Protein 3IJ6 (pdb70)

InterPro domains:
  IPR006680 Amidohydrolase-related [PF04909] (60-297)
  IPR032465 2-amino-3-carboxymuconate-6-semialdehyde decarboxylase [PTHR21240] (1-302)
  IPR032466 Metal-dependent hydrolase [SSF51556] (4-302)

B-factor: mean 44.67, std 17.32, range [8.19, 114.3]

Sequence (1210 aa):
LTKIDAYAHILPAKYYQKMLSVEPNIPNMFPFIKIKTLMDLDERLTKWPDQNTKQVISLANISPEDFTDSKTSAELCQSSANEEELSNLVDQHPGKFAGAVAILPMNNIESACKVISSIKDDENLVGAQIFTRHLGKSIADKKEFRPVLAQAAKKLHVPLWMHPVFDARKPDNNLVFSWEYELSQAMLQLVQQSDLFQDYPNLKILVHHAGAMVPFFSGRIDHILDEKHAQDFKKFYVDTAILGNTPALQLAIDYYGIDHVLFGTDAPFAVMPSGADQIITQAINDLTISDKDKQKIFHDNYYSLIKELTKIDAYAHILPAKYYQKMLSVEPNIPNMFPFIKIKTLMDLDERLTKWPDQQNNTKQVISLANISPEDFTDSSKTSAELCQSANEELSNLVDQHPGKFAGAVAILPMNNIESACKVISSIKDDENLVGAQIFTRHLGKSIADKEFRPVLAQAAKLHVPLWMHPVFDARKPDNNLVFSWEEYELSQAMLQLVQSDLFQDYPNLKILVHHAGAMVPFFSGRIDHILDEKHAQDFKKFYVDTAILGNTPALQLAIDYYGIDHVLFGTDAPFAVMPSGADQIITQAINDLTISDKDKQKIFHDNYYSLIKELTKIDAYAHILPAKKYYQKMLSVEPNIPNMFPFIKIKTTLMDLDDERLTKWPDQNTKQVISLANNISPEDFTDSKTSAELCQSANEELSNLVDQHPGKFAGAVAILPMNNIESACKVISSIIKKDDENLVGAQIFTRHLGKSIADKEFRPVLAQAAKLHVPLWMHPVFDARKPDNNLVFSWEYELSQAMLQLVQSDLFQDYPNLKKILVHHAGAMVPFFSGRIDHILDEKHAQDFKKFYVDTAILGNTPALQLAIDYYGIDHVLFGTDAPFAVMPSGADQIITQAINDLTISDKDKQKIFHDNYYSLIKLTKIDAYAHILPAKYYQKMLSVEPNIPNMFPFIKIKTLMDLDERLTKWPDQQNTKQVISLANISPEDFTDSKTSAELCQSANEELSNLVDQHPGKFAGAVAILPMNNIESACKVISSIKDDENLVGAQIFTRHLGKSIADKEFRPVLAQAAKLHVPLWMHPVFDARKPDNNLVFSWEYELSQAMLQLVQQSDLFQDYPNLKILVHHAGAMVPFFSGRIDHILDEKHAQDFKKKFYVDTAILGNTPALQLAIDYYGIDHVLFGTDAPFAVMPSGADQIITQAINDLTISDDKDKQKIFHDNYYSLIK

CATH classification: 3.20.20.140

Organism: Lactobacillus acidophilus (strain ATCC 700396 / NCK56 / N2 / NCFM) (NCBI:txid272621)

Solvent-accessible surface area: 44492 Å² total; per-residue (Å²): 195,55,18,2,0,1,0,0,1,6,1,5,60,132,2,19,102,85,0,46,102,52,49,97,78,0,56,121,97,42,98,45,28,168,17,108,2,1,35,60,52,95,34,7,45,114,79,30,45,40,158,52,2,51,2,1,0,0,3,3,29,0,4,0,15,81,66,25,88,51,140,45,0,16,96,15,0,130,25,0,9,122,15,0,12,57,16,9,85,107,54,89,55,62,2,22,0,0,1,0,8,4,0,0,37,31,42,137,22,0,28,147,14,0,40,40,5,108,125,38,170,33,8,10,0,0,6,0,11,2,29,6,69,58,87,19,0,10,45,136,78,0,23,68,0,0,18,29,0,1,86,26,57,3,3,0,1,0,20,2,34,71,4,100,104,5,45,62,52,31,96,5,0,1,57,0,2,5,0,0,4,1,0,7,26,0,0,112,26,55,0,2,51,42,30,34,49,4,27,0,0,0,0,4,0,0,0,2,0,1,2,1,13,7,19,0,66,78,69,34,82,136,82,32,3,68,5,0,68,68,0,41,0,0,0,4,2,18,6,30,31,43,0,1,48,2,0,16,78,24,13,32,30,74,36,1,1,0,0,3,24,2,2,39,56,41,108,60,8,11,2,4,150,64,0,22,100,6,0,70,75,8,134,35,62,118,141,33,37,101,44,3,23,47,49,6,4,82,54,1,25,138,124,193,52,23,2,1,0,0,0,1,6,2,5,64,138,4,24,103,97,1,38,97,51,55,102,85,0,56,133,94,39,111,43,34,164,21,116,2,1,36,58,49,99,39,6,45,113,92,29,46,34,161,93,1,52,2,0,0,0,3,4,30,1,4,0,13,85,51,35,89,54,134,42,0,17,93,15,0,116,39,0,11,117,27,0,12,66,18,10,86,105,49,86,56,60,2,25,0,0,0,0,5,3,0,1,37,29,50,134,24,0,32,143,14,0,45,45,5,99,125,39,171,32,13,14,0,0,4,0,10,2,30,5,75,54,87,17,0,14,40,182,66,0,41,65,0,0,22,35,0,5,141,32,73,0,3,0,0,0,20,2,39,69,5,102,104,6,39,64,50,33,89,4,0,2,55,0,1,5,0,0,4,1,0,7,28,0,0,107,44,55,0,3,68,93,67,76,83,5,26,0,0,0,0,3,0,0,0,3,0,0,2,1,14,6,20,0,69,74,69,27,89,130,136,36,3,71,3,0,71,68,0,40,0,0,0,4,0,16,6,30,30,42,0,1,46,3,0,16,79,23,13,32,29,73,38,1,1,0,0,1,19,2,2,40,52,42,110,64,7,7,1,4,150,60,0,20,102,6,0,68,84,7,143,35,60,114,137,33,36,72,40,4,22,35,49,5,4,72,63,1,36,135,115,142,44,21,1,1,0,0,0,2,3,1,5,50,82,4,17,106,86,0,42,102,52,53,95,79,0,52,119,97,39,105,43,36,158,16,113,2,1,35,73,46,68,38,6,48,106,75,20,50,52,140,76,1,49,4,0,0,0,3,5,31,2,3,0,11,80,41,40,94,47,148,51,0,16,92,22,1,120,28,0,9,94,15,0,8,22,14,9,31,14,30,85,51,45,2,28,1,0,1,0,6,2,0,1,41,32,46,127,23,0,24,131,14,0,46,48,10,99,132,39,168,37,12,19,0,0,5,0,7,1,30,8,84,56,95,17,0,12,38,179,71,0,34,59,0,0,22,34,1,5,130,54,97,2,5,0,0,0,21,2,30,75,6,103,110,4,40,65,52,30,92,5,0,1,48,0,2,6,0,0,3,1,0,3,29,0,0,103,43,54,0,2,72,93,63,74,81,4,25,0,0,0,0,2,0,0,0,3,0,0,2,1,18,7,18,0,67,73,66,29,80,134,131,32,2,74,4,0,70,71,0,44,0,0,0,3,1,12,4,29,31,48,0,1,50,2,0,16,77,22,11,32,32,80,36,0,1,0,0,2,18,3,2,38,50,29,117,68,7,10,1,5,147,60,0,20,98,5,0,68,77,8,143,38,60,118,140,29,33,73,42,2,22,35,51,5,4,66,81,2,48,183,150,48,20,2,0,0,0,0,2,4,1,5,63,131,9,12,116,130,1,45,100,53,48,108,67,0,64,122,80,43,118,48,29,174,15,125,1,1,63,63,43,96,32,7,45,115,91,32,47,31,157,75,2,54,3,1,0,1,2,5,33,1,3,0,10,81,57,31,91,46,142,57,0,15,100,23,0,124,55,0,11,123,19,0,15,51,15,10,89,109,53,91,50,68,2,25,0,0,1,0,7,3,0,1,37,28,44,129,9,0,32,124,11,0,42,44,14,141,129,39,166,32,11,18,0,0,6,0,10,2,27,8,70,55,93,20,0,13,48,180,82,0,36,63,0,0,21,32,0,5,132,29,100,6,5,0,1,0,16,1,32,69,3,102,113,7,34,65,53,33,95,4,0,2,51,0,2,6,0,0,3,1,0,14,40,0,0,94,49,54,0,2,71,90,68,77,85,3,22,0,0,0,0,1,0,0,0,4,0,1,3,2,13,7,17,0,66,65,66,17,88,135,142,30,3,69,3,0,66,66,0,46,0,0,0,3,0,14,2,30,35,42,0,1,48,3,0,16,73,26,12,31,32,81,33,0,0,1,0,1,16,2,2,40,55,34,112,62,6,10,2,2,154,70,0,20,101,8,0,72,80,6,138,39,54,120,139,31,43,64,44,2,22,22,48,7,4,76,68,2,50,175

Structure (mmCIF, N/CA/C/O backbone):
data_3IJ6
#
_entry.id   3IJ6
#
_cell.length_a   170.717
_cell.length_b   96.433
_cell.length_c   96.033
_cell.angle_alpha   90.00
_cell.angle_beta   90.40
_cell.angle_gamma   90.00
#
_symmetry.space_group_name_H-M   'C 1 2 1'
#
loop_
_entity.id
_entity.type
_entity.pdbx_description
1 polymer 'UNCHARACTERIZED METAL-DEPENDENT HYDROLASE'
2 non-polymer 'ZINC ION'
3 non-polymer 'SODIUM ION'
4 water water
#
loop_
_atom_site.group_PDB
_atom_site.id
_atom_site.type_symbol
_atom_site.label_atom_id
_atom_site.label_alt_id
_atom_site.label_comp_id
_atom_site.label_asym_id
_atom_site.label_entity_id
_atom_site.label_seq_id
_atom_site.pdbx_PDB_ins_code
_atom_site.Cartn_x
_atom_site.Cartn_y
_atom_site.Cartn_z
_atom_site.occupancy
_atom_site.B_iso_or_equiv
_atom_site.auth_seq_id
_atom_site.auth_comp_id
_atom_site.auth_asym_id
_atom_site.auth_atom_id
_atom_site.pdbx_PDB_model_num
ATOM 1 N N . LEU A 1 3 ? 42.922 39.146 14.192 1.00 68.54 2 LEU A N 1
ATOM 2 C CA . LEU A 1 3 ? 42.277 38.195 15.141 1.00 69.53 2 LEU A CA 1
ATOM 3 C C . LEU A 1 3 ? 40.799 37.910 14.845 1.00 67.36 2 LEU A C 1
ATOM 4 O O . LEU A 1 3 ? 40.312 36.809 15.122 1.00 60.26 2 LEU A O 1
ATOM 9 N N . THR A 1 4 ? 40.097 38.893 14.283 1.00 57.68 3 THR A N 1
ATOM 10 C CA . THR A 1 4 ? 38.635 38.860 14.270 1.00 58.24 3 THR A CA 1
ATOM 11 C C . THR A 1 4 ? 38.002 37.986 13.171 1.00 51.64 3 THR A C 1
ATOM 12 O O . THR A 1 4 ? 38.349 38.070 11.987 1.00 47.91 3 THR A O 1
ATOM 16 N N . LYS A 1 5 ? 37.093 37.121 13.605 1.00 43.38 4 LYS A N 1
ATOM 17 C CA . LYS A 1 5 ? 36.296 36.291 12.708 1.00 42.34 4 LYS A CA 1
ATOM 18 C C . LYS A 1 5 ? 34.955 36.962 12.534 1.00 38.00 4 LYS A C 1
ATOM 19 O O . LYS A 1 5 ? 34.412 37.534 13.482 1.00 40.09 4 LYS A O 1
ATOM 25 N N . ILE A 1 6 ? 34.422 36.915 11.320 1.00 34.89 5 ILE A N 1
ATOM 26 C CA . ILE A 1 6 ? 33.084 37.434 11.089 1.00 33.55 5 ILE A CA 1
ATOM 27 C C . ILE A 1 6 ? 32.181 36.259 10.760 1.00 36.55 5 ILE A C 1
ATOM 28 O O . ILE A 1 6 ? 32.342 35.618 9.714 1.00 25.60 5 ILE A O 1
ATOM 33 N N . ASP A 1 7 ? 31.273 35.974 11.695 1.00 25.45 6 ASP A N 1
ATOM 34 C CA . ASP A 1 7 ? 30.222 34.974 11.537 1.00 26.81 6 ASP A CA 1
ATOM 35 C C . ASP A 1 7 ? 29.091 35.621 10.767 1.00 25.10 6 ASP A C 1
ATOM 36 O O . ASP A 1 7 ? 28.288 36.343 11.334 1.00 32.75 6 ASP A O 1
ATOM 41 N N . ALA A 1 8 ? 29.045 35.343 9.466 1.00 32.36 7 ALA A N 1
ATOM 42 C CA . ALA A 1 8 ? 28.151 36.034 8.547 1.00 30.22 7 ALA A CA 1
ATOM 43 C C . ALA A 1 8 ? 26.702 35.543 8.555 1.00 24.38 7 ALA A C 1
ATOM 44 O O . ALA A 1 8 ? 25.853 36.160 7.914 1.00 36.49 7 ALA A O 1
ATOM 46 N N . TYR A 1 9 ? 26.416 34.439 9.249 1.00 25.34 8 TYR A N 1
ATOM 47 C CA . TYR A 1 9 ? 25.037 33.925 9.306 1.00 30.05 8 TYR A CA 1
ATOM 48 C C . TYR A 1 9 ? 24.676 33.387 10.689 1.00 23.53 8 TYR A C 1
ATOM 49 O O . TYR A 1 9 ? 24.761 32.185 10.951 1.00 34.53 8 TYR A O 1
ATOM 58 N N . ALA A 1 10 ? 24.294 34.304 11.567 1.00 24.93 9 ALA A N 1
ATOM 59 C CA . ALA A 1 10 ? 23.809 33.987 12.902 1.00 28.27 9 ALA A CA 1
ATOM 60 C C . ALA A 1 10 ? 22.419 34.605 13.022 1.00 28.08 9 ALA A C 1
ATOM 61 O O . ALA A 1 10 ? 22.104 35.553 12.311 1.00 30.44 9 ALA A O 1
ATOM 63 N N . HIS A 1 11 ? 21.591 34.069 13.908 1.00 28.78 10 HIS A N 1
ATOM 64 C CA . HIS A 1 11 ? 20.182 34.455 13.949 1.00 36.16 10 HIS A CA 1
ATOM 65 C C . HIS A 1 11 ? 19.821 35.132 15.265 1.00 37.70 10 HIS A C 1
ATOM 66 O O . HIS A 1 11 ? 20.507 34.952 16.264 1.00 29.40 10 HIS A O 1
ATOM 73 N N . ILE A 1 12 ? 18.760 35.929 15.254 1.00 33.82 11 ILE A N 1
ATOM 74 C CA . ILE A 1 12 ? 18.368 36.658 16.453 1.00 38.04 11 ILE A CA 1
ATOM 75 C C . ILE A 1 12 ? 16.873 36.929 16.425 1.00 37.10 11 ILE A C 1
ATOM 76 O O . ILE A 1 12 ? 16.278 37.064 15.353 1.00 32.56 11 ILE A O 1
ATOM 81 N N . LEU A 1 13 ? 16.273 36.954 17.611 1.00 35.01 12 LEU A N 1
ATOM 82 C CA . LEU A 1 13 ? 14.913 37.412 17.787 1.00 38.50 12 LEU A CA 1
ATOM 83 C C . LEU A 1 13 ? 14.925 38.584 18.767 1.00 39.56 12 LEU A C 1
ATOM 84 O O . LEU A 1 13 ? 14.886 38.374 19.981 1.00 37.58 12 LEU A O 1
ATOM 89 N N . PRO A 1 14 ? 15.008 39.822 18.236 1.00 44.35 13 PRO A N 1
ATOM 90 C CA . PRO A 1 14 ? 15.054 41.052 19.039 1.00 43.89 13 PRO A CA 1
ATOM 91 C C . PRO A 1 14 ? 13.827 41.157 19.934 1.00 44.74 13 PRO A C 1
ATOM 92 O O . PRO A 1 14 ? 12.705 40.995 19.443 1.00 44.77 13 PRO A O 1
ATOM 96 N N . ALA A 1 15 ? 14.060 41.411 21.225 1.00 43.34 14 ALA A N 1
ATOM 97 C CA . ALA A 1 15 ? 13.021 41.392 22.272 1.00 42.29 14 ALA A CA 1
ATOM 98 C C . ALA A 1 15 ? 11.717 42.130 21.938 1.00 43.10 14 ALA A C 1
ATOM 99 O O . ALA A 1 15 ? 10.644 41.538 22.025 1.00 46.87 14 ALA A O 1
ATOM 101 N N . LYS A 1 16 ? 11.820 43.397 21.527 1.00 49.72 15 LYS A N 1
ATOM 102 C CA . LYS A 1 16 ? 10.648 44.227 21.196 1.00 54.63 15 LYS A CA 1
ATOM 103 C C . LYS A 1 16 ? 9.880 43.728 19.975 1.00 55.79 15 LYS A C 1
ATOM 104 O O . LYS A 1 16 ? 8.648 43.827 19.925 1.00 55.47 15 LYS A O 1
ATOM 110 N N . TYR A 1 17 ? 10.616 43.208 18.992 1.00 56.34 16 TYR A N 1
ATOM 111 C CA . TYR A 1 17 ? 10.026 42.640 17.782 1.00 51.72 16 TYR A CA 1
ATOM 112 C C . TYR A 1 17 ? 9.242 41.372 18.095 1.00 52.23 16 TYR A C 1
ATOM 113 O O . TYR A 1 17 ? 8.139 41.178 17.578 1.00 38.93 16 TYR A O 1
ATOM 122 N N . TYR A 1 18 ? 9.833 40.517 18.928 1.00 50.40 17 TYR A N 1
ATOM 123 C CA . TYR A 1 18 ? 9.222 39.254 19.316 1.00 57.54 17 TYR A CA 1
ATOM 124 C C . TYR A 1 18 ? 7.922 39.466 20.102 1.00 55.65 17 TYR A C 1
ATOM 125 O O . TYR A 1 18 ? 6.937 38.766 19.866 1.00 55.35 17 TYR A O 1
ATOM 134 N N . GLN A 1 19 ? 7.921 40.455 20.997 1.00 55.50 18 GLN A N 1
ATOM 135 C CA . GLN A 1 19 ? 6.727 40.814 21.771 1.00 53.01 18 GLN A CA 1
ATOM 136 C C . GLN A 1 19 ? 5.616 41.396 20.902 1.00 52.17 18 GLN A C 1
ATOM 137 O O . GLN A 1 19 ? 4.438 41.141 21.151 1.00 55.97 18 GLN A O 1
ATOM 143 N N . LYS A 1 20 ? 5.999 42.159 19.879 1.00 54.67 19 LYS A N 1
ATOM 144 C CA . LYS A 1 20 ? 5.057 42.647 18.870 1.00 57.45 19 LYS A CA 1
ATOM 145 C C . LYS A 1 20 ? 4.430 41.490 18.094 1.00 56.46 19 LYS A C 1
ATOM 146 O O . LYS A 1 20 ? 3.250 41.544 17.740 1.00 58.93 19 LYS A O 1
ATOM 152 N N . MET A 1 21 ? 5.223 40.453 17.832 1.00 51.33 20 MET A N 1
ATOM 153 C CA . MET A 1 21 ? 4.748 39.300 17.073 1.00 54.09 20 MET A CA 1
ATOM 154 C C . MET A 1 21 ? 3.849 38.387 17.903 1.00 56.84 20 MET A C 1
ATOM 155 O O . MET A 1 21 ? 2.963 37.733 17.349 1.00 48.77 20 MET A O 1
ATOM 160 N N . LEU A 1 22 ? 4.074 38.360 19.219 1.00 62.46 21 LEU A N 1
ATOM 161 C CA . LEU A 1 22 ? 3.241 37.593 20.156 1.00 64.70 21 LEU A CA 1
ATOM 162 C C . LEU A 1 22 ? 1.808 38.126 20.245 1.00 68.35 21 LEU A C 1
ATOM 163 O O . LEU A 1 22 ? 0.861 37.349 20.385 1.00 68.14 21 LEU A O 1
ATOM 168 N N . SER A 1 23 ? 1.667 39.448 20.153 1.00 71.01 22 SER A N 1
ATOM 169 C CA . SER A 1 23 ? 0.361 40.112 20.105 1.00 74.37 22 SER A CA 1
ATOM 170 C C . SER A 1 23 ? -0.396 39.811 18.808 1.00 76.09 22 SER A C 1
ATOM 171 O O . SER A 1 23 ? -1.625 39.879 18.775 1.00 79.33 22 SER A O 1
ATOM 174 N N . VAL A 1 24 ? 0.347 39.493 17.748 1.00 75.71 23 VAL A N 1
ATOM 175 C CA . VAL A 1 24 ? -0.231 39.097 16.464 1.00 75.69 23 VAL A CA 1
ATOM 176 C C . VAL A 1 24 ? -0.645 37.623 16.502 1.00 78.52 23 VAL A C 1
ATOM 177 O O . VAL A 1 24 ? -1.776 37.280 16.146 1.00 77.03 23 VAL A O 1
ATOM 181 N N . GLU A 1 25 ? 0.268 36.759 16.939 1.00 79.91 24 GLU A N 1
ATOM 182 C CA . GLU A 1 25 ? -0.032 35.337 17.073 1.00 83.82 24 GLU A CA 1
ATOM 183 C C . GLU A 1 25 ? 0.518 34.751 18.374 1.00 86.05 24 GLU A C 1
ATOM 184 O O . GLU A 1 25 ? 1.731 34.607 18.527 1.00 85.95 24 GLU A O 1
ATOM 190 N N . PRO A 1 26 ? -0.384 34.409 19.317 1.00 89.49 25 PRO A N 1
ATOM 191 C CA . PRO A 1 26 ? -0.016 33.781 20.590 1.00 88.81 25 PRO A CA 1
ATOM 192 C C . PRO A 1 26 ? 0.461 32.337 20.430 1.00 88.18 25 PRO A C 1
ATOM 193 O O . PRO A 1 26 ? 1.111 31.804 21.330 1.00 88.86 25 PRO A O 1
ATOM 197 N N . ASN A 1 27 ? 0.144 31.723 19.289 1.00 89.39 26 ASN A N 1
ATOM 198 C CA . ASN A 1 27 ? 0.571 30.357 18.964 1.00 88.94 26 ASN A CA 1
ATOM 199 C C . ASN A 1 27 ? 2.028 30.233 18.505 1.00 87.10 26 ASN A C 1
ATOM 200 O O . ASN A 1 27 ? 2.458 29.151 18.096 1.00 89.25 26 ASN A O 1
ATOM 205 N N . ILE A 1 28 ? 2.771 31.337 18.575 1.00 81.25 27 ILE A N 1
ATOM 206 C CA . ILE A 1 28 ? 4.181 31.389 18.157 1.00 74.13 27 ILE A CA 1
ATOM 207 C C . ILE A 1 28 ? 5.158 30.435 18.905 1.00 75.20 27 ILE A C 1
ATOM 208 O O . ILE A 1 28 ? 5.905 29.708 18.234 1.00 74.47 27 ILE A O 1
ATOM 213 N N . PRO A 1 29 ? 5.147 30.408 20.268 1.00 74.56 28 PRO A N 1
ATOM 214 C CA . PRO A 1 29 ? 6.025 29.429 20.930 1.00 76.41 28 PRO A CA 1
ATOM 215 C C . PRO A 1 29 ? 5.597 27.977 20.696 1.00 82.07 28 PRO A C 1
ATOM 216 O O . PRO A 1 29 ? 6.431 27.072 20.755 1.00 82.51 28 PRO A O 1
ATOM 220 N N . ASN A 1 30 ? 4.309 27.776 20.420 1.00 85.17 29 ASN A N 1
ATOM 221 C CA . ASN A 1 30 ? 3.759 26.462 20.107 1.00 87.23 29 ASN A CA 1
ATOM 222 C C . ASN A 1 30 ? 4.187 25.952 18.727 1.00 86.50 29 ASN A C 1
ATOM 223 O O . ASN A 1 30 ? 4.638 24.813 18.598 1.00 86.86 29 ASN A O 1
ATOM 228 N N . MET A 1 31 ? 4.048 26.800 17.707 1.00 86.84 30 MET A N 1
ATOM 229 C CA . MET A 1 31 ? 4.394 26.442 16.326 1.00 87.08 30 MET A CA 1
ATOM 230 C C . MET A 1 31 ? 5.899 26.409 16.086 1.00 85.98 30 MET A C 1
ATOM 231 O O . MET A 1 31 ? 6.385 25.613 15.282 1.00 87.13 30 MET A O 1
ATOM 236 N N . PHE A 1 32 ? 6.625 27.291 16.768 1.00 85.58 31 PHE A N 1
ATOM 237 C CA . PHE A 1 32 ? 8.074 27.380 16.614 1.00 82.79 31 PHE A CA 1
ATOM 238 C C . PHE A 1 32 ? 8.797 26.891 17.869 1.00 82.92 31 PHE A C 1
ATOM 239 O O . PHE A 1 32 ? 8.840 27.600 18.878 1.00 79.23 31 PHE A O 1
ATOM 247 N N . PRO A 1 33 ? 9.371 25.672 17.799 1.00 83.71 32 PRO A N 1
ATOM 248 C CA . PRO A 1 33 ? 9.989 25.002 18.945 1.00 82.99 32 PRO A CA 1
ATOM 249 C C . PRO A 1 33 ? 11.314 25.625 19.386 1.00 81.47 32 PRO A C 1
ATOM 250 O O . PRO A 1 33 ? 11.697 25.493 20.552 1.00 80.37 32 PRO A O 1
ATOM 254 N N . PHE A 1 34 ? 11.987 26.317 18.467 1.00 79.23 33 PHE A N 1
ATOM 255 C CA . PHE A 1 34 ? 13.314 26.884 18.720 1.00 78.74 33 PHE A CA 1
ATOM 256 C C . PHE A 1 34 ? 13.324 28.127 19.619 1.00 78.60 33 PHE A C 1
ATOM 257 O O . PHE A 1 34 ? 14.382 28.694 19.895 1.00 82.04 33 PHE A O 1
ATOM 265 N N . ILE A 1 35 ? 12.141 28.526 20.080 1.00 80.05 34 ILE A N 1
ATOM 266 C CA . ILE A 1 35 ? 11.972 29.614 21.047 1.00 79.27 34 ILE A CA 1
ATOM 267 C C . ILE A 1 35 ? 12.630 29.320 22.409 1.00 76.44 34 ILE A C 1
ATOM 268 O O . ILE A 1 35 ? 13.092 30.234 23.091 1.00 80.11 34 ILE A O 1
ATOM 273 N N . LYS A 1 36 ? 12.721 28.041 22.771 1.00 73.12 35 LYS A N 1
ATOM 274 C CA . LYS A 1 36 ? 13.346 27.629 24.035 1.00 70.82 35 LYS A CA 1
ATOM 275 C C . LYS A 1 36 ? 14.843 27.974 24.145 1.00 66.70 35 LYS A C 1
ATOM 276 O O . LYS A 1 36 ? 15.382 28.052 25.255 1.00 65.28 35 LYS A O 1
ATOM 282 N N . ILE A 1 37 ? 15.496 28.185 22.998 1.00 62.66 36 ILE A N 1
ATOM 283 C CA . ILE A 1 37 ? 16.894 28.636 22.943 1.00 55.38 36 ILE A CA 1
ATOM 284 C C . ILE A 1 37 ? 16.989 30.086 23.430 1.00 52.11 36 ILE A C 1
ATOM 285 O O . ILE A 1 37 ? 16.603 31.025 22.719 1.00 37.26 36 ILE A O 1
ATOM 290 N N . LYS A 1 38 ? 17.493 30.256 24.650 1.00 48.63 37 LYS A N 1
ATOM 291 C CA . LYS A 1 38 ? 17.462 31.567 25.309 1.00 53.57 37 LYS A CA 1
ATOM 292 C C . LYS A 1 38 ? 18.451 32.600 24.746 1.00 45.35 37 LYS A C 1
ATOM 293 O O . LYS A 1 38 ? 18.205 33.803 24.832 1.00 48.19 37 LYS A O 1
ATOM 299 N N . THR A 1 39 ? 19.538 32.136 24.135 1.00 44.85 38 THR A N 1
ATOM 300 C CA . THR A 1 39 ? 20.485 33.040 23.475 1.00 42.13 38 THR A CA 1
ATOM 301 C C . THR A 1 39 ? 19.929 33.684 22.189 1.00 45.60 38 THR A C 1
ATOM 302 O O . THR A 1 39 ? 20.487 34.667 21.694 1.00 43.61 38 THR A O 1
ATOM 306 N N . LEU A 1 40 ? 18.840 33.125 21.657 1.00 43.12 39 LEU A N 1
ATOM 307 C CA . LEU A 1 40 ? 18.187 33.648 20.455 1.00 42.73 39 LEU A CA 1
ATOM 308 C C . LEU A 1 40 ? 17.358 34.917 20.721 1.00 48.18 39 LEU A C 1
ATOM 309 O O . LEU A 1 40 ? 17.328 35.834 19.894 1.00 43.88 39 LEU A O 1
ATOM 314 N N . MET A 1 41 ? 16.693 34.973 21.872 1.00 48.29 40 MET A N 1
ATOM 315 C CA . MET A 1 41 ? 15.747 36.063 22.140 1.00 54.97 40 MET A CA 1
ATOM 316 C C . MET A 1 41 ? 16.107 36.998 23.283 1.00 50.28 40 MET A C 1
ATOM 317 O O . MET A 1 41 ? 15.553 38.093 23.380 1.00 51.34 40 MET A O 1
ATOM 322 N N . ASP A 1 42 ? 17.018 36.555 24.141 1.00 52.17 41 ASP A N 1
ATOM 323 C CA . ASP A 1 42 ? 17.420 37.313 25.317 1.00 50.42 41 ASP A CA 1
ATOM 324 C C . ASP A 1 42 ? 18.851 37.806 25.114 1.00 46.23 41 ASP A C 1
ATOM 325 O O . ASP A 1 42 ? 19.796 37.018 25.129 1.00 39.26 41 ASP A O 1
ATOM 330 N N . LEU A 1 43 ? 18.996 39.115 24.919 1.00 48.48 42 LEU A N 1
ATOM 331 C CA . LEU A 1 43 ? 20.266 39.711 24.494 1.00 45.40 42 LEU A CA 1
ATOM 332 C C . LEU A 1 43 ? 21.401 39.555 25.502 1.00 46.92 42 LEU A C 1
ATOM 333 O O . LEU A 1 43 ? 22.523 39.222 25.118 1.00 40.03 42 LEU A O 1
ATOM 338 N N . ASP A 1 44 ? 21.108 39.780 26.782 1.00 46.54 43 ASP A N 1
ATOM 339 C CA . ASP A 1 44 ? 22.124 39.631 27.824 1.00 48.69 43 ASP A CA 1
ATOM 340 C C . ASP A 1 44 ? 22.594 38.185 27.960 1.00 41.96 43 ASP A C 1
ATOM 341 O O . ASP A 1 44 ? 23.761 37.949 28.244 1.00 41.98 43 ASP A O 1
ATOM 346 N N . GLU A 1 45 ? 21.694 37.225 27.734 1.00 43.62 44 GLU A N 1
ATOM 347 C CA . GLU A 1 45 ? 22.065 35.807 27.705 1.00 43.95 44 GLU A CA 1
ATOM 348 C C . GLU A 1 45 ? 23.050 35.522 26.572 1.00 41.67 44 GLU A C 1
ATOM 349 O O . GLU A 1 45 ? 24.059 34.851 26.781 1.00 43.72 44 GLU A O 1
ATOM 355 N N . ARG A 1 46 ? 22.751 36.054 25.386 1.00 37.25 45 ARG A N 1
ATOM 356 C CA . ARG A 1 46 ? 23.610 35.909 24.211 1.00 32.13 45 ARG A CA 1
ATOM 357 C C . ARG A 1 46 ? 25.011 36.462 24.471 1.00 40.60 45 ARG A C 1
ATOM 358 O O . ARG A 1 46 ? 26.005 35.809 24.151 1.00 36.61 45 ARG A O 1
ATOM 366 N N . LEU A 1 47 ? 25.081 37.648 25.075 1.00 48.36 46 LEU A N 1
ATOM 367 C CA . LEU A 1 47 ? 26.362 38.321 25.314 1.00 46.98 46 LEU A CA 1
ATOM 368 C C . LEU A 1 47 ? 27.164 37.689 26.450 1.00 48.18 46 LEU A C 1
ATOM 369 O O . LEU A 1 47 ? 28.391 37.605 26.368 1.00 49.18 46 LEU A O 1
ATOM 374 N N . THR A 1 48 ? 26.468 37.238 27.495 1.00 54.28 47 THR A N 1
ATOM 375 C CA . THR A 1 48 ? 27.091 36.539 28.627 1.00 54.91 47 THR A CA 1
ATOM 376 C C . THR A 1 48 ? 27.708 35.234 28.152 1.00 56.46 47 THR A C 1
ATOM 377 O O . THR A 1 48 ? 28.861 34.930 28.466 1.00 52.60 47 THR A O 1
ATOM 381 N N . LYS A 1 49 ? 26.939 34.488 27.359 1.00 57.78 48 LYS A N 1
ATOM 382 C CA . LYS A 1 49 ? 27.358 33.171 26.883 1.00 56.91 48 LYS A CA 1
ATOM 383 C C . LYS A 1 49 ? 28.007 33.203 25.496 1.00 53.48 48 LYS A C 1
ATOM 384 O O . LYS A 1 49 ? 28.093 32.173 24.825 1.00 57.93 48 LYS A O 1
ATOM 390 N N . TRP A 1 50 ? 28.473 34.381 25.088 1.00 48.45 49 TRP A N 1
ATOM 391 C CA . TRP A 1 50 ? 29.107 34.591 23.784 1.00 47.47 49 TRP A CA 1
ATOM 392 C C . TRP A 1 50 ? 30.162 33.512 23.471 1.00 45.10 49 TRP A C 1
ATOM 393 O O . TRP A 1 50 ? 31.016 33.234 24.311 1.00 42.88 49 TRP A O 1
ATOM 404 N N . PRO A 1 51 ? 30.063 32.869 22.280 1.00 46.50 50 PRO A N 1
ATOM 405 C CA . PRO A 1 51 ? 30.868 31.686 21.917 1.00 47.47 50 PRO A CA 1
ATOM 406 C C . PRO A 1 51 ? 32.379 31.899 21.810 1.00 44.40 50 PRO A C 1
ATOM 407 O O . PRO A 1 51 ? 33.147 31.028 22.217 1.00 53.46 50 PRO A O 1
ATOM 411 N N . ASP A 1 52 ? 32.795 33.036 21.264 1.00 51.09 51 ASP A N 1
ATOM 412 C CA . ASP A 1 52 ? 34.207 33.312 21.023 1.00 50.89 51 ASP A CA 1
ATOM 413 C C . ASP A 1 52 ? 34.434 34.820 21.056 1.00 55.49 51 ASP A C 1
ATOM 414 O O . ASP A 1 52 ? 33.746 35.579 20.363 1.00 50.10 51 ASP A O 1
ATOM 419 N N . GLN A 1 53 ? 35.417 35.237 21.855 1.00 54.35 52 GLN A N 1
ATOM 420 C CA . GLN A 1 53 ? 35.758 36.651 22.033 1.00 53.89 52 GLN A CA 1
ATOM 421 C C . GLN A 1 53 ? 36.267 37.321 20.748 1.00 46.93 52 GLN A C 1
ATOM 422 O O . GLN A 1 53 ? 36.129 38.531 20.579 1.00 43.74 52 GLN A O 1
ATOM 428 N N . ASN A 1 54 ? 36.831 36.522 19.847 1.00 45.62 53 ASN A N 1
ATOM 429 C CA . ASN A 1 54 ? 37.339 37.012 18.570 1.00 42.62 53 ASN A CA 1
ATOM 430 C C . ASN A 1 54 ? 36.344 36.843 17.430 1.00 42.35 53 ASN A C 1
ATOM 431 O O . ASN A 1 54 ? 36.716 36.885 16.261 1.00 41.66 53 ASN A O 1
ATOM 436 N N . THR A 1 55 ? 35.078 36.644 17.777 1.00 39.29 54 THR A N 1
ATOM 437 C CA . THR A 1 55 ? 34.015 36.524 16.783 1.00 37.54 54 THR A CA 1
ATOM 438 C C . THR A 1 55 ? 33.080 37.711 16.873 1.00 25.99 54 THR A C 1
ATOM 439 O O . THR A 1 55 ? 32.646 38.082 17.961 1.00 31.30 54 THR A O 1
ATOM 443 N N . LYS A 1 56 ? 32.787 38.312 15.723 1.00 22.80 55 LYS A N 1
ATOM 444 C CA . LYS A 1 56 ? 31.650 39.213 15.612 1.00 32.85 55 LYS A CA 1
ATOM 445 C C . LYS A 1 56 ? 30.579 38.532 14.766 1.00 35.68 55 LYS A C 1
ATOM 446 O O . LYS A 1 56 ? 30.904 37.767 13.865 1.00 29.21 55 LYS A O 1
ATOM 452 N N . GLN A 1 57 ? 29.311 38.814 15.051 1.00 34.27 56 GLN A N 1
ATOM 453 C CA . GLN A 1 57 ? 28.207 38.181 14.332 1.00 30.05 56 GLN A CA 1
ATOM 454 C C . GLN A 1 57 ? 27.462 39.156 13.419 1.00 33.10 56 GLN A C 1
ATOM 455 O O . GLN A 1 57 ? 27.249 40.322 13.769 1.00 27.91 56 GLN A O 1
ATOM 461 N N . VAL A 1 58 ? 27.085 38.676 12.235 1.00 24.64 57 VAL A N 1
ATOM 462 C CA . VAL A 1 58 ? 26.138 39.387 11.393 1.00 23.48 57 VAL A CA 1
ATOM 463 C C . VAL A 1 58 ? 24.784 38.784 11.692 1.00 24.52 57 VAL A C 1
ATOM 464 O O . VAL A 1 58 ? 24.591 37.572 11.548 1.00 26.16 57 VAL A O 1
ATOM 468 N N . ILE A 1 59 ? 23.840 39.618 12.103 1.00 30.50 58 ILE A N 1
ATOM 469 C CA . ILE A 1 59 ? 22.600 39.083 12.638 1.00 26.48 58 ILE A CA 1
ATOM 470 C C . ILE A 1 59 ? 21.419 39.284 11.717 1.00 25.84 58 ILE A C 1
ATOM 471 O O . ILE A 1 59 ? 21.189 40.377 11.202 1.00 30.36 58 ILE A O 1
ATOM 476 N N . SER A 1 60 ? 20.671 38.199 11.539 1.00 29.47 59 SER A N 1
ATOM 477 C CA . SER A 1 60 ? 19.446 38.186 10.742 1.00 28.65 59 SER A CA 1
ATOM 478 C C . SER A 1 60 ? 18.323 37.621 11.598 1.00 22.60 59 SER A C 1
ATOM 479 O O . SER A 1 60 ? 18.579 36.939 12.587 1.00 29.06 59 SER A O 1
ATOM 482 N N . LEU A 1 61 ? 17.084 37.909 11.234 1.00 31.58 60 LEU A N 1
ATOM 483 C CA . LEU A 1 61 ? 15.962 37.322 11.965 1.00 37.67 60 LEU A CA 1
ATOM 484 C C . LEU A 1 61 ? 15.824 35.826 11.688 1.00 36.03 60 LEU A C 1
ATOM 485 O O . LEU A 1 61 ? 16.076 35.367 10.565 1.00 40.10 60 LEU A O 1
ATOM 490 N N . ALA A 1 62 ? 15.437 35.073 12.723 1.00 37.30 61 ALA A N 1
ATOM 491 C CA . ALA A 1 62 ? 14.967 33.701 12.559 1.00 34.53 61 ALA A CA 1
ATOM 492 C C . ALA A 1 62 ? 13.621 33.772 11.842 1.00 38.79 61 ALA A C 1
ATOM 493 O O . ALA A 1 62 ? 12.963 34.812 11.887 1.00 44.81 61 ALA A O 1
ATOM 495 N N . ASN A 1 63 ? 13.209 32.693 11.179 1.00 33.43 62 ASN A N 1
ATOM 496 C CA . ASN A 1 63 ? 12.004 32.749 10.334 1.00 42.27 62 ASN A CA 1
ATOM 497 C C . ASN A 1 63 ? 10.649 32.846 11.062 1.00 45.06 62 ASN A C 1
ATOM 498 O O . ASN A 1 63 ? 9.816 31.939 11.014 1.00 51.93 62 ASN A O 1
ATOM 503 N N . ILE A 1 64 ? 10.457 33.957 11.756 1.00 49.33 63 ILE A N 1
ATOM 504 C CA . ILE A 1 64 ? 9.150 34.378 12.215 1.00 50.45 63 ILE A CA 1
ATOM 505 C C . ILE A 1 64 ? 8.979 35.720 11.532 1.00 50.20 63 ILE A C 1
ATOM 506 O O . ILE A 1 64 ? 9.521 36.728 11.977 1.00 56.36 63 ILE A O 1
ATOM 511 N N . SER A 1 65 ? 8.265 35.702 10.411 1.00 46.25 64 SER A N 1
ATOM 512 C CA . SER A 1 65 ? 8.149 36.855 9.531 1.00 42.99 64 SER A CA 1
ATOM 513 C C . SER A 1 65 ? 6.707 37.338 9.423 1.00 44.31 64 SER A C 1
ATOM 514 O O . SER A 1 65 ? 5.794 36.517 9.299 1.00 42.67 64 SER A O 1
ATOM 517 N N . PRO A 1 66 ? 6.502 38.673 9.455 1.00 41.77 65 PRO A N 1
ATOM 518 C CA . PRO A 1 66 ? 5.185 39.309 9.407 1.00 44.92 65 PRO A CA 1
ATOM 519 C C . PRO A 1 66 ? 4.322 38.912 8.210 1.00 41.82 65 PRO A C 1
ATOM 520 O O . PRO A 1 66 ? 3.097 38.877 8.327 1.00 43.46 65 PRO A O 1
ATOM 524 N N . GLU A 1 67 ? 4.960 38.602 7.081 1.00 36.08 66 GLU A N 1
ATOM 525 C CA . GLU A 1 67 ? 4.252 38.263 5.843 1.00 32.44 66 GLU A CA 1
ATOM 526 C C . GLU A 1 67 ? 3.463 36.951 5.906 1.00 34.66 66 GLU A C 1
ATOM 527 O O . GLU A 1 67 ? 2.598 36.707 5.057 1.00 34.31 66 GLU A O 1
ATOM 533 N N . ASP A 1 68 ? 3.767 36.123 6.905 1.00 34.99 67 ASP A N 1
ATOM 534 C CA . ASP A 1 68 ? 3.117 34.825 7.087 1.00 46.52 67 ASP A CA 1
ATOM 535 C C . ASP A 1 68 ? 1.899 34.899 8.016 1.00 51.61 67 ASP A C 1
ATOM 536 O O . ASP A 1 68 ? 1.132 33.933 8.114 1.00 48.28 67 ASP A O 1
ATOM 541 N N . PHE A 1 69 ? 1.733 36.037 8.692 1.00 51.45 68 PHE A N 1
ATOM 542 C CA . PHE A 1 69 ? 0.638 36.229 9.656 1.00 56.71 68 PHE A CA 1
ATOM 543 C C . PHE A 1 69 ? -0.229 37.481 9.422 1.00 57.12 68 PHE A C 1
ATOM 544 O O . PHE A 1 69 ? -1.426 37.460 9.710 1.00 61.90 68 PHE A O 1
ATOM 552 N N . THR A 1 70 ? 0.368 38.559 8.910 1.00 52.83 69 THR A N 1
ATOM 553 C CA . THR A 1 70 ? -0.336 39.842 8.749 1.00 47.01 69 THR A CA 1
ATOM 554 C C . THR A 1 70 ? -0.475 40.294 7.298 1.00 44.24 69 THR A C 1
ATOM 555 O O . THR A 1 70 ? 0.181 39.764 6.400 1.00 35.50 69 THR A O 1
ATOM 559 N N . ASP A 1 71 ? -1.318 41.304 7.088 1.00 42.88 70 ASP A N 1
ATOM 560 C CA . ASP A 1 71 ? -1.547 41.881 5.762 1.00 39.77 70 ASP A CA 1
ATOM 561 C C . ASP A 1 71 ? -0.358 42.733 5.326 1.00 35.75 70 ASP A C 1
ATOM 562 O O . ASP A 1 71 ? 0.511 43.015 6.134 1.00 29.67 70 ASP A O 1
ATOM 567 N N . SER A 1 72 ? -0.357 43.157 4.062 1.00 36.63 71 SER A N 1
ATOM 568 C CA . SER A 1 72 ? 0.751 43.900 3.454 1.00 39.67 71 SER A CA 1
ATOM 569 C C . SER A 1 72 ? 1.121 45.216 4.148 1.00 46.44 71 SER A C 1
ATOM 570 O O . SER A 1 72 ? 2.304 45.567 4.200 1.00 41.49 71 SER A O 1
ATOM 573 N N . LYS A 1 73 ? 0.122 45.930 4.677 1.00 43.76 72 LYS A N 1
ATOM 574 C CA . LYS A 1 73 ? 0.361 47.178 5.418 1.00 41.55 72 LYS A CA 1
ATOM 575 C C . LYS A 1 73 ? 0.999 46.953 6.791 1.00 37.26 72 LYS A C 1
ATOM 576 O O . LYS A 1 73 ? 2.026 47.564 7.103 1.00 42.31 72 LYS A O 1
ATOM 582 N N . THR A 1 74 ? 0.394 46.080 7.601 1.00 34.72 73 THR A N 1
ATOM 583 C CA . THR A 1 74 ? 0.923 45.724 8.928 1.00 36.15 73 THR A CA 1
ATOM 584 C C . THR A 1 74 ? 2.319 45.078 8.843 1.00 40.56 73 THR A C 1
ATOM 585 O O . THR A 1 74 ? 3.177 45.326 9.689 1.00 37.98 73 THR A O 1
ATOM 589 N N . SER A 1 75 ? 2.532 44.267 7.808 1.00 39.20 74 SER A N 1
ATOM 590 C CA . SER A 1 75 ? 3.806 43.583 7.591 1.00 38.52 74 SER A CA 1
ATOM 591 C C . SER A 1 75 ? 4.928 44.581 7.309 1.00 29.32 74 SER A C 1
ATOM 592 O O . SER A 1 75 ? 5.977 44.531 7.950 1.00 35.37 74 SER A O 1
ATOM 595 N N . ALA A 1 76 ? 4.686 45.489 6.363 1.00 34.55 75 ALA A N 1
ATOM 596 C CA . ALA A 1 76 ? 5.637 46.555 6.016 1.00 38.40 75 ALA A CA 1
ATOM 597 C C . ALA A 1 76 ? 6.028 47.386 7.238 1.00 40.22 75 ALA A C 1
ATOM 598 O O . ALA A 1 76 ? 7.210 47.670 7.451 1.00 40.36 75 ALA A O 1
ATOM 600 N N . GLU A 1 77 ? 5.024 47.740 8.044 1.00 43.00 76 GLU A N 1
ATOM 601 C CA . GLU A 1 77 ? 5.218 48.438 9.315 1.00 43.17 76 GLU A CA 1
ATOM 602 C C . GLU A 1 77 ? 6.096 47.659 10.295 1.00 43.30 76 GLU A C 1
ATOM 603 O O . GLU A 1 77 ? 7.004 48.231 10.904 1.00 40.17 76 GLU A O 1
ATOM 609 N N . LEU A 1 78 ? 5.820 46.359 10.435 1.00 44.65 77 LEU A N 1
ATOM 610 C CA . LEU A 1 78 ? 6.534 45.490 11.385 1.00 37.34 77 LEU A CA 1
ATOM 611 C C . LEU A 1 78 ? 7.965 45.182 10.974 1.00 36.18 77 LEU A C 1
ATOM 612 O O . LEU A 1 78 ? 8.851 45.058 11.832 1.00 30.27 77 LEU A O 1
ATOM 617 N N . CYS A 1 79 ? 8.178 45.040 9.667 1.00 32.57 78 CYS A N 1
ATOM 618 C CA . CYS A 1 79 ? 9.521 44.875 9.097 1.00 33.85 78 CYS A CA 1
ATOM 619 C C . CYS A 1 79 ? 10.404 46.113 9.292 1.00 33.06 78 CYS A C 1
ATOM 620 O O . CYS A 1 79 ? 11.575 45.989 9.661 1.00 38.00 78 CYS A O 1
ATOM 623 N N . GLN A 1 80 ? 9.830 47.293 9.052 1.00 33.95 79 GLN A N 1
ATOM 624 C CA . GLN A 1 80 ? 10.499 48.575 9.313 1.00 45.82 79 GLN A CA 1
ATOM 625 C C . GLN A 1 80 ? 10.921 48.713 10.779 1.00 40.39 79 GLN A C 1
ATOM 626 O O . GLN A 1 80 ? 12.039 49.147 11.066 1.00 45.67 79 GLN A O 1
ATOM 632 N N . SER A 1 81 ? 10.028 48.316 11.688 1.00 37.56 80 SER A N 1
ATOM 633 C CA A SER A 1 81 ? 10.303 48.326 13.124 0.50 36.60 80 SER A CA 1
ATOM 634 C CA B SER A 1 81 ? 10.317 48.337 13.119 0.50 36.83 80 SER A CA 1
ATOM 635 C C . SER A 1 81 ? 11.381 47.315 13.506 1.00 39.43 80 SER A C 1
ATOM 636 O O . SER A 1 81 ? 12.172 47.554 14.423 1.00 41.80 80 SER A O 1
ATOM 641 N N . ALA A 1 82 ? 11.407 46.182 12.803 1.00 37.56 81 ALA A N 1
ATOM 642 C CA . ALA A 1 82 ? 12.405 45.148 13.060 1.00 32.95 81 ALA A CA 1
ATOM 643 C C . ALA A 1 82 ? 13.788 45.566 12.578 1.00 25.55 81 ALA A C 1
ATOM 644 O O . ALA A 1 82 ? 14.780 45.413 13.307 1.00 33.65 81 ALA A O 1
ATOM 646 N N . ASN A 1 83 ? 13.850 46.080 11.352 1.00 26.51 82 ASN A N 1
ATOM 647 C CA . ASN A 1 83 ? 15.102 46.571 10.764 1.00 32.62 82 ASN A CA 1
ATOM 648 C C . ASN A 1 83 ? 15.734 47.701 11.559 1.00 35.40 82 ASN A C 1
ATOM 649 O O . ASN A 1 83 ? 16.956 47.739 11.711 1.00 39.69 82 ASN A O 1
ATOM 654 N N . GLU A 1 84 ? 14.891 48.602 12.068 1.00 38.12 83 GLU A N 1
ATOM 655 C CA A GLU A 1 84 ? 15.309 49.690 12.959 0.50 40.98 83 GLU A CA 1
ATOM 656 C CA B GLU A 1 84 ? 15.363 49.675 12.936 0.50 40.57 83 GLU A CA 1
ATOM 657 C C . GLU A 1 84 ? 15.908 49.134 14.256 1.00 37.00 83 GLU A C 1
ATOM 658 O O . GLU A 1 84 ? 16.952 49.589 14.717 1.00 36.81 83 GLU A O 1
ATOM 669 N N . GLU A 1 85 ? 15.245 48.133 14.835 1.00 36.15 84 GLU A N 1
ATOM 670 C CA . GLU A 1 85 ? 15.765 47.489 16.042 1.00 35.78 84 GLU A CA 1
ATOM 671 C C . GLU A 1 85 ? 17.041 46.671 15.772 1.00 33.43 84 GLU A C 1
ATOM 672 O O . GLU A 1 85 ? 17.931 46.596 16.621 1.00 34.68 84 GLU A O 1
ATOM 678 N N . LEU A 1 86 ? 17.114 46.062 14.588 1.00 35.35 85 LEU A N 1
ATOM 679 C CA . LEU A 1 86 ? 18.300 45.339 14.144 1.00 34.27 85 LEU A CA 1
ATOM 680 C C . LEU A 1 86 ? 19.479 46.306 13.977 1.00 23.66 85 LEU A C 1
ATOM 681 O O . LEU A 1 86 ? 20.572 46.061 14.490 1.00 30.50 85 LEU A O 1
ATOM 686 N N . SER A 1 87 ? 19.235 47.398 13.257 1.00 28.44 86 SER A N 1
ATOM 687 C CA . SER A 1 87 ? 20.205 48.484 13.094 1.00 40.26 86 SER A CA 1
ATOM 688 C C . SER A 1 87 ? 20.685 49.001 14.451 1.00 36.40 86 SER A C 1
ATOM 689 O O . SER A 1 87 ? 21.886 49.161 14.667 1.00 38.89 86 SER A O 1
ATOM 692 N N . ASN A 1 88 ? 19.736 49.232 15.358 1.00 44.42 87 ASN A N 1
ATOM 693 C CA . ASN A 1 88 ? 20.043 49.651 16.727 1.00 45.54 87 ASN A CA 1
ATOM 694 C C . ASN A 1 88 ? 20.950 48.692 17.488 1.00 40.85 87 ASN A C 1
ATOM 695 O O . ASN A 1 88 ? 21.892 49.127 18.124 1.00 41.30 87 ASN A O 1
ATOM 700 N N . LEU A 1 89 ? 20.682 47.391 17.391 1.00 39.96 88 LEU A N 1
ATOM 701 C CA . LEU A 1 89 ? 21.498 46.371 18.062 1.00 35.61 88 LEU A CA 1
ATOM 702 C C . LEU A 1 89 ? 22.972 46.384 17.651 1.00 33.31 88 LEU A C 1
ATOM 703 O O . LEU A 1 89 ? 23.848 46.124 18.468 1.00 34.52 88 LEU A O 1
ATOM 708 N N . VAL A 1 90 ? 23.227 46.678 16.379 1.00 35.80 89 VAL A N 1
ATOM 709 C CA . VAL A 1 90 ? 24.580 46.739 15.840 1.00 31.79 89 VAL A CA 1
ATOM 710 C C . VAL A 1 90 ? 25.268 48.032 16.292 1.00 37.07 89 VAL A C 1
ATOM 711 O O . VAL A 1 90 ? 26.410 48.002 16.761 1.00 34.51 89 VAL A O 1
ATOM 715 N N . ASP A 1 91 ? 24.562 49.153 16.134 1.00 35.87 90 ASP A N 1
ATOM 716 C CA . ASP A 1 91 ? 25.026 50.474 16.571 1.00 44.41 90 ASP A CA 1
ATOM 717 C C . ASP A 1 91 ? 25.377 50.471 18.058 1.00 47.14 90 ASP A C 1
ATOM 718 O O . ASP A 1 91 ? 26.453 50.929 18.449 1.00 48.02 90 ASP A O 1
ATOM 723 N N . GLN A 1 92 ? 24.476 49.915 18.867 1.00 40.99 91 GLN A N 1
ATOM 724 C CA . GLN A 1 92 ? 24.634 49.887 20.318 1.00 38.31 91 GLN A CA 1
ATOM 725 C C . GLN A 1 92 ? 25.640 48.862 20.821 1.00 38.02 91 GLN A C 1
ATOM 726 O O . GLN A 1 92 ? 26.184 49.025 21.911 1.00 43.22 91 GLN A O 1
ATOM 732 N N . HIS A 1 93 ? 25.897 47.810 20.042 1.00 38.61 92 HIS A N 1
ATOM 733 C CA . HIS A 1 93 ? 26.890 46.796 20.445 1.00 36.93 92 HIS A CA 1
ATOM 734 C C . HIS A 1 93 ? 27.908 46.476 19.340 1.00 40.54 92 HIS A C 1
ATOM 735 O O . HIS A 1 93 ? 27.934 45.349 18.829 1.00 40.79 92 HIS A O 1
ATOM 742 N N . PRO A 1 94 ? 28.795 47.444 19.012 1.00 44.86 93 PRO A N 1
ATOM 743 C CA . PRO A 1 94 ? 29.634 47.328 17.813 1.00 43.28 93 PRO A CA 1
ATOM 744 C C . PRO A 1 94 ? 30.821 46.365 17.946 1.00 41.45 93 PRO A C 1
ATOM 745 O O . PRO A 1 94 ? 31.464 46.055 16.950 1.00 38.00 93 PRO A O 1
ATOM 749 N N . GLY A 1 95 ? 31.102 45.895 19.159 1.00 36.79 94 GLY A N 1
ATOM 750 C CA . GLY A 1 95 ? 32.181 44.926 19.378 1.00 40.16 94 GLY A CA 1
ATOM 751 C C . GLY A 1 95 ? 31.687 43.487 19.358 1.00 42.13 94 GLY A C 1
ATOM 752 O O . GLY A 1 95 ? 32.468 42.538 19.509 1.00 38.15 94 GLY A O 1
ATOM 753 N N . LYS A 1 96 ? 30.376 43.336 19.189 1.00 40.26 95 LYS A N 1
ATOM 754 C CA . LYS A 1 96 ? 29.734 42.031 19.126 1.00 33.67 95 LYS A CA 1
ATOM 755 C C . LYS A 1 96 ? 29.134 41.829 17.744 1.00 33.21 95 LYS A C 1
ATOM 756 O O . LYS A 1 96 ? 29.322 40.784 17.144 1.00 29.49 95 LYS A O 1
ATOM 762 N N . PHE A 1 97 ? 28.422 42.834 17.241 1.00 38.36 96 PHE A N 1
ATOM 763 C CA . PHE A 1 97 ? 27.748 42.713 15.955 1.00 36.53 96 PHE A CA 1
ATOM 764 C C . PHE A 1 97 ? 28.418 43.479 14.838 1.00 32.87 96 PHE A C 1
ATOM 765 O O . PHE A 1 97 ? 28.492 44.703 14.880 1.00 40.20 96 PHE A O 1
ATOM 773 N N . ALA A 1 98 ? 28.882 42.738 13.832 1.00 35.31 97 ALA A N 1
ATOM 774 C CA . ALA A 1 98 ? 29.510 43.309 12.637 1.00 30.53 97 ALA A CA 1
ATOM 775 C C . ALA A 1 98 ? 28.510 43.999 11.716 1.00 34.13 97 ALA A C 1
ATOM 776 O O . ALA A 1 98 ? 28.870 44.884 10.953 1.00 31.50 97 ALA A O 1
ATOM 778 N N . GLY A 1 99 ? 27.249 43.596 11.786 1.00 28.61 98 GLY A N 1
ATOM 779 C CA . GLY A 1 99 ? 26.222 44.221 10.965 1.00 23.87 98 GLY A CA 1
ATOM 780 C C . GLY A 1 99 ? 24.934 43.437 11.060 1.00 18.02 98 GLY A C 1
ATOM 781 O O . GLY A 1 99 ? 24.894 42.401 11.715 1.00 23.02 98 GLY A O 1
ATOM 782 N N . ALA A 1 100 ? 23.876 43.946 10.440 1.00 26.64 99 ALA A N 1
ATOM 783 C CA . ALA A 1 100 ? 22.595 43.251 10.473 1.00 30.48 99 ALA A CA 1
ATOM 784 C C . ALA A 1 100 ? 22.012 43.051 9.089 1.00 39.17 99 ALA A C 1
ATOM 785 O O . ALA A 1 100 ? 22.249 43.844 8.168 1.00 34.16 99 ALA A O 1
ATOM 787 N N . VAL A 1 101 ? 21.230 41.982 8.963 1.00 32.27 100 VAL A N 1
ATOM 788 C CA . VAL A 1 101 ? 20.566 41.657 7.717 1.00 28.70 100 VAL A CA 1
ATOM 789 C C . VAL A 1 101 ? 19.069 41.936 7.841 1.00 30.17 100 VAL A C 1
ATOM 790 O O . VAL A 1 101 ? 18.389 41.371 8.700 1.00 26.46 100 VAL A O 1
ATOM 794 N N . ALA A 1 102 ? 18.586 42.806 6.962 1.00 23.11 101 ALA A N 1
ATOM 795 C CA . ALA A 1 102 ? 17.226 43.324 7.004 1.00 33.15 101 ALA A CA 1
ATOM 796 C C . ALA A 1 102 ? 16.143 42.336 6.579 1.00 35.66 101 ALA A C 1
ATOM 797 O O . ALA A 1 102 ? 16.364 41.488 5.716 1.00 36.89 101 ALA A O 1
ATOM 799 N N . ILE A 1 103 ? 14.965 42.472 7.184 1.00 35.18 102 ILE A N 1
ATOM 800 C CA . ILE A 1 103 ? 13.792 41.698 6.787 1.00 25.24 102 ILE A CA 1
ATOM 801 C C . ILE A 1 103 ? 13.007 42.419 5.692 1.00 32.76 102 ILE A C 1
ATOM 802 O O . ILE A 1 103 ? 12.864 43.641 5.717 1.00 36.90 102 ILE A O 1
ATOM 807 N N . LEU A 1 104 ? 12.530 41.648 4.718 1.00 28.50 103 LEU A N 1
ATOM 808 C CA . LEU A 1 104 ? 11.758 42.169 3.608 1.00 25.06 103 LEU A CA 1
ATOM 809 C C . LEU A 1 104 ? 10.287 41.762 3.765 1.00 28.86 103 LEU A C 1
ATOM 810 O O . LEU A 1 104 ? 10.002 40.609 4.067 1.00 31.54 103 LEU A O 1
ATOM 815 N N . PRO A 1 105 ? 9.349 42.720 3.606 1.00 35.56 104 PRO A N 1
ATOM 816 C CA . PRO A 1 105 ? 7.960 42.279 3.547 1.00 32.35 104 PRO A CA 1
ATOM 817 C C . PRO A 1 105 ? 7.661 41.851 2.124 1.00 32.92 104 PRO A C 1
ATOM 818 O O . PRO A 1 105 ? 7.403 42.694 1.267 1.00 31.12 104 PRO A O 1
ATOM 822 N N . MET A 1 106 ? 7.718 40.546 1.856 1.00 29.49 105 MET A N 1
ATOM 823 C CA . MET A 1 106 ? 7.586 40.095 0.471 1.00 31.65 105 MET A CA 1
ATOM 824 C C . MET A 1 106 ? 6.121 40.070 0.015 1.00 30.88 105 MET A C 1
ATOM 825 O O . MET A 1 106 ? 5.837 39.936 -1.178 1.00 37.35 105 MET A O 1
ATOM 830 N N . ASN A 1 107 ? 5.202 40.235 0.966 1.00 28.40 106 ASN A N 1
ATOM 831 C CA . ASN A 1 107 ? 3.815 40.615 0.634 1.00 37.03 106 ASN A CA 1
ATOM 832 C C . ASN A 1 107 ? 3.599 42.129 0.348 1.00 36.26 106 ASN A C 1
ATOM 833 O O . ASN A 1 107 ? 2.506 42.543 -0.045 1.00 35.56 106 ASN A O 1
ATOM 838 N N . ASN A 1 108 ? 4.641 42.940 0.524 1.00 35.75 107 ASN A N 1
ATOM 839 C CA . ASN A 1 108 ? 4.617 44.342 0.109 1.00 29.22 107 ASN A CA 1
ATOM 840 C C . ASN A 1 108 ? 5.848 44.706 -0.740 1.00 34.53 107 ASN A C 1
ATOM 841 O O . ASN A 1 108 ? 6.863 45.166 -0.206 1.00 32.67 107 ASN A O 1
ATOM 846 N N . ILE A 1 109 ? 5.740 44.512 -2.055 1.00 39.09 108 ILE A N 1
ATOM 847 C CA . ILE A 1 109 ? 6.882 44.646 -2.969 1.00 43.81 108 ILE A CA 1
ATOM 848 C C . ILE A 1 109 ? 7.427 46.075 -2.979 1.00 44.04 108 ILE A C 1
ATOM 849 O O . ILE A 1 109 ? 8.647 46.282 -2.950 1.00 46.27 108 ILE A O 1
ATOM 854 N N . GLU A 1 110 ? 6.507 47.041 -2.983 1.00 49.84 109 GLU A N 1
ATOM 855 C CA . GLU A 1 110 ? 6.822 48.468 -2.887 1.00 49.40 109 GLU A CA 1
ATOM 856 C C . GLU A 1 110 ? 7.681 48.760 -1.655 1.00 41.89 109 GLU A C 1
ATOM 857 O O . GLU A 1 110 ? 8.740 49.380 -1.763 1.00 46.19 109 GLU A O 1
ATOM 863 N N . SER A 1 111 ? 7.240 48.269 -0.498 1.00 38.91 110 SER A N 1
ATOM 864 C CA . SER A 1 111 ? 7.986 48.406 0.749 1.00 32.13 110 SER A CA 1
ATOM 865 C C . SER A 1 111 ? 9.286 47.604 0.770 1.00 35.46 110 SER A C 1
ATOM 866 O O . SER A 1 111 ? 10.278 48.050 1.346 1.00 35.23 110 SER A O 1
ATOM 869 N N . ALA A 1 112 ? 9.269 46.423 0.151 1.00 36.57 111 ALA A N 1
ATOM 870 C CA . ALA A 1 112 ? 10.464 45.578 0.037 1.00 43.11 111 ALA A CA 1
ATOM 871 C C . ALA A 1 112 ? 11.573 46.303 -0.724 1.00 34.18 111 ALA A C 1
ATOM 872 O O . ALA A 1 112 ? 12.715 46.326 -0.275 1.00 32.13 111 ALA A O 1
ATOM 874 N N . CYS A 1 113 ? 11.209 46.919 -1.851 1.00 36.39 112 CYS A N 1
ATOM 875 C CA . CYS A 1 113 ? 12.127 47.757 -2.623 1.00 40.98 112 CYS A CA 1
ATOM 876 C C . CYS A 1 113 ? 12.677 48.925 -1.810 1.00 36.89 112 CYS A C 1
ATOM 877 O O . CYS A 1 113 ? 13.863 49.233 -1.916 1.00 37.46 112 CYS A O 1
ATOM 880 N N . LYS A 1 114 ? 11.827 49.537 -0.978 1.00 36.62 113 LYS A N 1
ATOM 881 C CA . LYS A 1 114 ? 12.248 50.638 -0.094 1.00 44.59 113 LYS A CA 1
ATOM 882 C C . LYS A 1 114 ? 13.276 50.183 0.932 1.00 39.09 113 LYS A C 1
ATOM 883 O O . LYS A 1 114 ? 14.194 50.935 1.252 1.00 34.87 113 LYS A O 1
ATOM 889 N N . VAL A 1 115 ? 13.117 48.959 1.441 1.00 39.33 114 VAL A N 1
ATOM 890 C CA . VAL A 1 115 ? 14.073 48.387 2.393 1.00 31.46 114 VAL A CA 1
ATOM 891 C C . VAL A 1 115 ? 15.446 48.222 1.731 1.00 36.18 114 VAL A C 1
ATOM 892 O O . VAL A 1 115 ? 16.463 48.591 2.319 1.00 36.16 114 VAL A O 1
ATOM 896 N N . ILE A 1 116 ? 15.462 47.694 0.505 1.00 36.31 115 ILE A N 1
ATOM 897 C CA . ILE A 1 116 ? 16.708 47.528 -0.256 1.00 38.81 115 ILE A CA 1
ATOM 898 C C . ILE A 1 116 ? 17.402 48.884 -0.434 1.00 35.24 115 ILE A C 1
ATOM 899 O O . ILE A 1 116 ? 18.608 48.999 -0.205 1.00 36.80 115 ILE A O 1
ATOM 904 N N . SER A 1 117 ? 16.619 49.899 -0.800 1.00 34.02 116 SER A N 1
ATOM 905 C CA . SER A 1 117 ? 17.080 51.294 -0.872 1.00 42.00 116 SER A CA 1
ATOM 906 C C . SER A 1 117 ? 17.623 51.823 0.459 1.00 45.16 116 SER A C 1
ATOM 907 O O . SER A 1 117 ? 18.664 52.480 0.483 1.00 49.08 116 SER A O 1
ATOM 910 N N . SER A 1 118 ? 16.934 51.505 1.556 1.00 42.39 117 SER A N 1
ATOM 911 C CA . SER A 1 118 ? 17.323 51.959 2.898 1.00 40.87 117 SER A CA 1
ATOM 912 C C . SER A 1 118 ? 18.684 51.432 3.374 1.00 49.36 117 SER A C 1
ATOM 913 O O . SER A 1 118 ? 19.312 52.035 4.243 1.00 49.66 117 SER A O 1
ATOM 916 N N . ILE A 1 119 ? 19.124 50.310 2.802 1.00 49.51 118 ILE A N 1
ATOM 917 C CA . ILE A 1 119 ? 20.382 49.649 3.190 1.00 44.54 118 ILE A CA 1
ATOM 918 C C . ILE A 1 119 ? 21.618 50.501 2.874 1.00 42.12 118 ILE A C 1
ATOM 919 O O . ILE A 1 119 ? 22.594 50.496 3.634 1.00 34.04 118 ILE A O 1
ATOM 924 N N . LYS A 1 120 ? 21.564 51.247 1.773 1.00 50.63 119 LYS A N 1
ATOM 925 C CA . LYS A 1 120 ? 22.598 52.244 1.455 1.00 60.88 119 LYS A CA 1
ATOM 926 C C . LYS A 1 120 ? 22.614 53.408 2.459 1.00 58.95 119 LYS A C 1
ATOM 927 O O . LYS A 1 120 ? 23.676 53.930 2.796 1.00 62.23 119 LYS A O 1
ATOM 933 N N . ASP A 1 121 ? 21.432 53.787 2.943 1.00 58.06 120 ASP A N 1
ATOM 934 C CA . ASP A 1 121 ? 21.273 54.903 3.882 1.00 54.21 120 ASP A CA 1
ATOM 935 C C . ASP A 1 121 ? 21.747 54.589 5.305 1.00 53.38 120 ASP A C 1
ATOM 936 O O . ASP A 1 121 ? 21.961 55.503 6.099 1.00 57.50 120 ASP A O 1
ATOM 941 N N . ASP A 1 122 ? 21.899 53.304 5.625 1.00 46.62 121 ASP A N 1
ATOM 942 C CA . ASP A 1 122 ? 22.169 52.861 6.994 1.00 45.72 121 ASP A CA 1
ATOM 943 C C . ASP A 1 122 ? 23.419 51.994 7.035 1.00 43.92 121 ASP A C 1
ATOM 944 O O . ASP A 1 122 ? 23.464 50.924 6.425 1.00 48.97 121 ASP A O 1
ATOM 949 N N . GLU A 1 123 ? 24.415 52.456 7.785 1.00 43.32 122 GLU A N 1
ATOM 950 C CA . GLU A 1 123 ? 25.695 51.761 7.955 1.00 47.96 122 GLU A CA 1
ATOM 951 C C . GLU A 1 123 ? 25.593 50.407 8.668 1.00 46.33 122 GLU A C 1
ATOM 952 O O . GLU A 1 123 ? 26.413 49.518 8.440 1.00 45.77 122 GLU A O 1
ATOM 958 N N . ASN A 1 124 ? 24.600 50.267 9.540 1.00 44.68 123 ASN A N 1
ATOM 959 C CA . ASN A 1 124 ? 24.449 49.065 10.360 1.00 45.68 123 ASN A CA 1
ATOM 960 C C . ASN A 1 124 ? 23.821 47.886 9.613 1.00 44.52 123 ASN A C 1
ATOM 961 O O . ASN A 1 124 ? 23.986 46.727 10.008 1.00 44.71 123 ASN A O 1
ATOM 966 N N . LEU A 1 125 ? 23.098 48.195 8.542 1.00 42.14 124 LEU A N 1
ATOM 967 C CA . LEU A 1 125 ? 22.486 47.172 7.698 1.00 39.95 124 LEU A CA 1
ATOM 968 C C . LEU A 1 125 ? 23.401 46.860 6.522 1.00 41.00 124 LEU A C 1
ATOM 969 O O . LEU A 1 125 ? 23.809 47.762 5.778 1.00 44.45 124 LEU A O 1
ATOM 974 N N . VAL A 1 126 ? 23.743 45.585 6.371 1.00 32.29 125 VAL A N 1
ATOM 975 C CA . VAL A 1 126 ? 24.727 45.175 5.368 1.00 38.48 125 VAL A CA 1
ATOM 976 C C . VAL A 1 126 ? 24.133 44.346 4.224 1.00 37.79 125 VAL A C 1
ATOM 977 O O . VAL A 1 126 ? 24.826 44.021 3.267 1.00 32.67 125 VAL A O 1
ATOM 981 N N . GLY A 1 127 ? 22.846 44.018 4.335 1.00 34.66 126 GLY A N 1
ATOM 982 C CA . GLY A 1 127 ? 22.133 43.269 3.304 1.00 25.40 126 GLY A CA 1
ATOM 983 C C . GLY A 1 127 ? 20.701 42.983 3.722 1.00 29.01 126 GLY A C 1
ATOM 984 O O . GLY A 1 127 ? 20.259 43.446 4.779 1.00 26.28 126 GLY A O 1
ATOM 985 N N . ALA A 1 128 ? 19.981 42.223 2.892 1.00 30.06 127 ALA A N 1
ATOM 986 C CA . ALA A 1 128 ? 18.596 41.808 3.170 1.00 29.12 127 ALA A CA 1
ATOM 987 C C . ALA A 1 128 ? 18.435 40.276 3.086 1.00 35.36 127 ALA A C 1
ATOM 988 O O . ALA A 1 128 ? 19.181 39.602 2.377 1.00 27.94 127 ALA A O 1
ATOM 990 N N . GLN A 1 129 ? 17.474 39.729 3.824 1.00 29.73 128 GLN A N 1
ATOM 991 C CA . GLN A 1 129 ? 17.255 38.286 3.838 1.00 26.85 128 GLN A CA 1
ATOM 992 C C . GLN A 1 129 ? 16.099 37.887 2.934 1.00 33.14 128 GLN A C 1
ATOM 993 O O . GLN A 1 129 ? 14.984 38.443 2.998 1.00 24.92 128 GLN A O 1
ATOM 999 N N . ILE A 1 130 ? 16.391 36.928 2.069 1.00 30.64 129 ILE A N 1
ATOM 1000 C CA . ILE A 1 130 ? 15.370 36.291 1.249 1.00 27.23 129 ILE A CA 1
ATOM 1001 C C . ILE A 1 130 ? 15.252 34.843 1.712 1.00 25.71 129 ILE A C 1
ATOM 1002 O O . ILE A 1 130 ? 16.187 34.295 2.311 1.00 24.27 129 ILE A O 1
ATOM 1007 N N . PHE A 1 131 ? 14.082 34.258 1.488 1.00 28.22 130 PHE A N 1
ATOM 1008 C CA . PHE A 1 131 ? 13.836 32.853 1.776 1.00 24.42 130 PHE A CA 1
ATOM 1009 C C . PHE A 1 131 ? 13.637 32.085 0.475 1.00 21.00 130 PHE A C 1
ATOM 1010 O O . PHE A 1 131 ? 13.363 32.689 -0.556 1.00 22.24 130 PHE A O 1
ATOM 1018 N N . THR A 1 132 ? 13.788 30.763 0.535 1.00 27.48 131 THR A N 1
ATOM 1019 C CA . THR A 1 132 ? 13.645 29.893 -0.645 1.00 21.01 131 THR A CA 1
ATOM 1020 C C . THR A 1 132 ? 12.225 29.931 -1.228 1.00 26.20 131 THR A C 1
ATOM 1021 O O . THR A 1 132 ? 12.037 29.848 -2.445 1.00 19.98 131 THR A O 1
ATOM 1025 N N . ARG A 1 133 ? 11.240 30.050 -0.343 1.00 23.41 132 ARG A N 1
ATOM 1026 C CA . ARG A 1 133 ? 9.867 30.344 -0.738 1.00 28.91 132 ARG A CA 1
ATOM 1027 C C . ARG A 1 133 ? 9.318 31.516 0.077 1.00 21.52 132 ARG A C 1
ATOM 1028 O O . ARG A 1 133 ? 9.670 31.686 1.256 1.00 20.01 132 ARG A O 1
ATOM 1036 N N . HIS A 1 134 ? 8.503 32.350 -0.563 1.00 25.36 133 HIS A N 1
ATOM 1037 C CA . HIS A 1 134 ? 7.736 33.388 0.137 1.00 22.82 133 HIS A CA 1
ATOM 1038 C C . HIS A 1 134 ? 6.285 33.295 -0.288 1.00 24.31 133 HIS A C 1
ATOM 1039 O O . HIS A 1 134 ? 6.000 33.222 -1.479 1.00 22.92 133 HIS A O 1
ATOM 1046 N N . LEU A 1 135 ? 5.381 33.316 0.692 1.00 30.10 134 LEU A N 1
ATOM 1047 C CA . LEU A 1 135 ? 3.925 33.281 0.474 1.00 37.72 134 LEU A CA 1
ATOM 1048 C C . LEU A 1 135 ? 3.473 32.022 -0.283 1.00 41.01 134 LEU A C 1
ATOM 1049 O O . LEU A 1 135 ? 2.477 32.047 -1.011 1.00 40.08 134 LEU A O 1
ATOM 1054 N N . GLY A 1 136 ? 4.215 30.927 -0.098 1.00 33.64 135 GLY A N 1
ATOM 1055 C CA . GLY A 1 136 ? 3.977 29.686 -0.824 1.00 31.09 135 GLY A CA 1
ATOM 1056 C C . GLY A 1 136 ? 4.350 29.758 -2.289 1.00 31.98 135 GLY A C 1
ATOM 1057 O O . GLY A 1 136 ? 3.840 28.993 -3.098 1.00 41.70 135 GLY A O 1
ATOM 1058 N N . LYS A 1 137 ? 5.235 30.683 -2.640 1.00 27.69 136 LYS A N 1
ATOM 1059 C CA . LYS A 1 137 ? 5.739 30.778 -4.006 1.00 30.03 136 LYS A CA 1
ATOM 1060 C C . LYS A 1 137 ? 7.253 30.687 -3.980 1.00 29.48 136 LYS A C 1
ATOM 1061 O O . LYS A 1 137 ? 7.869 31.040 -2.992 1.00 28.05 136 LYS A O 1
ATOM 1067 N N . SER A 1 138 ? 7.838 30.223 -5.077 1.00 27.22 137 SER A N 1
ATOM 1068 C CA . SER A 1 138 ? 9.283 30.220 -5.249 1.00 31.74 137 SER A CA 1
ATOM 1069 C C . SER A 1 138 ? 9.840 31.640 -5.175 1.00 33.91 137 SER A C 1
ATOM 1070 O O . SER A 1 138 ? 9.209 32.585 -5.646 1.00 27.55 137 SER A O 1
ATOM 1073 N N . ILE A 1 139 ? 11.025 31.778 -4.589 1.00 30.15 138 ILE A N 1
ATOM 1074 C CA . ILE A 1 139 ? 11.791 33.025 -4.653 1.00 24.51 138 ILE A CA 1
ATOM 1075 C C . ILE A 1 139 ? 12.041 33.460 -6.106 1.00 34.30 138 ILE A C 1
ATOM 1076 O O . ILE A 1 139 ? 12.223 34.654 -6.379 1.00 29.01 138 ILE A O 1
ATOM 1081 N N . ALA A 1 140 ? 12.019 32.496 -7.031 1.00 25.42 139 ALA A N 1
ATOM 1082 C CA . ALA A 1 140 ? 12.135 32.790 -8.458 1.00 29.96 139 ALA A CA 1
ATOM 1083 C C . ALA A 1 140 ? 10.855 33.317 -9.113 1.00 26.93 139 ALA A C 1
ATOM 1084 O O . ALA A 1 140 ? 10.894 33.712 -10.278 1.00 32.57 139 ALA A O 1
ATOM 1086 N N . ASP A 1 141 ? 9.729 33.305 -8.388 1.00 35.61 140 ASP A N 1
ATOM 1087 C CA . ASP A 1 141 ? 8.464 33.819 -8.931 1.00 37.53 140 ASP A CA 1
ATOM 1088 C C . ASP A 1 141 ? 8.649 35.243 -9.452 1.00 39.46 140 ASP A C 1
ATOM 1089 O O . ASP A 1 141 ? 9.367 36.043 -8.841 1.00 28.61 140 ASP A O 1
ATOM 1094 N N . LYS A 1 142 ? 8.002 35.540 -10.584 1.00 39.47 141 LYS A N 1
ATOM 1095 C CA A LYS A 1 142 ? 8.141 36.849 -11.230 0.30 42.64 141 LYS A CA 1
ATOM 1096 C CA B LYS A 1 142 ? 8.109 36.850 -11.243 0.70 45.75 141 LYS A CA 1
ATOM 1097 C C . LYS A 1 142 ? 7.718 38.016 -10.332 1.00 41.57 141 LYS A C 1
ATOM 1098 O O . LYS A 1 142 ? 8.252 39.123 -10.458 1.00 36.71 141 LYS A O 1
ATOM 1109 N N . GLU A 1 143 ? 6.798 37.745 -9.408 1.00 39.53 142 GLU A N 1
ATOM 1110 C CA . GLU A 1 143 ? 6.325 38.709 -8.419 1.00 43.16 142 GLU A CA 1
ATOM 1111 C C . GLU A 1 143 ? 7.465 39.281 -7.577 1.00 40.89 142 GLU A C 1
ATOM 1112 O O . GLU A 1 143 ? 7.483 40.479 -7.290 1.00 43.73 142 GLU A O 1
ATOM 1118 N N . PHE A 1 144 ? 8.422 38.431 -7.202 1.00 28.91 143 PHE A N 1
ATOM 1119 C CA . PHE A 1 144 ? 9.512 38.855 -6.336 1.00 29.49 143 PHE A CA 1
ATOM 1120 C C . PHE A 1 144 ? 10.707 39.406 -7.107 1.00 28.66 143 PHE A C 1
ATOM 1121 O O . PHE A 1 144 ? 11.598 40.023 -6.520 1.00 28.18 143 PHE A O 1
ATOM 1129 N N . ARG A 1 145 ? 10.702 39.217 -8.422 1.00 25.71 144 ARG A N 1
ATOM 1130 C CA . ARG A 1 145 ? 11.824 39.631 -9.274 1.00 31.67 144 ARG A CA 1
ATOM 1131 C C . ARG A 1 145 ? 12.244 41.132 -9.212 1.00 36.43 144 ARG A C 1
ATOM 1132 O O . ARG A 1 145 ? 13.445 41.404 -9.215 1.00 31.91 144 ARG A O 1
ATOM 1140 N N . PRO A 1 146 ? 11.281 42.100 -9.129 1.00 36.70 145 PRO A N 1
ATOM 1141 C CA . PRO A 1 146 ? 11.710 43.509 -8.939 1.00 39.36 145 PRO A CA 1
ATOM 1142 C C . PRO A 1 146 ? 12.551 43.783 -7.679 1.00 37.27 145 PRO A C 1
ATOM 1143 O O . PRO A 1 146 ? 13.364 44.713 -7.665 1.00 36.14 145 PRO A O 1
ATOM 1147 N N . VAL A 1 147 ? 12.358 42.976 -6.638 1.00 36.91 146 VAL A N 1
ATOM 1148 C CA . VAL A 1 147 ? 13.127 43.104 -5.403 1.00 24.15 146 VAL A CA 1
ATOM 1149 C C . VAL A 1 147 ? 14.560 42.601 -5.622 1.00 31.97 146 VAL A C 1
ATOM 1150 O O . VAL A 1 147 ? 15.521 43.180 -5.100 1.00 31.98 146 VAL A O 1
ATOM 1154 N N . LEU A 1 148 ? 14.704 41.534 -6.406 1.00 25.79 147 LEU A N 1
ATOM 1155 C CA . LEU A 1 148 ? 16.038 40.993 -6.689 1.00 33.39 147 LEU A CA 1
ATOM 1156 C C . LEU A 1 148 ? 16.776 41.935 -7.634 1.00 26.19 147 LEU A C 1
ATOM 1157 O O . LEU A 1 148 ? 17.979 42.152 -7.485 1.00 25.83 147 LEU A O 1
ATOM 1162 N N . ALA A 1 149 ? 16.027 42.493 -8.586 1.00 31.08 148 ALA A N 1
ATOM 1163 C CA . ALA A 1 149 ? 16.516 43.480 -9.545 1.00 37.38 148 ALA A CA 1
ATOM 1164 C C . ALA A 1 149 ? 17.029 44.742 -8.853 1.00 36.98 148 ALA A C 1
ATOM 1165 O O . ALA A 1 149 ? 18.080 45.268 -9.228 1.00 30.74 148 ALA A O 1
ATOM 1167 N N . GLN A 1 150 ? 16.298 45.203 -7.834 1.00 37.26 149 GLN A N 1
ATOM 1168 C CA . GLN A 1 150 ? 16.709 46.371 -7.040 1.00 38.93 149 GLN A CA 1
ATOM 1169 C C . GLN A 1 150 ? 18.033 46.131 -6.310 1.00 37.20 149 GLN A C 1
ATOM 1170 O O . GLN A 1 150 ? 18.926 46.986 -6.337 1.00 40.47 149 GLN A O 1
ATOM 1176 N N . ALA A 1 151 ? 18.155 44.964 -5.680 1.00 32.74 150 ALA A N 1
ATOM 1177 C CA . ALA A 1 151 ? 19.378 44.573 -4.977 1.00 23.75 150 ALA A CA 1
ATOM 1178 C C . ALA A 1 151 ? 20.584 44.443 -5.900 1.00 27.16 150 ALA A C 1
ATOM 1179 O O . ALA A 1 151 ? 21.703 44.753 -5.492 1.00 38.61 150 ALA A O 1
ATOM 1181 N N . ALA A 1 152 ? 20.358 43.961 -7.123 1.00 30.09 151 ALA A N 1
ATOM 1182 C CA . ALA A 1 152 ? 21.412 43.901 -8.132 1.00 34.76 151 ALA A CA 1
ATOM 1183 C C . ALA A 1 152 ? 21.810 45.320 -8.522 1.00 34.29 151 ALA A C 1
ATOM 1184 O O . ALA A 1 152 ? 22.998 45.649 -8.497 1.00 33.06 151 ALA A O 1
ATOM 1186 N N . LYS A 1 153 ? 20.804 46.148 -8.839 1.00 36.12 152 LYS A N 1
ATOM 1187 C CA A LYS A 1 153 ? 21.014 47.552 -9.204 0.50 39.53 152 LYS A CA 1
ATOM 1188 C CA B LYS A 1 153 ? 21.013 47.551 -9.204 0.50 39.03 152 LYS A CA 1
ATOM 1189 C C . LYS A 1 153 ? 21.814 48.303 -8.144 1.00 42.76 152 LYS A C 1
ATOM 1190 O O . LYS A 1 153 ? 22.789 48.982 -8.465 1.00 38.34 152 LYS A O 1
ATOM 1201 N N . LEU A 1 154 ? 21.418 48.147 -6.882 1.00 34.03 153 LEU A N 1
ATOM 1202 C CA . LEU A 1 154 ? 22.013 48.900 -5.783 1.00 30.23 153 LEU A CA 1
ATOM 1203 C C . LEU A 1 154 ? 23.213 48.239 -5.120 1.00 39.52 153 LEU A C 1
ATOM 1204 O O . LEU A 1 154 ? 23.761 48.773 -4.148 1.00 43.13 153 LEU A O 1
ATOM 1209 N N . HIS A 1 155 ? 23.619 47.088 -5.662 1.00 36.45 154 HIS A N 1
ATOM 1210 C CA . HIS A 1 155 ? 24.750 46.284 -5.163 1.00 35.43 154 HIS A CA 1
ATOM 1211 C C . HIS A 1 155 ? 24.579 45.892 -3.695 1.00 34.00 154 HIS A C 1
ATOM 1212 O O . HIS A 1 155 ? 25.545 45.848 -2.920 1.00 34.99 154 HIS A O 1
ATOM 1219 N N . VAL A 1 156 ? 23.323 45.616 -3.337 1.00 30.59 155 VAL A N 1
ATOM 1220 C CA . VAL A 1 156 ? 22.969 45.055 -2.030 1.00 30.17 155 VAL A CA 1
ATOM 1221 C C . VAL A 1 156 ? 23.046 43.522 -2.097 1.00 29.17 155 VAL A C 1
ATOM 1222 O O . VAL A 1 156 ? 22.419 42.898 -2.957 1.00 32.79 155 VAL A O 1
ATOM 1226 N N . PRO A 1 157 ? 23.846 42.912 -1.210 1.00 21.53 156 PRO A N 1
ATOM 1227 C CA . PRO A 1 157 ? 23.915 41.460 -1.158 1.00 18.41 156 PRO A CA 1
ATOM 1228 C C . PRO A 1 157 ? 22.718 40.876 -0.415 1.00 30.40 156 PRO A C 1
ATOM 1229 O O . PRO A 1 157 ? 22.179 41.518 0.492 1.00 27.31 156 PRO A O 1
ATOM 1233 N N . LEU A 1 158 ? 22.298 39.682 -0.826 1.00 30.49 157 LEU A N 1
ATOM 1234 C CA . LEU A 1 158 ? 21.167 39.000 -0.206 1.00 32.51 157 LEU A CA 1
ATOM 1235 C C . LEU A 1 158 ? 21.586 37.702 0.472 1.00 27.43 157 LEU A C 1
ATOM 1236 O O . LEU A 1 158 ? 22.311 36.894 -0.093 1.00 33.10 157 LEU A O 1
ATOM 1241 N N . TRP A 1 159 ? 21.113 37.524 1.699 1.00 21.96 158 TRP A N 1
ATOM 1242 C CA . TRP A 1 159 ? 21.301 36.306 2.480 1.00 17.67 158 TRP A CA 1
ATOM 1243 C C . TRP A 1 159 ? 20.119 35.361 2.156 1.00 29.49 158 TRP A C 1
ATOM 1244 O O . TRP A 1 159 ? 18.963 35.738 2.382 1.00 22.52 158 TRP A O 1
ATOM 1255 N N . MET A 1 160 ? 20.380 34.166 1.618 1.00 21.80 159 MET A N 1
ATOM 1256 C CA . MET A 1 160 ? 19.276 33.206 1.351 1.00 33.93 159 MET A CA 1
ATOM 1257 C C . MET A 1 160 ? 19.157 32.076 2.375 1.00 29.59 159 MET A C 1
ATOM 1258 O O . MET A 1 160 ? 20.115 31.336 2.616 1.00 25.36 159 MET A O 1
ATOM 1263 N N . HIS A 1 161 ? 17.958 31.955 2.950 1.00 22.05 160 HIS A N 1
ATOM 1264 C CA . HIS A 1 161 ? 17.689 31.054 4.055 1.00 22.82 160 HIS A CA 1
ATOM 1265 C C . HIS A 1 161 ? 16.584 30.058 3.688 1.00 26.11 160 HIS A C 1
ATOM 1266 O O . HIS A 1 161 ? 15.623 30.446 3.038 1.00 29.05 160 HIS A O 1
ATOM 1273 N N . PRO A 1 162 ? 16.708 28.774 4.110 1.00 24.57 161 PRO A N 1
ATOM 1274 C CA . PRO A 1 162 ? 15.662 27.831 3.739 1.00 23.94 161 PRO A CA 1
ATOM 1275 C C . PRO A 1 162 ? 14.412 27.958 4.593 1.00 28.48 161 PRO A C 1
ATOM 1276 O O . PRO A 1 162 ? 14.479 28.359 5.756 1.00 23.05 161 PRO A O 1
ATOM 1280 N N . VAL A 1 163 ? 13.283 27.615 3.990 1.00 27.36 162 VAL A N 1
ATOM 1281 C CA . VAL A 1 163 ? 12.026 27.456 4.707 1.00 24.84 162 VAL A CA 1
ATOM 1282 C C . VAL A 1 163 ? 11.395 26.147 4.195 1.00 18.95 162 VAL A C 1
ATOM 1283 O O . VAL A 1 163 ? 11.550 25.795 3.018 1.00 18.89 162 VAL A O 1
ATOM 1287 N N . PHE A 1 164 ? 10.732 25.404 5.079 1.00 19.74 163 PHE A N 1
ATOM 1288 C CA . PHE A 1 164 ? 9.963 24.230 4.646 1.00 20.98 163 PHE A CA 1
ATOM 1289 C C . PHE A 1 164 ? 8.960 24.596 3.564 1.00 23.08 163 PHE A C 1
ATOM 1290 O O . PHE A 1 164 ? 8.292 25.627 3.662 1.00 33.34 163 PHE A O 1
ATOM 1298 N N . ASP A 1 165 ? 8.895 23.779 2.509 1.00 28.71 164 ASP A N 1
ATOM 1299 C CA . ASP A 1 165 ? 7.819 23.867 1.529 1.00 34.23 164 ASP A CA 1
ATOM 1300 C C . ASP A 1 165 ? 6.711 22.942 2.019 1.00 36.64 164 ASP A C 1
ATOM 1301 O O . ASP A 1 165 ? 6.868 21.721 1.997 1.00 33.80 164 ASP A O 1
ATOM 1306 N N . ALA A 1 166 ? 5.596 23.536 2.446 1.00 32.36 165 ALA A N 1
ATOM 1307 C CA . ALA A 1 166 ? 4.495 22.789 3.064 1.00 34.28 165 ALA A CA 1
ATOM 1308 C C . ALA A 1 166 ? 3.760 21.871 2.086 1.00 30.70 165 ALA A C 1
ATOM 1309 O O . ALA A 1 166 ? 3.111 20.908 2.512 1.00 39.99 165 ALA A O 1
ATOM 1311 N N . ARG A 1 167 ? 3.886 22.145 0.784 1.00 25.01 166 ARG A N 1
ATOM 1312 C CA . ARG A 1 167 ? 3.336 21.250 -0.254 1.00 28.98 166 ARG A CA 1
ATOM 1313 C C . ARG A 1 167 ? 4.015 19.863 -0.315 1.00 36.99 166 ARG A C 1
ATOM 1314 O O . ARG A 1 167 ? 3.436 18.912 -0.843 1.00 35.75 166 ARG A O 1
ATOM 1322 N N . LYS A 1 168 ? 5.240 19.755 0.204 1.00 35.90 167 LYS A N 1
ATOM 1323 C CA . LYS A 1 168 ? 5.981 18.486 0.185 1.00 33.27 167 LYS A CA 1
ATOM 1324 C C . LYS A 1 168 ? 5.811 17.730 1.490 1.00 28.81 167 LYS A C 1
ATOM 1325 O O . LYS A 1 168 ? 6.118 18.264 2.550 1.00 30.30 167 LYS A O 1
ATOM 1331 N N . PRO A 1 169 ? 5.330 16.466 1.417 1.00 33.00 168 PRO A N 1
ATOM 1332 C CA . PRO A 1 169 ? 5.266 15.600 2.599 1.00 26.31 168 PRO A CA 1
ATOM 1333 C C . PRO A 1 169 ? 6.657 15.167 3.098 1.00 26.86 168 PRO A C 1
ATOM 1334 O O . PRO A 1 169 ? 7.626 15.204 2.338 1.00 23.04 168 PRO A O 1
ATOM 1338 N N . ASP A 1 170 ? 6.718 14.774 4.373 1.00 21.73 169 ASP A N 1
ATOM 1339 C CA . ASP A 1 170 ? 7.912 14.227 5.044 1.00 34.84 169 ASP A CA 1
ATOM 1340 C C . ASP A 1 170 ? 9.048 15.246 5.230 1.00 33.46 169 ASP A C 1
ATOM 1341 O O . ASP A 1 170 ? 10.226 14.872 5.210 1.00 31.10 169 ASP A O 1
ATOM 1346 N N . ASN A 1 171 ? 8.686 16.518 5.416 1.00 28.90 170 ASN A N 1
ATOM 1347 C CA . ASN A 1 171 ? 9.644 17.545 5.827 1.00 27.11 170 ASN A CA 1
ATOM 1348 C C . ASN A 1 171 ? 10.242 17.201 7.190 1.00 30.11 170 ASN A C 1
ATOM 1349 O O . ASN A 1 171 ? 9.519 16.857 8.122 1.00 33.54 170 ASN A O 1
ATOM 1354 N N . ASN A 1 172 ? 11.567 17.267 7.289 1.00 19.57 171 ASN A N 1
ATOM 1355 C CA . ASN A 1 172 ? 12.283 17.007 8.534 1.00 17.89 171 ASN A CA 1
ATOM 1356 C C . ASN A 1 172 ? 13.467 17.971 8.662 1.00 27.37 171 ASN A C 1
ATOM 1357 O O . ASN A 1 172 ? 13.814 18.668 7.709 1.00 24.73 171 ASN A O 1
ATOM 1362 N N . LEU A 1 173 ? 14.112 17.980 9.823 1.00 24.97 172 LEU A N 1
ATOM 1363 C CA . LEU A 1 173 ? 15.192 18.927 10.073 1.00 33.41 172 LEU A CA 1
ATOM 1364 C C . LEU A 1 173 ? 16.542 18.465 9.506 1.00 29.55 172 LEU A C 1
ATOM 1365 O O . LEU A 1 173 ? 17.501 19.230 9.508 1.00 29.95 172 LEU A O 1
ATOM 1370 N N . VAL A 1 174 ? 16.607 17.234 9.005 1.00 30.16 173 VAL A N 1
ATOM 1371 C CA . VAL A 1 174 ? 17.877 16.664 8.545 1.00 22.57 173 VAL A CA 1
ATOM 1372 C C . VAL A 1 174 ? 18.182 17.053 7.103 1.00 22.76 173 VAL A C 1
ATOM 1373 O O . VAL A 1 174 ? 19.300 17.475 6.804 1.00 31.76 173 VAL A O 1
ATOM 1377 N N . PHE A 1 175 ? 17.197 16.925 6.216 1.00 18.05 174 PHE A N 1
ATOM 1378 C CA . PHE A 1 175 ? 17.462 17.014 4.778 1.00 15.36 174 PHE A CA 1
ATOM 1379 C C . PHE A 1 175 ? 16.626 18.008 4.028 1.00 28.48 174 PHE A C 1
ATOM 1380 O O . PHE A 1 175 ? 17.021 18.448 2.957 1.00 23.72 174 PHE A O 1
ATOM 1388 N N . SER A 1 176 ? 15.450 18.327 4.558 1.00 18.07 175 SER A N 1
ATOM 1389 C CA . SER A 1 176 ? 14.470 19.048 3.761 1.00 21.65 175 SER A CA 1
ATOM 1390 C C . SER A 1 176 ? 14.871 20.477 3.421 1.00 24.63 175 SER A C 1
ATOM 1391 O O . SER A 1 176 ? 14.574 20.947 2.329 1.00 23.26 175 SER A O 1
ATOM 1394 N N . TRP A 1 177 ? 15.565 21.139 4.346 1.00 23.14 176 TRP A N 1
ATOM 1395 C CA . TRP A 1 177 ? 16.021 22.508 4.141 1.00 24.11 176 TRP A CA 1
ATOM 1396 C C . TRP A 1 177 ? 17.094 22.588 3.077 1.00 21.50 176 TRP A C 1
ATOM 1397 O O . TRP A 1 177 ? 17.121 23.544 2.311 1.00 20.71 176 TRP A O 1
ATOM 1408 N N . GLU A 1 178 ? 17.948 21.565 3.010 1.00 22.52 177 GLU A N 1
ATOM 1409 C CA . GLU A 1 178 ? 19.024 21.541 2.016 1.00 24.25 177 GLU A CA 1
ATOM 1410 C C . GLU A 1 178 ? 18.491 21.340 0.606 1.00 22.50 177 GLU A C 1
ATOM 1411 O O . GLU A 1 178 ? 18.998 21.935 -0.346 1.00 17.33 177 GLU A O 1
ATOM 1417 N N . TYR A 1 179 ? 17.454 20.509 0.486 1.00 25.40 178 TYR A N 1
ATOM 1418 C CA . TYR A 1 179 ? 16.737 20.324 -0.777 1.00 23.42 178 TYR A CA 1
ATOM 1419 C C . TYR A 1 179 ? 16.062 21.627 -1.228 1.00 16.49 178 TYR A C 1
ATOM 1420 O O . TYR A 1 179 ? 16.072 21.952 -2.419 1.00 21.70 178 TYR A O 1
ATOM 1429 N N . GLU A 1 180 ? 15.486 22.377 -0.286 1.00 28.46 179 GLU A N 1
ATOM 1430 C CA . GLU A 1 180 ? 14.822 23.648 -0.609 1.00 20.28 179 GLU A CA 1
ATOM 1431 C C . GLU A 1 180 ? 15.811 24.715 -1.096 1.00 19.28 179 GLU A C 1
ATOM 1432 O O . GLU A 1 180 ? 15.511 25.449 -2.019 1.00 20.28 179 GLU A O 1
ATOM 1438 N N . LEU A 1 181 ? 17.012 24.756 -0.521 1.00 22.29 180 LEU A N 1
ATOM 1439 C CA . LEU A 1 181 ? 18.033 25.693 -1.007 1.00 16.70 180 LEU A CA 1
ATOM 1440 C C . LEU A 1 181 ? 18.428 25.349 -2.438 1.00 15.40 180 LEU A C 1
ATOM 1441 O O . LEU A 1 181 ? 18.593 26.239 -3.270 1.00 29.31 180 LEU A O 1
ATOM 1446 N N . SER A 1 182 ? 18.546 24.044 -2.711 1.00 21.13 181 SER A N 1
ATOM 1447 C CA . SER A 1 182 ? 18.930 23.535 -4.017 1.00 23.37 181 SER A CA 1
ATOM 1448 C C . SER A 1 182 ? 17.858 23.779 -5.071 1.00 13.80 181 SER A C 1
ATOM 1449 O O . SER A 1 182 ? 18.172 24.162 -6.184 1.00 17.77 181 SER A O 1
ATOM 1452 N N . GLN A 1 183 ? 16.602 23.538 -4.711 1.00 22.58 182 GLN A N 1
ATOM 1453 C CA . GLN A 1 183 ? 15.471 23.893 -5.571 1.00 15.06 182 GLN A CA 1
ATOM 1454 C C . GLN A 1 183 ? 15.502 25.381 -5.906 1.00 23.62 182 GLN A C 1
ATOM 1455 O O . GLN A 1 183 ? 15.454 25.747 -7.085 1.00 25.38 182 GLN A O 1
ATOM 1461 N N . ALA A 1 184 ? 15.610 26.217 -4.866 1.00 19.78 183 ALA A N 1
ATOM 1462 C CA . ALA A 1 184 ? 15.659 27.681 -5.019 1.00 19.30 183 ALA A CA 1
ATOM 1463 C C . ALA A 1 184 ? 16.731 28.145 -5.976 1.00 25.06 183 ALA A C 1
ATOM 1464 O O . ALA A 1 184 ? 16.473 28.977 -6.847 1.00 22.74 183 ALA A O 1
ATOM 1466 N N . MET A 1 185 ? 17.935 27.607 -5.804 1.00 18.37 184 MET A N 1
ATOM 1467 C CA . MET A 1 185 ? 19.043 27.974 -6.661 1.00 21.77 184 MET A CA 1
ATOM 1468 C C . MET A 1 185 ? 18.765 27.613 -8.124 1.00 23.82 184 MET A C 1
ATOM 1469 O O . MET A 1 185 ? 18.955 28.456 -9.007 1.00 24.60 184 MET A O 1
ATOM 1474 N N . LEU A 1 186 ? 18.283 26.389 -8.354 1.00 28.22 185 LEU A N 1
ATOM 1475 C CA . LEU A 1 186 ? 17.908 25.912 -9.690 1.00 29.08 185 LEU A CA 1
ATOM 1476 C C . LEU A 1 186 ? 16.812 26.748 -10.319 1.00 23.96 185 LEU A C 1
ATOM 1477 O O . LEU A 1 186 ? 16.949 27.178 -11.461 1.00 26.11 185 LEU A O 1
ATOM 1482 N N . GLN A 1 187 ? 15.733 26.986 -9.568 1.00 28.86 186 GLN A N 1
ATOM 1483 C CA . GLN A 1 187 ? 14.657 27.869 -10.025 1.00 27.75 186 GLN A CA 1
ATOM 1484 C C . GLN A 1 187 ? 15.130 29.292 -10.390 1.00 36.69 186 GLN A C 1
ATOM 1485 O O . GLN A 1 187 ? 14.656 29.863 -11.372 1.00 33.93 186 GLN A O 1
ATOM 1491 N N . LEU A 1 188 ? 16.081 29.845 -9.633 1.00 26.51 187 LEU A N 1
ATOM 1492 C CA . LEU A 1 188 ? 16.624 31.167 -9.945 1.00 29.37 187 LEU A CA 1
ATOM 1493 C C . LEU A 1 188 ? 17.496 31.127 -11.188 1.00 26.04 187 LEU A C 1
ATOM 1494 O O . LEU A 1 188 ? 17.324 31.953 -12.079 1.00 27.26 187 LEU A O 1
ATOM 1499 N N . VAL A 1 189 ? 18.411 30.154 -11.244 1.00 33.05 188 VAL A N 1
ATOM 1500 C CA . VAL A 1 189 ? 19.303 29.990 -12.395 1.00 31.41 188 VAL A CA 1
ATOM 1501 C C . VAL A 1 189 ? 18.517 29.785 -13.702 1.00 31.66 188 VAL A C 1
ATOM 1502 O O . VAL A 1 189 ? 18.786 30.460 -14.704 1.00 36.30 188 VAL A O 1
ATOM 1506 N N . GLN A 1 190 ? 17.511 28.910 -13.665 1.00 33.60 189 GLN A N 1
ATOM 1507 C CA A GLN A 1 190 ? 16.753 28.568 -14.871 0.50 36.49 189 GLN A CA 1
ATOM 1508 C CA B GLN A 1 190 ? 16.734 28.558 -14.858 0.50 34.90 189 GLN A CA 1
ATOM 1509 C C . GLN A 1 190 ? 15.729 29.636 -15.280 1.00 39.15 189 GLN A C 1
ATOM 1510 O O . GLN A 1 190 ? 15.184 29.581 -16.385 1.00 41.85 189 GLN A O 1
ATOM 1521 N N . SER A 1 191 ? 15.476 30.608 -14.400 1.00 32.08 190 SER A N 1
ATOM 1522 C CA . SER A 1 191 ? 14.633 31.763 -14.746 1.00 32.09 190 SER A CA 1
ATOM 1523 C C . SER A 1 191 ? 15.496 32.969 -15.144 1.00 33.68 190 SER A C 1
ATOM 1524 O O . SER A 1 191 ? 15.023 34.112 -15.171 1.00 35.73 190 SER A O 1
ATOM 1527 N N . ASP A 1 192 ? 16.765 32.691 -15.440 1.00 33.06 191 ASP A N 1
ATOM 1528 C CA . ASP A 1 192 ? 17.715 33.665 -15.963 1.00 28.26 191 ASP A CA 1
ATOM 1529 C C . ASP A 1 192 ? 17.997 34.823 -15.016 1.00 28.79 191 ASP A C 1
ATOM 1530 O O . ASP A 1 192 ? 18.083 35.964 -15.457 1.00 37.86 191 ASP A O 1
ATOM 1535 N N . LEU A 1 193 ? 18.153 34.534 -13.724 1.00 28.02 192 LEU A N 1
ATOM 1536 C CA . LEU A 1 193 ? 18.501 35.573 -12.753 1.00 26.11 192 LEU A CA 1
ATOM 1537 C C . LEU A 1 193 ? 19.908 36.118 -12.981 1.00 30.58 192 LEU A C 1
ATOM 1538 O O . LEU A 1 193 ? 20.118 37.336 -13.008 1.00 25.27 192 LEU A O 1
ATOM 1543 N N . PHE A 1 194 ? 20.876 35.222 -13.130 1.00 25.56 193 PHE A N 1
ATOM 1544 C CA . PHE A 1 194 ? 22.254 35.661 -13.336 1.00 28.45 193 PHE A CA 1
ATOM 1545 C C . PHE A 1 194 ? 22.591 35.954 -14.807 1.00 30.62 193 PHE A C 1
ATOM 1546 O O . PHE A 1 194 ? 23.699 36.400 -15.116 1.00 33.65 193 PHE A O 1
ATOM 1554 N N . GLN A 1 195 ? 21.648 35.689 -15.709 1.00 34.70 194 GLN A N 1
ATOM 1555 C CA . GLN A 1 195 ? 21.786 36.099 -17.107 1.00 38.17 194 GLN A CA 1
ATOM 1556 C C . GLN A 1 195 ? 21.401 37.564 -17.216 1.00 41.58 194 GLN A C 1
ATOM 1557 O O . GLN A 1 195 ? 22.090 38.352 -17.875 1.00 33.57 194 GLN A O 1
ATOM 1563 N N . ASP A 1 196 ? 20.303 37.921 -16.549 1.00 41.57 195 ASP A N 1
ATOM 1564 C CA . ASP A 1 196 ? 19.859 39.310 -16.448 1.00 38.83 195 ASP A CA 1
ATOM 1565 C C . ASP A 1 196 ? 20.715 40.113 -15.460 1.00 37.26 195 ASP A C 1
ATOM 1566 O O . ASP A 1 196 ? 21.055 41.259 -15.733 1.00 30.88 195 ASP A O 1
ATOM 1571 N N . TYR A 1 197 ? 21.075 39.507 -14.327 1.00 41.97 196 TYR A N 1
ATOM 1572 C CA . TYR A 1 197 ? 21.840 40.200 -13.277 1.00 34.85 196 TYR A CA 1
ATOM 1573 C C . TYR A 1 197 ? 23.088 39.427 -12.817 1.00 35.52 196 TYR A C 1
ATOM 1574 O O . TYR A 1 197 ? 23.116 38.926 -11.692 1.00 29.12 196 TYR A O 1
ATOM 1583 N N . PRO A 1 198 ? 24.120 39.317 -13.687 1.00 33.55 197 PRO A N 1
ATOM 1584 C CA . PRO A 1 198 ? 25.336 38.582 -13.302 1.00 33.82 197 PRO A CA 1
ATOM 1585 C C . PRO A 1 198 ? 26.130 39.102 -12.106 1.00 29.59 197 PRO A C 1
ATOM 1586 O O . PRO A 1 198 ? 26.896 38.323 -11.528 1.00 27.89 197 PRO A O 1
ATOM 1590 N N . ASN A 1 199 ? 25.978 40.386 -11.752 1.00 21.38 198 ASN A N 1
ATOM 1591 C CA . ASN A 1 199 ? 26.703 40.938 -10.598 1.00 35.38 198 ASN A CA 1
ATOM 1592 C C . ASN A 1 199 ? 25.942 40.854 -9.272 1.00 31.55 198 ASN A C 1
ATOM 1593 O O . ASN A 1 199 ? 26.433 41.318 -8.246 1.00 31.96 198 ASN A O 1
ATOM 1598 N N . LEU A 1 200 ? 24.744 40.277 -9.310 1.00 25.27 199 LEU A N 1
ATOM 1599 C CA . LEU A 1 200 ? 23.953 40.085 -8.093 1.00 30.88 199 LEU A CA 1
ATOM 1600 C C . LEU A 1 200 ? 24.662 39.124 -7.147 1.00 26.07 199 LEU A C 1
ATOM 1601 O O . LEU A 1 200 ? 25.131 38.072 -7.561 1.00 33.26 199 LEU A O 1
ATOM 1606 N N . LYS A 1 201 ? 24.762 39.522 -5.880 1.00 22.40 200 LYS A N 1
ATOM 1607 C CA . LYS A 1 201 ? 25.434 38.731 -4.858 1.00 24.29 200 LYS A CA 1
ATOM 1608 C C . LYS A 1 201 ? 24.414 38.161 -3.900 1.00 28.55 200 LYS A C 1
ATOM 1609 O O . LYS A 1 201 ? 23.703 38.908 -3.226 1.00 27.14 200 LYS A O 1
ATOM 1615 N N . ILE A 1 202 ? 24.326 36.834 -3.878 1.00 26.65 201 ILE A N 1
ATOM 1616 C CA . ILE A 1 202 ? 23.493 36.117 -2.917 1.00 19.94 201 ILE A CA 1
ATOM 1617 C C . ILE A 1 202 ? 24.337 35.136 -2.141 1.00 22.12 201 ILE A C 1
ATOM 1618 O O . ILE A 1 202 ? 25.000 34.279 -2.731 1.00 24.66 201 ILE A O 1
ATOM 1623 N N . LEU A 1 203 ? 24.295 35.259 -0.814 1.00 19.18 202 LEU A N 1
ATOM 1624 C CA . LEU A 1 203 ? 24.955 34.316 0.080 1.00 21.02 202 LEU A CA 1
ATOM 1625 C C . LEU A 1 203 ? 24.000 33.215 0.474 1.00 25.01 202 LEU A C 1
ATOM 1626 O O . LEU A 1 203 ? 22.925 33.476 1.045 1.00 26.71 202 LEU A O 1
ATOM 1631 N N . VAL A 1 204 ? 24.406 31.982 0.186 1.00 16.81 203 VAL A N 1
ATOM 1632 C CA . VAL A 1 204 ? 23.583 30.817 0.439 1.00 26.63 203 VAL A CA 1
ATOM 1633 C C . VAL A 1 204 ? 24.057 30.083 1.675 1.00 23.77 203 VAL A C 1
ATOM 1634 O O . VAL A 1 204 ? 25.245 29.747 1.831 1.00 23.29 203 VAL A O 1
ATOM 1638 N N . HIS A 1 205 ? 23.106 29.915 2.584 1.00 17.31 204 HIS A N 1
ATOM 1639 C CA . HIS A 1 205 ? 23.245 29.146 3.803 1.00 23.69 204 HIS A CA 1
ATOM 1640 C C . HIS A 1 205 ? 23.618 27.673 3.510 1.00 27.86 204 HIS A C 1
ATOM 1641 O O . HIS A 1 205 ? 23.266 27.147 2.463 1.00 28.86 204 HIS A O 1
ATOM 1648 N N . HIS A 1 206 ? 24.341 27.044 4.440 1.00 18.13 205 HIS A N 1
ATOM 1649 C CA . HIS A 1 206 ? 24.702 25.611 4.409 1.00 24.63 205 HIS A CA 1
ATOM 1650 C C . HIS A 1 206 ? 25.580 25.191 3.218 1.00 26.78 205 HIS A C 1
ATOM 1651 O O . HIS A 1 206 ? 25.369 24.138 2.609 1.00 18.06 205 HIS A O 1
ATOM 1658 N N . ALA A 1 207 ? 26.544 26.045 2.894 1.00 17.00 206 ALA A N 1
ATOM 1659 C CA . ALA A 1 207 ? 27.633 25.714 1.972 1.00 20.77 206 ALA A CA 1
ATOM 1660 C C . ALA A 1 207 ? 27.209 25.398 0.544 1.00 28.80 206 ALA A C 1
ATOM 1661 O O . ALA A 1 207 ? 27.881 24.638 -0.135 1.00 27.01 206 ALA A O 1
ATOM 1663 N N . GLY A 1 208 ? 26.091 25.971 0.101 1.00 24.51 207 GLY A N 1
ATOM 1664 C CA . GLY A 1 208 ? 25.590 25.721 -1.249 1.00 28.58 207 GLY A CA 1
ATOM 1665 C C . GLY A 1 208 ? 24.769 24.449 -1.346 1.00 26.85 207 GLY A C 1
ATOM 1666 O O . GLY A 1 208 ? 24.461 23.982 -2.445 1.00 25.86 207 GLY A O 1
ATOM 1667 N N . ALA A 1 209 ? 24.407 23.910 -0.186 1.00 19.81 208 ALA A N 1
ATOM 1668 C CA . ALA A 1 209 ? 23.570 22.726 -0.081 1.00 25.38 208 ALA A CA 1
ATOM 1669 C C . ALA A 1 209 ? 24.093 21.562 -0.955 1.00 29.38 208 ALA A C 1
ATOM 1670 O O . ALA A 1 209 ? 25.265 21.170 -0.846 1.00 25.83 208 ALA A O 1
ATOM 1672 N N . MET A 1 210 ? 23.255 21.054 -1.851 1.00 22.62 209 MET A N 1
ATOM 1673 C CA . MET A 1 210 ? 23.598 19.887 -2.674 1.00 26.72 209 MET A CA 1
ATOM 1674 C C . MET A 1 210 ? 24.510 20.189 -3.864 1.00 18.25 209 MET A C 1
ATOM 1675 O O . MET A 1 210 ? 24.945 19.270 -4.539 1.00 20.95 209 MET A O 1
ATOM 1680 N N . VAL A 1 211 ? 24.773 21.464 -4.137 1.00 22.72 210 VAL A N 1
ATOM 1681 C CA . VAL A 1 211 ? 25.479 21.867 -5.378 1.00 31.85 210 VAL A CA 1
ATOM 1682 C C . VAL A 1 211 ? 26.927 21.313 -5.542 1.00 33.16 210 VAL A C 1
ATOM 1683 O O . VAL A 1 211 ? 27.216 20.674 -6.564 1.00 34.28 210 VAL A O 1
ATOM 1687 N N . PRO A 1 212 ? 27.821 21.533 -4.546 1.00 35.79 211 PRO A N 1
ATOM 1688 C CA . PRO A 1 212 ? 29.190 20.989 -4.686 1.00 33.34 211 PRO A CA 1
ATOM 1689 C C . PRO A 1 212 ? 29.280 19.454 -4.844 1.00 33.50 211 PRO A C 1
ATOM 1690 O O . PRO A 1 212 ? 30.157 18.958 -5.555 1.00 33.45 211 PRO A O 1
ATOM 1694 N N . PHE A 1 213 ? 28.375 18.715 -4.210 1.00 29.55 212 PHE A N 1
ATOM 1695 C CA . PHE A 1 213 ? 28.399 17.265 -4.322 1.00 31.48 212 PHE A CA 1
ATOM 1696 C C . PHE A 1 213 ? 27.837 16.795 -5.664 1.00 31.77 212 PHE A C 1
ATOM 1697 O O . PHE A 1 213 ? 28.350 15.830 -6.246 1.00 27.48 212 PHE A O 1
ATOM 1705 N N . PHE A 1 214 ? 26.790 17.466 -6.152 1.00 27.15 213 PHE A N 1
ATOM 1706 C CA . PHE A 1 214 ? 26.131 17.042 -7.396 1.00 17.78 213 PHE A CA 1
ATOM 1707 C C . PHE A 1 214 ? 26.332 17.977 -8.584 1.00 28.16 213 PHE A C 1
ATOM 1708 O O . PHE A 1 214 ? 25.474 18.086 -9.458 1.00 29.99 213 PHE A O 1
ATOM 1716 N N . SER A 1 215 ? 27.477 18.651 -8.612 1.00 26.21 214 SER A N 1
ATOM 1717 C CA . SER A 1 215 ? 27.821 19.527 -9.718 1.00 22.62 214 SER A CA 1
ATOM 1718 C C . SER A 1 215 ? 27.963 18.789 -11.050 1.00 26.00 214 SER A C 1
ATOM 1719 O O . SER A 1 215 ? 27.642 19.352 -12.096 1.00 28.78 214 SER A O 1
ATOM 1722 N N . GLY A 1 216 ? 28.443 17.545 -11.001 1.00 34.16 215 GLY A N 1
ATOM 1723 C CA . GLY A 1 216 ? 28.495 16.659 -12.171 1.00 28.36 215 GLY A CA 1
ATOM 1724 C C . GLY A 1 216 ? 27.150 16.446 -12.844 1.00 26.55 215 GLY A C 1
ATOM 1725 O O . GLY A 1 216 ? 27.057 16.460 -14.089 1.00 22.83 215 GLY A O 1
ATOM 1726 N N . ARG A 1 217 ? 26.115 16.253 -12.021 1.00 28.81 216 ARG A N 1
ATOM 1727 C CA . ARG A 1 217 ? 24.726 16.194 -12.473 1.00 29.71 216 ARG A CA 1
ATOM 1728 C C . ARG A 1 217 ? 24.282 17.500 -13.109 1.00 36.98 216 ARG A C 1
ATOM 1729 O O . ARG A 1 217 ? 23.581 17.481 -14.118 1.00 36.79 216 ARG A O 1
ATOM 1737 N N . ILE A 1 218 ? 24.659 18.623 -12.491 1.00 27.61 217 ILE A N 1
ATOM 1738 C CA . ILE A 1 218 ? 24.318 19.957 -13.008 1.00 26.03 217 ILE A CA 1
ATOM 1739 C C . ILE A 1 218 ? 24.937 20.148 -14.390 1.00 28.35 217 ILE A C 1
ATOM 1740 O O . ILE A 1 218 ? 24.242 20.491 -15.344 1.00 25.84 217 ILE A O 1
ATOM 1745 N N . ASP A 1 219 ? 26.240 19.874 -14.493 1.00 30.28 218 ASP A N 1
ATOM 1746 C CA . ASP A 1 219 ? 26.999 20.074 -15.730 1.00 32.11 218 ASP A CA 1
ATOM 1747 C C . ASP A 1 219 ? 26.523 19.213 -16.906 1.00 27.03 218 ASP A C 1
ATOM 1748 O O . ASP A 1 219 ? 26.695 19.596 -18.065 1.00 36.08 218 ASP A O 1
ATOM 1753 N N . HIS A 1 220 ? 25.935 18.058 -16.601 1.00 29.14 219 HIS A N 1
ATOM 1754 C CA . HIS A 1 220 ? 25.461 17.111 -17.617 1.00 35.68 219 HIS A CA 1
ATOM 1755 C C . HIS A 1 220 ? 23.970 17.221 -17.954 1.00 43.30 219 HIS A C 1
ATOM 1756 O O . HIS A 1 220 ? 23.511 16.611 -18.921 1.00 44.81 219 HIS A O 1
ATOM 1763 N N . ILE A 1 221 ? 23.223 18.002 -17.176 1.00 35.17 220 ILE A N 1
ATOM 1764 C CA . ILE A 1 221 ? 21.800 18.195 -17.450 1.00 32.53 220 ILE A CA 1
ATOM 1765 C C . ILE A 1 221 ? 21.526 19.575 -18.049 1.00 37.61 220 ILE A C 1
ATOM 1766 O O . ILE A 1 221 ? 20.763 19.697 -19.016 1.00 45.13 220 ILE A O 1
ATOM 1771 N N . LEU A 1 222 ? 22.171 20.602 -17.500 1.00 33.34 221 LEU A N 1
ATOM 1772 C CA . LEU A 1 222 ? 21.950 21.986 -17.931 1.00 35.19 221 LEU A CA 1
ATOM 1773 C C . LEU A 1 222 ? 22.977 22.420 -18.975 1.00 39.36 221 LEU A C 1
ATOM 1774 O O . LEU A 1 222 ? 24.127 21.943 -18.966 1.00 26.57 221 LEU A O 1
ATOM 1779 N N . ASP A 1 223 ? 22.578 23.349 -19.850 1.00 32.00 222 ASP A N 1
ATOM 1780 C CA . ASP A 1 223 ? 23.514 23.930 -20.824 1.00 38.92 222 ASP A CA 1
ATOM 1781 C C . ASP A 1 223 ? 24.678 24.667 -20.138 1.00 32.85 222 ASP A C 1
ATOM 1782 O O . ASP A 1 223 ? 24.647 24.885 -18.916 1.00 31.82 222 ASP A O 1
ATOM 1787 N N . GLU A 1 224 ? 25.689 25.039 -20.922 1.00 36.09 223 GLU A N 1
ATOM 1788 C CA . GLU A 1 224 ? 26.916 25.670 -20.411 1.00 42.67 223 GLU A CA 1
ATOM 1789 C C . GLU A 1 224 ? 26.662 26.891 -19.527 1.00 37.99 223 GLU A C 1
ATOM 1790 O O . GLU A 1 224 ? 27.196 26.980 -18.410 1.00 32.30 223 GLU A O 1
ATOM 1796 N N . LYS A 1 225 ? 25.834 27.809 -20.025 1.00 38.20 224 LYS A N 1
ATOM 1797 C CA . LYS A 1 225 ? 25.618 29.100 -19.367 1.00 46.79 224 LYS A CA 1
ATOM 1798 C C . LYS A 1 225 ? 24.876 28.972 -18.034 1.00 40.23 224 LYS A C 1
ATOM 1799 O O . LYS A 1 225 ? 25.182 29.697 -17.092 1.00 26.60 224 LYS A O 1
ATOM 1805 N N . HIS A 1 226 ? 23.946 28.020 -17.947 1.00 35.97 225 HIS A N 1
ATOM 1806 C CA . HIS A 1 226 ? 23.157 27.841 -16.728 1.00 35.28 225 HIS A CA 1
ATOM 1807 C C . HIS A 1 226 ? 23.865 26.985 -15.681 1.00 32.40 225 HIS A C 1
ATOM 1808 O O . HIS A 1 226 ? 23.768 27.271 -14.487 1.00 38.15 225 HIS A O 1
ATOM 1815 N N . ALA A 1 227 ? 24.597 25.965 -16.128 1.00 28.67 226 ALA A N 1
ATOM 1816 C CA . ALA A 1 227 ? 25.452 25.192 -15.236 1.00 33.78 226 ALA A CA 1
ATOM 1817 C C . ALA A 1 227 ? 26.462 26.103 -14.541 1.00 33.08 226 ALA A C 1
ATOM 1818 O O . ALA A 1 227 ? 26.610 26.039 -13.324 1.00 28.65 226 ALA A O 1
ATOM 1820 N N . GLN A 1 228 ? 27.115 26.979 -15.309 1.00 28.47 227 GLN A N 1
ATOM 1821 C CA . GLN A 1 228 ? 28.146 27.856 -14.753 1.00 36.13 227 GLN A CA 1
ATOM 1822 C C . GLN A 1 228 ? 27.577 28.992 -13.890 1.00 38.56 227 GLN A C 1
ATOM 1823 O O . GLN A 1 228 ? 28.275 29.529 -13.034 1.00 34.88 227 GLN A O 1
ATOM 1829 N N . ASP A 1 229 ? 26.304 29.324 -14.093 1.00 33.37 228 ASP A N 1
ATOM 1830 C CA . ASP A 1 229 ? 25.612 30.315 -13.259 1.00 31.76 228 ASP A CA 1
ATOM 1831 C C . ASP A 1 229 ? 25.523 29.933 -11.777 1.00 28.03 228 ASP A C 1
ATOM 1832 O O . ASP A 1 229 ? 25.449 30.810 -10.929 1.00 21.73 228 ASP A O 1
ATOM 1837 N N . PHE A 1 230 ? 25.572 28.634 -11.477 1.00 19.12 229 PHE A N 1
ATOM 1838 C CA . PHE A 1 230 ? 25.498 28.132 -10.102 1.00 23.56 229 PHE A CA 1
ATOM 1839 C C . PHE A 1 230 ? 26.721 28.525 -9.292 1.00 26.76 229 PHE A C 1
ATOM 1840 O O . PHE A 1 230 ? 26.680 28.549 -8.052 1.00 25.92 229 PHE A O 1
ATOM 1848 N N . LYS A 1 231 ? 27.802 28.852 -10.002 1.00 31.17 230 LYS A N 1
ATOM 1849 C CA . LYS A 1 231 ? 29.078 29.256 -9.396 1.00 28.23 230 LYS A CA 1
ATOM 1850 C C . LYS A 1 231 ? 29.094 30.727 -8.966 1.00 33.26 230 LYS A C 1
ATOM 1851 O O . LYS A 1 231 ? 30.027 31.178 -8.290 1.00 28.21 230 LYS A O 1
ATOM 1857 N N . LYS A 1 232 ? 28.061 31.466 -9.366 1.00 34.77 231 LYS A N 1
ATOM 1858 C CA . LYS A 1 232 ? 27.914 32.878 -9.022 1.00 34.83 231 LYS A CA 1
ATOM 1859 C C . LYS A 1 232 ? 27.451 33.099 -7.573 1.00 32.40 231 LYS A C 1
ATOM 1860 O O . LYS A 1 232 ? 27.606 34.197 -7.032 1.00 26.26 231 LYS A O 1
ATOM 1866 N N . PHE A 1 233 ? 26.881 32.072 -6.949 1.00 22.39 232 PHE A N 1
ATOM 1867 C CA . PHE A 1 233 ? 26.455 32.180 -5.544 1.00 13.81 232 PHE A CA 1
ATOM 1868 C C . PHE A 1 233 ? 27.653 32.225 -4.630 1.00 27.39 232 PHE A C 1
ATOM 1869 O O . PHE A 1 233 ? 28.704 31.690 -4.959 1.00 23.07 232 PHE A O 1
ATOM 1877 N N . TYR A 1 234 ? 27.490 32.893 -3.498 1.00 26.11 233 TYR A N 1
ATOM 1878 C CA . TYR A 1 234 ? 28.471 32.857 -2.435 1.00 25.37 233 TYR A CA 1
ATOM 1879 C C . TYR A 1 234 ? 27.867 31.907 -1.445 1.00 30.93 233 TYR A C 1
ATOM 1880 O O . TYR A 1 234 ? 26.640 31.776 -1.399 1.00 19.09 233 TYR A O 1
ATOM 1889 N N . VAL A 1 235 ? 28.699 31.209 -0.677 1.00 20.48 234 VAL A N 1
ATOM 1890 C CA . VAL A 1 235 ? 28.183 30.290 0.347 1.00 28.84 234 VAL A CA 1
ATOM 1891 C C . VAL A 1 235 ? 28.775 30.534 1.730 1.00 24.75 234 VAL A C 1
ATOM 1892 O O . VAL A 1 235 ? 29.870 31.083 1.842 1.00 29.94 234 VAL A O 1
ATOM 1896 N N . ASP A 1 236 ? 28.051 30.152 2.786 1.00 19.04 235 ASP A N 1
ATOM 1897 C CA . ASP A 1 236 ? 28.669 30.118 4.120 1.00 25.24 235 ASP A CA 1
ATOM 1898 C C . ASP A 1 236 ? 29.223 28.741 4.501 1.00 28.54 235 ASP A C 1
ATOM 1899 O O . ASP A 1 236 ? 29.179 27.805 3.703 1.00 30.20 235 ASP A O 1
ATOM 1904 N N . THR A 1 237 ? 29.744 28.612 5.715 1.00 27.55 236 THR A N 1
ATOM 1905 C CA . THR A 1 237 ? 30.318 27.357 6.154 1.00 21.88 236 THR A CA 1
ATOM 1906 C C . THR A 1 237 ? 29.422 26.675 7.191 1.00 25.35 236 THR A C 1
ATOM 1907 O O . THR A 1 237 ? 29.897 25.903 8.006 1.00 26.69 236 THR A O 1
ATOM 1911 N N . ALA A 1 238 ? 28.121 26.952 7.151 1.00 37.58 237 ALA A N 1
ATOM 1912 C CA . ALA A 1 238 ? 27.224 26.478 8.209 1.00 33.06 237 ALA A CA 1
ATOM 1913 C C . ALA A 1 238 ? 26.729 25.051 7.996 1.00 32.83 237 ALA A C 1
ATOM 1914 O O . ALA A 1 238 ? 25.539 24.824 7.747 1.00 28.80 237 ALA A O 1
ATOM 1916 N N . ILE A 1 239 ? 27.645 24.085 8.112 1.00 29.75 238 ILE A N 1
ATOM 1917 C CA . ILE A 1 239 ? 27.311 22.661 7.971 1.00 23.90 238 ILE A CA 1
ATOM 1918 C C . ILE A 1 239 ? 27.875 21.829 9.109 1.00 19.09 238 ILE A C 1
ATOM 1919 O O . ILE A 1 239 ? 28.134 20.634 8.957 1.00 27.92 238 ILE A O 1
ATOM 1924 N N . LEU A 1 240 ? 28.036 22.484 10.254 1.00 16.21 239 LEU A N 1
ATOM 1925 C CA . LEU A 1 240 ? 28.332 21.844 11.510 1.00 18.55 239 LEU A CA 1
ATOM 1926 C C . LEU A 1 240 ? 29.641 21.075 11.518 1.00 21.92 239 LEU A C 1
ATOM 1927 O O . LEU A 1 240 ? 29.702 19.980 12.051 1.00 24.17 239 LEU A O 1
ATOM 1932 N N . GLY A 1 241 ? 30.690 21.655 10.940 1.00 28.33 240 GLY A N 1
ATOM 1933 C CA . GLY A 1 241 ? 32.013 21.004 10.948 1.00 17.47 240 GLY A CA 1
ATOM 1934 C C . GLY A 1 241 ? 32.339 20.534 9.543 1.00 18.51 240 GLY A C 1
ATOM 1935 O O . GLY A 1 241 ? 32.160 21.297 8.582 1.00 33.61 240 GLY A O 1
ATOM 1936 N N . ASN A 1 242 ? 32.799 19.283 9.427 1.00 28.82 241 ASN A N 1
ATOM 1937 C CA . ASN A 1 242 ? 33.022 18.612 8.135 1.00 35.66 241 ASN A CA 1
ATOM 1938 C C . ASN A 1 242 ? 34.057 19.305 7.234 1.00 30.01 241 ASN A C 1
ATOM 1939 O O . ASN A 1 242 ? 33.707 19.943 6.235 1.00 26.95 241 ASN A O 1
ATOM 1944 N N . THR A 1 243 ? 35.328 19.184 7.614 1.00 27.32 242 THR A N 1
ATOM 1945 C CA . THR A 1 243 ? 36.438 19.755 6.853 1.00 29.40 242 THR A CA 1
ATOM 1946 C C . THR A 1 243 ? 36.453 19.383 5.356 1.00 24.07 242 THR A C 1
ATOM 1947 O O . THR A 1 243 ? 36.493 20.289 4.519 1.00 38.08 242 THR A O 1
ATOM 1951 N N . PRO A 1 244 ? 36.415 18.070 5.007 1.00 25.82 243 PRO A N 1
ATOM 1952 C CA . PRO A 1 244 ? 36.469 17.776 3.558 1.00 27.76 243 PRO A CA 1
ATOM 1953 C C . PRO A 1 244 ? 35.260 18.235 2.728 1.00 30.42 243 PRO A C 1
ATOM 1954 O O . PRO A 1 244 ? 35.390 18.427 1.516 1.00 36.28 243 PRO A O 1
ATOM 1958 N N . ALA A 1 245 ? 34.104 18.411 3.366 1.00 29.89 244 ALA A N 1
ATOM 1959 C CA . ALA A 1 245 ? 32.944 19.002 2.689 1.00 26.36 244 ALA A CA 1
ATOM 1960 C C . ALA A 1 245 ? 33.135 20.490 2.439 1.00 23.56 244 ALA A C 1
ATOM 1961 O O . ALA A 1 245 ? 32.821 20.997 1.356 1.00 29.09 244 ALA A O 1
ATOM 1963 N N . LEU A 1 246 ? 33.640 21.192 3.451 1.00 20.98 245 LEU A N 1
ATOM 1964 C CA . LEU A 1 246 ? 34.076 22.567 3.280 1.00 22.50 245 LEU A CA 1
ATOM 1965 C C . LEU A 1 246 ? 35.106 22.688 2.159 1.00 24.32 245 LEU A C 1
ATOM 1966 O O . LEU A 1 246 ? 35.067 23.649 1.393 1.00 25.54 245 LEU A O 1
ATOM 1971 N N . GLN A 1 247 ? 36.004 21.703 2.058 1.00 27.28 246 GLN A N 1
ATOM 1972 C CA . GLN A 1 247 ? 36.999 21.660 0.974 1.00 26.87 246 GLN A CA 1
ATOM 1973 C C . GLN A 1 247 ? 36.333 21.521 -0.399 1.00 24.61 246 GLN A C 1
ATOM 1974 O O . GLN A 1 247 ? 36.718 22.202 -1.358 1.00 29.65 246 GLN A O 1
ATOM 1980 N N . LEU A 1 248 ? 35.337 20.635 -0.474 1.00 30.24 247 LEU A N 1
ATOM 1981 C CA . LEU A 1 248 ? 34.532 20.409 -1.679 1.00 27.03 247 LEU A CA 1
ATOM 1982 C C . LEU A 1 248 ? 33.865 21.689 -2.152 1.00 26.30 247 LEU A C 1
ATOM 1983 O O . LEU A 1 248 ? 33.821 21.956 -3.356 1.00 28.33 247 LEU A O 1
ATOM 1988 N N . ALA A 1 249 ? 33.348 22.468 -1.201 1.00 27.58 248 ALA A N 1
ATOM 1989 C CA . ALA A 1 249 ? 32.723 23.757 -1.499 1.00 32.23 248 ALA A CA 1
ATOM 1990 C C . ALA A 1 249 ? 33.745 24.768 -2.012 1.00 27.59 248 ALA A C 1
ATOM 1991 O O . ALA A 1 249 ? 33.437 25.556 -2.906 1.00 21.99 248 ALA A O 1
ATOM 1993 N N . ILE A 1 250 ? 34.955 24.749 -1.447 1.00 27.02 249 ILE A N 1
ATOM 1994 C CA . ILE A 1 250 ? 36.013 25.652 -1.920 1.00 26.62 249 ILE A CA 1
ATOM 1995 C C . ILE A 1 250 ? 36.427 25.280 -3.348 1.00 27.52 249 ILE A C 1
ATOM 1996 O O . ILE A 1 250 ? 36.630 26.162 -4.183 1.00 37.24 249 ILE A O 1
ATOM 2001 N N . ASP A 1 251 ? 36.540 23.977 -3.617 1.00 30.03 250 ASP A N 1
ATOM 2002 C CA . ASP A 1 251 ? 36.851 23.471 -4.963 1.00 29.60 250 ASP A CA 1
ATOM 2003 C C . ASP A 1 251 ? 35.834 23.921 -6.003 1.00 30.81 250 ASP A C 1
ATOM 2004 O O . ASP A 1 251 ? 36.194 24.281 -7.118 1.00 33.36 250 ASP A O 1
ATOM 2009 N N . TYR A 1 252 ? 34.563 23.926 -5.620 1.00 30.24 251 TYR A N 1
ATOM 2010 C CA . TYR A 1 252 ? 33.498 24.302 -6.545 1.00 25.02 251 TYR A CA 1
ATOM 2011 C C . TYR A 1 252 ? 33.324 25.813 -6.716 1.00 30.17 251 TYR A C 1
ATOM 2012 O O . TYR A 1 252 ? 33.264 26.305 -7.846 1.00 27.01 251 TYR A O 1
ATOM 2021 N N . TYR A 1 253 ? 33.203 26.539 -5.603 1.00 25.37 252 TYR A N 1
ATOM 2022 C CA . TYR A 1 253 ? 32.943 27.976 -5.656 1.00 25.79 252 TYR A CA 1
ATOM 2023 C C . TYR A 1 253 ? 34.200 28.849 -5.749 1.00 27.82 252 TYR A C 1
ATOM 2024 O O . TYR A 1 253 ? 34.125 30.017 -6.158 1.00 29.69 252 TYR A O 1
ATOM 2033 N N . GLY A 1 254 ? 35.350 28.297 -5.372 1.00 29.65 253 GLY A N 1
ATOM 2034 C CA . GLY A 1 254 ? 36.560 29.119 -5.231 1.00 27.70 253 GLY A CA 1
ATOM 2035 C C . GLY A 1 254 ? 36.567 29.798 -3.872 1.00 38.74 253 GLY A C 1
ATOM 2036 O O . GLY A 1 254 ? 35.509 30.063 -3.294 1.00 32.57 253 GLY A O 1
ATOM 2037 N N . ILE A 1 255 ? 37.767 30.094 -3.378 1.00 35.82 254 ILE A N 1
ATOM 2038 C CA . ILE A 1 255 ? 38.002 30.597 -2.017 1.00 29.36 254 ILE A CA 1
ATOM 2039 C C . ILE A 1 255 ? 37.333 31.943 -1.707 1.00 29.36 254 ILE A C 1
ATOM 2040 O O . ILE A 1 255 ? 36.921 32.193 -0.571 1.00 38.73 254 ILE A O 1
ATOM 2045 N N . ASP A 1 256 ? 37.181 32.783 -2.728 1.00 22.65 255 ASP A N 1
ATOM 2046 C CA . ASP A 1 256 ? 36.582 34.109 -2.589 1.00 30.58 255 ASP A CA 1
ATOM 2047 C C . ASP A 1 256 ? 35.079 34.087 -2.299 1.00 31.14 255 ASP A C 1
ATOM 2048 O O . ASP A 1 256 ? 34.499 35.113 -1.965 1.00 34.79 255 ASP A O 1
ATOM 2053 N N . HIS A 1 257 ? 34.460 32.919 -2.423 1.00 36.28 256 HIS A N 1
ATOM 2054 C CA . HIS A 1 257 ? 33.005 32.806 -2.357 1.00 24.54 256 HIS A CA 1
ATOM 2055 C C . HIS A 1 257 ? 32.512 32.047 -1.135 1.00 30.30 256 HIS A C 1
ATOM 2056 O O . HIS A 1 257 ? 31.304 31.828 -0.984 1.00 23.35 256 HIS A O 1
ATOM 2063 N N . VAL A 1 258 ? 33.452 31.643 -0.282 1.00 20.58 257 VAL A N 1
ATOM 2064 C CA . VAL A 1 258 ? 33.200 30.803 0.901 1.00 26.68 257 VAL A CA 1
ATOM 2065 C C . VAL A 1 258 ? 33.479 31.628 2.169 1.00 33.33 257 VAL A C 1
ATOM 2066 O O . VAL A 1 258 ? 34.616 32.073 2.416 1.00 27.56 257 VAL A O 1
ATOM 2070 N N . LEU A 1 259 ? 32.431 31.819 2.962 1.00 25.88 258 LEU A N 1
ATOM 2071 C CA . LEU A 1 259 ? 32.437 32.737 4.100 1.00 28.11 258 LEU A CA 1
ATOM 2072 C C . LEU A 1 259 ? 32.144 31.982 5.381 1.00 30.27 258 LEU A C 1
ATOM 2073 O O . LEU A 1 259 ? 31.237 31.168 5.415 1.00 29.93 258 LEU A O 1
ATOM 2078 N N . PHE A 1 260 ? 32.913 32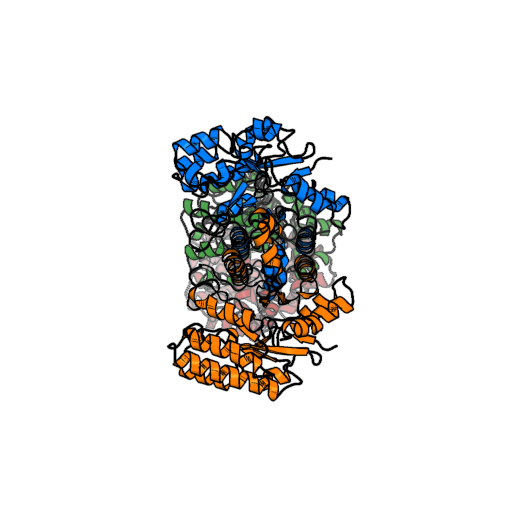.247 6.434 1.00 28.15 259 PHE A N 1
ATOM 2079 C CA . PHE A 1 260 ? 32.596 31.739 7.764 1.00 24.15 259 PHE A CA 1
ATOM 2080 C C . PHE A 1 260 ? 31.163 32.120 8.123 1.00 18.17 259 PHE A C 1
ATOM 2081 O O . PHE A 1 260 ? 30.763 33.277 7.972 1.00 22.38 259 PHE A O 1
ATOM 2089 N N . GLY A 1 261 ? 30.410 31.123 8.575 1.00 33.97 260 GLY A N 1
ATOM 2090 C CA . GLY A 1 261 ? 29.034 31.289 9.048 1.00 31.16 260 GLY A CA 1
ATOM 2091 C C . GLY A 1 261 ? 28.695 30.094 9.923 1.00 31.56 260 GLY A C 1
ATOM 2092 O O . GLY A 1 261 ? 29.199 28.985 9.682 1.00 27.78 260 GLY A O 1
ATOM 2093 N N . THR A 1 262 ? 27.856 30.304 10.943 1.00 31.26 261 THR A N 1
ATOM 2094 C CA . THR A 1 262 ? 27.597 29.247 11.932 1.00 27.11 261 THR A CA 1
ATOM 2095 C C . THR A 1 262 ? 26.174 28.705 12.031 1.00 28.07 261 THR A C 1
ATOM 2096 O O . THR A 1 262 ? 26.001 27.569 12.469 1.00 29.92 261 THR A O 1
ATOM 2100 N N . ASP A 1 263 ? 25.181 29.533 11.700 1.00 27.04 262 ASP A N 1
ATOM 2101 C CA . ASP A 1 263 ? 23.768 29.246 12.009 1.00 30.78 262 ASP A CA 1
ATOM 2102 C C . ASP A 1 263 ? 23.531 29.400 13.525 1.00 29.03 262 ASP A C 1
ATOM 2103 O O . ASP A 1 263 ? 22.636 28.768 14.078 1.00 38.78 262 ASP A O 1
ATOM 2108 N N . ALA A 1 264 ? 24.339 30.243 14.187 1.00 23.56 263 ALA A N 1
ATOM 2109 C CA . ALA A 1 264 ? 24.261 30.444 15.642 1.00 26.92 263 ALA A CA 1
ATOM 2110 C C . ALA A 1 264 ? 22.926 31.063 15.983 1.00 25.71 263 ALA A C 1
ATOM 2111 O O . ALA A 1 264 ? 22.420 31.874 15.207 1.00 28.04 263 ALA A O 1
ATOM 2113 N N . PRO A 1 265 ? 22.337 30.690 17.137 1.00 41.14 264 PRO A N 1
ATOM 2114 C CA . PRO A 1 265 ? 22.819 29.760 18.156 1.00 39.46 264 PRO A CA 1
ATOM 2115 C C . PRO A 1 265 ? 22.291 28.323 18.028 1.00 40.31 264 PRO A C 1
ATOM 2116 O O . PRO A 1 265 ? 22.327 27.567 19.000 1.00 33.92 264 PRO A O 1
ATOM 2120 N N . PHE A 1 266 ? 21.832 27.947 16.838 1.00 37.46 265 PHE A N 1
ATOM 2121 C CA . PHE A 1 266 ? 21.178 26.647 16.640 1.00 39.30 265 PHE A CA 1
ATOM 2122 C C . PHE A 1 266 ? 22.122 25.452 16.727 1.00 39.17 265 PHE A C 1
ATOM 2123 O O . PHE A 1 266 ? 23.334 25.616 16.623 1.00 39.12 265 PHE A O 1
ATOM 2131 N N . ALA A 1 267 ? 21.541 24.270 16.962 1.00 42.48 266 ALA A N 1
ATOM 2132 C CA . ALA A 1 267 ? 22.219 22.955 16.950 1.00 39.85 266 ALA A CA 1
ATOM 2133 C C . ALA A 1 267 ? 23.204 22.641 18.081 1.00 44.26 266 ALA A C 1
ATOM 2134 O O . ALA A 1 267 ? 23.211 21.517 18.587 1.00 49.60 266 ALA A O 1
ATOM 2136 N N . VAL A 1 268 ? 24.041 23.606 18.461 1.00 43.84 267 VAL A N 1
ATOM 2137 C CA . VAL A 1 268 ? 24.994 23.414 19.558 1.00 44.51 267 VAL A CA 1
ATOM 2138 C C . VAL A 1 268 ? 24.666 24.372 20.703 1.00 45.45 267 VAL A C 1
ATOM 2139 O O . VAL A 1 268 ? 24.717 25.584 20.540 1.00 48.47 267 VAL A O 1
ATOM 2143 N N . MET A 1 269 ? 24.310 23.818 21.856 1.00 47.38 268 MET A N 1
ATOM 2144 C CA . MET A 1 269 ? 23.970 24.634 23.019 1.00 50.59 268 MET A CA 1
ATOM 2145 C C . MET A 1 269 ? 25.228 25.085 23.779 1.00 49.18 268 MET A C 1
ATOM 2146 O O . MET A 1 269 ? 26.219 24.351 23.820 1.00 41.23 268 MET A O 1
ATOM 2151 N N . PRO A 1 270 ? 25.195 26.298 24.377 1.00 47.48 269 PRO A N 1
ATOM 2152 C CA . PRO A 1 270 ? 24.087 27.271 24.397 1.00 46.56 269 PRO A CA 1
ATOM 2153 C C . PRO A 1 270 ? 24.058 28.299 23.262 1.00 39.91 269 PRO A C 1
ATOM 2154 O O . PRO A 1 270 ? 23.022 28.922 23.037 1.00 41.40 269 PRO A O 1
ATOM 2158 N N . SER A 1 271 ? 25.170 28.454 22.545 1.00 43.01 270 SER A N 1
ATOM 2159 C CA . SER A 1 271 ? 25.409 29.666 21.765 1.00 44.66 270 SER A CA 1
ATOM 2160 C C . SER A 1 271 ? 25.844 29.429 20.326 1.00 40.20 270 SER A C 1
ATOM 2161 O O . SER A 1 271 ? 26.244 30.363 19.634 1.00 39.48 270 SER A O 1
ATOM 2164 N N . GLY A 1 272 ? 25.769 28.184 19.880 1.00 43.53 271 GLY A N 1
ATOM 2165 C CA . GLY A 1 272 ? 26.077 27.872 18.499 1.00 41.28 271 GLY A CA 1
ATOM 2166 C C . GLY A 1 272 ? 27.374 27.132 18.277 1.00 37.96 271 GLY A C 1
ATOM 2167 O O . GLY A 1 272 ? 28.179 26.933 19.204 1.00 32.90 271 GLY A O 1
ATOM 2168 N N . ALA A 1 273 ? 27.580 26.756 17.018 1.00 36.10 272 ALA A N 1
ATOM 2169 C CA . ALA A 1 273 ? 28.639 25.828 16.636 1.00 38.54 272 ALA A CA 1
ATOM 2170 C C . ALA A 1 273 ? 29.940 26.492 16.189 1.00 37.94 272 ALA A C 1
ATOM 2171 O O . ALA A 1 273 ? 30.699 25.893 15.430 1.00 36.07 272 ALA A O 1
ATOM 2173 N N . ASP A 1 274 ? 30.196 27.706 16.684 1.00 39.78 273 ASP A N 1
ATOM 2174 C CA . ASP A 1 274 ? 31.412 28.481 16.381 1.00 34.06 273 ASP A CA 1
ATOM 2175 C C . ASP A 1 274 ? 32.694 27.652 16.423 1.00 37.15 273 ASP A C 1
ATOM 2176 O O . ASP A 1 274 ? 33.488 27.676 15.478 1.00 34.58 273 ASP A O 1
ATOM 2181 N N . GLN A 1 275 ? 32.862 26.902 17.510 1.00 37.08 274 GLN A N 1
ATOM 2182 C CA . GLN A 1 275 ? 34.083 26.160 17.795 1.00 44.06 274 GLN A CA 1
ATOM 2183 C C . GLN A 1 275 ? 34.333 24.953 16.883 1.00 45.56 274 GLN A C 1
ATOM 2184 O O . GLN A 1 275 ? 35.471 24.739 16.450 1.00 38.90 274 GLN A O 1
ATOM 2190 N N . ILE A 1 276 ? 33.296 24.163 16.595 1.00 36.48 275 ILE A N 1
ATOM 2191 C CA . ILE A 1 276 ? 33.484 23.006 15.706 1.00 41.33 275 ILE A CA 1
ATOM 2192 C C . ILE A 1 276 ? 33.685 23.446 14.249 1.00 36.58 275 ILE A C 1
ATOM 2193 O O . ILE A 1 276 ? 34.421 22.812 13.493 1.00 41.01 275 ILE A O 1
ATOM 2198 N N . ILE A 1 277 ? 33.059 24.559 13.892 1.00 33.49 276 ILE A N 1
ATOM 2199 C CA . ILE A 1 277 ? 33.167 25.122 12.552 1.00 36.00 276 ILE A CA 1
ATOM 2200 C C . ILE A 1 277 ? 34.517 25.830 12.355 1.00 33.37 276 ILE A C 1
ATOM 2201 O O . ILE A 1 277 ? 35.138 25.678 11.301 1.00 38.68 276 ILE A O 1
ATOM 2206 N N . THR A 1 278 ? 34.967 26.577 13.368 1.00 30.27 277 THR A N 1
ATOM 2207 C CA . THR A 1 278 ? 36.291 27.240 13.341 1.00 30.93 277 THR A CA 1
ATOM 2208 C C . THR A 1 278 ? 37.392 26.203 13.207 1.00 33.42 277 THR A C 1
ATOM 2209 O O . THR A 1 278 ? 38.301 26.354 12.382 1.00 38.17 277 THR A O 1
ATOM 2213 N N . GLN A 1 279 ? 37.281 25.146 14.013 1.00 29.38 278 GLN A N 1
ATOM 2214 C CA . GLN A 1 279 ? 38.199 24.012 13.975 1.00 36.75 278 GLN A CA 1
ATOM 2215 C C . GLN A 1 279 ? 38.233 23.366 12.594 1.00 37.11 278 GLN A C 1
ATOM 2216 O O . GLN A 1 279 ? 39.312 23.130 12.055 1.00 38.16 278 GLN A O 1
ATOM 2222 N N . ALA A 1 280 ? 37.052 23.099 12.033 1.00 36.66 279 ALA A N 1
ATOM 2223 C CA . ALA A 1 280 ? 36.917 22.538 10.681 1.00 33.04 279 ALA A CA 1
ATOM 2224 C C . ALA A 1 280 ? 37.671 23.327 9.600 1.00 27.32 279 ALA A C 1
ATOM 2225 O O . ALA A 1 280 ? 38.326 22.739 8.726 1.00 31.12 279 ALA A O 1
ATOM 2227 N N . ILE A 1 281 ? 37.558 24.652 9.670 1.00 29.84 280 ILE A N 1
ATOM 2228 C CA . ILE A 1 281 ? 38.220 25.578 8.742 1.00 29.55 280 ILE A CA 1
ATOM 2229 C C . ILE A 1 281 ? 39.736 25.610 8.988 1.00 36.09 280 ILE A C 1
ATOM 2230 O O . ILE A 1 281 ? 40.523 25.625 8.038 1.00 34.47 280 ILE A O 1
ATOM 2235 N N . ASN A 1 282 ? 40.137 25.611 10.260 1.00 37.09 281 ASN A N 1
ATOM 2236 C CA . ASN A 1 282 ? 41.559 25.585 10.622 1.00 42.56 281 ASN A CA 1
ATOM 2237 C C . ASN A 1 282 ? 42.238 24.291 10.185 1.00 47.27 281 ASN A C 1
ATOM 2238 O O . ASN A 1 282 ? 43.430 24.279 9.863 1.00 49.49 281 ASN A O 1
ATOM 2243 N N . ASP A 1 283 ? 41.456 23.211 10.143 1.00 43.07 282 ASP A N 1
ATOM 2244 C CA . ASP A 1 283 ? 41.952 21.916 9.704 1.00 35.97 282 ASP A CA 1
ATOM 2245 C C . ASP A 1 283 ? 42.038 21.765 8.187 1.00 32.07 282 ASP A C 1
ATOM 2246 O O . ASP A 1 283 ? 42.498 20.730 7.704 1.00 33.58 282 ASP A O 1
ATOM 2251 N N . LEU A 1 284 ? 41.606 22.776 7.436 1.00 25.42 283 LEU A N 1
ATOM 2252 C CA . LEU A 1 284 ? 41.740 22.723 5.977 1.00 37.33 283 LEU A CA 1
ATOM 2253 C C . LEU A 1 284 ? 43.215 22.845 5.596 1.00 44.61 283 LEU A C 1
ATOM 2254 O O . LEU A 1 284 ? 43.987 23.539 6.271 1.00 41.01 283 LEU A O 1
ATOM 2259 N N . THR A 1 285 ? 43.602 22.145 4.532 1.00 45.05 284 THR A N 1
ATOM 2260 C CA . THR A 1 285 ? 44.986 22.155 4.059 1.00 44.91 284 THR A CA 1
ATOM 2261 C C . THR A 1 285 ? 45.146 23.255 3.023 1.00 41.79 284 THR A C 1
ATOM 2262 O O . THR A 1 285 ? 45.508 23.009 1.873 1.00 49.11 284 THR A O 1
ATOM 2266 N N . ILE A 1 286 ? 44.835 24.474 3.446 1.00 40.73 285 ILE A N 1
ATOM 2267 C CA . ILE A 1 286 ? 44.942 25.664 2.609 1.00 45.16 285 ILE A CA 1
ATOM 2268 C C . ILE A 1 286 ? 45.806 26.696 3.333 1.00 36.97 285 ILE A C 1
ATOM 2269 O O . ILE A 1 286 ? 46.114 26.528 4.513 1.00 43.69 285 ILE A O 1
ATOM 2274 N N . SER A 1 287 ? 46.188 27.760 2.633 1.00 46.41 286 SER A N 1
ATOM 2275 C CA . SER A 1 287 ? 47.058 28.788 3.206 1.00 44.67 286 SER A CA 1
ATOM 2276 C C . SER A 1 287 ? 46.348 29.652 4.250 1.00 44.09 286 SER A C 1
ATOM 2277 O O . SER A 1 287 ? 45.121 29.644 4.353 1.00 45.89 286 SER A O 1
ATOM 2280 N N . ASP A 1 288 ? 47.138 30.391 5.023 1.00 37.09 287 ASP A N 1
ATOM 2281 C CA . ASP A 1 288 ? 46.618 31.289 6.050 1.00 39.40 287 ASP A CA 1
ATOM 2282 C C . ASP A 1 288 ? 45.846 32.457 5.444 1.00 44.32 287 ASP A C 1
ATOM 2283 O O . ASP A 1 288 ? 44.897 32.952 6.051 1.00 44.11 287 ASP A O 1
ATOM 2288 N N . LYS A 1 289 ? 46.256 32.884 4.247 1.00 37.64 288 LYS A N 1
ATOM 2289 C CA . LYS A 1 289 ? 45.564 33.937 3.502 1.00 31.47 288 LYS A CA 1
ATOM 2290 C C . LYS A 1 289 ? 44.140 33.488 3.141 1.00 40.04 288 LYS A C 1
ATOM 2291 O O . LYS A 1 289 ? 43.171 34.244 3.284 1.00 35.47 288 LYS A O 1
ATOM 2297 N N . ASP A 1 290 ? 44.045 32.243 2.684 1.00 36.94 289 ASP A N 1
ATOM 2298 C CA . ASP A 1 290 ? 42.797 31.608 2.301 1.00 34.33 289 ASP A CA 1
ATOM 2299 C C . ASP A 1 290 ? 41.847 31.436 3.486 1.00 34.06 289 ASP A C 1
ATOM 2300 O O . ASP A 1 290 ? 40.637 31.664 3.365 1.00 35.22 289 ASP A O 1
ATOM 2305 N N . LYS A 1 291 ? 42.413 31.046 4.624 1.00 32.39 290 LYS A N 1
ATOM 2306 C CA . LYS A 1 291 ? 41.689 30.957 5.891 1.00 34.99 290 LYS A CA 1
ATOM 2307 C C . LYS A 1 291 ? 41.228 32.327 6.358 1.00 35.87 290 LYS A C 1
ATOM 2308 O O . LYS A 1 291 ? 40.106 32.470 6.845 1.00 44.90 290 LYS A O 1
ATOM 2314 N N . GLN A 1 292 ? 42.090 33.331 6.186 1.00 34.56 291 GLN A N 1
ATOM 2315 C CA . GLN A 1 292 ? 41.753 34.726 6.463 1.00 33.69 291 GLN A CA 1
ATOM 2316 C C . GLN A 1 292 ? 40.598 35.233 5.597 1.00 28.32 291 GLN A C 1
ATOM 2317 O O . GLN A 1 292 ? 39.713 35.931 6.099 1.00 33.15 291 GLN A O 1
ATOM 2323 N N . LYS A 1 293 ? 40.609 34.891 4.309 1.00 23.18 292 LYS A N 1
ATOM 2324 C CA . LYS A 1 293 ? 39.487 35.214 3.414 1.00 26.90 292 LYS A CA 1
ATOM 2325 C C . LYS A 1 293 ? 38.167 34.628 3.960 1.00 21.89 292 LYS A C 1
ATOM 2326 O O . LYS A 1 293 ? 37.159 35.333 4.047 1.00 37.85 292 LYS A O 1
ATOM 2332 N N . ILE A 1 294 ? 38.194 33.350 4.330 1.00 27.47 293 ILE A N 1
ATOM 2333 C CA . ILE A 1 294 ? 37.016 32.658 4.858 1.00 33.09 293 ILE A CA 1
ATOM 2334 C C . ILE A 1 294 ? 36.541 33.292 6.165 1.00 34.75 293 ILE A C 1
ATOM 2335 O O . ILE A 1 294 ? 35.382 33.699 6.263 1.00 33.89 293 ILE A O 1
ATOM 2340 N N . PHE A 1 295 ? 37.434 33.392 7.150 1.00 32.24 294 PHE A N 1
ATOM 2341 C CA . PHE A 1 295 ? 37.074 33.953 8.462 1.00 34.59 294 PHE A CA 1
ATOM 2342 C C . PHE A 1 295 ? 36.664 35.432 8.431 1.00 39.20 294 PHE A C 1
ATOM 2343 O O . PHE A 1 295 ? 35.851 35.860 9.253 1.00 41.27 294 PHE A O 1
ATOM 2351 N N . HIS A 1 296 ? 37.187 36.203 7.473 1.00 33.62 295 HIS A N 1
ATOM 2352 C CA . HIS A 1 296 ? 37.115 37.663 7.567 1.00 30.56 295 HIS A CA 1
ATOM 2353 C C . HIS A 1 296 ? 36.880 38.427 6.258 1.00 33.02 295 HIS A C 1
ATOM 2354 O O . HIS A 1 296 ? 35.889 39.159 6.131 1.00 28.48 295 HIS A O 1
ATOM 2361 N N . ASP A 1 297 ? 37.790 38.256 5.295 1.00 27.50 296 ASP A N 1
ATOM 2362 C CA . ASP A 1 297 ? 37.878 39.140 4.128 1.00 31.48 296 ASP A CA 1
ATOM 2363 C C . ASP A 1 297 ? 36.746 39.000 3.118 1.00 29.06 296 ASP A C 1
ATOM 2364 O O . ASP A 1 297 ? 36.334 39.993 2.512 1.00 30.99 296 ASP A O 1
ATOM 2369 N N . ASN A 1 298 ? 36.244 37.778 2.943 1.00 27.93 297 ASN A N 1
ATOM 2370 C CA . ASN A 1 298 ? 35.204 37.528 1.951 1.00 32.56 297 ASN A CA 1
ATOM 2371 C C . ASN A 1 298 ? 33.903 38.262 2.270 1.00 25.81 297 ASN A C 1
ATOM 2372 O O . ASN A 1 298 ? 33.224 38.730 1.355 1.00 32.03 297 ASN A O 1
ATOM 2377 N N . TYR A 1 299 ? 33.599 38.375 3.567 1.00 29.39 298 TYR A N 1
ATOM 2378 C CA . TYR A 1 299 ? 32.444 39.129 4.076 1.00 20.43 298 TYR A CA 1
ATOM 2379 C C . TYR A 1 299 ? 32.486 40.592 3.693 1.00 28.41 298 TYR A C 1
ATOM 2380 O O . TYR A 1 299 ? 31.499 41.139 3.215 1.00 29.14 298 TYR A O 1
ATOM 2389 N N . TYR A 1 300 ? 33.632 41.224 3.930 1.00 32.25 299 TYR A N 1
ATOM 2390 C CA . TYR A 1 300 ? 33.807 42.632 3.620 1.00 32.51 299 TYR A CA 1
ATOM 2391 C C . TYR A 1 300 ? 33.827 42.891 2.118 1.00 29.37 299 TYR A C 1
ATOM 2392 O O . TYR A 1 300 ? 33.353 43.933 1.681 1.00 34.98 299 TYR A O 1
ATOM 2401 N N . SER A 1 301 ? 34.315 41.932 1.329 1.00 30.35 300 SER A N 1
ATOM 2402 C CA . SER A 1 301 ? 34.167 42.020 -0.138 1.00 33.56 300 SER A CA 1
ATOM 2403 C C . SER A 1 301 ? 32.709 41.851 -0.563 1.00 36.15 300 SER A C 1
ATOM 2404 O O . SER A 1 301 ? 32.238 42.530 -1.483 1.00 30.63 300 SER A O 1
ATOM 2407 N N . LEU A 1 302 ? 31.997 40.956 0.118 1.00 34.89 301 LEU A N 1
ATOM 2408 C CA . LEU A 1 302 ? 30.578 40.729 -0.170 1.00 35.34 301 LEU A CA 1
ATOM 2409 C C . LEU A 1 302 ? 29.757 41.994 0.048 1.00 30.39 301 LEU A C 1
ATOM 2410 O O . LEU A 1 302 ? 28.912 42.333 -0.780 1.00 35.83 301 LEU A O 1
ATOM 2415 N N . ILE A 1 303 ? 30.031 42.707 1.139 1.00 32.07 302 ILE A N 1
ATOM 2416 C CA . ILE A 1 303 ? 29.207 43.864 1.517 1.00 30.03 302 ILE A CA 1
ATOM 2417 C C . ILE A 1 303 ? 29.563 45.215 0.875 1.00 42.37 302 ILE A C 1
ATOM 2418 O O . ILE A 1 303 ? 28.764 46.159 0.966 1.00 38.11 302 ILE A O 1
ATOM 2423 N N . LYS A 1 304 ? 30.737 45.294 0.234 1.00 47.31 303 LYS A N 1
ATOM 2424 C CA . LYS A 1 304 ? 31.146 46.449 -0.593 1.00 57.89 303 LYS A CA 1
ATOM 2425 C C . LYS A 1 304 ? 29.998 46.974 -1.454 1.00 62.43 303 LYS A C 1
ATOM 2426 O O . LYS A 1 304 ? 29.369 46.211 -2.194 1.00 66.82 303 LYS A O 1
ATOM 2432 N N . GLU A 1 305 ? 29.716 48.269 -1.340 1.00 66.88 304 GLU A N 1
ATOM 2433 C CA . GLU A 1 305 ? 28.597 48.881 -2.058 1.00 67.75 304 GLU A CA 1
ATOM 2434 C C . GLU A 1 305 ? 29.051 49.432 -3.405 1.00 67.18 304 GLU A C 1
ATOM 2435 O O . GLU A 1 305 ? 28.233 49.709 -4.282 1.00 61.18 304 GLU A O 1
ATOM 2441 N N . LEU B 1 3 ? 43.117 -7.544 -11.549 1.00 84.75 2 LEU B N 1
ATOM 2442 C CA . LEU B 1 3 ? 42.254 -6.326 -11.604 1.00 80.26 2 LEU B CA 1
ATOM 2443 C C . LEU B 1 3 ? 41.435 -6.199 -12.897 1.00 79.85 2 LEU B C 1
ATOM 2444 O O . LEU B 1 3 ? 41.961 -6.313 -14.007 1.00 84.48 2 LEU B O 1
ATOM 2449 N N . THR B 1 4 ? 40.134 -5.997 -12.719 1.00 73.67 3 THR B N 1
ATOM 2450 C CA . THR B 1 4 ? 39.199 -5.627 -13.784 1.00 62.42 3 THR B CA 1
ATOM 2451 C C . THR B 1 4 ? 38.120 -4.768 -13.119 1.00 53.79 3 THR B C 1
ATOM 2452 O O . THR B 1 4 ? 37.802 -4.976 -11.944 1.00 48.39 3 THR B O 1
ATOM 2456 N N . LYS B 1 5 ? 37.577 -3.798 -13.851 1.00 41.19 4 LYS B N 1
ATOM 2457 C CA . LYS B 1 5 ? 36.612 -2.860 -13.267 1.00 38.32 4 LYS B CA 1
ATOM 2458 C C . LYS B 1 5 ? 35.206 -3.429 -13.255 1.00 33.24 4 LYS B C 1
ATOM 2459 O O . LYS B 1 5 ? 34.665 -3.797 -14.303 1.00 35.82 4 LYS B O 1
ATOM 2465 N N . ILE B 1 6 ? 34.611 -3.502 -12.067 1.00 37.98 5 ILE B N 1
ATOM 2466 C CA . ILE B 1 6 ? 33.215 -3.919 -11.953 1.00 30.98 5 ILE B CA 1
ATOM 2467 C C . ILE B 1 6 ? 32.285 -2.721 -11.709 1.00 37.43 5 ILE B C 1
ATOM 2468 O O . ILE B 1 6 ? 32.253 -2.155 -10.609 1.00 33.40 5 ILE B O 1
ATOM 2473 N N . ASP B 1 7 ? 31.546 -2.351 -12.756 1.00 30.29 6 ASP B N 1
ATOM 2474 C CA . ASP B 1 7 ? 30.494 -1.339 -12.703 1.00 28.80 6 ASP B CA 1
ATOM 2475 C C . ASP B 1 7 ? 29.304 -1.927 -11.976 1.00 26.04 6 ASP B C 1
ATOM 2476 O O . ASP B 1 7 ? 28.479 -2.600 -12.589 1.00 31.52 6 ASP B O 1
ATOM 2481 N N . ALA B 1 8 ? 29.205 -1.639 -10.677 1.00 23.01 7 ALA B N 1
ATOM 2482 C CA . ALA B 1 8 ? 28.192 -2.258 -9.809 1.00 22.23 7 ALA B CA 1
ATOM 2483 C C . ALA B 1 8 ? 26.754 -1.752 -9.999 1.00 20.66 7 ALA B C 1
ATOM 2484 O O . ALA B 1 8 ? 25.813 -2.342 -9.448 1.00 26.95 7 ALA B O 1
ATOM 2486 N N . TYR B 1 9 ? 26.579 -0.657 -10.734 1.00 26.37 8 TYR B N 1
ATOM 2487 C CA . TYR B 1 9 ? 25.232 -0.112 -10.972 1.00 28.75 8 TYR B CA 1
ATOM 2488 C C . TYR B 1 9 ? 25.074 0.414 -12.397 1.00 24.10 8 TYR B C 1
ATOM 2489 O O . TYR B 1 9 ? 25.287 1.602 -12.658 1.00 31.51 8 TYR B O 1
ATOM 2498 N N . ALA B 1 10 ? 24.713 -0.490 -13.306 1.00 32.31 9 ALA B N 1
ATOM 2499 C CA . ALA B 1 10 ? 24.320 -0.165 -14.682 1.00 28.62 9 ALA B CA 1
ATOM 2500 C C . ALA B 1 10 ? 22.917 -0.709 -14.913 1.00 26.82 9 ALA B C 1
ATOM 2501 O O . ALA B 1 10 ? 22.479 -1.603 -14.201 1.00 34.30 9 ALA B O 1
ATOM 2503 N N . HIS B 1 11 ? 22.210 -0.157 -15.896 1.00 29.62 10 HIS B N 1
ATOM 2504 C CA . HIS B 1 11 ? 20.793 -0.473 -16.094 1.00 31.30 10 HIS B CA 1
ATOM 2505 C C . HIS B 1 11 ? 20.524 -1.060 -17.456 1.00 27.09 10 HIS B C 1
ATOM 2506 O O . HIS B 1 11 ? 21.255 -0.798 -18.408 1.00 31.58 10 HIS B O 1
ATOM 2513 N N . ILE B 1 12 ? 19.471 -1.863 -17.539 1.00 30.32 11 ILE B N 1
ATOM 2514 C CA . ILE B 1 12 ? 19.105 -2.508 -18.791 1.00 32.39 11 ILE B CA 1
ATOM 2515 C C . ILE B 1 12 ? 17.581 -2.646 -18.926 1.00 32.57 11 ILE B C 1
ATOM 2516 O O . ILE B 1 12 ? 16.854 -2.678 -17.923 1.00 32.39 11 ILE B O 1
ATOM 2521 N N . LEU B 1 13 ? 17.107 -2.675 -20.172 1.00 27.43 12 LEU B N 1
ATOM 2522 C CA . LEU B 1 13 ? 15.748 -3.110 -20.483 1.00 41.75 12 LEU B CA 1
ATOM 2523 C C . LEU B 1 13 ? 15.795 -4.303 -21.464 1.00 42.21 12 LEU B C 1
ATOM 2524 O O . LEU B 1 13 ? 15.857 -4.107 -22.684 1.00 39.28 12 LEU B O 1
ATOM 2529 N N . PRO B 1 14 ? 15.804 -5.541 -20.920 1.00 40.22 13 PRO B N 1
ATOM 2530 C CA . PRO B 1 14 ? 15.873 -6.798 -21.676 1.00 37.86 13 PRO B CA 1
ATOM 2531 C C . PRO B 1 14 ? 14.716 -6.908 -22.658 1.00 39.49 13 PRO B C 1
ATOM 2532 O O . PRO B 1 14 ? 13.569 -6.628 -22.290 1.00 35.72 13 PRO B O 1
ATOM 2536 N N . ALA B 1 15 ? 15.028 -7.298 -23.894 1.00 33.11 14 ALA B N 1
ATOM 2537 C CA . ALA B 1 15 ? 14.090 -7.148 -25.010 1.00 37.37 14 ALA B CA 1
ATOM 2538 C C . ALA B 1 15 ? 12.745 -7.863 -24.849 1.00 33.28 14 ALA B C 1
ATOM 2539 O O . ALA B 1 15 ? 11.709 -7.285 -25.161 1.00 41.04 14 ALA B O 1
ATOM 2541 N N . LYS B 1 16 ? 12.764 -9.097 -24.348 1.00 41.36 15 LYS B N 1
ATOM 2542 C CA . LYS B 1 16 ? 11.540 -9.886 -24.177 1.00 45.16 15 LYS B CA 1
ATOM 2543 C C . LYS B 1 16 ? 10.636 -9.323 -23.085 1.00 46.84 15 LYS B C 1
ATOM 2544 O O . LYS B 1 16 ? 9.412 -9.311 -23.233 1.00 50.94 15 LYS B O 1
ATOM 2550 N N . TYR B 1 17 ? 11.250 -8.879 -21.988 1.00 45.14 16 TYR B N 1
ATOM 2551 C CA . TYR B 1 17 ? 10.536 -8.271 -20.865 1.00 37.34 16 TYR B CA 1
ATOM 2552 C C . TYR B 1 17 ? 9.934 -6.935 -21.279 1.00 38.58 16 TYR B C 1
ATOM 2553 O O . TYR B 1 17 ? 8.774 -6.643 -20.958 1.00 42.16 16 TYR B O 1
ATOM 2562 N N . TYR B 1 18 ? 10.739 -6.127 -21.969 1.00 39.36 17 TYR B N 1
ATOM 2563 C CA . TYR B 1 18 ? 10.279 -4.866 -22.536 1.00 42.64 17 TYR B CA 1
ATOM 2564 C C . TYR B 1 18 ? 9.089 -5.062 -23.478 1.00 45.45 17 TYR B C 1
ATOM 2565 O O . TYR B 1 18 ? 8.095 -4.355 -23.350 1.00 48.87 17 TYR B O 1
ATOM 2574 N N . GLN B 1 19 ? 9.183 -6.035 -24.391 1.00 47.48 18 GLN B N 1
ATOM 2575 C CA . GLN B 1 19 ? 8.067 -6.380 -25.290 1.00 44.17 18 GLN B CA 1
ATOM 2576 C C . GLN B 1 19 ? 6.840 -6.949 -24.564 1.00 42.29 18 GLN B C 1
ATOM 2577 O O . GLN B 1 19 ? 5.717 -6.809 -25.043 1.00 44.38 18 GLN B O 1
ATOM 2583 N N . LYS B 1 20 ? 7.056 -7.602 -23.424 1.00 45.96 19 LYS B N 1
ATOM 2584 C CA . LYS B 1 20 ? 5.952 -8.053 -22.571 1.00 50.17 19 LYS B CA 1
ATOM 2585 C C . LYS B 1 20 ? 5.277 -6.877 -21.877 1.00 48.03 19 LYS B C 1
ATOM 2586 O O . LYS B 1 20 ? 4.053 -6.858 -21.737 1.00 51.10 19 LYS B O 1
ATOM 2592 N N . MET B 1 21 ? 6.080 -5.900 -21.454 1.00 46.03 20 MET B N 1
ATOM 2593 C CA . MET B 1 21 ? 5.569 -4.702 -20.785 1.00 44.89 20 MET B CA 1
ATOM 2594 C C . MET B 1 21 ? 4.841 -3.731 -21.733 1.00 48.70 20 MET B C 1
ATOM 2595 O O . MET B 1 21 ? 3.956 -2.992 -21.299 1.00 41.92 20 MET B O 1
ATOM 2600 N N . LEU B 1 22 ? 5.214 -3.742 -23.015 1.00 51.38 21 LEU B N 1
ATOM 2601 C CA . LEU B 1 22 ? 4.485 -2.998 -24.052 1.00 52.84 21 LEU B CA 1
ATOM 2602 C C . LEU B 1 22 ? 3.093 -3.581 -24.295 1.00 55.92 21 LEU B C 1
ATOM 2603 O O . LEU B 1 22 ? 2.150 -2.848 -24.566 1.00 62.68 21 LEU B O 1
ATOM 2608 N N . SER B 1 23 ? 2.966 -4.900 -24.186 1.00 54.92 22 SER B N 1
ATOM 2609 C CA . SER B 1 23 ? 1.665 -5.559 -24.291 1.00 60.91 22 SER B CA 1
ATOM 2610 C C . SER B 1 23 ? 0.759 -5.249 -23.088 1.00 60.89 22 SER B C 1
ATOM 2611 O O . SER B 1 23 ? -0.465 -5.323 -23.191 1.00 64.23 22 SER B O 1
ATOM 2614 N N . VAL B 1 24 ? 1.374 -4.894 -21.960 1.00 62.86 23 VAL B N 1
ATOM 2615 C CA . VAL B 1 24 ? 0.656 -4.490 -20.746 1.00 59.45 23 VAL B CA 1
ATOM 2616 C C . VAL B 1 24 ? 0.171 -3.038 -20.858 1.00 63.85 23 VAL B C 1
ATOM 2617 O O . VAL B 1 24 ? -1.002 -2.742 -20.612 1.00 63.74 23 VAL B O 1
ATOM 2621 N N . GLU B 1 25 ? 1.078 -2.138 -21.228 1.00 64.22 24 GLU B N 1
ATOM 2622 C CA . GLU B 1 25 ? 0.703 -0.773 -21.581 1.00 68.15 24 GLU B CA 1
ATOM 2623 C C . GLU B 1 25 ? 1.545 -0.273 -22.752 1.00 66.19 24 GLU B C 1
ATOM 2624 O O . GLU B 1 25 ? 2.742 -0.034 -22.596 1.00 60.87 24 GLU B O 1
ATOM 2630 N N . PRO B 1 26 ? 0.922 -0.128 -23.939 1.00 68.77 25 PRO B N 1
ATOM 2631 C CA . PRO B 1 26 ? 1.620 0.400 -25.118 1.00 72.40 25 PRO B CA 1
ATOM 2632 C C . PRO B 1 26 ? 1.910 1.907 -25.070 1.00 72.66 25 PRO B C 1
ATOM 2633 O O . PRO B 1 26 ? 2.548 2.429 -25.986 1.00 76.12 25 PRO B O 1
ATOM 2637 N N . ASN B 1 27 ? 1.460 2.586 -24.012 1.00 72.29 26 ASN B N 1
ATOM 2638 C CA . ASN B 1 27 ? 1.727 4.013 -23.803 1.00 74.46 26 ASN B CA 1
ATOM 2639 C C . ASN B 1 27 ? 3.020 4.299 -23.035 1.00 75.54 26 ASN B C 1
ATOM 2640 O O . ASN B 1 27 ? 3.339 5.457 -22.751 1.00 73.21 26 ASN B O 1
ATOM 2645 N N . ILE B 1 28 ? 3.749 3.231 -22.707 1.00 77.28 27 ILE B N 1
ATOM 2646 C CA . ILE B 1 28 ? 5.037 3.294 -21.995 1.00 70.58 27 ILE B CA 1
ATOM 2647 C C . ILE B 1 28 ? 6.169 4.101 -22.682 1.00 69.46 27 ILE B C 1
ATOM 2648 O O . ILE B 1 28 ? 6.848 4.869 -21.995 1.00 66.35 27 ILE B O 1
ATOM 2653 N N . PRO B 1 29 ? 6.366 3.963 -24.022 1.00 71.18 28 PRO B N 1
ATOM 2654 C CA . PRO B 1 29 ? 7.368 4.835 -24.663 1.00 73.95 28 PRO B CA 1
ATOM 2655 C C . PRO B 1 29 ? 7.056 6.341 -24.601 1.00 76.76 28 PRO B C 1
ATOM 2656 O O . PRO B 1 29 ? 7.961 7.160 -24.778 1.00 77.08 28 PRO B O 1
ATOM 2660 N N . ASN B 1 30 ? 5.795 6.694 -24.352 1.00 80.01 29 ASN B N 1
ATOM 2661 C CA . ASN B 1 30 ? 5.419 8.081 -24.072 1.00 82.26 29 ASN B CA 1
ATOM 2662 C C . ASN B 1 30 ? 5.684 8.480 -22.620 1.00 80.00 29 ASN B C 1
ATOM 2663 O O . ASN B 1 30 ? 6.158 9.586 -22.360 1.00 79.74 29 ASN B O 1
ATOM 2668 N N . MET B 1 31 ? 5.381 7.576 -21.688 1.00 77.80 30 MET B N 1
ATOM 2669 C CA . MET B 1 31 ? 5.535 7.834 -20.250 1.00 81.01 30 MET B CA 1
ATOM 2670 C C . MET B 1 31 ? 6.981 7.827 -19.744 1.00 80.70 30 MET B C 1
ATOM 2671 O O . MET B 1 31 ? 7.274 8.387 -18.681 1.00 80.66 30 MET B O 1
ATOM 2676 N N . PHE B 1 32 ? 7.876 7.189 -20.493 1.00 78.71 31 PHE B N 1
ATOM 2677 C CA . PHE B 1 32 ? 9.262 7.036 -20.064 1.00 78.34 31 PHE B CA 1
ATOM 2678 C C . PHE B 1 32 ? 10.224 7.529 -21.146 1.00 81.57 31 PHE B C 1
ATOM 2679 O O . PHE B 1 32 ? 10.309 6.935 -22.223 1.00 80.67 31 PHE B O 1
ATOM 2687 N N . PRO B 1 33 ? 10.949 8.628 -20.859 1.00 85.46 32 PRO B N 1
ATOM 2688 C CA . PRO B 1 33 ? 11.770 9.317 -21.861 1.00 86.08 32 PRO B CA 1
ATOM 2689 C C . PRO B 1 33 ? 13.095 8.621 -22.202 1.00 84.61 32 PRO B C 1
ATOM 2690 O O . PRO B 1 33 ? 13.675 8.896 -23.257 1.00 85.97 32 PRO B O 1
ATOM 2694 N N . PHE B 1 34 ? 13.554 7.726 -21.328 1.00 79.58 33 PHE B N 1
ATOM 2695 C CA . PHE B 1 34 ? 14.865 7.076 -21.473 1.00 70.78 33 PHE B CA 1
ATOM 2696 C C . PHE B 1 34 ? 14.898 5.887 -22.455 1.00 68.85 33 PHE B C 1
ATOM 2697 O O . PHE B 1 34 ? 15.955 5.279 -22.679 1.00 62.45 33 PHE B O 1
ATOM 2705 N N . ILE B 1 35 ? 13.739 5.581 -23.036 1.00 65.39 34 ILE B N 1
ATOM 2706 C CA . ILE B 1 35 ? 13.582 4.576 -24.093 1.00 67.79 34 ILE B CA 1
ATOM 2707 C C . ILE B 1 35 ? 14.382 4.955 -25.355 1.00 70.21 34 ILE B C 1
ATOM 2708 O O . ILE B 1 35 ? 14.894 4.084 -26.065 1.00 72.08 34 ILE B O 1
ATOM 2713 N N . LYS B 1 36 ? 14.505 6.263 -25.589 1.00 71.46 35 LYS B N 1
ATOM 2714 C CA . LYS B 1 36 ? 15.347 6.858 -26.640 1.00 74.63 35 LYS B CA 1
ATOM 2715 C C . LYS B 1 36 ? 16.783 6.294 -26.697 1.00 71.93 35 LYS B C 1
ATOM 2716 O O . LYS B 1 36 ? 17.332 6.101 -27.792 1.00 67.39 35 LYS B O 1
ATOM 2722 N N . ILE B 1 37 ? 17.367 6.023 -25.524 1.00 63.16 36 ILE B N 1
ATOM 2723 C CA . ILE B 1 37 ? 18.753 5.539 -25.413 1.00 54.02 36 ILE B CA 1
ATOM 2724 C C . ILE B 1 37 ? 18.879 4.109 -25.933 1.00 50.89 36 ILE B C 1
ATOM 2725 O O . ILE B 1 37 ? 18.350 3.172 -25.337 1.00 43.73 36 ILE B O 1
ATOM 2730 N N . LYS B 1 38 ? 19.598 3.972 -27.045 1.00 49.27 37 LYS B N 1
ATOM 2731 C CA . LYS B 1 38 ? 19.649 2.735 -27.823 1.00 56.28 37 LYS B CA 1
ATOM 2732 C C . LYS B 1 38 ? 20.283 1.589 -27.036 1.00 51.85 37 LYS B C 1
ATOM 2733 O O . LYS B 1 38 ? 19.732 0.494 -26.989 1.00 46.71 37 LYS B O 1
ATOM 2739 N N . THR B 1 39 ? 21.416 1.868 -26.394 1.00 45.97 38 THR B N 1
ATOM 2740 C CA . THR B 1 39 ? 22.149 0.883 -25.586 1.00 44.48 38 THR B CA 1
ATOM 2741 C C . THR B 1 39 ? 21.404 0.350 -24.347 1.00 40.18 38 THR B C 1
ATOM 2742 O O . THR B 1 39 ? 21.794 -0.677 -23.788 1.00 47.85 38 THR B O 1
ATOM 2746 N N . LEU B 1 40 ? 20.348 1.037 -23.915 1.00 36.06 39 LEU B N 1
ATOM 2747 C CA . LEU B 1 40 ? 19.504 0.530 -22.827 1.00 42.66 39 LEU B CA 1
ATOM 2748 C C . LEU B 1 40 ? 18.606 -0.605 -23.328 1.00 49.00 39 LEU B C 1
ATOM 2749 O O . LEU B 1 40 ? 18.344 -1.581 -22.612 1.00 49.60 39 LEU B O 1
ATOM 2754 N N . MET B 1 41 ? 18.177 -0.465 -24.580 1.00 48.30 40 MET B N 1
ATOM 2755 C CA . MET B 1 41 ? 17.110 -1.263 -25.176 1.00 53.15 40 MET B CA 1
ATOM 2756 C C . MET B 1 41 ? 17.627 -2.399 -26.033 1.00 46.06 40 MET B C 1
ATOM 2757 O O . MET B 1 41 ? 17.003 -3.453 -26.127 1.00 45.96 40 MET B O 1
ATOM 2762 N N . ASP B 1 42 ? 18.765 -2.153 -26.667 1.00 42.30 41 ASP B N 1
ATOM 2763 C CA . ASP B 1 42 ? 19.260 -2.974 -27.750 1.00 46.13 41 ASP B CA 1
ATOM 2764 C C . ASP B 1 42 ? 20.588 -3.552 -27.295 1.00 43.63 41 ASP B C 1
ATOM 2765 O O . ASP B 1 42 ? 21.583 -2.829 -27.178 1.00 37.91 41 ASP B O 1
ATOM 2770 N N . LEU B 1 43 ? 20.591 -4.863 -27.051 1.00 40.27 42 LEU B N 1
ATOM 2771 C CA . LEU B 1 43 ? 21.744 -5.545 -26.487 1.00 38.17 42 LEU B CA 1
ATOM 2772 C C . LEU B 1 43 ? 22.951 -5.471 -27.403 1.00 39.35 42 LEU B C 1
ATOM 2773 O O . LEU B 1 43 ? 24.047 -5.192 -26.936 1.00 34.39 42 LEU B O 1
ATOM 2778 N N . ASP B 1 44 ? 22.749 -5.680 -28.704 1.00 41.12 43 ASP B N 1
ATOM 2779 C CA . ASP B 1 44 ? 23.867 -5.584 -29.647 1.00 42.31 43 ASP B CA 1
ATOM 2780 C C . ASP B 1 44 ? 24.458 -4.174 -29.750 1.00 43.08 43 ASP B C 1
ATOM 2781 O O . ASP B 1 44 ? 25.678 -4.034 -29.855 1.00 43.02 43 ASP B O 1
ATOM 2786 N N . GLU B 1 45 ? 23.604 -3.147 -29.675 1.00 37.27 44 GLU B N 1
ATOM 2787 C CA . GLU B 1 45 ? 24.051 -1.749 -29.566 1.00 40.69 44 GLU B CA 1
ATOM 2788 C C . GLU B 1 45 ? 24.936 -1.551 -28.328 1.00 43.86 44 GLU B C 1
ATOM 2789 O O . GLU B 1 45 ? 26.046 -1.008 -28.427 1.00 39.13 44 GLU B O 1
ATOM 2795 N N . ARG B 1 46 ? 24.443 -2.018 -27.178 1.00 41.32 45 ARG B N 1
ATOM 2796 C CA . ARG B 1 46 ? 25.189 -1.973 -25.922 1.00 36.21 45 ARG B CA 1
ATOM 2797 C C . ARG B 1 46 ? 26.566 -2.627 -26.038 1.00 40.73 45 ARG B C 1
ATOM 2798 O O . ARG B 1 46 ? 27.570 -2.043 -25.626 1.00 35.69 45 ARG B O 1
ATOM 2806 N N . LEU B 1 47 ? 26.607 -3.815 -26.637 1.00 46.99 46 LEU B N 1
ATOM 2807 C CA . LEU B 1 47 ? 27.851 -4.570 -26.785 1.00 47.54 46 LEU B CA 1
ATOM 2808 C C . LEU B 1 47 ? 28.794 -3.947 -27.811 1.00 49.19 46 LEU B C 1
ATOM 2809 O O . LEU B 1 47 ? 30.011 -3.976 -27.623 1.00 54.76 46 LEU B O 1
ATOM 2814 N N . THR B 1 48 ? 28.233 -3.376 -28.879 1.00 54.36 47 THR B N 1
ATOM 2815 C CA . THR B 1 48 ? 29.032 -2.714 -29.922 1.00 59.50 47 THR B CA 1
ATOM 2816 C C . THR B 1 48 ? 29.699 -1.456 -29.379 1.00 57.70 47 THR B C 1
ATOM 2817 O O . THR B 1 48 ? 30.914 -1.277 -29.503 1.00 51.37 47 THR B O 1
ATOM 2821 N N . LYS B 1 49 ? 28.899 -0.595 -28.760 1.00 60.55 48 LYS B N 1
ATOM 2822 C CA . LYS B 1 49 ? 29.402 0.673 -28.247 1.00 61.97 48 LYS B CA 1
ATOM 2823 C C . LYS B 1 49 ? 29.798 0.577 -26.775 1.00 57.90 48 LYS B C 1
ATOM 2824 O O . LYS B 1 49 ? 29.677 1.545 -26.028 1.00 55.50 48 LYS B O 1
ATOM 2830 N N . TRP B 1 50 ? 30.293 -0.600 -26.386 1.00 52.32 49 TRP B N 1
ATOM 2831 C CA . TRP B 1 50 ? 30.732 -0.888 -25.023 1.00 47.49 49 TRP B CA 1
ATOM 2832 C C . TRP B 1 50 ? 31.819 0.104 -24.584 1.00 45.47 49 TRP B C 1
ATOM 2833 O O . TRP B 1 50 ? 32.800 0.298 -25.298 1.00 47.75 49 TRP B O 1
ATOM 2844 N N . PRO B 1 51 ? 31.617 0.770 -23.428 1.00 47.81 50 PRO B N 1
ATOM 2845 C CA . PRO B 1 51 ? 32.432 1.929 -23.036 1.00 46.47 50 PRO B CA 1
ATOM 2846 C C . PRO B 1 51 ? 33.895 1.663 -22.646 1.00 47.85 50 PRO B C 1
ATOM 2847 O O . PRO B 1 51 ? 34.752 2.524 -22.855 1.00 46.10 50 PRO B O 1
ATOM 2851 N N . ASP B 1 52 ? 34.176 0.496 -22.079 1.00 51.59 51 ASP B N 1
ATOM 2852 C CA . ASP B 1 52 ? 35.539 0.128 -21.697 1.00 52.54 51 ASP B CA 1
ATOM 2853 C C . ASP B 1 52 ? 35.631 -1.390 -21.697 1.00 52.62 51 ASP B C 1
ATOM 2854 O O . ASP B 1 52 ? 34.795 -2.061 -21.086 1.00 54.03 51 ASP B O 1
ATOM 2859 N N . GLN B 1 53 ? 36.648 -1.924 -22.379 1.00 50.21 52 GLN B N 1
ATOM 2860 C CA A GLN B 1 53 ? 36.890 -3.369 -22.456 0.50 47.87 52 GLN B CA 1
ATOM 2861 C CA B GLN B 1 53 ? 36.831 -3.375 -22.444 0.50 46.88 52 GLN B CA 1
ATOM 2862 C C . GLN B 1 53 ? 37.363 -3.952 -21.122 1.00 45.32 52 GLN B C 1
ATOM 2863 O O . GLN B 1 53 ? 37.303 -5.164 -20.904 1.00 46.35 52 GLN B O 1
ATOM 2874 N N . ASN B 1 54 ? 37.850 -3.078 -20.240 1.00 44.72 53 ASN B N 1
ATOM 2875 C CA A ASN B 1 54 ? 38.264 -3.470 -18.896 0.50 44.80 53 ASN B CA 1
ATOM 2876 C CA B ASN B 1 54 ? 38.270 -3.472 -18.893 0.50 44.67 53 ASN B CA 1
ATOM 2877 C C . ASN B 1 54 ? 37.125 -3.331 -17.877 1.00 43.52 53 ASN B C 1
ATOM 2878 O O . ASN B 1 54 ? 37.332 -3.455 -16.669 1.00 47.46 53 ASN B O 1
ATOM 2887 N N . THR B 1 55 ? 35.916 -3.076 -18.377 1.00 41.42 54 THR B N 1
ATOM 2888 C CA . THR B 1 55 ? 34.725 -2.985 -17.543 1.00 37.05 54 THR B CA 1
ATOM 2889 C C . THR B 1 55 ? 33.803 -4.173 -17.758 1.00 37.47 54 THR B C 1
ATOM 2890 O O . THR B 1 55 ? 33.496 -4.536 -18.890 1.00 36.49 54 THR B O 1
ATOM 2894 N N . LYS B 1 56 ? 33.385 -4.784 -16.655 1.00 28.36 55 LYS B N 1
ATOM 2895 C CA . LYS B 1 56 ? 32.188 -5.598 -16.650 1.00 23.29 55 LYS B CA 1
ATOM 2896 C C . LYS B 1 56 ? 31.108 -4.866 -15.853 1.00 33.08 55 LYS B C 1
ATOM 2897 O O . LYS B 1 56 ? 31.414 -4.152 -14.898 1.00 34.32 55 LYS B O 1
ATOM 2903 N N . GLN B 1 57 ? 29.851 -5.050 -16.243 1.00 31.90 56 GLN B N 1
ATOM 2904 C CA . GLN B 1 57 ? 28.734 -4.361 -15.596 1.00 32.16 56 GLN B CA 1
ATOM 2905 C C . GLN B 1 57 ? 27.862 -5.298 -14.786 1.00 29.59 56 GLN B C 1
ATOM 2906 O O . GLN B 1 57 ? 27.663 -6.465 -15.155 1.00 28.73 56 GLN B O 1
ATOM 2912 N N . VAL B 1 58 ? 27.341 -4.782 -13.676 1.00 22.36 57 VAL B N 1
ATOM 2913 C CA . VAL B 1 58 ? 26.288 -5.467 -12.936 1.00 22.55 57 VAL B CA 1
ATOM 2914 C C . VAL B 1 58 ? 24.994 -4.794 -13.358 1.00 30.41 57 VAL B C 1
ATOM 2915 O O . VAL B 1 58 ? 24.820 -3.590 -13.156 1.00 30.74 57 VAL B O 1
ATOM 2919 N N . ILE B 1 59 ? 24.103 -5.574 -13.957 1.00 23.85 58 ILE B N 1
ATOM 2920 C CA . ILE B 1 59 ? 22.919 -5.030 -14.608 1.00 28.02 58 ILE B CA 1
ATOM 2921 C C . ILE B 1 59 ? 21.664 -5.209 -13.772 1.00 19.69 58 ILE B C 1
ATOM 2922 O O . ILE B 1 59 ? 21.442 -6.262 -13.192 1.00 26.84 58 ILE B O 1
ATOM 2927 N N . SER B 1 60 ? 20.860 -4.150 -13.722 1.00 31.89 59 SER B N 1
ATOM 2928 C CA . SER B 1 60 ? 19.572 -4.165 -13.045 1.00 20.97 59 SER B CA 1
ATOM 2929 C C . SER B 1 60 ? 18.570 -3.500 -13.951 1.00 25.99 59 SER B C 1
ATOM 2930 O O . SER B 1 60 ? 18.944 -2.782 -14.875 1.00 24.19 59 SER B O 1
ATOM 2933 N N . LEU B 1 61 ? 17.293 -3.752 -13.709 1.00 25.72 60 LEU B N 1
ATOM 2934 C CA . LEU B 1 61 ? 16.271 -3.202 -14.579 1.00 27.79 60 LEU B CA 1
ATOM 2935 C C . LEU B 1 61 ? 16.150 -1.717 -14.338 1.00 25.40 60 LEU B C 1
ATOM 2936 O O . LEU B 1 61 ? 16.237 -1.256 -13.197 1.00 25.58 60 LEU B O 1
ATOM 2941 N N . ALA B 1 62 ? 15.981 -0.969 -15.427 1.00 32.23 61 ALA B N 1
ATOM 2942 C CA . ALA B 1 62 ? 15.527 0.416 -15.351 1.00 39.41 61 ALA B CA 1
ATOM 2943 C C . ALA B 1 62 ? 14.098 0.424 -14.787 1.00 36.80 61 ALA B C 1
ATOM 2944 O O . ALA B 1 62 ? 13.404 -0.596 -14.846 1.00 44.82 61 ALA B O 1
ATOM 2946 N N . ASN B 1 63 ? 13.657 1.558 -14.249 1.00 40.30 62 ASN B N 1
ATOM 2947 C CA . ASN B 1 63 ? 12.378 1.619 -13.538 1.00 37.01 62 ASN B CA 1
ATOM 2948 C C . ASN B 1 63 ? 11.126 1.653 -14.424 1.00 39.81 62 ASN B C 1
ATOM 2949 O O . ASN B 1 63 ? 10.445 2.678 -14.537 1.00 45.53 62 ASN B O 1
ATOM 2954 N N . ILE B 1 64 ? 10.851 0.524 -15.067 1.00 36.30 63 ILE B N 1
ATOM 2955 C CA . ILE B 1 64 ? 9.519 0.204 -15.550 1.00 35.15 63 ILE B CA 1
ATOM 2956 C C . ILE B 1 64 ? 9.257 -1.120 -14.858 1.00 40.06 63 ILE B C 1
ATOM 2957 O O . ILE B 1 64 ? 9.677 -2.179 -15.331 1.00 40.57 63 ILE B O 1
ATOM 2962 N N . SER B 1 65 ? 8.624 -1.039 -13.696 1.00 37.37 64 SER B N 1
ATOM 2963 C CA . SER B 1 65 ? 8.350 -2.199 -12.869 1.00 38.71 64 SER B CA 1
ATOM 2964 C C . SER B 1 65 ? 6.899 -2.640 -13.067 1.00 44.22 64 SER B C 1
ATOM 2965 O O . SER B 1 65 ? 6.018 -1.782 -13.161 1.00 51.07 64 SER B O 1
ATOM 2968 N N . PRO B 1 66 ? 6.648 -3.974 -13.149 1.00 43.58 65 PRO B N 1
ATOM 2969 C CA . PRO B 1 66 ? 5.297 -4.543 -13.301 1.00 40.22 65 PRO B CA 1
ATOM 2970 C C . PRO B 1 66 ? 4.319 -4.168 -12.188 1.00 34.58 65 PRO B C 1
ATOM 2971 O O . PRO B 1 66 ? 3.113 -4.073 -12.446 1.00 44.03 65 PRO B O 1
ATOM 2975 N N . GLU B 1 67 ? 4.833 -3.949 -10.978 1.00 31.79 66 GLU B N 1
ATOM 2976 C CA . GLU B 1 67 ? 4.019 -3.543 -9.827 1.00 34.25 66 GLU B CA 1
ATOM 2977 C C . GLU B 1 67 ? 3.263 -2.230 -10.026 1.00 39.74 66 GLU B C 1
ATOM 2978 O O . GLU B 1 67 ? 2.265 -1.977 -9.353 1.00 45.23 66 GLU B O 1
ATOM 2984 N N . ASP B 1 68 ? 3.735 -1.411 -10.961 1.00 43.69 67 ASP B N 1
ATOM 2985 C CA . ASP B 1 68 ? 3.107 -0.130 -11.266 1.00 46.11 67 ASP B CA 1
ATOM 2986 C C . ASP B 1 68 ? 2.000 -0.241 -12.328 1.00 47.81 67 ASP B C 1
ATOM 2987 O O . ASP B 1 68 ? 1.255 0.716 -12.565 1.00 38.60 67 ASP B O 1
ATOM 2992 N N . PHE B 1 69 ? 1.877 -1.417 -12.943 1.00 46.63 68 PHE B N 1
ATOM 2993 C CA . PHE B 1 69 ? 1.020 -1.575 -14.120 1.00 48.87 68 PHE B CA 1
ATOM 2994 C C . PHE B 1 69 ? -0.005 -2.716 -14.047 1.00 49.40 68 PHE B C 1
ATOM 2995 O O . PHE B 1 69 ? -1.051 -2.644 -14.693 1.00 49.42 68 PHE B O 1
ATOM 3003 N N . THR B 1 70 ? 0.296 -3.760 -13.272 1.00 55.69 69 THR B N 1
ATOM 3004 C CA . THR B 1 70 ? -0.577 -4.947 -13.180 1.00 49.28 69 THR B CA 1
ATOM 3005 C C . THR B 1 70 ? -0.909 -5.360 -11.753 1.00 45.04 69 THR B C 1
ATOM 3006 O O . THR B 1 70 ? -0.378 -4.795 -10.793 1.00 45.27 69 THR B O 1
ATOM 3010 N N . ASP B 1 71 ? -1.789 -6.359 -11.637 1.00 42.93 70 ASP B N 1
ATOM 3011 C CA . ASP B 1 71 ? -2.193 -6.943 -10.353 1.00 42.98 70 ASP B CA 1
ATOM 3012 C C . ASP B 1 71 ? -1.064 -7.755 -9.714 1.00 37.63 70 ASP B C 1
ATOM 3013 O O . ASP B 1 71 ? -0.031 -7.976 -10.345 1.00 37.61 70 ASP B O 1
ATOM 3018 N N . SER B 1 72 ? -1.297 -8.223 -8.486 1.00 37.07 71 SER B N 1
ATOM 3019 C CA A SER B 1 72 ? -0.279 -8.936 -7.703 0.50 37.72 71 SER B CA 1
ATOM 3020 C CA B SER B 1 72 ? -0.292 -8.937 -7.699 0.50 37.52 71 SER B CA 1
ATOM 3021 C C . SER B 1 72 ? 0.235 -10.216 -8.368 1.00 40.86 71 SER B C 1
ATOM 3022 O O . SER B 1 72 ? 1.443 -10.482 -8.358 1.00 42.52 71 SER B O 1
ATOM 3027 N N . LYS B 1 73 ? -0.669 -10.999 -8.952 1.00 39.13 72 LYS B N 1
ATOM 3028 C CA . LYS B 1 73 ? -0.298 -12.282 -9.557 1.00 42.47 72 LYS B CA 1
ATOM 3029 C C . LYS B 1 73 ? 0.479 -12.117 -10.861 1.00 40.50 72 LYS B C 1
ATOM 3030 O O . LYS B 1 73 ? 1.471 -12.816 -11.092 1.00 37.70 72 LYS B O 1
ATOM 3036 N N . THR B 1 74 ? 0.019 -11.194 -11.703 1.00 36.48 73 THR B N 1
ATOM 3037 C CA . THR B 1 74 ? 0.616 -10.960 -13.022 1.00 39.38 73 THR B CA 1
ATOM 3038 C C . THR B 1 74 ? 2.005 -10.333 -12.874 1.00 39.47 73 THR B C 1
ATOM 3039 O O . THR B 1 74 ? 2.927 -10.648 -13.641 1.00 40.20 73 THR B O 1
ATOM 3043 N N . SER B 1 75 ? 2.134 -9.471 -11.863 1.00 35.66 74 SER B N 1
ATOM 3044 C CA . SER B 1 75 ? 3.396 -8.840 -11.473 1.00 34.99 74 SER B CA 1
ATOM 3045 C C . SER B 1 75 ? 4.456 -9.856 -11.031 1.00 34.47 74 SER B C 1
ATOM 3046 O O . SER B 1 75 ? 5.610 -9.758 -11.442 1.00 29.98 74 SER B O 1
ATOM 3049 N N . ALA B 1 76 ? 4.053 -10.831 -10.215 1.00 37.56 75 ALA B N 1
ATOM 3050 C CA . ALA B 1 76 ? 4.946 -11.911 -9.788 1.00 41.86 75 ALA B CA 1
ATOM 3051 C C . ALA B 1 76 ? 5.454 -12.732 -10.978 1.00 38.92 75 ALA B C 1
ATOM 3052 O O . ALA B 1 76 ? 6.636 -13.073 -11.041 1.00 47.04 75 ALA B O 1
ATOM 3054 N N . GLU B 1 77 ? 4.560 -13.022 -11.920 1.00 36.48 76 GLU B N 1
ATOM 3055 C CA . GLU B 1 77 ? 4.920 -13.749 -13.134 1.00 33.53 76 GLU B CA 1
ATOM 3056 C C . GLU B 1 77 ? 5.856 -12.952 -14.023 1.00 35.63 76 GLU B C 1
ATOM 3057 O O . GLU B 1 77 ? 6.825 -13.503 -14.562 1.00 35.26 76 GLU B O 1
ATOM 3063 N N . LEU B 1 78 ? 5.578 -11.656 -14.159 1.00 29.43 77 LEU B N 1
ATOM 3064 C CA . LEU B 1 78 ? 6.393 -10.786 -15.006 1.00 31.62 77 LEU B CA 1
ATOM 3065 C C . LEU B 1 78 ? 7.787 -10.583 -14.443 1.00 33.00 77 LEU B C 1
ATOM 3066 O O . LEU B 1 78 ? 8.752 -10.509 -15.208 1.00 38.28 77 LEU B O 1
ATOM 3071 N N . CYS B 1 79 ? 7.891 -10.509 -13.112 1.00 29.19 78 CYS B N 1
ATOM 3072 C CA . CYS B 1 79 ? 9.181 -10.321 -12.438 1.00 35.10 78 CYS B CA 1
ATOM 3073 C C . CYS B 1 79 ? 10.053 -11.580 -12.507 1.00 38.47 78 CYS B C 1
ATOM 3074 O O . CYS B 1 79 ? 11.263 -11.486 -12.767 1.00 42.41 78 CYS B O 1
ATOM 3077 N N . GLN B 1 80 ? 9.433 -12.744 -12.283 1.00 37.93 79 GLN B N 1
ATOM 3078 C CA . GLN B 1 80 ? 10.105 -14.038 -12.414 1.00 41.87 79 GLN B CA 1
ATOM 3079 C C . GLN B 1 80 ? 10.686 -14.208 -13.818 1.00 38.22 79 GLN B C 1
ATOM 3080 O O . GLN B 1 80 ? 11.853 -14.579 -13.974 1.00 37.03 79 GLN B O 1
ATOM 3086 N N . SER B 1 81 ? 9.872 -13.893 -14.824 1.00 35.32 80 SER B N 1
ATOM 3087 C CA . SER B 1 81 ? 10.291 -13.900 -16.223 1.00 40.85 80 SER B CA 1
ATOM 3088 C C . SER B 1 81 ? 11.451 -12.938 -16.498 1.00 40.14 80 SER B C 1
ATOM 3089 O O . SER B 1 81 ? 12.381 -13.285 -17.231 1.00 45.55 80 SER B O 1
ATOM 3092 N N . ALA B 1 82 ? 11.402 -11.748 -15.892 1.00 40.84 81 ALA B N 1
ATOM 3093 C CA . ALA B 1 82 ? 12.464 -10.735 -16.029 1.00 25.46 81 ALA B CA 1
ATOM 3094 C C . ALA B 1 82 ? 13.772 -11.169 -15.395 1.00 26.08 81 ALA B C 1
ATOM 3095 O O . ALA B 1 82 ? 14.841 -10.989 -15.984 1.00 33.38 81 ALA B O 1
ATOM 3097 N N . ASN B 1 83 ? 13.675 -11.720 -14.186 1.00 26.72 82 ASN B N 1
ATOM 3098 C CA . ASN B 1 83 ? 14.813 -12.307 -13.465 1.00 31.91 82 ASN B CA 1
ATOM 3099 C C . ASN B 1 83 ? 15.482 -13.461 -14.201 1.00 33.62 82 ASN B C 1
ATOM 3100 O O . ASN B 1 83 ? 16.711 -13.541 -14.253 1.00 33.47 82 ASN B O 1
ATOM 3105 N N . GLU B 1 84 ? 14.656 -14.317 -14.797 1.00 30.81 83 GLU B N 1
ATOM 3106 C CA . GLU B 1 84 ? 15.110 -15.434 -15.623 1.00 44.47 83 GLU B CA 1
ATOM 3107 C C . GLU B 1 84 ? 15.874 -14.920 -16.836 1.00 40.73 83 GLU B C 1
ATOM 3108 O O . GLU B 1 84 ? 16.937 -15.443 -17.174 1.00 35.35 83 GLU B O 1
ATOM 3114 N N . GLU B 1 85 ? 15.332 -13.882 -17.471 1.00 39.43 84 GLU B N 1
ATOM 3115 C CA . GLU B 1 85 ? 15.972 -13.254 -18.619 1.00 29.88 84 GLU B CA 1
ATOM 3116 C C . GLU B 1 85 ? 17.287 -12.579 -18.232 1.00 34.94 84 GLU B C 1
ATOM 3117 O O . GLU B 1 85 ? 18.286 -12.673 -18.965 1.00 39.00 84 GLU B O 1
ATOM 3123 N N . LEU B 1 86 ? 17.281 -11.911 -17.077 1.00 37.06 85 LEU B N 1
ATOM 3124 C CA . LEU B 1 86 ? 18.468 -11.237 -16.552 1.00 30.25 85 LEU B CA 1
ATOM 3125 C C . LEU B 1 86 ? 19.573 -12.240 -16.231 1.00 27.45 85 LEU B C 1
ATOM 3126 O O . LEU B 1 86 ? 20.735 -11.997 -16.538 1.00 26.49 85 LEU B O 1
ATOM 3131 N N . SER B 1 87 ? 19.192 -13.351 -15.605 1.00 29.35 86 SER B N 1
ATOM 3132 C CA . SER B 1 87 ? 20.111 -14.457 -15.318 1.00 37.33 86 SER B CA 1
ATOM 3133 C C . SER B 1 87 ? 20.723 -15.027 -16.601 1.00 33.72 86 SER B C 1
ATOM 3134 O O . SER B 1 87 ? 21.929 -15.276 -16.660 1.00 30.46 86 SER B O 1
ATOM 3137 N N . ASN B 1 88 ? 19.892 -15.210 -17.626 1.00 33.48 87 ASN B N 1
ATOM 3138 C CA . ASN B 1 88 ? 20.381 -15.676 -18.929 1.00 35.86 87 ASN B CA 1
ATOM 3139 C C . ASN B 1 88 ? 21.389 -14.732 -19.572 1.00 38.17 87 ASN B C 1
ATOM 3140 O O . ASN B 1 88 ? 22.393 -15.189 -20.105 1.00 40.52 87 ASN B O 1
ATOM 3145 N N . LEU B 1 89 ? 21.135 -13.423 -19.483 1.00 36.40 88 LEU B N 1
ATOM 3146 C CA . LEU B 1 89 ? 22.026 -12.400 -20.041 1.00 23.14 88 LEU B CA 1
ATOM 3147 C C . LEU B 1 89 ? 23.454 -12.431 -19.494 1.00 29.42 88 LEU B C 1
ATOM 3148 O O . LEU B 1 89 ? 24.406 -12.184 -20.244 1.00 26.48 88 LEU B O 1
ATOM 3153 N N . VAL B 1 90 ? 23.582 -12.700 -18.191 1.00 30.69 89 VAL B N 1
ATOM 3154 C CA . VAL B 1 90 ? 24.884 -12.885 -17.507 1.00 33.52 89 VAL B CA 1
ATOM 3155 C C . VAL B 1 90 ? 25.569 -14.190 -17.927 1.00 32.42 89 VAL B C 1
ATOM 3156 O O . VAL B 1 90 ? 26.770 -14.207 -18.210 1.00 41.39 89 VAL B O 1
ATOM 3160 N N . ASP B 1 91 ? 24.797 -15.275 -17.917 1.00 28.78 90 ASP B N 1
ATOM 3161 C CA . ASP B 1 91 ? 25.233 -16.583 -18.396 1.00 45.49 90 ASP B CA 1
ATOM 3162 C C . ASP B 1 91 ? 25.766 -16.477 -19.830 1.00 45.22 90 ASP B C 1
ATOM 3163 O O . ASP B 1 91 ? 26.857 -16.970 -20.127 1.00 43.51 90 ASP B O 1
ATOM 3168 N N . GLN B 1 92 ? 25.023 -15.787 -20.695 1.00 39.14 91 GLN B N 1
ATOM 3169 C CA . GLN B 1 92 ? 25.368 -15.720 -22.117 1.00 37.66 91 GLN B CA 1
ATOM 3170 C C . GLN B 1 92 ? 26.526 -14.791 -22.464 1.00 43.53 91 GLN B C 1
ATOM 3171 O O . GLN B 1 92 ? 27.193 -14.985 -23.480 1.00 43.86 91 GLN B O 1
ATOM 3177 N N . HIS B 1 93 ? 26.771 -13.785 -21.625 1.00 45.32 92 HIS B N 1
ATOM 3178 C CA . HIS B 1 93 ? 27.824 -12.798 -21.894 1.00 40.89 92 HIS B CA 1
ATOM 3179 C C . HIS B 1 93 ? 28.686 -12.536 -20.659 1.00 45.95 92 HIS B C 1
ATOM 3180 O O . HIS B 1 93 ? 28.673 -11.420 -20.130 1.00 39.05 92 HIS B O 1
ATOM 3187 N N . PRO B 1 94 ? 29.467 -13.551 -20.218 1.00 45.91 93 PRO B N 1
ATOM 3188 C CA . PRO B 1 94 ? 30.170 -13.459 -18.933 1.00 45.36 93 PRO B CA 1
ATOM 3189 C C . PRO B 1 94 ? 31.441 -12.615 -18.970 1.00 40.51 93 PRO B C 1
ATOM 3190 O O . PRO B 1 94 ? 32.054 -12.400 -17.932 1.00 46.46 93 PRO B O 1
ATOM 3194 N N . GLY B 1 95 ? 31.834 -12.146 -20.152 1.00 40.40 94 GLY B N 1
ATOM 3195 C CA . GLY B 1 95 ? 32.945 -11.208 -20.266 1.00 37.28 94 GLY B CA 1
ATOM 3196 C C . GLY B 1 95 ? 32.457 -9.768 -20.241 1.00 44.91 94 GLY B C 1
ATOM 3197 O O . GLY B 1 95 ? 33.258 -8.829 -20.216 1.00 43.10 94 GLY B O 1
ATOM 3198 N N . LYS B 1 96 ? 31.136 -9.595 -20.252 1.00 41.34 95 LYS B N 1
ATOM 3199 C CA . LYS B 1 96 ? 30.529 -8.264 -20.256 1.00 42.58 95 LYS B CA 1
ATOM 3200 C C . LYS B 1 96 ? 29.729 -7.991 -18.983 1.00 39.66 95 LYS B C 1
ATOM 3201 O O . LYS B 1 96 ? 29.787 -6.896 -18.445 1.00 39.55 95 LYS B O 1
ATOM 3207 N N . PHE B 1 97 ? 29.002 -8.996 -18.503 1.00 37.96 96 PHE B N 1
ATOM 3208 C CA . PHE B 1 97 ? 28.181 -8.851 -17.308 1.00 38.94 96 PHE B CA 1
ATOM 3209 C C . PHE B 1 97 ? 28.666 -9.686 -16.128 1.00 35.84 96 PHE B C 1
ATOM 3210 O O . PHE B 1 97 ? 28.599 -10.914 -16.166 1.00 45.85 96 PHE B O 1
ATOM 3218 N N . ALA B 1 98 ? 29.126 -9.001 -15.079 1.00 36.07 97 ALA B N 1
ATOM 3219 C CA . ALA B 1 98 ? 29.581 -9.622 -13.828 1.00 29.71 97 ALA B CA 1
ATOM 3220 C C . ALA B 1 98 ? 28.457 -10.311 -13.066 1.00 37.13 97 ALA B C 1
ATOM 3221 O O . ALA B 1 98 ? 28.686 -11.296 -12.365 1.00 43.25 97 ALA B O 1
ATOM 3223 N N . GLY B 1 99 ? 27.247 -9.781 -13.184 1.00 34.92 98 GLY B N 1
ATOM 3224 C CA . GLY B 1 99 ? 26.102 -10.341 -12.469 1.00 33.76 98 GLY B CA 1
ATOM 3225 C C . GLY B 1 99 ? 24.867 -9.525 -12.759 1.00 27.47 98 GLY B C 1
ATOM 3226 O O . GLY B 1 99 ? 24.946 -8.535 -13.475 1.00 24.16 98 GLY B O 1
ATOM 3227 N N . ALA B 1 100 ? 23.727 -9.967 -12.233 1.00 26.69 99 ALA B N 1
ATOM 3228 C CA . ALA B 1 100 ? 22.468 -9.239 -12.389 1.00 30.50 99 ALA B CA 1
ATOM 3229 C C . ALA B 1 100 ? 21.772 -8.974 -11.056 1.00 27.89 99 ALA B C 1
ATOM 3230 O O . ALA B 1 100 ? 21.911 -9.740 -10.105 1.00 26.35 99 ALA B O 1
ATOM 3232 N N . VAL B 1 101 ? 21.004 -7.888 -11.010 1.00 27.63 100 VAL B N 1
ATOM 3233 C CA . VAL B 1 101 ? 20.258 -7.525 -9.803 1.00 26.26 100 VAL B CA 1
ATOM 3234 C C . VAL B 1 101 ? 18.781 -7.772 -10.083 1.00 25.51 100 VAL B C 1
ATOM 3235 O O . VAL B 1 101 ? 18.228 -7.220 -11.031 1.00 27.47 100 VAL B O 1
ATOM 3239 N N . ALA B 1 102 ? 18.155 -8.603 -9.260 1.00 26.12 101 ALA B N 1
ATOM 3240 C CA . ALA B 1 102 ? 16.793 -9.073 -9.504 1.00 28.55 101 ALA B CA 1
ATOM 3241 C C . ALA B 1 102 ? 15.734 -8.025 -9.186 1.00 29.84 101 ALA B C 1
ATOM 3242 O O . ALA B 1 102 ? 15.896 -7.241 -8.248 1.00 28.09 101 ALA B O 1
ATOM 3244 N N . ILE B 1 103 ? 14.653 -8.032 -9.969 1.00 35.44 102 ILE B N 1
ATOM 3245 C CA . ILE B 1 103 ? 13.484 -7.176 -9.747 1.00 35.76 102 ILE B CA 1
ATOM 3246 C C . ILE B 1 103 ? 12.536 -7.831 -8.748 1.00 33.06 102 ILE B C 1
ATOM 3247 O O . ILE B 1 103 ? 12.335 -9.048 -8.784 1.00 36.27 102 ILE B O 1
ATOM 3252 N N . LEU B 1 104 ? 11.964 -7.025 -7.856 1.00 31.78 103 LEU B N 1
ATOM 3253 C CA . LEU B 1 104 ? 11.036 -7.518 -6.841 1.00 22.54 103 LEU B CA 1
ATOM 3254 C C . LEU B 1 104 ? 9.604 -7.080 -7.136 1.00 32.44 103 LEU B C 1
ATOM 3255 O O . LEU B 1 104 ? 9.382 -5.938 -7.528 1.00 38.32 103 LEU B O 1
ATOM 3260 N N . PRO B 1 105 ? 8.632 -8.002 -6.978 1.00 34.21 104 PRO B N 1
ATOM 3261 C CA . PRO B 1 105 ? 7.216 -7.657 -7.062 1.00 29.54 104 PRO B CA 1
ATOM 3262 C C . PRO B 1 105 ? 6.688 -7.163 -5.712 1.00 31.37 104 PRO B C 1
ATOM 3263 O O . PRO B 1 105 ? 6.169 -7.949 -4.913 1.00 27.11 104 PRO B O 1
ATOM 3267 N N . MET B 1 106 ? 6.815 -5.866 -5.458 1.00 26.14 105 MET B N 1
ATOM 3268 C CA . MET B 1 106 ? 6.519 -5.339 -4.126 1.00 35.36 105 MET B CA 1
ATOM 3269 C C . MET B 1 106 ? 5.024 -5.232 -3.844 1.00 33.23 105 MET B C 1
ATOM 3270 O O . MET B 1 106 ? 4.614 -5.065 -2.693 1.00 30.99 105 MET B O 1
ATOM 3275 N N . ASN B 1 107 ? 4.216 -5.374 -4.894 1.00 28.75 106 ASN B N 1
ATOM 3276 C CA . ASN B 1 107 ? 2.782 -5.643 -4.722 1.00 34.85 106 ASN B CA 1
ATOM 3277 C C . ASN B 1 107 ? 2.449 -7.113 -4.425 1.00 36.40 106 ASN B C 1
ATOM 3278 O O . ASN B 1 107 ? 1.279 -7.462 -4.291 1.00 32.83 106 ASN B O 1
ATOM 3283 N N . ASN B 1 108 ? 3.473 -7.963 -4.301 1.00 24.89 107 ASN B N 1
ATOM 3284 C CA . ASN B 1 108 ? 3.279 -9.383 -3.983 1.00 33.08 107 ASN B CA 1
ATOM 3285 C C . ASN B 1 108 ? 4.356 -9.859 -3.013 1.00 31.41 107 ASN B C 1
ATOM 3286 O O . ASN B 1 108 ? 5.373 -10.413 -3.441 1.00 40.25 107 ASN B O 1
ATOM 3291 N N . ILE B 1 109 ? 4.117 -9.654 -1.717 1.00 29.49 108 ILE B N 1
ATOM 3292 C CA . ILE B 1 109 ? 5.152 -9.785 -0.675 1.00 39.16 108 ILE B CA 1
ATOM 3293 C C . ILE B 1 109 ? 5.697 -11.206 -0.561 1.00 40.01 108 ILE B C 1
ATOM 3294 O O . ILE B 1 109 ? 6.915 -11.409 -0.480 1.00 41.27 108 ILE B O 1
ATOM 3299 N N . GLU B 1 110 ? 4.784 -12.174 -0.577 1.00 38.31 109 GLU B N 1
ATOM 3300 C CA . GLU B 1 110 ? 5.113 -13.595 -0.600 1.00 40.42 109 GLU B CA 1
ATOM 3301 C C . GLU B 1 110 ? 6.082 -13.902 -1.744 1.00 31.40 109 GLU B C 1
ATOM 3302 O O . GLU B 1 110 ? 7.156 -14.479 -1.525 1.00 39.45 109 GLU B O 1
ATOM 3308 N N . SER B 1 111 ? 5.721 -13.460 -2.947 1.00 35.49 110 SER B N 1
ATOM 3309 C CA . SER B 1 111 ? 6.531 -13.699 -4.133 1.00 30.88 110 SER B CA 1
ATOM 3310 C C . SER B 1 111 ? 7.881 -12.983 -4.064 1.00 34.27 110 SER B C 1
ATOM 3311 O O . SER B 1 111 ? 8.895 -13.552 -4.469 1.00 33.47 110 SER B O 1
ATOM 3314 N N . ALA B 1 112 ? 7.886 -11.754 -3.534 1.00 33.58 111 ALA B N 1
ATOM 3315 C CA . ALA B 1 112 ? 9.123 -10.985 -3.313 1.00 30.23 111 ALA B CA 1
ATOM 3316 C C . ALA B 1 112 ? 10.093 -11.682 -2.342 1.00 29.93 111 ALA B C 1
ATOM 3317 O O . ALA B 1 112 ? 11.297 -11.678 -2.573 1.00 31.98 111 ALA B O 1
ATOM 3319 N N . CYS B 1 113 ? 9.562 -12.297 -1.283 1.00 34.47 112 CYS B N 1
ATOM 3320 C CA . CYS B 1 113 ? 10.351 -13.162 -0.393 1.00 35.57 112 CYS B CA 1
ATOM 3321 C C . CYS B 1 113 ? 10.952 -14.379 -1.110 1.00 33.70 112 CYS B C 1
ATOM 3322 O O . CYS B 1 113 ? 12.100 -14.745 -0.847 1.00 36.66 112 CYS B O 1
ATOM 3325 N N . LYS B 1 114 ? 10.180 -14.988 -2.014 1.00 37.92 113 LYS B N 1
ATOM 3326 C CA . LYS B 1 114 ? 10.660 -16.118 -2.837 1.00 42.81 113 LYS B CA 1
ATOM 3327 C C . LYS B 1 114 ? 11.802 -15.684 -3.762 1.00 41.15 113 LYS B C 1
ATOM 3328 O O . LYS B 1 114 ? 12.743 -16.451 -3.985 1.00 40.36 113 LYS B O 1
ATOM 3334 N N . VAL B 1 115 ? 11.719 -14.457 -4.285 1.00 34.42 114 VAL B N 1
ATOM 3335 C CA . VAL B 1 115 ? 12.796 -13.891 -5.111 1.00 26.88 114 VAL B CA 1
ATOM 3336 C C . VAL B 1 115 ? 14.097 -13.806 -4.329 1.00 29.95 114 VAL B C 1
ATOM 3337 O O . VAL B 1 115 ? 15.148 -14.211 -4.830 1.00 34.88 114 VAL B O 1
ATOM 3341 N N . ILE B 1 116 ? 14.017 -13.299 -3.098 1.00 27.96 115 ILE B N 1
ATOM 3342 C CA . ILE B 1 116 ? 15.176 -13.194 -2.210 1.00 30.20 115 ILE B CA 1
ATOM 3343 C C . ILE B 1 116 ? 15.808 -14.578 -1.979 1.00 32.76 115 ILE B C 1
ATOM 3344 O O . ILE B 1 116 ? 17.028 -14.731 -2.045 1.00 29.03 115 ILE B O 1
ATOM 3349 N N . SER B 1 117 ? 14.962 -15.578 -1.737 1.00 38.21 116 SER B N 1
ATOM 3350 C CA . SER B 1 117 ? 15.409 -16.959 -1.535 1.00 40.69 116 SER B CA 1
ATOM 3351 C C . SER B 1 117 ? 16.030 -17.600 -2.774 1.00 39.35 116 SER B C 1
ATOM 3352 O O . SER B 1 117 ? 16.949 -18.413 -2.660 1.00 53.86 116 SER B O 1
ATOM 3355 N N . SER B 1 118 ? 15.551 -17.205 -3.949 1.00 40.05 117 SER B N 1
ATOM 3356 C CA . SER B 1 118 ? 16.031 -17.762 -5.215 1.00 40.28 117 SER B CA 1
ATOM 3357 C C . SER B 1 118 ? 17.398 -17.214 -5.649 1.00 44.49 117 SER B C 1
ATOM 3358 O O . SER B 1 118 ? 18.038 -17.770 -6.541 1.00 45.07 117 SER B O 1
ATOM 3361 N N . ILE B 1 119 ? 17.841 -16.132 -5.011 1.00 43.88 118 ILE B N 1
ATOM 3362 C CA . ILE B 1 119 ? 19.112 -15.474 -5.347 1.00 34.39 118 ILE B CA 1
ATOM 3363 C C . ILE B 1 119 ? 20.319 -16.336 -4.935 1.00 37.94 118 ILE B C 1
ATOM 3364 O O . ILE B 1 119 ? 21.356 -16.329 -5.621 1.00 33.50 118 ILE B O 1
ATOM 3369 N N . LYS B 1 120 ? 20.169 -17.089 -3.844 1.00 30.99 119 LYS B N 1
ATOM 3370 C CA . LYS B 1 120 ? 21.172 -18.066 -3.384 1.00 46.67 119 LYS B CA 1
ATOM 3371 C C . LYS B 1 120 ? 21.322 -19.266 -4.324 1.00 45.61 119 LYS B C 1
ATOM 3372 O O . LYS B 1 120 ? 22.384 -19.891 -4.385 1.00 49.10 119 LYS B O 1
ATOM 3378 N N . ASP B 1 121 ? 20.243 -19.578 -5.041 1.00 44.94 120 ASP B N 1
ATOM 3379 C CA . ASP B 1 121 ? 20.159 -20.735 -5.924 1.00 35.48 120 ASP B CA 1
ATOM 3380 C C . ASP B 1 121 ? 20.590 -20.446 -7.361 1.00 45.20 120 ASP B C 1
ATOM 3381 O O . ASP B 1 121 ? 20.529 -21.335 -8.214 1.00 47.74 120 ASP B O 1
ATOM 3386 N N . ASP B 1 122 ? 21.007 -19.208 -7.630 1.00 34.04 121 ASP B N 1
ATOM 3387 C CA . ASP B 1 122 ? 21.367 -18.784 -8.985 1.00 35.60 121 ASP B CA 1
ATOM 3388 C C . ASP B 1 122 ? 22.619 -17.928 -8.911 1.00 39.64 121 ASP B C 1
ATOM 3389 O O . ASP B 1 122 ? 22.613 -16.850 -8.295 1.00 50.44 121 ASP B O 1
ATOM 3394 N N . GLU B 1 123 ? 23.690 -18.411 -9.536 1.00 42.46 122 GLU B N 1
ATOM 3395 C CA . GLU B 1 123 ? 24.993 -17.735 -9.541 1.00 48.69 122 GLU B CA 1
ATOM 3396 C C . GLU B 1 123 ? 24.955 -16.381 -10.257 1.00 43.55 122 GLU B C 1
ATOM 3397 O O . GLU B 1 123 ? 25.698 -15.464 -9.904 1.00 35.46 122 GLU B O 1
ATOM 3403 N N . ASN B 1 124 ? 24.088 -16.268 -11.262 1.00 44.00 123 ASN B N 1
ATOM 3404 C CA . ASN B 1 124 ? 24.016 -15.062 -12.084 1.00 43.99 123 ASN B CA 1
ATOM 3405 C C . ASN B 1 124 ? 23.302 -13.890 -11.407 1.00 43.90 123 ASN B C 1
ATOM 3406 O O . ASN B 1 124 ? 23.558 -12.728 -11.751 1.00 35.38 123 ASN B O 1
ATOM 3411 N N . LEU B 1 125 ? 22.414 -14.213 -10.461 1.00 34.97 124 LEU B N 1
ATOM 3412 C CA . LEU B 1 125 ? 21.659 -13.223 -9.693 1.00 35.57 124 LEU B CA 1
ATOM 3413 C C . LEU B 1 125 ? 22.400 -12.881 -8.413 1.00 39.23 124 LEU B C 1
ATOM 3414 O O . LEU B 1 125 ? 22.631 -13.738 -7.561 1.00 35.72 124 LEU B O 1
ATOM 3419 N N . VAL B 1 126 ? 22.744 -11.607 -8.282 1.00 43.63 125 VAL B N 1
ATOM 3420 C CA . VAL B 1 126 ? 23.753 -11.140 -7.340 1.00 38.80 125 VAL B CA 1
ATOM 3421 C C . VAL B 1 126 ? 23.132 -10.330 -6.172 1.00 36.74 125 VAL B C 1
ATOM 3422 O O . VAL B 1 126 ? 23.699 -10.230 -5.079 1.00 28.70 125 VAL B O 1
ATOM 3426 N N . GLY B 1 127 ? 21.943 -9.790 -6.408 1.00 34.32 126 GLY B N 1
ATOM 3427 C CA . GLY B 1 127 ? 21.175 -9.135 -5.364 1.00 23.60 126 GLY B CA 1
ATOM 3428 C C . GLY B 1 127 ? 19.766 -8.841 -5.840 1.00 30.46 126 GLY B C 1
ATOM 3429 O O . GLY B 1 127 ? 19.336 -9.371 -6.857 1.00 28.67 126 GLY B O 1
ATOM 3430 N N . ALA B 1 128 ? 19.046 -8.012 -5.094 1.00 26.95 127 ALA B N 1
ATOM 3431 C CA . ALA B 1 128 ? 17.719 -7.540 -5.516 1.00 27.09 127 ALA B CA 1
ATOM 3432 C C . ALA B 1 128 ? 17.678 -6.014 -5.469 1.00 28.25 127 ALA B C 1
ATOM 3433 O O . ALA B 1 128 ? 18.438 -5.405 -4.735 1.00 21.05 127 ALA B O 1
ATOM 3435 N N . GLN B 1 129 ? 16.832 -5.408 -6.298 1.00 16.95 128 GLN B N 1
ATOM 3436 C CA . GLN B 1 129 ? 16.739 -3.966 -6.370 1.00 20.96 128 GLN B CA 1
ATOM 3437 C C . GLN B 1 129 ? 15.503 -3.494 -5.620 1.00 30.31 128 GLN B C 1
ATOM 3438 O O . GLN B 1 129 ? 14.373 -3.999 -5.826 1.00 20.02 128 GLN B O 1
ATOM 3444 N N . ILE B 1 130 ? 15.740 -2.545 -4.726 1.00 27.71 129 ILE B N 1
ATOM 3445 C CA . ILE B 1 130 ? 14.665 -1.846 -4.030 1.00 30.37 129 ILE B CA 1
ATOM 3446 C C . ILE B 1 130 ? 14.625 -0.394 -4.491 1.00 29.31 129 ILE B C 1
ATOM 3447 O O . ILE B 1 130 ? 15.598 0.137 -5.042 1.00 22.21 129 ILE B O 1
ATOM 3452 N N . PHE B 1 131 ? 13.475 0.238 -4.313 1.00 21.35 130 PHE B N 1
ATOM 3453 C CA . PHE B 1 131 ? 13.321 1.607 -4.704 1.00 18.23 130 PHE B CA 1
ATOM 3454 C C . PHE B 1 131 ? 13.050 2.432 -3.453 1.00 16.40 130 PHE B C 1
ATOM 3455 O O . PHE B 1 131 ? 12.698 1.868 -2.422 1.00 21.61 130 PHE B O 1
ATOM 3463 N N . THR B 1 132 ? 13.238 3.750 -3.544 1.00 18.62 131 THR B N 1
ATOM 3464 C CA . THR B 1 132 ? 13.070 4.642 -2.393 1.00 16.38 131 THR B CA 1
ATOM 3465 C C . THR B 1 132 ? 11.607 4.669 -1.957 1.00 22.03 131 THR B C 1
ATOM 3466 O O . THR B 1 132 ? 11.308 4.774 -0.771 1.00 19.47 131 THR B O 1
ATOM 3470 N N . ARG B 1 133 ? 10.725 4.524 -2.943 1.00 9.85 132 ARG B N 1
ATOM 3471 C CA . ARG B 1 133 ? 9.286 4.282 -2.697 1.00 27.27 132 ARG B CA 1
ATOM 3472 C C . ARG B 1 133 ? 8.730 3.143 -3.570 1.00 21.83 132 ARG B C 1
ATOM 3473 O O . ARG B 1 133 ? 9.064 3.041 -4.753 1.00 27.07 132 ARG B O 1
ATOM 3481 N N . HIS B 1 134 ? 7.876 2.297 -2.995 1.00 32.98 133 HIS B N 1
ATOM 3482 C CA . HIS B 1 134 ? 7.129 1.303 -3.772 1.00 32.34 133 HIS B CA 1
ATOM 3483 C C . HIS B 1 134 ? 5.626 1.519 -3.613 1.00 36.56 133 HIS B C 1
ATOM 3484 O O . HIS B 1 134 ? 5.115 1.518 -2.486 1.00 24.38 133 HIS B O 1
ATOM 3491 N N . LEU B 1 135 ? 4.935 1.695 -4.743 1.00 28.10 134 LEU B N 1
ATOM 3492 C CA . LEU B 1 135 ? 3.472 1.866 -4.793 1.00 33.84 134 LEU B CA 1
ATOM 3493 C C . LEU B 1 135 ? 3.000 3.062 -3.945 1.00 38.43 134 LEU B C 1
ATOM 3494 O O . LEU B 1 135 ? 1.966 2.990 -3.281 1.00 30.83 134 LEU B O 1
ATOM 3499 N N . GLY B 1 136 ? 3.781 4.146 -3.960 1.00 33.41 135 GLY B N 1
ATOM 3500 C CA . GLY B 1 136 ? 3.469 5.354 -3.197 1.00 25.78 135 GLY B CA 1
ATOM 3501 C C . GLY B 1 136 ? 3.737 5.315 -1.699 1.00 26.00 135 GLY B C 1
ATOM 3502 O O . GLY B 1 136 ? 3.372 6.254 -0.986 1.00 28.79 135 GLY B O 1
ATOM 3503 N N . LYS B 1 137 ? 4.407 4.264 -1.223 1.00 18.53 136 LYS B N 1
ATOM 3504 C CA . LYS B 1 137 ? 4.781 4.157 0.190 1.00 18.35 136 LYS B CA 1
ATOM 3505 C C . LYS B 1 137 ? 6.305 4.175 0.287 1.00 30.38 136 LYS B C 1
ATOM 3506 O O . LYS B 1 137 ? 6.974 3.872 -0.680 1.00 21.36 136 LYS B O 1
ATOM 3512 N N . SER B 1 138 ? 6.843 4.533 1.445 1.00 26.25 137 SER B N 1
ATOM 3513 C CA . SER B 1 138 ? 8.276 4.527 1.661 1.00 29.70 137 SER B CA 1
ATOM 3514 C C . SER B 1 138 ? 8.786 3.091 1.652 1.00 27.21 137 SER B C 1
ATOM 3515 O O . SER B 1 138 ? 8.056 2.171 2.021 1.00 34.58 137 SER B O 1
ATOM 3518 N N . ILE B 1 139 ? 10.035 2.907 1.239 1.00 35.70 138 ILE B N 1
ATOM 3519 C CA . ILE B 1 139 ? 10.738 1.623 1.391 1.00 27.97 138 ILE B CA 1
ATOM 3520 C C . ILE B 1 139 ? 10.726 1.142 2.859 1.00 21.95 138 ILE B C 1
ATOM 3521 O O . ILE B 1 139 ? 10.713 -0.066 3.133 1.00 21.87 138 ILE B O 1
ATOM 3526 N N . ALA B 1 140 ? 10.684 2.102 3.788 1.00 24.31 139 ALA B N 1
ATOM 3527 C CA . ALA B 1 140 ? 10.700 1.850 5.229 1.00 26.07 139 ALA B CA 1
ATOM 3528 C C . ALA B 1 140 ? 9.345 1.473 5.801 1.00 21.07 139 ALA B C 1
ATOM 3529 O O . ALA B 1 140 ? 9.257 1.117 6.968 1.00 26.42 139 ALA B O 1
ATOM 3531 N N . ASP B 1 141 ? 8.307 1.553 4.977 1.00 28.95 140 ASP B N 1
ATOM 3532 C CA . ASP B 1 141 ? 6.963 1.124 5.366 1.00 29.67 140 ASP B CA 1
ATOM 3533 C C . ASP B 1 141 ? 6.955 -0.335 5.838 1.00 31.84 140 ASP B C 1
ATOM 3534 O O . ASP B 1 141 ? 7.691 -1.184 5.309 1.00 26.32 140 ASP B O 1
ATOM 3539 N N . LYS B 1 142 ? 6.123 -0.613 6.839 1.00 34.49 141 LYS B N 1
ATOM 3540 C CA . LYS B 1 142 ? 5.970 -1.960 7.391 1.00 27.91 141 LYS B CA 1
ATOM 3541 C C . LYS B 1 142 ? 5.578 -3.014 6.348 1.00 30.71 141 LYS B C 1
ATOM 3542 O O . LYS B 1 142 ? 5.918 -4.182 6.494 1.00 33.58 141 LYS B O 1
ATOM 3548 N N . GLU B 1 143 ? 4.873 -2.583 5.302 1.00 31.69 142 GLU B N 1
ATOM 3549 C CA . GLU B 1 143 ? 4.487 -3.436 4.175 1.00 34.60 142 GLU B CA 1
ATOM 3550 C C . GLU B 1 143 ? 5.670 -4.211 3.562 1.00 38.84 142 GLU B C 1
ATOM 3551 O O . GLU B 1 143 ? 5.511 -5.372 3.177 1.00 35.36 142 GLU B O 1
ATOM 3557 N N . PHE B 1 144 ? 6.850 -3.576 3.509 1.00 27.66 143 PHE B N 1
ATOM 3558 C CA . PHE B 1 144 ? 8.013 -4.137 2.812 1.00 29.31 143 PHE B CA 1
ATOM 3559 C C . PHE B 1 144 ? 9.088 -4.650 3.743 1.00 25.73 143 PHE B C 1
ATOM 3560 O O . PHE B 1 144 ? 10.071 -5.224 3.286 1.00 34.10 143 PHE B O 1
ATOM 3568 N N . ARG B 1 145 ? 8.896 -4.445 5.044 1.00 23.71 144 ARG B N 1
ATOM 3569 C CA . ARG B 1 145 ? 9.847 -4.907 6.047 1.00 24.01 144 ARG B CA 1
ATOM 3570 C C . ARG B 1 145 ? 10.180 -6.411 6.020 1.00 34.10 144 ARG B C 1
ATOM 3571 O O . ARG B 1 145 ? 11.358 -6.757 6.186 1.00 32.21 144 ARG B O 1
ATOM 3579 N N . PRO B 1 146 ? 9.172 -7.307 5.814 1.00 33.87 145 PRO B N 1
ATOM 3580 C CA . PRO B 1 146 ? 9.525 -8.726 5.665 1.00 37.23 145 PRO B CA 1
ATOM 3581 C C . PRO B 1 146 ? 10.550 -9.015 4.563 1.00 38.80 145 PRO B C 1
ATOM 3582 O O . PRO B 1 146 ? 11.421 -9.870 4.745 1.00 34.49 145 PRO B O 1
ATOM 3586 N N . VAL B 1 147 ? 10.456 -8.286 3.455 1.00 38.05 146 VAL B N 1
ATOM 3587 C CA . VAL B 1 147 ? 11.359 -8.463 2.325 1.00 33.50 146 VAL B CA 1
ATOM 3588 C C . VAL B 1 147 ? 12.769 -8.059 2.733 1.00 37.75 146 VAL B C 1
ATOM 3589 O O . VAL B 1 147 ? 13.732 -8.787 2.454 1.00 34.38 146 VAL B O 1
ATOM 3593 N N . LEU B 1 148 ? 12.877 -6.922 3.421 1.00 33.74 147 LEU B N 1
ATOM 3594 C CA . LEU B 1 148 ? 14.161 -6.469 3.956 1.00 30.50 147 LEU B CA 1
ATOM 3595 C C . LEU B 1 148 ? 14.705 -7.439 5.011 1.00 32.52 147 LEU B C 1
ATOM 3596 O O . LEU B 1 148 ? 15.899 -7.712 5.042 1.00 16.87 147 LEU B O 1
ATOM 3601 N N . ALA B 1 149 ? 13.824 -7.982 5.849 1.00 29.04 148 ALA B N 1
ATOM 3602 C CA . ALA B 1 149 ? 14.221 -8.959 6.875 1.00 29.17 148 ALA B CA 1
ATOM 3603 C C . ALA B 1 149 ? 14.749 -10.261 6.264 1.00 35.10 148 ALA B C 1
ATOM 3604 O O . ALA B 1 149 ? 15.726 -10.844 6.749 1.00 26.09 148 ALA B O 1
ATOM 3606 N N . GLN B 1 150 ? 14.103 -10.701 5.189 1.00 40.03 149 GLN B N 1
ATOM 3607 C CA . GLN B 1 150 ? 14.510 -11.907 4.477 1.00 36.27 149 GLN B CA 1
ATOM 3608 C C . GLN B 1 150 ? 15.911 -11.731 3.878 1.00 34.43 149 GLN B C 1
ATOM 3609 O O . GLN B 1 150 ? 16.743 -12.631 3.980 1.00 32.26 149 GLN B O 1
ATOM 3615 N N . ALA B 1 151 ? 16.172 -10.559 3.299 1.00 30.83 150 ALA B N 1
ATOM 3616 C CA . ALA B 1 151 ? 17.481 -10.237 2.709 1.00 32.49 150 ALA B CA 1
ATOM 3617 C C . ALA B 1 151 ? 18.602 -10.196 3.738 1.00 32.87 150 ALA B C 1
ATOM 3618 O O . ALA B 1 151 ? 19.739 -10.588 3.449 1.00 36.00 150 ALA B O 1
ATOM 3620 N N . ALA B 1 152 ? 18.272 -9.717 4.934 1.00 30.36 151 ALA B N 1
ATOM 3621 C CA . ALA B 1 152 ? 19.196 -9.714 6.057 1.00 34.61 151 ALA B CA 1
ATOM 3622 C C . ALA B 1 152 ? 19.490 -11.141 6.515 1.00 34.65 151 ALA B C 1
ATOM 3623 O O . ALA B 1 152 ? 20.649 -11.516 6.673 1.00 36.92 151 ALA B O 1
ATOM 3625 N N . LYS B 1 153 ? 18.427 -11.918 6.716 1.00 37.68 152 LYS B N 1
ATOM 3626 C CA . LYS B 1 153 ? 18.497 -13.320 7.139 1.00 39.43 152 LYS B CA 1
ATOM 3627 C C . LYS B 1 153 ? 19.345 -14.181 6.196 1.00 43.60 152 LYS B C 1
ATOM 3628 O O . LYS B 1 153 ? 20.228 -14.914 6.650 1.00 43.16 152 LYS B O 1
ATOM 3634 N N . LEU B 1 154 ? 19.092 -14.061 4.890 1.00 38.22 153 LEU B N 1
ATOM 3635 C CA . LEU B 1 154 ? 19.792 -14.859 3.877 1.00 38.71 153 LEU B CA 1
ATOM 3636 C C . LEU B 1 154 ? 21.078 -14.236 3.324 1.00 39.78 153 LEU B C 1
ATOM 3637 O O . LEU B 1 154 ? 21.709 -14.821 2.435 1.00 37.73 153 LEU B O 1
ATOM 3642 N N . HIS B 1 155 ? 21.452 -13.062 3.838 1.00 34.32 154 HIS B N 1
ATOM 3643 C CA . HIS B 1 155 ? 22.659 -12.326 3.399 1.00 36.47 154 HIS B CA 1
ATOM 3644 C C . HIS B 1 155 ? 22.659 -11.882 1.920 1.00 39.09 154 HIS B C 1
ATOM 3645 O O . HIS B 1 155 ? 23.710 -11.854 1.257 1.00 40.46 154 HIS B O 1
ATOM 3652 N N . VAL B 1 156 ? 21.476 -11.530 1.421 1.00 34.31 155 VAL B N 1
ATOM 3653 C CA . VAL B 1 156 ? 21.327 -10.943 0.087 1.00 35.79 155 VAL B CA 1
ATOM 3654 C C . VAL B 1 156 ? 21.509 -9.416 0.129 1.00 33.34 155 VAL B C 1
ATOM 3655 O O . VAL B 1 156 ? 20.768 -8.725 0.832 1.00 31.04 155 VAL B O 1
ATOM 3659 N N . PRO B 1 157 ? 22.507 -8.891 -0.613 1.00 30.04 156 PRO B N 1
ATOM 3660 C CA . PRO B 1 157 ? 22.682 -7.460 -0.745 1.00 26.13 156 PRO B CA 1
ATOM 3661 C C . PRO B 1 157 ? 21.581 -6.844 -1.599 1.00 29.26 156 PRO B C 1
ATOM 3662 O O . PRO B 1 157 ? 21.146 -7.450 -2.579 1.00 25.89 156 PRO B O 1
ATOM 3666 N N . LEU B 1 158 ? 21.121 -5.663 -1.198 1.00 32.32 157 LEU B N 1
ATOM 3667 C CA . LEU B 1 158 ? 20.112 -4.926 -1.945 1.00 29.10 157 LEU B CA 1
ATOM 3668 C C . LEU B 1 158 ? 20.702 -3.673 -2.586 1.00 22.88 157 LEU B C 1
ATOM 3669 O O . LEU B 1 158 ? 21.488 -2.961 -1.974 1.00 33.67 157 LEU B O 1
ATOM 3674 N N . TRP B 1 159 ? 20.342 -3.445 -3.844 1.00 17.80 158 TRP B N 1
ATOM 3675 C CA . TRP B 1 159 ? 20.660 -2.236 -4.587 1.00 16.19 158 TRP B CA 1
ATOM 3676 C C . TRP B 1 159 ? 19.487 -1.273 -4.395 1.00 19.68 158 TRP B C 1
ATOM 3677 O O . TRP B 1 159 ? 18.351 -1.634 -4.716 1.00 25.14 158 TRP B O 1
ATOM 3688 N N . MET B 1 160 ? 19.731 -0.064 -3.886 1.00 20.66 159 MET B N 1
ATOM 3689 C CA . MET B 1 160 ? 18.638 0.915 -3.704 1.00 28.39 159 MET B CA 1
ATOM 3690 C C . MET B 1 160 ? 18.658 2.023 -4.743 1.00 27.46 159 MET B C 1
ATOM 3691 O O . MET B 1 160 ? 19.668 2.702 -4.902 1.00 22.97 159 MET B O 1
ATOM 3696 N N . HIS B 1 161 ? 17.528 2.207 -5.432 1.00 17.03 160 HIS B N 1
ATOM 3697 C CA . HIS B 1 161 ? 17.439 3.143 -6.541 1.00 21.76 160 HIS B CA 1
ATOM 3698 C C . HIS B 1 161 ? 16.386 4.231 -6.262 1.00 26.23 160 HIS B C 1
ATOM 3699 O O . HIS B 1 161 ? 15.367 3.951 -5.63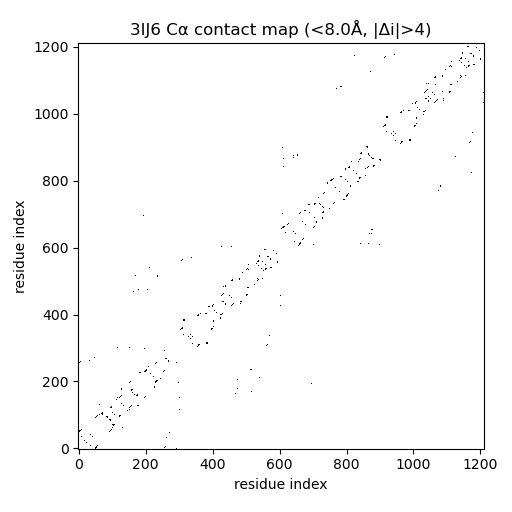4 1.00 34.20 160 HIS B O 1
ATOM 3706 N N . PRO B 1 162 ? 16.645 5.484 -6.691 1.00 30.77 161 PRO B N 1
ATOM 3707 C CA . PRO B 1 162 ? 15.611 6.507 -6.530 1.00 25.14 161 PRO B CA 1
ATOM 3708 C C . PRO B 1 162 ? 14.448 6.425 -7.511 1.00 29.66 161 PRO B C 1
ATOM 3709 O O . PRO B 1 162 ? 14.600 5.960 -8.630 1.00 24.53 161 PRO B O 1
ATOM 3713 N N . VAL B 1 163 ? 13.285 6.867 -7.055 1.00 25.07 162 VAL B N 1
ATOM 3714 C CA . VAL B 1 163 ? 12.166 7.172 -7.935 1.00 27.09 162 VAL B CA 1
ATOM 3715 C C . VAL B 1 163 ? 11.620 8.557 -7.507 1.00 22.82 162 VAL B C 1
ATOM 3716 O O . VAL B 1 163 ? 11.722 8.935 -6.339 1.00 26.50 162 VAL B O 1
ATOM 3720 N N . PHE B 1 164 ? 11.113 9.330 -8.462 1.00 19.55 163 PHE B N 1
ATOM 3721 C CA . PHE B 1 164 ? 10.402 10.580 -8.148 1.00 17.99 163 PHE B CA 1
ATOM 3722 C C . PHE B 1 164 ? 9.221 10.264 -7.236 1.00 25.28 163 PHE B C 1
ATOM 3723 O O . PHE B 1 164 ? 8.541 9.264 -7.445 1.00 28.59 163 PHE B O 1
ATOM 3731 N N . ASP B 1 165 ? 9.026 11.081 -6.194 1.00 29.19 164 ASP B N 1
ATOM 3732 C CA . ASP B 1 165 ? 7.813 11.047 -5.382 1.00 33.43 164 ASP B CA 1
ATOM 3733 C C . ASP B 1 165 ? 6.846 12.028 -6.034 1.00 33.16 164 ASP B C 1
ATOM 3734 O O . ASP B 1 165 ? 7.068 13.247 -6.007 1.00 28.99 164 ASP B O 1
ATOM 3739 N N . ALA B 1 166 ? 5.781 11.493 -6.627 1.00 26.18 165 ALA B N 1
ATOM 3740 C CA . ALA B 1 166 ? 4.811 12.311 -7.357 1.00 30.20 165 ALA B CA 1
ATOM 3741 C C . ALA B 1 166 ? 4.024 13.271 -6.450 1.00 26.94 165 ALA B C 1
ATOM 3742 O O . ALA B 1 166 ? 3.510 14.279 -6.931 1.00 40.33 165 ALA B O 1
ATOM 3744 N N . ARG B 1 167 ? 3.961 12.963 -5.151 1.00 27.93 166 ARG B N 1
ATOM 3745 C CA . ARG B 1 167 ? 3.354 13.839 -4.137 1.00 27.91 166 ARG B CA 1
ATOM 3746 C C . ARG B 1 167 ? 4.076 15.194 -4.001 1.00 34.99 166 ARG B C 1
ATOM 3747 O O . ARG B 1 167 ? 3.491 16.172 -3.538 1.00 31.34 166 ARG B O 1
ATOM 3755 N N . LYS B 1 168 ? 5.346 15.240 -4.396 1.00 26.79 167 LYS B N 1
ATOM 3756 C CA . LYS B 1 168 ? 6.159 16.438 -4.228 1.00 28.45 167 LYS B CA 1
ATOM 3757 C C . LYS B 1 168 ? 6.198 17.247 -5.523 1.00 34.54 167 LYS B C 1
ATOM 3758 O O . LYS B 1 168 ? 6.536 16.704 -6.583 1.00 34.64 167 LYS B O 1
ATOM 3764 N N . PRO B 1 169 ? 5.853 18.554 -5.445 1.00 22.48 168 PRO B N 1
ATOM 3765 C CA . PRO B 1 169 ? 5.894 19.420 -6.617 1.00 17.81 168 PRO B CA 1
ATOM 3766 C C . PRO B 1 169 ? 7.333 19.738 -7.015 1.00 21.29 168 PRO B C 1
ATOM 3767 O O . PRO B 1 169 ? 8.236 19.552 -6.208 1.00 22.79 168 PRO B O 1
ATOM 3771 N N . ASP B 1 170 ? 7.507 20.174 -8.256 1.00 25.42 169 ASP B N 1
ATOM 3772 C CA . ASP B 1 170 ? 8.794 20.588 -8.845 1.00 28.18 169 ASP B CA 1
ATOM 3773 C C . ASP B 1 170 ? 9.872 19.496 -8.868 1.00 31.85 169 ASP B C 1
ATOM 3774 O O . ASP B 1 170 ? 11.059 19.815 -8.755 1.00 24.21 169 ASP B O 1
ATOM 3779 N N . ASN B 1 171 ? 9.470 18.233 -9.047 1.00 23.15 170 ASN B N 1
ATOM 3780 C CA . ASN B 1 171 ? 10.442 17.155 -9.287 1.00 31.09 170 ASN B CA 1
ATOM 3781 C C . ASN B 1 171 ? 11.268 17.404 -10.542 1.00 25.49 170 ASN B C 1
ATOM 3782 O O . ASN B 1 171 ? 10.746 17.840 -11.557 1.00 20.64 170 ASN B O 1
ATOM 3787 N N . ASN B 1 172 ? 12.563 17.126 -10.466 1.00 26.00 171 ASN B N 1
ATOM 3788 C CA . ASN B 1 172 ? 13.467 17.375 -11.583 1.00 27.32 171 ASN B CA 1
ATOM 3789 C C . ASN B 1 172 ? 14.654 16.419 -11.538 1.00 27.39 171 ASN B C 1
ATOM 3790 O O . ASN B 1 172 ? 14.923 15.808 -10.503 1.00 19.59 171 ASN B O 1
ATOM 3795 N N . LEU B 1 173 ? 15.377 16.336 -12.651 1.00 28.48 172 LEU B N 1
ATOM 3796 C CA . LEU B 1 173 ? 16.480 15.391 -12.821 1.00 31.27 172 LEU B CA 1
ATOM 3797 C C . LEU B 1 173 ? 17.752 15.820 -12.111 1.00 34.30 172 LEU B C 1
ATOM 3798 O O . LEU B 1 173 ? 18.668 15.012 -11.946 1.00 29.80 172 LEU B O 1
ATOM 3803 N N . VAL B 1 174 ? 17.810 17.088 -11.704 1.00 32.85 173 VAL B N 1
ATOM 3804 C CA . VAL B 1 174 ? 18.989 17.646 -11.037 1.00 28.86 173 VAL B CA 1
ATOM 3805 C C . VAL B 1 174 ? 19.110 17.211 -9.565 1.00 27.81 173 VAL B C 1
ATOM 3806 O O . VAL B 1 174 ? 20.153 16.677 -9.179 1.00 25.76 173 VAL B O 1
ATOM 3810 N N . PHE B 1 175 ? 18.055 17.397 -8.763 1.00 28.21 174 PHE B N 1
ATOM 3811 C CA . PHE B 1 175 ? 18.148 17.202 -7.292 1.00 25.99 174 PHE B CA 1
ATOM 3812 C C . PHE B 1 175 ? 17.125 16.287 -6.639 1.00 24.35 174 PHE B C 1
ATOM 3813 O O . PHE B 1 175 ? 17.347 15.811 -5.534 1.00 22.96 174 PHE B O 1
ATOM 3821 N N . SER B 1 176 ? 15.979 16.084 -7.277 1.00 17.61 175 SER B N 1
ATOM 3822 C CA . SER B 1 176 ? 14.885 15.382 -6.602 1.00 20.41 175 SER B CA 1
ATOM 3823 C C . SER B 1 176 ? 15.208 13.943 -6.195 1.00 21.23 175 SER B C 1
ATOM 3824 O O . SER B 1 176 ? 14.996 13.558 -5.036 1.00 25.47 175 SER B O 1
ATOM 3827 N N . TRP B 1 177 ? 15.754 13.164 -7.131 1.00 20.83 176 TRP B N 1
ATOM 3828 C CA . TRP B 1 177 ? 16.142 11.770 -6.851 1.00 34.30 176 TRP B CA 1
ATOM 3829 C C . TRP B 1 177 ? 17.117 11.605 -5.683 1.00 27.64 176 TRP B C 1
ATOM 3830 O O . TRP B 1 177 ? 17.065 10.608 -4.966 1.00 27.03 176 TRP B O 1
ATOM 3841 N N . GLU B 1 178 ? 17.993 12.584 -5.488 1.00 27.07 177 GLU B N 1
ATOM 3842 C CA A GLU B 1 178 ? 18.998 12.550 -4.416 0.50 21.35 177 GLU B CA 1
ATOM 3843 C CA B GLU B 1 178 ? 18.968 12.472 -4.414 0.50 26.84 177 GLU B CA 1
ATOM 3844 C C . GLU B 1 178 ? 18.353 12.851 -3.076 1.00 22.06 177 GLU B C 1
ATOM 3845 O O . GLU B 1 178 ? 18.746 12.334 -2.029 1.00 16.28 177 GLU B O 1
ATOM 3856 N N . TYR B 1 179 ? 17.362 13.714 -3.119 1.00 22.18 178 TYR B N 1
ATOM 3857 C CA . TYR B 1 179 ? 16.621 14.020 -1.924 1.00 23.46 178 TYR B CA 1
ATOM 3858 C C . TYR B 1 179 ? 15.860 12.754 -1.541 1.00 17.08 178 TYR B C 1
ATOM 3859 O O . TYR B 1 179 ? 15.822 12.371 -0.361 1.00 22.64 178 TYR B O 1
ATOM 3868 N N . GLU B 1 180 ? 15.294 12.091 -2.546 1.00 22.55 179 GLU B N 1
ATOM 3869 C CA . GLU B 1 180 ? 14.545 10.836 -2.343 1.00 30.10 179 GLU B CA 1
ATOM 3870 C C . GLU B 1 180 ? 15.402 9.727 -1.756 1.00 21.53 179 GLU B C 1
ATOM 3871 O O . GLU B 1 180 ? 14.965 9.017 -0.864 1.00 16.38 179 GLU B O 1
ATOM 3877 N N . LEU B 1 181 ? 16.650 9.630 -2.202 1.00 21.71 180 LEU B N 1
ATOM 3878 C CA . LEU B 1 181 ? 17.575 8.663 -1.614 1.00 19.26 180 LEU B CA 1
ATOM 3879 C C . LEU B 1 181 ? 17.836 8.944 -0.148 1.00 18.87 180 LEU B C 1
ATOM 3880 O O . LEU B 1 181 ? 17.910 8.017 0.650 1.00 26.45 180 LEU B O 1
ATOM 3885 N N . SER B 1 182 ? 17.983 10.230 0.192 1.00 21.14 181 SER B N 1
ATOM 3886 C CA . SER B 1 182 ? 18.311 10.651 1.552 1.00 19.42 181 SER B CA 1
ATOM 3887 C C . SER B 1 182 ? 17.142 10.416 2.490 1.00 11.12 181 SER B C 1
ATOM 3888 O O . SER B 1 182 ? 17.307 9.893 3.591 1.00 17.76 181 SER B O 1
ATOM 3891 N N . GLN B 1 183 ? 15.962 10.811 2.026 1.00 19.59 182 GLN B N 1
ATOM 3892 C CA . GLN B 1 183 ? 14.712 10.529 2.734 1.00 16.87 182 GLN B CA 1
ATOM 3893 C C . GLN B 1 183 ? 14.584 9.077 3.096 1.00 17.33 182 GLN B C 1
ATOM 3894 O O . GLN B 1 183 ? 14.256 8.754 4.239 1.00 29.55 182 GLN B O 1
ATOM 3900 N N . ALA B 1 184 ? 14.833 8.207 2.113 1.00 19.37 183 ALA B N 1
ATOM 3901 C CA . ALA B 1 184 ? 14.664 6.768 2.293 1.00 20.19 183 ALA B CA 1
ATOM 3902 C C . ALA B 1 184 ? 15.623 6.182 3.314 1.00 26.49 183 ALA B C 1
ATOM 3903 O O . ALA B 1 184 ? 15.198 5.389 4.147 1.00 19.51 183 ALA B O 1
ATOM 3905 N N . MET B 1 185 ? 16.900 6.598 3.263 1.00 19.44 184 MET B N 1
ATOM 3906 C CA . MET B 1 185 ? 17.900 6.203 4.244 1.00 22.61 184 MET B CA 1
ATOM 3907 C C . MET B 1 185 ? 17.486 6.644 5.653 1.00 19.34 184 MET B C 1
ATOM 3908 O O . MET B 1 185 ? 17.567 5.852 6.581 1.00 22.17 184 MET B O 1
ATOM 3913 N N . LEU B 1 186 ? 17.019 7.887 5.791 1.00 24.67 185 LEU B N 1
ATOM 3914 C CA . LEU B 1 186 ? 16.583 8.430 7.084 1.00 26.70 185 LEU B CA 1
ATOM 3915 C C . LEU B 1 186 ? 15.386 7.665 7.637 1.00 24.51 185 LEU B C 1
ATOM 3916 O O . LEU B 1 186 ? 15.354 7.304 8.816 1.00 23.21 185 LEU B O 1
ATOM 3921 N N . GLN B 1 187 ? 14.423 7.418 6.756 1.00 23.94 186 GLN B N 1
ATOM 3922 C CA . GLN B 1 187 ? 13.226 6.656 7.084 1.00 27.78 186 GLN B CA 1
ATOM 3923 C C . GLN B 1 187 ? 13.565 5.211 7.499 1.00 31.09 186 GLN B C 1
ATOM 3924 O O . GLN B 1 187 ? 13.023 4.719 8.481 1.00 23.88 186 GLN B O 1
ATOM 3930 N N . LEU B 1 188 ? 14.483 4.555 6.780 1.00 28.32 187 LEU B N 1
ATOM 3931 C CA . LEU B 1 188 ? 14.974 3.221 7.176 1.00 25.70 187 LEU B CA 1
ATOM 3932 C C . LEU B 1 188 ? 15.704 3.236 8.523 1.00 25.39 187 LEU B C 1
ATOM 3933 O O . LEU B 1 188 ? 15.412 2.412 9.391 1.00 28.55 187 LEU B O 1
ATOM 3938 N N . VAL B 1 189 ? 16.645 4.169 8.684 1.00 29.53 188 VAL B N 1
ATOM 3939 C CA . VAL B 1 189 ? 17.427 4.308 9.915 1.00 25.12 188 VAL B CA 1
ATOM 3940 C C . VAL B 1 189 ? 16.531 4.527 11.133 1.00 24.49 188 VAL B C 1
ATOM 3941 O O . VAL B 1 189 ? 16.622 3.776 12.110 1.00 20.29 188 VAL B O 1
ATOM 3945 N N . GLN B 1 190 ? 15.636 5.516 11.043 1.00 34.44 189 GLN B N 1
ATOM 3946 C CA . GLN B 1 190 ? 14.743 5.877 12.161 1.00 35.42 189 GLN B CA 1
ATOM 3947 C C . GLN B 1 190 ? 13.645 4.845 12.463 1.00 39.54 189 GLN B C 1
ATOM 3948 O O . GLN B 1 190 ? 13.086 4.840 13.557 1.00 43.67 189 GLN B O 1
ATOM 3954 N N . SER B 1 191 ? 13.355 3.964 11.506 1.00 41.13 190 SER B N 1
ATOM 3955 C CA . SER B 1 191 ? 12.449 2.829 11.733 1.00 34.85 190 SER B CA 1
ATOM 3956 C C . SER B 1 191 ? 13.176 1.587 12.265 1.00 35.11 190 SER B C 1
ATOM 3957 O O . SER B 1 191 ? 12.625 0.481 12.235 1.00 39.60 190 SER B O 1
ATOM 3960 N N . ASP B 1 192 ? 14.414 1.784 12.732 1.00 33.82 191 ASP B N 1
ATOM 3961 C CA . ASP B 1 192 ? 15.237 0.760 13.407 1.00 30.71 191 ASP B CA 1
ATOM 3962 C C . ASP B 1 192 ? 15.650 -0.452 12.556 1.00 34.69 191 ASP B C 1
ATOM 3963 O O . ASP B 1 192 ? 15.812 -1.554 13.080 1.00 37.69 191 ASP B O 1
ATOM 3968 N N . LEU B 1 193 ? 15.845 -0.232 11.255 1.00 30.77 192 LEU B N 1
ATOM 3969 C CA . LEU B 1 193 ? 16.222 -1.298 10.324 1.00 30.16 192 LEU B CA 1
ATOM 3970 C C . LEU B 1 193 ? 17.569 -1.905 10.695 1.00 29.31 192 LEU B C 1
ATOM 3971 O O . LEU B 1 193 ? 17.689 -3.133 10.800 1.00 28.37 192 LEU B O 1
ATOM 3976 N N . PHE B 1 194 ? 18.565 -1.048 10.920 1.00 26.22 193 PHE B N 1
ATOM 3977 C CA . PHE B 1 194 ? 19.895 -1.516 11.331 1.00 28.11 193 PHE B CA 1
ATOM 3978 C C . PHE B 1 194 ? 20.017 -1.768 12.835 1.00 32.46 193 PHE B C 1
ATOM 3979 O O . PHE B 1 194 ? 21.049 -2.249 13.304 1.00 34.33 193 PHE B O 1
ATOM 3987 N N . GLN B 1 195 ? 18.970 -1.457 13.592 1.00 32.92 194 GLN B N 1
ATOM 3988 C CA . GLN B 1 195 ? 18.956 -1.849 14.994 1.00 40.31 194 GLN B CA 1
ATOM 3989 C C . GLN B 1 195 ? 18.577 -3.324 15.058 1.00 36.31 194 GLN B C 1
ATOM 3990 O O . GLN B 1 195 ? 19.189 -4.102 15.798 1.00 34.33 194 GLN B O 1
ATOM 3996 N N . ASP B 1 196 ? 17.594 -3.704 14.241 1.00 36.30 195 ASP B N 1
ATOM 3997 C CA . ASP B 1 196 ? 17.148 -5.094 14.132 1.00 37.44 195 ASP B CA 1
ATOM 3998 C C . ASP B 1 196 ? 18.080 -5.952 13.271 1.00 36.91 195 ASP B C 1
ATOM 3999 O O . ASP B 1 196 ? 18.302 -7.130 13.581 1.00 33.12 195 ASP B O 1
ATOM 4004 N N . TYR B 1 197 ? 18.606 -5.372 12.188 1.00 32.15 196 TYR B N 1
ATOM 4005 C CA . TYR B 1 197 ? 19.480 -6.102 11.245 1.00 28.51 196 TYR B CA 1
ATOM 4006 C C . TYR B 1 197 ? 20.744 -5.317 10.889 1.00 31.66 196 TYR B C 1
ATOM 4007 O O . TYR B 1 197 ? 20.848 -4.786 9.779 1.00 35.09 196 TYR B O 1
ATOM 4016 N N . PRO B 1 198 ? 21.709 -5.230 11.827 1.00 30.94 197 PRO B N 1
ATOM 4017 C CA . PRO B 1 198 ? 22.982 -4.557 11.538 1.00 28.86 197 PRO B CA 1
ATOM 4018 C C . PRO B 1 198 ? 23.785 -5.110 10.360 1.00 31.00 197 PRO B C 1
ATOM 4019 O O . PRO B 1 198 ? 24.546 -4.355 9.754 1.00 37.06 197 PRO B O 1
ATOM 4023 N N . ASN B 1 199 ? 23.616 -6.392 10.029 1.00 35.45 198 ASN B N 1
ATOM 4024 C CA . ASN B 1 199 ? 24.375 -7.006 8.932 1.00 32.89 198 ASN B CA 1
ATOM 4025 C C . ASN B 1 199 ? 23.762 -6.861 7.535 1.00 31.98 198 ASN B C 1
ATOM 4026 O O . ASN B 1 199 ? 24.354 -7.312 6.550 1.00 36.66 198 ASN B O 1
ATOM 4031 N N . LEU B 1 200 ? 22.570 -6.270 7.451 1.00 33.89 199 LEU B N 1
ATOM 4032 C CA . LEU B 1 200 ? 21.936 -6.043 6.149 1.00 29.68 199 LEU B CA 1
ATOM 4033 C C . LEU B 1 200 ? 22.800 -5.137 5.280 1.00 27.79 199 LEU B C 1
ATOM 4034 O O . LEU B 1 200 ? 23.328 -4.124 5.747 1.00 30.65 199 LEU B O 1
ATOM 4039 N N . LYS B 1 201 ? 22.975 -5.542 4.025 1.00 25.85 200 LYS B N 1
ATOM 4040 C CA . LYS B 1 201 ? 23.765 -4.793 3.076 1.00 27.12 200 LYS B CA 1
ATOM 4041 C C . LYS B 1 201 ? 22.864 -4.155 2.039 1.00 25.06 200 LYS B C 1
ATOM 4042 O O . LYS B 1 201 ? 22.175 -4.852 1.292 1.00 28.65 200 LYS B O 1
ATOM 4048 N N . ILE B 1 202 ? 22.878 -2.824 2.016 1.00 26.83 201 ILE B N 1
ATOM 4049 C CA . ILE B 1 202 ? 22.219 -2.044 0.977 1.00 27.66 201 ILE B CA 1
ATOM 4050 C C . ILE B 1 202 ? 23.259 -1.202 0.274 1.00 17.43 201 ILE B C 1
ATOM 4051 O O . ILE B 1 202 ? 24.018 -0.469 0.932 1.00 24.00 201 ILE B O 1
ATOM 4056 N N . LEU B 1 203 ? 23.291 -1.310 -1.059 1.00 16.58 202 LEU B N 1
ATOM 4057 C CA . LEU B 1 203 ? 24.106 -0.448 -1.901 1.00 24.15 202 LEU B CA 1
ATOM 4058 C C . LEU B 1 203 ? 23.261 0.700 -2.426 1.00 21.43 202 LEU B C 1
ATOM 4059 O O . LEU B 1 203 ? 22.313 0.488 -3.213 1.00 26.21 202 LEU B O 1
ATOM 4064 N N . VAL B 1 204 ? 23.639 1.908 -2.011 1.00 17.14 203 VAL B N 1
ATOM 4065 C CA . VAL B 1 204 ? 22.946 3.141 -2.356 1.00 27.56 203 VAL B CA 1
ATOM 4066 C C . VAL B 1 204 ? 23.597 3.849 -3.526 1.00 29.12 203 VAL B C 1
ATOM 4067 O O . VAL B 1 204 ? 24.794 4.183 -3.514 1.00 28.11 203 VAL B O 1
ATOM 4071 N N . HIS B 1 205 ? 22.767 4.062 -4.537 1.00 26.70 204 HIS B N 1
ATOM 4072 C CA . HIS B 1 205 ? 23.078 4.835 -5.720 1.00 28.70 204 HIS B CA 1
ATOM 4073 C C . HIS B 1 205 ? 23.564 6.266 -5.374 1.00 29.03 204 HIS B C 1
ATOM 4074 O O . HIS B 1 205 ? 23.170 6.834 -4.354 1.00 29.06 204 HIS B O 1
ATOM 4081 N N . HIS B 1 206 ? 24.461 6.801 -6.205 1.00 15.86 205 HIS B N 1
ATOM 4082 C CA . HIS B 1 206 ? 24.889 8.212 -6.190 1.00 24.54 205 HIS B CA 1
ATOM 4083 C C . HIS B 1 206 ? 25.648 8.627 -4.934 1.00 29.22 205 HIS B C 1
ATOM 4084 O O . HIS B 1 206 ? 25.353 9.676 -4.345 1.00 25.61 205 HIS B O 1
ATOM 4091 N N . ALA B 1 207 ? 26.608 7.798 -4.531 1.00 29.13 206 ALA B N 1
ATOM 4092 C CA . ALA B 1 207 ? 27.562 8.113 -3.459 1.00 26.58 206 ALA B CA 1
ATOM 4093 C C . ALA B 1 207 ? 26.964 8.464 -2.093 1.00 27.83 206 ALA B C 1
ATOM 4094 O O . ALA B 1 207 ? 27.553 9.219 -1.325 1.00 29.81 206 ALA B O 1
ATOM 4096 N N . GLY B 1 208 ? 25.795 7.898 -1.798 1.00 29.22 207 GLY B N 1
ATOM 4097 C CA . GLY B 1 208 ? 25.139 8.118 -0.513 1.00 21.01 207 GLY B CA 1
ATOM 4098 C C . GLY B 1 208 ? 24.363 9.411 -0.477 1.00 18.25 207 GLY B C 1
ATOM 4099 O O . GLY B 1 208 ? 23.950 9.863 0.596 1.00 22.26 207 GLY B O 1
ATOM 4100 N N . ALA B 1 209 ? 24.190 10.003 -1.656 1.00 14.97 208 ALA B N 1
ATOM 4101 C CA . ALA B 1 209 ? 23.379 11.205 -1.841 1.00 28.28 208 ALA B CA 1
ATOM 4102 C C . ALA B 1 209 ? 23.760 12.390 -0.910 1.00 34.17 208 ALA B C 1
ATOM 4103 O O . ALA B 1 209 ? 24.892 12.878 -0.973 1.00 27.14 208 ALA B O 1
ATOM 4105 N N . MET B 1 210 ? 22.857 12.832 -0.035 1.00 27.70 209 MET B N 1
ATOM 4106 C CA . MET B 1 210 ? 23.136 14.030 0.784 1.00 37.13 209 MET B CA 1
ATOM 4107 C C . MET B 1 210 ? 23.886 13.779 2.097 1.00 34.85 209 MET B C 1
ATOM 4108 O O . MET B 1 210 ? 24.266 14.723 2.792 1.00 32.52 209 MET B O 1
ATOM 4113 N N . VAL B 1 211 ? 24.108 12.513 2.426 1.00 28.51 210 VAL B N 1
ATOM 4114 C CA . VAL B 1 211 ? 24.681 12.130 3.729 1.00 18.33 210 VAL B CA 1
ATOM 4115 C C . VAL B 1 211 ? 26.154 12.565 3.961 1.00 29.16 210 VAL B C 1
ATOM 4116 O O . VAL B 1 211 ? 26.454 13.158 4.996 1.00 22.85 210 VAL B O 1
ATOM 4120 N N . PRO B 1 212 ? 27.069 12.267 3.018 1.00 17.88 211 PRO B N 1
ATOM 4121 C CA . PRO B 1 212 ? 28.446 12.747 3.274 1.00 25.58 211 PRO B CA 1
ATOM 4122 C C . PRO B 1 212 ? 28.625 14.269 3.479 1.00 27.79 211 PRO B C 1
ATOM 4123 O O . PRO B 1 212 ? 29.386 14.673 4.357 1.00 27.70 211 PRO B O 1
ATOM 4127 N N . PHE B 1 213 ? 27.927 15.101 2.706 1.00 21.85 212 PHE B N 1
ATOM 4128 C CA . PHE B 1 213 ? 28.060 16.543 2.866 1.00 23.58 212 PHE B CA 1
ATOM 4129 C C . PHE B 1 213 ? 27.413 17.048 4.167 1.00 30.15 212 PHE B C 1
ATOM 4130 O O . PHE B 1 213 ? 27.907 17.998 4.785 1.00 24.60 212 PHE B O 1
ATOM 4138 N N . PHE B 1 214 ? 26.316 16.403 4.571 1.00 23.92 213 PHE B N 1
ATOM 4139 C CA . PHE B 1 214 ? 25.502 16.868 5.710 1.00 19.61 213 PHE B CA 1
ATOM 4140 C C . PHE B 1 214 ? 25.517 15.952 6.908 1.00 22.01 213 PHE B C 1
ATOM 4141 O O . PHE B 1 214 ? 24.567 15.925 7.693 1.00 28.08 213 PHE B O 1
ATOM 4149 N N . SER B 1 215 ? 26.601 15.191 7.047 1.00 23.65 214 SER B N 1
ATOM 4150 C CA . SER B 1 215 ? 26.829 14.318 8.192 1.00 24.27 214 SER B CA 1
ATOM 4151 C C . SER B 1 215 ? 26.864 15.092 9.504 1.00 18.79 214 SER B C 1
ATOM 4152 O O . SER B 1 215 ? 26.540 14.533 10.547 1.00 28.55 214 SER B O 1
ATOM 4155 N N . GLY B 1 216 ? 27.264 16.363 9.444 1.00 30.95 215 GLY B N 1
ATOM 4156 C CA . GLY B 1 216 ? 27.320 17.232 10.620 1.00 28.32 215 GLY B CA 1
ATOM 4157 C C . GLY B 1 216 ? 25.951 17.455 11.234 1.00 31.66 215 GLY B C 1
ATOM 4158 O O . GLY B 1 216 ? 25.815 17.502 12.466 1.00 29.67 215 GLY B O 1
ATOM 4159 N N . ARG B 1 217 ? 24.943 17.580 10.371 1.00 31.53 216 ARG B N 1
ATOM 4160 C CA . ARG B 1 217 ? 23.538 17.692 10.777 1.00 32.86 216 ARG B CA 1
ATOM 4161 C C . ARG B 1 217 ? 23.003 16.422 11.388 1.00 36.77 216 ARG B C 1
ATOM 4162 O O . ARG B 1 217 ? 22.397 16.461 12.453 1.00 37.23 216 ARG B O 1
ATOM 4170 N N . ILE B 1 218 ? 23.212 15.305 10.688 1.00 35.61 217 ILE B N 1
ATOM 4171 C CA . ILE B 1 218 ? 22.835 13.976 11.163 1.00 32.12 217 ILE B CA 1
ATOM 4172 C C . ILE B 1 218 ? 23.316 13.732 12.599 1.00 34.73 217 ILE B C 1
ATOM 4173 O O . ILE B 1 218 ? 22.525 13.346 13.475 1.00 33.67 217 ILE B O 1
ATOM 4178 N N . ASP B 1 219 ? 24.601 14.004 12.821 1.00 31.84 218 ASP B N 1
ATOM 4179 C CA . ASP B 1 219 ? 25.273 13.825 14.106 1.00 36.04 218 ASP B CA 1
ATOM 4180 C C . ASP B 1 219 ? 24.688 14.676 15.241 1.00 39.03 218 ASP B C 1
ATOM 4181 O O . ASP B 1 219 ? 24.773 14.291 16.408 1.00 41.88 218 ASP B O 1
ATOM 4186 N N . HIS B 1 220 ? 24.097 15.820 14.890 1.00 32.58 219 HIS B N 1
ATOM 4187 C CA . HIS B 1 220 ? 23.580 16.777 15.872 1.00 30.92 219 HIS B CA 1
ATOM 4188 C C . HIS B 1 220 ? 22.057 16.750 16.003 1.00 36.99 219 HIS B C 1
ATOM 4189 O O . HIS B 1 220 ? 21.504 17.277 16.962 1.00 40.70 219 HIS B O 1
ATOM 4196 N N . ILE B 1 221 ? 21.378 16.134 15.045 1.00 32.62 220 ILE B N 1
ATOM 4197 C CA . ILE B 1 221 ? 19.918 15.979 15.133 1.00 34.72 220 ILE B CA 1
ATOM 4198 C C . ILE B 1 221 ? 19.529 14.603 15.694 1.00 39.82 220 ILE B C 1
ATOM 4199 O O . ILE B 1 221 ? 18.655 14.514 16.558 1.00 40.52 220 ILE B O 1
ATOM 4204 N N . LEU B 1 222 ? 20.195 13.547 15.219 1.00 33.24 221 LEU B N 1
ATOM 4205 C CA . LEU B 1 222 ? 19.891 12.178 15.631 1.00 37.09 221 LEU B CA 1
ATOM 4206 C C . LEU B 1 222 ? 20.750 11.767 16.818 1.00 37.81 221 LEU B C 1
ATOM 4207 O O . LEU B 1 222 ? 21.843 12.306 17.010 1.00 40.74 221 LEU B O 1
ATOM 4212 N N . ASP B 1 223 ? 20.265 10.805 17.604 1.00 32.78 222 ASP B N 1
ATOM 4213 C CA . ASP B 1 223 ? 21.056 10.253 18.712 1.00 36.61 222 ASP B CA 1
ATOM 4214 C C . ASP B 1 223 ? 22.183 9.358 18.201 1.00 36.43 222 ASP B C 1
ATOM 4215 O O . ASP B 1 223 ? 22.223 9.025 17.009 1.00 35.37 222 ASP B O 1
ATOM 4220 N N . GLU B 1 224 ? 23.086 8.978 19.105 1.00 38.48 223 GLU B N 1
ATOM 4221 C CA . GLU B 1 224 ? 24.300 8.222 18.774 1.00 46.07 223 GLU B CA 1
ATOM 4222 C C . GLU B 1 224 ? 24.079 7.004 17.869 1.00 42.54 223 GLU B C 1
ATOM 4223 O O . GLU B 1 224 ? 24.703 6.893 16.814 1.00 40.98 223 GLU B O 1
ATOM 4229 N N . LYS B 1 225 ? 23.184 6.114 18.293 1.00 38.01 224 LYS B N 1
ATOM 4230 C CA . LYS B 1 225 ? 22.943 4.842 17.620 1.00 37.94 224 LYS B CA 1
ATOM 4231 C C . LYS B 1 225 ? 22.429 5.012 16.197 1.00 34.82 224 LYS B C 1
ATOM 4232 O O . LYS B 1 225 ? 22.860 4.298 15.289 1.00 33.93 224 LYS B O 1
ATOM 4238 N N . HIS B 1 226 ? 21.515 5.962 16.010 1.00 26.97 225 HIS B N 1
ATOM 4239 C CA . HIS B 1 226 ? 20.894 6.187 14.709 1.00 35.90 225 HIS B CA 1
ATOM 4240 C C . HIS B 1 226 ? 21.763 7.004 13.758 1.00 33.87 225 HIS B C 1
ATOM 4241 O O . HIS B 1 226 ? 21.756 6.764 12.549 1.00 40.31 225 HIS B O 1
ATOM 4248 N N . ALA B 1 227 ? 22.508 7.959 14.307 1.00 31.01 226 ALA B N 1
ATOM 4249 C CA . ALA B 1 227 ? 23.489 8.720 13.531 1.00 27.30 226 ALA B CA 1
ATOM 4250 C C . ALA B 1 227 ? 24.536 7.798 12.914 1.00 31.19 226 ALA B C 1
ATOM 4251 O O . ALA B 1 227 ? 24.837 7.901 11.730 1.00 28.21 226 ALA B O 1
ATOM 4253 N N . GLN B 1 228 ? 25.052 6.869 13.715 1.00 31.46 227 GLN B N 1
ATOM 4254 C CA . GLN B 1 228 ? 26.075 5.936 13.254 1.00 36.71 227 GLN B CA 1
ATOM 4255 C C . GLN B 1 228 ? 25.536 4.846 12.319 1.00 34.24 227 GLN B C 1
ATOM 4256 O O . GLN B 1 228 ? 26.305 4.226 11.594 1.00 38.66 227 GLN B O 1
ATOM 4262 N N . ASP B 1 229 ? 24.219 4.638 12.329 1.00 34.14 228 ASP B N 1
ATOM 4263 C CA . ASP B 1 229 ? 23.557 3.680 11.437 1.00 32.73 228 ASP B CA 1
ATOM 4264 C C . ASP B 1 229 ? 23.595 4.094 9.964 1.00 32.70 228 ASP B C 1
ATOM 4265 O O . ASP B 1 229 ? 23.484 3.251 9.079 1.00 34.78 228 ASP B O 1
ATOM 4270 N N . PHE B 1 230 ? 23.770 5.391 9.711 1.00 32.49 229 PHE B N 1
ATOM 4271 C CA . PHE B 1 230 ? 23.932 5.923 8.352 1.00 34.98 229 PHE B CA 1
ATOM 4272 C C . PHE B 1 230 ? 25.248 5.453 7.705 1.00 32.47 229 PHE B C 1
ATOM 4273 O O . PHE B 1 230 ? 25.381 5.462 6.477 1.00 31.34 229 PHE B O 1
ATOM 4281 N N . LYS B 1 231 ? 26.199 5.033 8.538 1.00 36.64 230 LYS B N 1
ATOM 4282 C CA . LYS B 1 231 ? 27.499 4.527 8.076 1.00 40.69 230 LYS B CA 1
ATOM 4283 C C . LYS B 1 231 ? 27.476 3.065 7.602 1.00 36.66 230 LYS B C 1
ATOM 4284 O O . LYS B 1 231 ? 28.448 2.584 7.017 1.00 30.91 230 LYS B O 1
ATOM 4290 N N . LYS B 1 232 ? 26.370 2.373 7.861 1.00 31.97 231 LYS B N 1
ATOM 4291 C CA . LYS B 1 232 ? 26.196 0.969 7.469 1.00 31.59 231 LYS B CA 1
ATOM 4292 C C . LYS B 1 232 ? 25.951 0.773 5.967 1.00 25.02 231 LYS B C 1
ATOM 4293 O O . LYS B 1 232 ? 26.223 -0.301 5.415 1.00 28.99 231 LYS B O 1
ATOM 4299 N N . PHE B 1 233 ? 25.432 1.809 5.321 1.00 20.09 232 PHE B N 1
ATOM 4300 C CA . PHE B 1 233 ? 25.157 1.769 3.893 1.00 22.72 232 PHE B CA 1
ATOM 4301 C C . PHE B 1 233 ? 26.446 1.640 3.095 1.00 24.56 232 PHE B C 1
ATOM 4302 O O . PHE B 1 233 ? 27.504 2.136 3.491 1.00 22.67 232 PHE B O 1
ATOM 4310 N N . TYR B 1 234 ? 26.338 0.927 1.988 1.00 32.17 233 TYR B N 1
ATOM 4311 C CA . TYR B 1 234 ? 27.370 0.905 0.995 1.00 25.45 233 TYR B CA 1
ATOM 4312 C C . TYR B 1 234 ? 26.916 1.886 -0.050 1.00 28.19 233 TYR B C 1
ATOM 4313 O O . TYR B 1 234 ? 25.697 2.088 -0.240 1.00 21.33 233 TYR B O 1
ATOM 4322 N N . VAL B 1 235 ? 27.869 2.537 -0.710 1.00 15.16 234 VAL B N 1
ATOM 4323 C CA . VAL B 1 235 ? 27.527 3.437 -1.808 1.00 17.42 234 VAL B CA 1
ATOM 4324 C C . VAL B 1 235 ? 28.277 3.159 -3.094 1.00 27.93 234 VAL B C 1
ATOM 4325 O O . VAL B 1 235 ? 29.398 2.627 -3.070 1.00 19.92 234 VAL B O 1
ATOM 4329 N N . ASP B 1 236 ? 27.648 3.497 -4.222 1.00 14.66 235 ASP B N 1
ATOM 4330 C CA . ASP B 1 236 ? 28.372 3.495 -5.492 1.00 25.49 235 ASP B CA 1
ATOM 4331 C C . ASP B 1 236 ? 29.004 4.866 -5.793 1.00 27.58 235 ASP B C 1
ATOM 4332 O O . ASP B 1 236 ? 28.938 5.777 -4.964 1.00 32.29 235 ASP B O 1
ATOM 4337 N N . THR B 1 237 ? 29.594 5.018 -6.981 1.00 28.18 236 THR B N 1
ATOM 4338 C CA . THR B 1 237 ? 30.287 6.254 -7.353 1.00 24.43 236 THR B CA 1
ATOM 4339 C C . THR B 1 237 ? 29.542 7.022 -8.452 1.00 26.72 236 THR B C 1
ATOM 4340 O O . THR B 1 237 ? 30.123 7.862 -9.155 1.00 25.29 236 THR B O 1
ATOM 4344 N N . ALA B 1 238 ? 28.255 6.742 -8.610 1.00 30.32 237 ALA B N 1
ATOM 4345 C CA . ALA B 1 238 ? 27.504 7.316 -9.724 1.00 24.68 237 ALA B CA 1
ATOM 4346 C C . ALA B 1 238 ? 27.090 8.771 -9.501 1.00 24.46 237 ALA B C 1
ATOM 4347 O O . ALA B 1 238 ? 25.904 9.058 -9.287 1.00 23.67 237 ALA B O 1
ATOM 4349 N N . ILE B 1 239 ? 28.072 9.679 -9.563 1.00 17.41 238 ILE B N 1
ATOM 4350 C CA . ILE B 1 239 ? 27.882 11.141 -9.452 1.00 24.83 238 ILE B CA 1
ATOM 4351 C C . ILE B 1 239 ? 28.572 11.916 -10.585 1.00 21.98 238 ILE B C 1
ATOM 4352 O O . ILE B 1 239 ? 28.832 13.116 -10.478 1.00 24.47 238 ILE B O 1
ATOM 4357 N N . LEU B 1 240 ? 28.846 11.205 -11.676 1.00 29.11 239 LEU B N 1
ATOM 4358 C CA . LEU B 1 240 ? 29.362 11.791 -12.911 1.00 27.73 239 LEU B CA 1
ATOM 4359 C C . LEU B 1 240 ? 30.692 12.532 -12.764 1.00 19.78 239 LEU B C 1
ATOM 4360 O O . LEU B 1 240 ? 30.838 13.645 -13.257 1.00 23.43 239 LEU B O 1
ATOM 4365 N N . GLY B 1 241 ? 31.649 11.917 -12.081 1.00 29.45 240 GLY B N 1
ATOM 4366 C CA . GLY B 1 241 ? 32.967 12.513 -11.930 1.00 30.63 240 GLY B CA 1
ATOM 4367 C C . GLY B 1 241 ? 33.236 12.953 -10.503 1.00 32.15 240 GLY B C 1
ATOM 4368 O O . GLY B 1 241 ? 33.071 12.166 -9.569 1.00 31.74 240 GLY B O 1
ATOM 4369 N N . ASN B 1 242 ? 33.683 14.202 -10.352 1.00 35.01 241 ASN B N 1
ATOM 4370 C CA . ASN B 1 242 ? 33.785 14.877 -9.055 1.00 32.22 241 ASN B CA 1
ATOM 4371 C C . ASN B 1 242 ? 34.671 14.174 -8.029 1.00 31.93 241 ASN B C 1
ATOM 4372 O O . ASN B 1 242 ? 34.183 13.568 -7.069 1.00 24.38 241 ASN B O 1
ATOM 4377 N N . THR B 1 243 ? 35.980 14.264 -8.239 1.00 28.30 242 THR B N 1
ATOM 4378 C CA . THR B 1 243 ? 36.948 13.626 -7.363 1.00 19.00 242 THR B CA 1
ATOM 4379 C C . THR B 1 243 ? 36.817 14.014 -5.872 1.00 17.44 242 THR B C 1
ATOM 4380 O O . THR B 1 243 ? 36.737 13.122 -5.032 1.00 26.71 242 THR B O 1
ATOM 4384 N N . PRO B 1 244 ? 36.794 15.331 -5.535 1.00 22.38 243 PRO B N 1
ATOM 4385 C CA . PRO B 1 244 ? 36.683 15.622 -4.097 1.00 24.03 243 PRO B CA 1
ATOM 4386 C C . PRO B 1 244 ? 35.390 15.169 -3.415 1.00 27.89 243 PRO B C 1
ATOM 4387 O O . PRO B 1 244 ? 35.396 14.932 -2.209 1.00 30.10 243 PRO B O 1
ATOM 4391 N N . ALA B 1 245 ? 34.303 15.049 -4.176 1.00 32.91 244 ALA B N 1
ATOM 4392 C CA . ALA B 1 245 ? 33.044 14.540 -3.629 1.00 23.98 244 ALA B CA 1
ATOM 4393 C C . ALA B 1 245 ? 33.118 13.042 -3.369 1.00 27.93 244 ALA B C 1
ATOM 4394 O O . ALA B 1 245 ? 32.603 12.529 -2.362 1.00 27.42 244 ALA B O 1
ATOM 4396 N N . LEU B 1 246 ? 33.775 12.334 -4.276 1.00 24.86 245 LEU B N 1
ATOM 4397 C CA . LEU B 1 246 ? 34.079 10.932 -4.054 1.00 22.96 245 LEU B CA 1
ATOM 4398 C C . LEU B 1 246 ? 35.021 10.727 -2.839 1.00 24.18 245 LEU B C 1
ATOM 4399 O O . LEU B 1 246 ? 34.873 9.754 -2.099 1.00 25.54 245 LEU B O 1
ATOM 4404 N N . GLN B 1 247 ? 35.962 11.651 -2.633 1.00 30.36 246 GLN B N 1
ATOM 4405 C CA . GLN B 1 247 ? 36.846 11.629 -1.450 1.00 24.04 246 GLN B CA 1
ATOM 4406 C C . GLN B 1 247 ? 36.081 11.847 -0.135 1.00 23.91 246 GLN B C 1
ATOM 4407 O O . GLN B 1 247 ? 36.294 11.134 0.842 1.00 24.08 246 GLN B O 1
ATOM 4413 N N . LEU B 1 248 ? 35.220 12.864 -0.121 1.00 27.43 247 LEU B N 1
ATOM 4414 C CA . LEU B 1 248 ? 34.280 13.096 0.977 1.00 28.21 247 LEU B CA 1
ATOM 4415 C C . LEU B 1 248 ? 33.486 11.819 1.320 1.00 27.46 247 LEU B C 1
ATOM 4416 O O . LEU B 1 248 ? 33.422 11.418 2.492 1.00 24.27 247 LEU B O 1
ATOM 4421 N N . ALA B 1 249 ? 32.938 11.152 0.302 1.00 23.05 248 ALA B N 1
ATOM 4422 C CA . ALA B 1 249 ? 32.243 9.864 0.501 1.00 24.55 248 ALA B CA 1
ATOM 4423 C C . ALA B 1 249 ? 33.097 8.775 1.171 1.00 31.26 248 ALA B C 1
ATOM 4424 O O . ALA B 1 249 ? 32.602 8.036 2.020 1.00 26.64 248 ALA B O 1
ATOM 4426 N N . ILE B 1 250 ? 34.372 8.689 0.789 1.00 29.50 249 ILE B N 1
ATOM 4427 C CA . ILE B 1 250 ? 35.318 7.733 1.384 1.00 27.28 249 ILE B CA 1
ATOM 4428 C C . ILE B 1 250 ? 35.584 8.120 2.841 1.00 16.15 249 ILE B C 1
ATOM 4429 O O . ILE B 1 250 ? 35.650 7.252 3.720 1.00 34.33 249 ILE B O 1
ATOM 4434 N N . ASP B 1 251 ? 35.717 9.421 3.090 1.00 23.45 250 ASP B N 1
ATOM 4435 C CA . ASP B 1 251 ? 35.936 9.932 4.438 1.00 25.13 250 ASP B CA 1
ATOM 4436 C C . ASP B 1 251 ? 34.820 9.565 5.394 1.00 32.07 250 ASP B C 1
ATOM 4437 O O . ASP B 1 251 ? 35.077 9.259 6.558 1.00 28.55 250 ASP B O 1
ATOM 4442 N N . TYR B 1 252 ? 33.588 9.569 4.889 1.00 33.26 251 TYR B N 1
ATOM 4443 C CA . TYR B 1 252 ? 32.420 9.213 5.698 1.00 27.88 251 TYR B CA 1
ATOM 4444 C C . TYR B 1 252 ? 32.202 7.696 5.816 1.00 22.58 251 TYR B C 1
ATOM 4445 O O . TYR B 1 252 ? 32.098 7.156 6.919 1.00 33.70 251 TYR B O 1
ATOM 4454 N N . TYR B 1 253 ? 32.138 7.014 4.679 1.00 21.02 252 TYR B N 1
ATOM 4455 C CA . TYR B 1 253 ? 31.795 5.597 4.636 1.00 21.75 252 TYR B CA 1
ATOM 4456 C C . TYR B 1 253 ? 32.947 4.638 4.938 1.00 33.05 252 TYR B C 1
ATOM 4457 O O . TYR B 1 253 ? 32.723 3.504 5.372 1.00 31.07 252 TYR B O 1
ATOM 4466 N N . GLY B 1 254 ? 34.174 5.089 4.701 1.00 36.27 253 GLY B N 1
ATOM 4467 C CA . GLY B 1 254 ? 35.324 4.186 4.697 1.00 31.97 253 GLY B CA 1
ATOM 4468 C C . GLY B 1 254 ? 35.483 3.633 3.295 1.00 37.58 253 GLY B C 1
ATOM 4469 O O . GLY B 1 254 ? 34.505 3.507 2.547 1.00 33.42 253 GLY B O 1
ATOM 4470 N N . ILE B 1 255 ? 36.720 3.293 2.947 1.00 36.02 254 ILE B N 1
ATOM 4471 C CA . ILE B 1 255 ? 37.071 2.763 1.623 1.00 34.09 254 ILE B CA 1
ATOM 4472 C C . ILE B 1 255 ? 36.334 1.470 1.208 1.00 31.80 254 ILE B C 1
ATOM 4473 O O . ILE B 1 255 ? 36.037 1.265 0.026 1.00 31.89 254 ILE B O 1
ATOM 4478 N N . ASP B 1 256 ? 36.009 0.619 2.179 1.00 28.49 255 ASP B N 1
ATOM 4479 C CA . ASP B 1 256 ? 35.394 -0.682 1.907 1.00 29.80 255 ASP B CA 1
ATOM 4480 C C . ASP B 1 256 ? 33.898 -0.591 1.575 1.00 26.89 255 ASP B C 1
ATOM 4481 O O . ASP B 1 256 ? 33.277 -1.603 1.260 1.00 30.14 255 ASP B O 1
ATOM 4486 N N . HIS B 1 257 ? 33.334 0.612 1.659 1.00 26.97 256 HIS B N 1
ATOM 4487 C CA . HIS B 1 257 ? 31.894 0.820 1.420 1.00 20.97 256 HIS B CA 1
ATOM 4488 C C . HIS B 1 257 ? 31.597 1.561 0.132 1.00 20.93 256 HIS B C 1
ATOM 4489 O O . HIS B 1 257 ? 30.425 1.817 -0.210 1.00 27.77 256 HIS B O 1
ATOM 4496 N N . VAL B 1 258 ? 32.651 1.893 -0.604 1.00 22.88 257 VAL B N 1
ATOM 4497 C CA . VAL B 1 258 ? 32.517 2.716 -1.803 1.00 23.69 257 VAL B CA 1
ATOM 4498 C C . VAL B 1 258 ? 32.871 1.884 -3.031 1.00 35.21 257 VAL B C 1
ATOM 4499 O O . VAL B 1 258 ? 33.992 1.384 -3.149 1.00 33.12 257 VAL B O 1
ATOM 4503 N N . LEU B 1 259 ? 31.913 1.748 -3.943 1.00 26.48 258 LEU B N 1
ATOM 4504 C CA . LEU B 1 259 ? 32.044 0.838 -5.073 1.00 25.62 258 LEU B CA 1
ATOM 4505 C C . LEU B 1 259 ? 31.931 1.601 -6.371 1.00 30.33 258 LEU B C 1
ATOM 4506 O O . LEU B 1 259 ? 31.097 2.478 -6.502 1.00 33.57 258 LEU B O 1
ATOM 4511 N N . PHE B 1 260 ? 32.776 1.261 -7.333 1.00 32.17 259 PHE B N 1
ATOM 4512 C CA . PHE B 1 260 ? 32.636 1.771 -8.685 1.00 28.51 259 PHE B CA 1
ATOM 4513 C C . PHE B 1 260 ? 31.244 1.459 -9.228 1.00 22.02 259 PHE B C 1
ATOM 4514 O O . PHE B 1 260 ? 30.746 0.334 -9.106 1.00 30.32 259 PHE B O 1
ATOM 4522 N N . GLY B 1 261 ? 30.629 2.493 -9.792 1.00 30.91 260 GLY B N 1
ATOM 4523 C CA . GLY B 1 261 ? 29.279 2.440 -10.336 1.00 25.66 260 GLY B CA 1
ATOM 4524 C C . GLY B 1 261 ? 29.109 3.669 -11.209 1.00 26.90 260 GLY B C 1
ATOM 4525 O O . GLY B 1 261 ? 29.681 4.723 -10.918 1.00 23.20 260 GLY B O 1
ATOM 4526 N N . THR B 1 262 ? 28.342 3.540 -12.290 1.00 28.57 261 THR B N 1
ATOM 4527 C CA . THR B 1 262 ? 28.286 4.607 -13.295 1.00 28.39 261 THR B CA 1
ATOM 4528 C C . THR B 1 262 ? 26.912 5.196 -13.631 1.00 23.89 261 THR B C 1
ATOM 4529 O O . THR B 1 262 ? 26.851 6.310 -14.165 1.00 31.99 261 THR B O 1
ATOM 4533 N N . ASP B 1 263 ? 25.841 4.443 -13.361 1.00 29.83 262 ASP B N 1
ATOM 4534 C CA . ASP B 1 263 ? 24.491 4.773 -13.835 1.00 29.94 262 ASP B CA 1
ATOM 4535 C C . ASP B 1 263 ? 24.398 4.604 -15.365 1.00 36.94 262 ASP B C 1
ATOM 4536 O O . ASP B 1 263 ? 23.647 5.313 -16.031 1.00 31.36 262 ASP B O 1
ATOM 4541 N N . ALA B 1 264 ? 25.177 3.672 -15.921 1.00 36.06 263 ALA B N 1
ATOM 4542 C CA . ALA B 1 264 ? 25.131 3.366 -17.360 1.00 29.80 263 ALA B CA 1
ATOM 4543 C C . ALA B 1 264 ? 23.748 2.833 -17.775 1.00 31.89 263 ALA B C 1
ATOM 4544 O O . ALA B 1 264 ? 23.123 2.100 -17.017 1.00 30.62 263 ALA B O 1
ATOM 4546 N N . PRO B 1 265 ? 23.267 3.198 -18.980 1.00 34.43 264 PRO B N 1
ATOM 4547 C CA . PRO B 1 265 ? 23.924 4.009 -19.997 1.00 38.95 264 PRO B CA 1
ATOM 4548 C C . PRO B 1 265 ? 23.592 5.507 -19.927 1.00 46.06 264 PRO B C 1
ATOM 4549 O O . PRO B 1 265 ? 23.939 6.256 -20.844 1.00 40.88 264 PRO B O 1
ATOM 4553 N N . PHE B 1 266 ? 22.949 5.934 -18.840 1.00 44.71 265 PHE B N 1
ATOM 4554 C CA . PHE B 1 266 ? 22.404 7.281 -18.734 1.00 37.21 265 PHE B CA 1
ATOM 4555 C C . PHE B 1 266 ? 23.455 8.374 -18.703 1.00 41.73 265 PHE B C 1
ATOM 4556 O O . PHE B 1 266 ? 24.649 8.102 -18.495 1.00 40.41 265 PHE B O 1
ATOM 4564 N N . ALA B 1 267 ? 22.987 9.597 -18.967 1.00 43.48 266 ALA B N 1
ATOM 4565 C CA . ALA B 1 267 ? 23.726 10.849 -18.796 1.00 41.62 266 ALA B CA 1
ATOM 4566 C C . ALA B 1 267 ? 24.829 11.104 -19.823 1.00 41.95 266 ALA B C 1
ATOM 4567 O O . ALA B 1 267 ? 24.952 12.217 -20.330 1.00 51.41 266 ALA B O 1
ATOM 4569 N N . VAL B 1 268 ? 25.631 10.088 -20.127 1.00 45.00 267 VAL B N 1
ATOM 4570 C CA . VAL B 1 268 ? 26.655 10.205 -21.166 1.00 44.57 267 VAL B CA 1
ATOM 4571 C C . VAL B 1 268 ? 26.313 9.272 -22.327 1.00 41.96 267 VAL B C 1
ATOM 4572 O O . VAL B 1 268 ? 26.282 8.053 -22.174 1.00 47.74 267 VAL B O 1
ATOM 4576 N N . MET B 1 269 ? 26.015 9.862 -23.480 1.00 45.92 268 MET B N 1
ATOM 4577 C CA . MET B 1 269 ? 25.732 9.097 -24.689 1.00 39.77 268 MET B CA 1
ATOM 4578 C C . MET B 1 269 ? 27.054 8.642 -25.295 1.00 43.80 268 MET B C 1
ATOM 4579 O O . MET B 1 269 ? 28.045 9.373 -25.215 1.00 40.46 268 MET B O 1
ATOM 4584 N N . PRO B 1 270 ? 27.086 7.428 -25.888 1.00 46.89 269 PRO B N 1
ATOM 4585 C CA . PRO B 1 270 ? 25.969 6.486 -26.011 1.00 39.63 269 PRO B CA 1
ATOM 4586 C C . PRO B 1 270 ? 25.822 5.457 -24.876 1.00 42.98 269 PRO B C 1
ATOM 4587 O O . PRO B 1 270 ? 24.782 4.803 -24.772 1.00 39.77 269 PRO B O 1
ATOM 4591 N N . SER B 1 271 ? 26.833 5.319 -24.025 1.00 44.86 270 SER B N 1
ATOM 4592 C CA . SER B 1 271 ? 26.911 4.132 -23.174 1.00 52.13 270 SER B CA 1
ATOM 4593 C C . SER B 1 271 ? 27.212 4.376 -21.695 1.00 47.91 270 SER B C 1
ATOM 4594 O O . SER B 1 271 ? 27.650 3.466 -20.986 1.00 48.51 270 SER B O 1
ATOM 4597 N N . GLY B 1 272 ? 26.975 5.599 -21.232 1.00 44.76 271 GLY B N 1
ATOM 4598 C CA . GLY B 1 272 ? 27.185 5.928 -19.835 1.00 38.64 271 GLY B CA 1
ATOM 4599 C C . GLY B 1 272 ? 28.544 6.513 -19.520 1.00 39.68 271 GLY B C 1
ATOM 4600 O O . GLY B 1 272 ? 29.407 6.646 -20.400 1.00 37.20 271 GLY B O 1
ATOM 4601 N N . ALA B 1 273 ? 28.736 6.837 -18.244 1.00 37.50 272 ALA B N 1
ATOM 4602 C CA . ALA B 1 273 ? 29.846 7.683 -17.813 1.00 34.85 272 ALA B CA 1
ATOM 4603 C C . ALA B 1 273 ? 31.065 6.924 -17.296 1.00 38.71 272 ALA B C 1
ATOM 4604 O O . ALA B 1 273 ? 31.760 7.410 -16.402 1.00 45.28 272 ALA B O 1
ATOM 4606 N N . ASP B 1 274 ? 31.338 5.758 -17.873 1.00 34.14 273 ASP B N 1
ATOM 4607 C CA . ASP B 1 274 ? 32.498 4.950 -17.489 1.00 39.38 273 ASP B CA 1
ATOM 4608 C C . ASP B 1 274 ? 33.783 5.771 -17.474 1.00 37.13 273 ASP B C 1
ATOM 4609 O O . ASP B 1 274 ? 34.531 5.727 -16.496 1.00 43.55 273 ASP B O 1
ATOM 4614 N N . GLN B 1 275 ? 34.009 6.545 -18.534 1.00 37.96 274 GLN B N 1
ATOM 4615 C CA . GLN B 1 275 ? 35.263 7.284 -18.703 1.00 45.05 274 GLN B CA 1
ATOM 4616 C C . GLN B 1 275 ? 35.475 8.377 -17.654 1.00 39.06 274 GLN B C 1
ATOM 4617 O O . GLN B 1 275 ? 36.527 8.414 -17.009 1.00 40.43 274 GLN B O 1
ATOM 4623 N N . ILE B 1 276 ? 34.486 9.252 -17.479 1.00 38.10 275 ILE B N 1
ATOM 4624 C CA . ILE B 1 276 ? 34.633 10.378 -16.550 1.00 35.24 275 ILE B CA 1
ATOM 4625 C C . ILE B 1 276 ? 34.689 9.959 -15.084 1.00 23.30 275 ILE B C 1
ATOM 4626 O O . ILE B 1 276 ? 35.375 10.591 -14.285 1.00 33.30 275 ILE B O 1
ATOM 4631 N N . ILE B 1 277 ? 34.010 8.870 -14.749 1.00 23.32 276 ILE B N 1
ATOM 4632 C CA . ILE B 1 277 ? 34.012 8.349 -13.384 1.00 30.76 276 ILE B CA 1
ATOM 4633 C C . ILE B 1 277 ? 35.334 7.613 -13.059 1.00 32.50 276 ILE B C 1
ATOM 4634 O O . ILE B 1 277 ? 35.908 7.806 -11.984 1.00 26.12 276 ILE B O 1
ATOM 4639 N N . THR B 1 278 ? 35.818 6.808 -14.006 1.00 32.10 277 THR B N 1
ATOM 4640 C CA . THR B 1 278 ? 37.101 6.092 -13.884 1.00 26.44 277 THR B CA 1
ATOM 4641 C C . THR B 1 278 ? 38.246 7.077 -13.686 1.00 26.32 277 THR B C 1
ATOM 4642 O O . THR B 1 278 ? 39.113 6.868 -12.841 1.00 37.81 277 THR B O 1
ATOM 4646 N N . GLN B 1 279 ? 38.224 8.149 -14.473 1.00 25.94 278 GLN B N 1
ATOM 4647 C CA . GLN B 1 279 ? 39.172 9.258 -14.357 1.00 38.52 278 GLN B CA 1
ATOM 4648 C C . GLN B 1 279 ? 39.107 9.944 -12.983 1.00 38.89 278 GLN B C 1
ATOM 4649 O O . GLN B 1 279 ? 40.142 10.283 -12.413 1.00 38.91 278 GLN B O 1
ATOM 4655 N N . ALA B 1 280 ? 37.897 10.113 -12.449 1.00 36.48 279 ALA B N 1
ATOM 4656 C CA . ALA B 1 280 ? 37.697 10.780 -11.150 1.00 33.30 279 ALA B CA 1
ATOM 4657 C C . ALA B 1 280 ? 38.153 9.950 -9.963 1.00 22.71 279 ALA B C 1
ATOM 4658 O O . ALA B 1 280 ? 38.560 10.494 -8.930 1.00 35.99 279 ALA B O 1
ATOM 4660 N N . ILE B 1 281 ? 38.048 8.634 -10.097 1.00 31.20 280 ILE B N 1
ATOM 4661 C CA . ILE B 1 281 ? 38.539 7.715 -9.070 1.00 33.68 280 ILE B CA 1
ATOM 4662 C C . ILE B 1 281 ? 40.074 7.667 -9.140 1.00 33.78 280 ILE B C 1
ATOM 4663 O O . ILE B 1 281 ? 40.747 7.664 -8.108 1.00 39.07 280 ILE B O 1
ATOM 4668 N N . ASN B 1 282 ? 40.607 7.650 -10.363 1.00 33.13 281 ASN B N 1
ATOM 4669 C CA . ASN B 1 282 ? 42.058 7.661 -10.592 1.00 35.18 281 ASN B CA 1
ATOM 4670 C C . ASN B 1 282 ? 42.736 8.937 -10.100 1.00 36.68 281 ASN B C 1
ATOM 4671 O O . ASN B 1 282 ? 43.899 8.904 -9.688 1.00 46.90 281 ASN B O 1
ATOM 4676 N N . ASP B 1 283 ? 42.004 10.054 -10.123 1.00 41.28 282 ASP B N 1
ATOM 4677 C CA . ASP B 1 283 ? 42.524 11.338 -9.639 1.00 36.50 282 ASP B CA 1
ATOM 4678 C C . ASP B 1 283 ? 42.516 11.502 -8.110 1.00 35.48 282 ASP B C 1
ATOM 4679 O O . ASP B 1 283 ? 42.993 12.518 -7.596 1.00 39.08 282 ASP B O 1
ATOM 4684 N N . LEU B 1 284 ? 41.998 10.506 -7.391 1.00 31.30 283 LEU B N 1
ATOM 4685 C CA . LEU B 1 284 ? 41.970 10.542 -5.924 1.00 39.57 283 LEU B CA 1
ATOM 4686 C C . LEU B 1 284 ? 43.362 10.369 -5.304 1.00 44.51 283 LEU B C 1
ATOM 4687 O O . LEU B 1 284 ? 44.158 9.555 -5.770 1.00 42.20 283 LEU B O 1
ATOM 4692 N N . THR B 1 285 ? 43.634 11.121 -4.238 1.00 48.56 284 THR B N 1
ATOM 4693 C CA . THR B 1 285 ? 44.891 11.012 -3.485 1.00 48.65 284 THR B CA 1
ATOM 4694 C C . THR B 1 285 ? 44.810 9.874 -2.443 1.00 48.89 284 THR B C 1
ATOM 4695 O O . THR B 1 285 ? 44.983 10.083 -1.237 1.00 56.13 284 THR B O 1
ATOM 4699 N N . ILE B 1 286 ? 44.515 8.671 -2.929 1.00 42.82 285 ILE B N 1
ATOM 4700 C CA . ILE B 1 286 ? 44.455 7.457 -2.109 1.00 44.56 285 ILE B CA 1
ATOM 4701 C C . ILE B 1 286 ? 45.395 6.413 -2.723 1.00 41.33 285 ILE B C 1
ATOM 4702 O O . ILE B 1 286 ? 45.873 6.604 -3.840 1.00 40.71 285 ILE B O 1
ATOM 4707 N N . SER B 1 287 ? 45.653 5.322 -2.003 1.00 41.58 286 SER B N 1
ATOM 4708 C CA . SER B 1 287 ? 46.549 4.263 -2.485 1.00 44.69 286 SER B CA 1
ATOM 4709 C C . SER B 1 287 ? 45.949 3.439 -3.627 1.00 43.05 286 SER B C 1
ATOM 4710 O O . SER B 1 287 ? 44.757 3.546 -3.931 1.00 43.54 286 SER B O 1
ATOM 4713 N N . ASP B 1 288 ? 46.787 2.623 -4.258 1.00 40.29 287 ASP B N 1
ATOM 4714 C CA . ASP B 1 288 ? 46.360 1.767 -5.365 1.00 41.30 287 ASP B CA 1
ATOM 4715 C C . ASP B 1 288 ? 45.539 0.574 -4.898 1.00 42.64 287 ASP B C 1
ATOM 4716 O O . ASP B 1 288 ? 44.659 0.100 -5.619 1.00 47.33 287 ASP B O 1
ATOM 4721 N N . LYS B 1 289 ? 45.841 0.098 -3.691 1.00 42.02 288 LYS B N 1
ATOM 4722 C CA . LYS B 1 289 ? 45.042 -0.910 -3.001 1.00 47.40 288 LYS B CA 1
ATOM 4723 C C . LYS B 1 289 ? 43.617 -0.381 -2.807 1.00 42.90 288 LYS B C 1
ATOM 4724 O O . LYS B 1 289 ? 42.641 -1.083 -3.080 1.00 45.49 288 LYS B O 1
ATOM 4730 N N . ASP B 1 290 ? 43.524 0.873 -2.370 1.00 44.55 289 ASP B N 1
ATOM 4731 C CA . ASP B 1 290 ? 42.256 1.553 -2.131 1.00 41.63 289 ASP B CA 1
ATOM 4732 C C . ASP B 1 290 ? 41.440 1.764 -3.412 1.00 37.77 289 ASP B C 1
ATOM 4733 O O . ASP B 1 290 ? 40.221 1.556 -3.411 1.00 38.32 289 ASP B O 1
ATOM 4738 N N . LYS B 1 291 ? 42.114 2.142 -4.498 1.00 29.25 290 LYS B N 1
ATOM 4739 C CA . LYS B 1 291 ? 41.487 2.251 -5.822 1.00 37.77 290 LYS B CA 1
ATOM 4740 C C . LYS B 1 291 ? 41.002 0.910 -6.354 1.00 36.73 290 LYS B C 1
ATOM 4741 O O . LYS B 1 291 ? 39.957 0.846 -6.996 1.00 40.16 290 LYS B O 1
ATOM 4747 N N . GLN B 1 292 ? 41.755 -0.152 -6.071 1.00 37.84 291 GLN B N 1
ATOM 4748 C CA . GLN B 1 292 ? 41.386 -1.509 -6.473 1.00 30.44 291 GLN B CA 1
ATOM 4749 C C . GLN B 1 292 ? 40.165 -2.006 -5.700 1.00 27.96 291 GLN B C 1
ATOM 4750 O O . GLN B 1 292 ? 39.341 -2.747 -6.241 1.00 31.65 291 GLN B O 1
ATOM 4756 N N . LYS B 1 293 ? 40.076 -1.629 -4.425 1.00 23.99 292 LYS B N 1
ATOM 4757 C CA . LYS B 1 293 ? 38.878 -1.885 -3.634 1.00 28.89 292 LYS B CA 1
ATOM 4758 C C . LYS B 1 293 ? 37.661 -1.258 -4.328 1.00 24.96 292 LYS B C 1
ATOM 4759 O O . LYS B 1 293 ? 36.691 -1.963 -4.600 1.00 30.89 292 LYS B O 1
ATOM 4765 N N . ILE B 1 294 ? 37.746 0.035 -4.653 1.00 26.89 293 ILE B N 1
ATOM 4766 C CA . ILE B 1 294 ? 36.648 0.760 -5.331 1.00 33.11 293 ILE B CA 1
ATOM 4767 C C . ILE B 1 294 ? 36.281 0.134 -6.678 1.00 31.97 293 ILE B C 1
ATOM 4768 O O . ILE B 1 294 ? 35.108 -0.155 -6.927 1.00 32.32 293 ILE B O 1
ATOM 4773 N N . PHE B 1 295 ? 37.282 -0.091 -7.528 1.00 34.52 294 PHE B N 1
ATOM 4774 C CA . PHE B 1 295 ? 37.056 -0.630 -8.872 1.00 33.23 294 PHE B CA 1
ATOM 4775 C C . PHE B 1 295 ? 36.624 -2.088 -8.896 1.00 28.36 294 PHE B C 1
ATOM 4776 O O . PHE B 1 295 ? 35.903 -2.504 -9.806 1.00 37.07 294 PHE B O 1
ATOM 4784 N N . HIS B 1 296 ? 37.048 -2.864 -7.898 1.00 36.03 295 HIS B N 1
ATOM 4785 C CA . HIS B 1 296 ? 36.979 -4.324 -7.991 1.00 33.13 295 HIS B CA 1
ATOM 4786 C C . HIS B 1 296 ? 36.593 -5.044 -6.696 1.00 31.26 295 HIS B C 1
ATOM 4787 O O . HIS B 1 296 ? 35.565 -5.734 -6.655 1.00 28.58 295 HIS B O 1
ATOM 4794 N N . ASP B 1 297 ? 37.417 -4.900 -5.653 1.00 28.17 296 ASP B N 1
ATOM 4795 C CA . ASP B 1 297 ? 37.340 -5.772 -4.475 1.00 26.34 296 ASP B CA 1
ATOM 4796 C C . ASP B 1 297 ? 36.072 -5.639 -3.639 1.00 25.38 296 ASP B C 1
ATOM 4797 O O . ASP B 1 297 ? 35.542 -6.636 -3.157 1.00 31.70 296 ASP B O 1
ATOM 4802 N N . ASN B 1 298 ? 35.598 -4.408 -3.482 1.00 34.54 297 ASN B N 1
ATOM 4803 C CA . ASN B 1 298 ? 34.444 -4.108 -2.637 1.00 25.25 297 ASN B CA 1
ATOM 4804 C C . ASN B 1 298 ? 33.161 -4.749 -3.111 1.00 27.87 297 ASN B C 1
ATOM 4805 O O . ASN B 1 298 ? 32.364 -5.188 -2.290 1.00 34.15 297 ASN B O 1
ATOM 4810 N N . TYR B 1 299 ? 32.977 -4.809 -4.431 1.00 28.49 298 TYR B N 1
ATOM 4811 C CA . TYR B 1 299 ? 31.872 -5.558 -5.043 1.00 28.43 298 TYR B CA 1
ATOM 4812 C C . TYR B 1 299 ? 31.810 -7.025 -4.594 1.00 32.64 298 TYR B C 1
ATOM 4813 O O . TYR B 1 299 ? 30.756 -7.509 -4.193 1.00 26.37 298 TYR B O 1
ATOM 4822 N N . TYR B 1 300 ? 32.948 -7.714 -4.646 1.00 30.09 299 TYR B N 1
ATOM 4823 C CA . TYR B 1 300 ? 33.010 -9.127 -4.291 1.00 34.85 299 TYR B CA 1
ATOM 4824 C C . TYR B 1 300 ? 32.837 -9.376 -2.797 1.00 27.56 299 TYR B C 1
ATOM 4825 O O . TYR B 1 300 ? 32.224 -10.375 -2.408 1.00 34.93 299 TYR B O 1
ATOM 4834 N N . SER B 1 301 ? 33.330 -8.453 -1.972 1.00 27.55 300 SER B N 1
ATOM 4835 C CA . SER B 1 301 ? 33.008 -8.475 -0.542 1.00 34.73 300 SER B CA 1
ATOM 4836 C C . SER B 1 301 ? 31.501 -8.343 -0.324 1.00 36.51 300 SER B C 1
ATOM 4837 O O . SER B 1 301 ? 30.930 -9.101 0.464 1.00 39.41 300 SER B O 1
ATOM 4840 N N . LEU B 1 302 ? 30.869 -7.411 -1.048 1.00 36.11 301 LEU B N 1
ATOM 4841 C CA . LEU B 1 302 ? 29.432 -7.130 -0.903 1.00 33.28 301 LEU B CA 1
ATOM 4842 C C . LEU B 1 302 ? 28.551 -8.348 -1.194 1.00 30.81 301 LEU B C 1
ATOM 4843 O O . LEU B 1 302 ? 27.630 -8.652 -0.439 1.00 34.47 301 LEU B O 1
ATOM 4848 N N . ILE B 1 303 ? 28.866 -9.066 -2.266 1.00 33.78 302 ILE B N 1
ATOM 4849 C CA . ILE B 1 303 ? 28.003 -10.148 -2.727 1.00 33.22 302 ILE B CA 1
ATOM 4850 C C . ILE B 1 303 ? 28.297 -11.515 -2.094 1.00 39.53 302 ILE B C 1
ATOM 4851 O O . ILE B 1 303 ? 27.519 -12.447 -2.283 1.00 40.47 302 ILE B O 1
ATOM 4856 N N . LYS B 1 304 ? 29.403 -11.627 -1.356 1.00 47.52 303 LYS B N 1
ATOM 4857 C CA . LYS B 1 304 ? 29.732 -12.857 -0.611 1.00 56.34 303 LYS B CA 1
ATOM 4858 C C . LYS B 1 304 ? 28.587 -13.289 0.300 1.00 60.71 303 LYS B C 1
ATOM 4859 O O . LYS B 1 304 ? 27.979 -12.465 0.988 1.00 64.76 303 LYS B O 1
ATOM 4865 N N . GLU B 1 305 ? 28.294 -14.586 0.283 1.00 68.08 304 GLU B N 1
ATOM 4866 C CA . GLU B 1 305 ? 27.056 -15.104 0.856 1.00 69.68 304 GLU B CA 1
ATOM 4867 C C . GLU B 1 305 ? 27.298 -15.875 2.150 1.00 68.31 304 GLU B C 1
ATOM 4868 O O . GLU B 1 305 ? 27.333 -15.288 3.232 1.00 65.36 304 GLU B O 1
ATOM 4874 N N . LEU C 1 3 ? 44.711 52.261 -26.840 1.00 79.40 2 LEU C N 1
ATOM 4875 C CA . LEU C 1 3 ? 43.556 52.289 -25.886 1.00 80.47 2 LEU C CA 1
ATOM 4876 C C . LEU C 1 3 ? 42.200 52.028 -26.560 1.00 78.66 2 LEU C C 1
ATOM 4877 O O . LEU C 1 3 ? 42.118 51.899 -27.786 1.00 80.16 2 LEU C O 1
ATOM 4882 N N . THR C 1 4 ? 41.151 51.954 -25.742 1.00 71.73 3 THR C N 1
ATOM 4883 C CA . THR C 1 4 ? 39.827 51.494 -26.173 1.00 66.66 3 THR C CA 1
ATOM 4884 C C . THR C 1 4 ? 39.074 52.486 -27.064 1.00 60.72 3 THR C C 1
ATOM 4885 O O . THR C 1 4 ? 39.134 53.697 -26.860 1.00 64.30 3 THR C O 1
ATOM 4889 N N . LYS C 1 5 ? 38.378 51.948 -28.060 1.00 56.36 4 LYS C N 1
ATOM 4890 C CA . LYS C 1 5 ? 37.542 52.745 -28.953 1.00 53.82 4 LYS C CA 1
ATOM 4891 C C . LYS C 1 5 ? 36.128 52.852 -28.399 1.00 50.47 4 LYS C C 1
ATOM 4892 O O . LYS C 1 5 ? 35.547 51.856 -27.956 1.00 47.39 4 LYS C O 1
ATOM 4898 N N . ILE C 1 6 ? 35.570 54.057 -28.430 1.00 43.85 5 ILE C N 1
ATOM 4899 C CA . ILE C 1 6 ? 34.167 54.230 -28.076 1.00 42.54 5 ILE C CA 1
ATOM 4900 C C . ILE C 1 6 ? 33.304 54.432 -29.326 1.00 35.65 5 ILE C C 1
ATOM 4901 O O . ILE C 1 6 ? 33.380 55.463 -29.981 1.00 38.05 5 ILE C O 1
ATOM 4906 N N . ASP C 1 7 ? 32.512 53.415 -29.650 1.00 38.69 6 ASP C N 1
ATOM 4907 C CA . ASP C 1 7 ? 31.471 53.505 -30.667 1.00 37.34 6 ASP C CA 1
ATOM 4908 C C . ASP C 1 7 ? 30.295 54.242 -30.030 1.00 37.92 6 ASP C C 1
ATOM 4909 O O . ASP C 1 7 ? 29.478 53.646 -29.311 1.00 34.92 6 ASP C O 1
ATOM 4914 N N . ALA C 1 8 ? 30.219 55.543 -30.316 1.00 32.33 7 ALA C N 1
ATOM 4915 C CA . ALA C 1 8 ? 29.300 56.444 -29.623 1.00 30.85 7 ALA C CA 1
ATOM 4916 C C . ALA C 1 8 ? 27.858 56.369 -30.107 1.00 29.46 7 ALA C C 1
ATOM 4917 O O . ALA C 1 8 ? 26.973 56.943 -29.471 1.00 38.91 7 ALA C O 1
ATOM 4919 N N . TYR C 1 9 ? 27.605 55.675 -31.215 1.00 25.10 8 TYR C N 1
ATOM 4920 C CA . TYR C 1 9 ? 26.218 55.524 -31.687 1.00 31.80 8 TYR C CA 1
ATOM 4921 C C . TYR C 1 9 ? 25.907 54.108 -32.196 1.00 31.78 8 TYR C C 1
ATOM 4922 O O . TYR C 1 9 ? 25.966 53.833 -33.396 1.00 34.48 8 TYR C O 1
ATOM 4931 N N . ALA C 1 10 ? 25.590 53.220 -31.253 1.00 33.01 9 ALA C N 1
ATOM 4932 C CA . ALA C 1 10 ? 25.119 51.864 -31.543 1.00 33.25 9 ALA C CA 1
ATOM 4933 C C . ALA C 1 10 ? 23.698 51.645 -30.999 1.00 33.47 9 ALA C C 1
ATOM 4934 O O . ALA C 1 10 ? 23.291 52.281 -30.022 1.00 37.56 9 ALA C O 1
ATOM 4936 N N . HIS C 1 11 ? 22.949 50.750 -31.633 1.00 33.05 10 HIS C N 1
ATOM 4937 C CA . HIS C 1 11 ? 21.544 50.521 -31.262 1.00 35.00 10 HIS C CA 1
ATOM 4938 C C . HIS C 1 11 ? 21.283 49.179 -30.596 1.00 34.79 10 HIS C C 1
ATOM 4939 O O . HIS C 1 11 ? 21.965 48.204 -30.877 1.00 36.87 10 HIS C O 1
ATOM 4946 N N . ILE C 1 12 ? 20.277 49.146 -29.725 1.00 35.16 11 ILE C N 1
ATOM 4947 C CA . ILE C 1 12 ? 19.853 47.923 -29.053 1.00 35.64 11 ILE C CA 1
ATOM 4948 C C . ILE C 1 12 ? 18.331 47.901 -28.893 1.00 41.79 11 ILE C C 1
ATOM 4949 O O . ILE C 1 12 ? 17.686 48.952 -28.817 1.00 35.65 11 ILE C O 1
ATOM 4954 N N . LEU C 1 13 ? 17.768 46.696 -28.904 1.00 44.50 12 LEU C N 1
ATOM 4955 C CA . LEU C 1 13 ? 16.392 46.457 -28.489 1.00 50.07 12 LEU C CA 1
ATOM 4956 C C . LEU C 1 13 ? 16.406 45.458 -27.327 1.00 49.08 12 LEU C C 1
ATOM 4957 O O . LEU C 1 13 ? 16.416 44.246 -27.553 1.00 46.34 12 LEU C O 1
ATOM 4962 N N . PRO C 1 14 ? 16.442 45.972 -26.078 1.00 52.81 13 PRO C N 1
ATOM 4963 C CA . PRO C 1 14 ? 16.540 45.164 -24.858 1.00 54.21 13 PRO C CA 1
ATOM 4964 C C . PRO C 1 14 ? 15.316 44.275 -24.673 1.00 57.17 13 PRO C C 1
ATOM 4965 O O . PRO C 1 14 ? 14.198 44.697 -24.987 1.00 57.48 13 PRO C O 1
ATOM 4969 N N . ALA C 1 15 ? 15.555 43.067 -24.157 1.00 60.72 14 ALA C N 1
ATOM 4970 C CA . ALA C 1 15 ? 14.586 41.963 -24.139 1.00 60.46 14 ALA C CA 1
ATOM 4971 C C . ALA C 1 15 ? 13.239 42.254 -23.479 1.00 60.60 14 ALA C C 1
ATOM 4972 O O . ALA C 1 15 ? 12.202 42.056 -24.114 1.00 60.14 14 ALA C O 1
ATOM 4974 N N . LYS C 1 16 ? 13.264 42.733 -22.231 1.00 61.16 15 LYS C N 1
ATOM 4975 C CA A LYS C 1 16 ? 12.039 43.009 -21.477 0.50 62.70 15 LYS C CA 1
ATOM 4976 C CA B LYS C 1 16 ? 12.037 43.011 -21.476 0.50 62.88 15 LYS C CA 1
ATOM 4977 C C . LYS C 1 16 ? 11.228 44.164 -22.064 1.00 61.76 15 LYS C C 1
ATOM 4978 O O . LYS C 1 16 ? 9.998 44.125 -22.060 1.00 62.00 15 LYS C O 1
ATOM 4989 N N . TYR C 1 17 ? 11.924 45.182 -22.568 1.00 63.97 16 TYR C N 1
ATOM 4990 C CA . TYR C 1 17 ? 11.277 46.335 -23.198 1.00 63.04 16 TYR C CA 1
ATOM 4991 C C . TYR C 1 17 ? 10.566 45.951 -24.494 1.00 65.62 16 TYR C C 1
ATOM 4992 O O . TYR C 1 17 ? 9.444 46.399 -24.736 1.00 69.96 16 TYR C O 1
ATOM 5001 N N . TYR C 1 18 ? 11.222 45.129 -25.315 1.00 68.14 17 TYR C N 1
ATOM 5002 C CA . TYR C 1 18 ? 10.665 44.700 -26.602 1.00 71.14 17 TYR C CA 1
ATOM 5003 C C . TYR C 1 18 ? 9.420 43.829 -26.446 1.00 72.53 17 TYR C C 1
ATOM 5004 O O . TYR C 1 18 ? 8.450 43.991 -27.191 1.00 71.60 17 TYR C O 1
ATOM 5013 N N . GLN C 1 19 ? 9.450 42.924 -25.468 1.00 75.95 18 GLN C N 1
ATOM 5014 C CA . GLN C 1 19 ? 8.308 42.052 -25.177 1.00 77.54 18 GLN C CA 1
ATOM 5015 C C . GLN C 1 19 ? 7.134 42.816 -24.552 1.00 77.36 18 GLN C C 1
ATOM 5016 O O . GLN C 1 19 ? 5.979 42.416 -24.711 1.00 76.84 18 GLN C O 1
ATOM 5022 N N . LYS C 1 20 ? 7.442 43.908 -23.848 1.00 77.74 19 LYS C N 1
ATOM 5023 C CA . LYS C 1 20 ? 6.425 44.830 -23.337 1.00 78.26 19 LYS C CA 1
ATOM 5024 C C . LYS C 1 20 ? 5.747 45.603 -24.467 1.00 82.45 19 LYS C C 1
ATOM 5025 O O . LYS C 1 20 ? 4.545 45.870 -24.403 1.00 87.51 19 LYS C O 1
ATOM 5031 N N . MET C 1 21 ? 6.518 45.963 -25.493 1.00 79.85 20 MET C N 1
ATOM 5032 C CA . MET C 1 21 ? 5.992 46.727 -26.626 1.00 81.06 20 MET C CA 1
ATOM 5033 C C . MET C 1 21 ? 5.122 45.872 -27.553 1.00 85.23 20 MET C C 1
ATOM 5034 O O . MET C 1 21 ? 4.225 46.393 -28.220 1.00 86.57 20 MET C O 1
ATOM 5039 N N . LEU C 1 22 ? 5.387 44.564 -27.583 1.00 84.30 21 LEU C N 1
ATOM 5040 C CA . LEU C 1 22 ? 4.551 43.619 -28.326 1.00 84.91 21 LEU C CA 1
ATOM 5041 C C . LEU C 1 22 ? 3.191 43.403 -27.651 1.00 90.69 21 LEU C C 1
ATOM 5042 O O . LEU C 1 22 ? 2.205 43.089 -28.323 1.00 93.49 21 LEU C O 1
ATOM 5047 N N . SER C 1 23 ? 3.151 43.566 -26.327 1.00 91.55 22 SER C N 1
ATOM 5048 C CA . SER C 1 23 ? 1.900 43.544 -25.566 1.00 91.65 22 SER C CA 1
ATOM 5049 C C . SER C 1 23 ? 1.059 44.784 -25.853 1.00 92.52 22 SER C C 1
ATOM 5050 O O . SER C 1 23 ? -0.171 44.727 -25.812 1.00 93.71 22 SER C O 1
ATOM 5053 N N . VAL C 1 24 ? 1.733 45.899 -26.131 1.00 92.63 23 VAL C N 1
ATOM 5054 C CA . VAL C 1 24 ? 1.070 47.133 -26.548 1.00 92.81 23 VAL C CA 1
ATOM 5055 C C . VAL C 1 24 ? 0.536 46.969 -27.977 1.00 93.66 23 VAL C C 1
ATOM 5056 O O . VAL C 1 24 ? -0.636 47.254 -28.241 1.00 95.64 23 VAL C O 1
ATOM 5060 N N . GLU C 1 25 ? 1.394 46.491 -28.880 1.00 91.31 24 GLU C N 1
ATOM 5061 C CA . GLU C 1 25 ? 0.984 46.151 -30.244 1.00 91.91 24 GLU C CA 1
ATOM 5062 C C . GLU C 1 25 ? 1.884 45.079 -30.866 1.00 91.10 24 GLU C C 1
ATOM 5063 O O . GLU C 1 25 ? 3.091 45.283 -30.989 1.00 90.49 24 GLU C O 1
ATOM 5069 N N . PRO C 1 26 ? 1.294 43.934 -31.267 1.00 92.80 25 PRO C N 1
ATOM 5070 C CA . PRO C 1 26 ? 2.046 42.839 -31.883 1.00 93.00 25 PRO C CA 1
ATOM 5071 C C . PRO C 1 26 ? 2.220 42.967 -33.405 1.00 94.34 25 PRO C C 1
ATOM 5072 O O . PRO C 1 26 ? 2.701 42.031 -34.049 1.00 94.72 25 PRO C O 1
ATOM 5076 N N . ASN C 1 27 ? 1.840 44.116 -33.964 1.00 95.27 26 ASN C N 1
ATOM 5077 C CA . ASN C 1 27 ? 2.058 44.409 -35.385 1.00 96.54 26 ASN C CA 1
ATOM 5078 C C . ASN C 1 27 ? 3.396 45.108 -35.630 1.00 95.81 26 ASN C C 1
ATOM 5079 O O . ASN C 1 27 ? 3.714 45.487 -36.761 1.00 96.04 26 ASN C O 1
ATOM 5084 N N . ILE C 1 28 ? 4.164 45.269 -34.553 1.00 95.58 27 ILE C N 1
ATOM 5085 C CA . ILE C 1 28 ? 5.510 45.863 -34.570 1.00 91.34 27 ILE C CA 1
ATOM 5086 C C . ILE C 1 28 ? 6.565 45.143 -35.454 1.00 92.60 27 ILE C C 1
ATOM 5087 O O . ILE C 1 28 ? 7.291 45.827 -36.187 1.00 95.95 27 ILE C O 1
ATOM 5092 N N . PRO C 1 29 ? 6.648 43.784 -35.414 1.00 91.61 28 PRO C N 1
ATOM 5093 C CA . PRO C 1 29 ? 7.607 43.137 -36.328 1.00 93.18 28 PRO C CA 1
ATOM 5094 C C . PRO C 1 29 ? 7.268 43.312 -37.813 1.00 96.33 28 PRO C C 1
ATOM 5095 O O . PRO C 1 29 ? 8.173 43.305 -38.654 1.00 97.01 28 PRO C O 1
ATOM 5099 N N . ASN C 1 30 ? 5.979 43.470 -38.115 1.00 98.36 29 ASN C N 1
ATOM 5100 C CA . ASN C 1 30 ? 5.506 43.731 -39.475 1.00 99.30 29 ASN C CA 1
ATOM 5101 C C . ASN C 1 30 ? 5.907 45.122 -39.969 1.00 96.65 29 ASN C C 1
ATOM 5102 O O . ASN C 1 30 ? 6.448 45.262 -41.067 1.00 95.79 29 ASN C O 1
ATOM 5107 N N . MET C 1 31 ? 5.646 46.133 -39.140 1.00 95.88 30 MET C N 1
ATOM 5108 C CA . MET C 1 31 ? 5.926 47.536 -39.464 1.00 94.14 30 MET C CA 1
ATOM 5109 C C . MET C 1 31 ? 7.421 47.842 -39.517 1.00 93.41 30 MET C C 1
ATOM 5110 O O . MET C 1 31 ? 7.879 48.571 -40.397 1.00 91.35 30 MET C O 1
ATOM 5115 N N . PHE C 1 32 ? 8.167 47.284 -38.567 1.00 94.69 31 PHE C N 1
ATOM 5116 C CA . PHE C 1 32 ? 9.608 47.492 -38.480 1.00 96.20 31 PHE C CA 1
ATOM 5117 C C . PHE C 1 32 ? 10.354 46.252 -38.981 1.00 98.67 31 PHE C C 1
ATOM 5118 O O . PHE C 1 32 ? 10.448 45.250 -38.264 1.00 97.52 31 PHE C O 1
ATOM 5126 N N . PRO C 1 33 ? 10.890 46.319 -40.218 1.00 99.70 32 PRO C N 1
ATOM 5127 C CA . PRO C 1 33 ? 11.488 45.153 -40.881 1.00 98.71 32 PRO C CA 1
ATOM 5128 C C . PRO C 1 33 ? 12.886 44.788 -40.372 1.00 98.16 32 PRO C C 1
ATOM 5129 O O . PRO C 1 33 ? 13.370 43.686 -40.642 1.00 100.90 32 PRO C O 1
ATOM 5133 N N . PHE C 1 34 ? 13.510 45.700 -39.629 1.00 95.95 33 PHE C N 1
ATOM 5134 C CA . PHE C 1 34 ? 14.877 45.524 -39.134 1.00 95.03 33 PHE C CA 1
ATOM 5135 C C . PHE C 1 34 ? 14.983 44.679 -37.852 1.00 94.28 33 PHE C C 1
ATOM 5136 O O . PHE C 1 34 ? 16.056 44.581 -37.247 1.00 91.44 33 PHE C O 1
ATOM 5144 N N . ILE C 1 35 ? 13.865 44.070 -37.461 1.00 95.14 34 ILE C N 1
ATOM 5145 C CA . ILE C 1 35 ? 13.801 43.111 -36.353 1.00 94.21 34 ILE C CA 1
ATOM 5146 C C . ILE C 1 35 ? 14.600 41.835 -36.686 1.00 94.99 34 ILE C C 1
ATOM 5147 O O . ILE C 1 35 ? 15.116 41.156 -35.789 1.00 95.09 34 ILE C O 1
ATOM 5152 N N . LYS C 1 36 ? 14.713 41.561 -37.989 1.00 93.44 35 LYS C N 1
ATOM 5153 C CA . LYS C 1 36 ? 15.570 40.519 -38.582 1.00 89.62 35 LYS C CA 1
ATOM 5154 C C . LYS C 1 36 ? 16.941 40.339 -37.908 1.00 81.60 35 LYS C C 1
ATOM 5155 O O . LYS C 1 36 ? 17.352 39.209 -37.628 1.00 83.22 35 LYS C O 1
ATOM 5161 N N . ILE C 1 37 ? 17.621 41.454 -37.637 1.00 71.99 36 ILE C N 1
ATOM 5162 C CA . ILE C 1 37 ? 18.958 41.441 -37.041 1.00 64.37 36 ILE C CA 1
ATOM 5163 C C . ILE C 1 37 ? 18.920 40.887 -35.619 1.00 64.01 36 ILE C C 1
ATOM 5164 O O . ILE C 1 37 ? 18.278 41.459 -34.731 1.00 58.90 36 ILE C O 1
ATOM 5169 N N . LYS C 1 38 ? 19.601 39.762 -35.419 1.00 61.80 37 LYS C N 1
ATOM 5170 C CA . LYS C 1 38 ? 19.539 39.067 -34.139 1.00 63.33 37 LYS C CA 1
ATOM 5171 C C . LYS C 1 38 ? 20.420 39.661 -33.037 1.00 57.54 37 LYS C C 1
ATOM 5172 O O . LYS C 1 38 ? 20.078 39.541 -31.867 1.00 56.37 37 LYS C O 1
ATOM 5178 N N . THR C 1 39 ? 21.515 40.333 -33.406 1.00 54.09 38 THR C N 1
ATOM 5179 C CA A THR C 1 39 ? 22.383 41.019 -32.437 0.50 49.80 38 THR C CA 1
ATOM 5180 C CA B THR C 1 39 ? 22.369 41.004 -32.413 0.50 50.27 38 THR C CA 1
ATOM 5181 C C . THR C 1 39 ? 21.738 42.297 -31.878 1.00 47.86 38 THR C C 1
ATOM 5182 O O . THR C 1 39 ? 22.214 42.866 -30.891 1.00 44.96 38 THR C O 1
ATOM 5189 N N . LEU C 1 40 ? 20.659 42.745 -32.521 1.00 51.28 39 LEU C N 1
ATOM 5190 C CA . LEU C 1 40 ? 19.884 43.893 -32.058 1.00 48.78 39 LEU C CA 1
ATOM 5191 C C . LEU C 1 40 ? 18.974 43.501 -30.895 1.00 52.83 39 LEU C C 1
ATOM 5192 O O . LEU C 1 40 ? 18.765 44.283 -29.969 1.00 57.67 39 LEU C O 1
ATOM 5197 N N . MET C 1 41 ? 18.447 42.281 -30.948 1.00 59.48 40 MET C N 1
ATOM 5198 C CA . MET C 1 41 ? 17.381 41.860 -30.048 1.00 60.45 40 MET C CA 1
ATOM 5199 C C . MET C 1 41 ? 17.843 40.858 -29.000 1.00 59.06 40 MET C C 1
ATOM 5200 O O . MET C 1 41 ? 17.278 40.783 -27.907 1.00 56.31 40 MET C O 1
ATOM 5205 N N . ASP C 1 42 ? 18.872 40.097 -29.354 1.00 54.36 41 ASP C N 1
ATOM 5206 C CA . ASP C 1 42 ? 19.376 39.012 -28.538 1.00 54.42 41 ASP C CA 1
ATOM 5207 C C . ASP C 1 42 ? 20.744 39.425 -28.015 1.00 50.85 41 ASP C C 1
ATOM 5208 O O . ASP C 1 42 ? 21.721 39.467 -28.772 1.00 45.34 41 ASP C O 1
ATOM 5213 N N . LEU C 1 43 ? 20.803 39.740 -26.720 1.00 49.74 42 LEU C N 1
ATOM 5214 C CA . LEU C 1 43 ? 22.024 40.244 -26.083 1.00 46.44 42 LEU C CA 1
ATOM 5215 C C . LEU C 1 43 ? 23.156 39.234 -26.132 1.00 47.16 42 LEU C C 1
ATOM 5216 O O . LEU C 1 43 ? 24.308 39.612 -26.367 1.00 50.11 42 LEU C O 1
ATOM 5221 N N . ASP C 1 44 ? 22.815 37.958 -25.920 1.00 49.11 43 ASP C N 1
ATOM 5222 C CA A ASP C 1 44 ? 23.792 36.867 -25.965 0.50 49.21 43 ASP C CA 1
ATOM 5223 C CA B ASP C 1 44 ? 23.797 36.875 -25.965 0.50 51.33 43 ASP C CA 1
ATOM 5224 C C . ASP C 1 44 ? 24.445 36.763 -27.346 1.00 47.80 43 ASP C C 1
ATOM 5225 O O . ASP C 1 44 ? 25.654 36.563 -27.446 1.00 45.65 43 ASP C O 1
ATOM 5234 N N . GLU C 1 45 ? 23.636 36.920 -28.397 1.00 47.63 44 GLU C N 1
ATOM 5235 C CA . GLU C 1 45 ? 24.114 36.946 -29.790 1.00 50.36 44 GLU C CA 1
ATOM 5236 C C . GLU C 1 45 ? 25.047 38.135 -30.022 1.00 54.14 44 GLU C C 1
ATOM 5237 O O . GLU C 1 45 ? 26.095 37.988 -30.662 1.00 45.85 44 GLU C O 1
ATOM 5243 N N . ARG C 1 46 ? 24.663 39.292 -29.474 1.00 54.74 45 ARG C N 1
ATOM 5244 C CA . ARG C 1 46 ? 25.451 40.526 -29.548 1.00 51.29 45 ARG C CA 1
ATOM 5245 C C . ARG C 1 46 ? 26.845 40.384 -28.944 1.00 52.79 45 ARG C C 1
ATOM 5246 O O . ARG C 1 46 ? 27.839 40.841 -29.529 1.00 43.82 45 ARG C O 1
ATOM 5254 N N . LEU C 1 47 ? 26.907 39.734 -27.787 1.00 50.50 46 LEU C N 1
ATOM 5255 C CA . LEU C 1 47 ? 28.158 39.584 -27.057 1.00 55.48 46 LEU C CA 1
ATOM 5256 C C . LEU C 1 47 ? 29.035 38.480 -27.637 1.00 58.57 46 LEU C C 1
ATOM 5257 O O . LEU C 1 47 ? 30.264 38.582 -27.595 1.00 61.53 46 LEU C O 1
ATOM 5262 N N . THR C 1 48 ? 28.397 37.442 -28.181 1.00 62.30 47 THR C N 1
ATOM 5263 C CA . THR C 1 48 ? 29.093 36.344 -28.858 1.00 65.32 47 THR C CA 1
ATOM 5264 C C . THR C 1 48 ? 29.708 36.830 -30.171 1.00 64.76 47 THR C C 1
ATOM 5265 O O . THR C 1 48 ? 30.873 36.546 -30.460 1.00 58.74 47 THR C O 1
ATOM 5269 N N . LYS C 1 49 ? 28.923 37.582 -30.944 1.00 65.54 48 LYS C N 1
ATOM 5270 C CA . LYS C 1 49 ? 29.353 38.102 -32.245 1.00 67.94 48 LYS C CA 1
ATOM 5271 C C . LYS C 1 49 ? 29.973 39.502 -32.153 1.00 63.24 48 LYS C C 1
ATOM 5272 O O . LYS C 1 49 ? 30.018 40.223 -33.155 1.00 61.20 48 LYS C O 1
ATOM 5278 N N . TRP C 1 50 ? 30.446 39.872 -30.961 1.00 58.85 49 TRP C N 1
ATOM 5279 C CA . TRP C 1 50 ? 31.021 41.196 -30.701 1.00 52.76 49 TRP C CA 1
ATOM 5280 C C . TRP C 1 50 ? 32.097 41.569 -31.727 1.00 56.12 49 TRP C C 1
ATOM 5281 O O . TRP C 1 50 ? 33.066 40.824 -31.900 1.00 53.60 49 TRP C O 1
ATOM 5292 N N . PRO C 1 51 ? 31.911 42.715 -32.420 1.00 55.45 50 PRO C N 1
ATOM 5293 C CA . PRO C 1 51 ? 32.699 43.057 -33.615 1.00 53.29 50 PRO C CA 1
ATOM 5294 C C . PRO C 1 51 ? 34.196 43.289 -33.377 1.00 53.07 50 PRO C C 1
ATOM 5295 O O . PRO C 1 51 ? 35.010 42.928 -34.233 1.00 52.62 50 PRO C O 1
ATOM 5299 N N . ASP C 1 52 ? 34.549 43.871 -32.232 1.00 45.59 51 ASP C N 1
ATOM 5300 C CA . ASP C 1 52 ? 35.938 44.217 -31.927 1.00 51.46 51 ASP C CA 1
ATOM 5301 C C . ASP C 1 52 ? 36.142 44.306 -30.415 1.00 52.78 51 ASP C C 1
ATOM 5302 O O . ASP C 1 52 ? 35.328 44.895 -29.706 1.00 50.68 51 ASP C O 1
ATOM 5307 N N . GLN C 1 53 ? 37.240 43.737 -29.927 1.00 55.90 52 GLN C N 1
ATOM 5308 C CA . GLN C 1 53 ? 37.483 43.667 -28.486 1.00 60.03 52 GLN C CA 1
ATOM 5309 C C . GLN C 1 53 ? 38.054 44.964 -27.907 1.00 61.39 52 GLN C C 1
ATOM 5310 O O . GLN C 1 53 ? 38.076 45.151 -26.689 1.00 67.62 52 GLN C O 1
ATOM 5316 N N . ASN C 1 54 ? 38.501 45.863 -28.780 1.00 58.31 53 ASN C N 1
ATOM 5317 C CA . ASN C 1 54 ? 38.871 47.216 -28.365 1.00 60.66 53 ASN C CA 1
ATOM 5318 C C . ASN C 1 54 ? 37.705 48.202 -28.438 1.00 58.28 53 ASN C C 1
ATOM 5319 O O . ASN C 1 54 ? 37.853 49.382 -28.119 1.00 63.87 53 ASN C O 1
ATOM 5324 N N . THR C 1 55 ? 36.548 47.697 -28.846 1.00 50.13 54 THR C N 1
ATOM 5325 C CA . THR C 1 55 ? 35.348 48.497 -28.994 1.00 42.22 54 THR C CA 1
ATOM 5326 C C . THR C 1 55 ? 34.446 48.382 -27.774 1.00 36.20 54 THR C C 1
ATOM 5327 O O . THR C 1 55 ? 34.059 47.288 -27.376 1.00 47.18 54 THR C O 1
ATOM 5331 N N . LYS C 1 56 ? 34.141 49.529 -27.174 1.00 42.86 55 LYS C N 1
ATOM 5332 C CA . LYS C 1 56 ? 33.020 49.645 -26.253 1.00 40.61 55 LYS C CA 1
ATOM 5333 C C . LYS C 1 56 ? 31.920 50.490 -26.905 1.00 39.33 55 LYS C C 1
ATOM 5334 O O . LYS C 1 56 ? 32.203 51.514 -27.532 1.00 38.15 55 LYS C O 1
ATOM 5340 N N . GLN C 1 57 ? 30.675 50.041 -26.759 1.00 35.79 56 GLN C N 1
ATOM 5341 C CA . GLN C 1 57 ? 29.517 50.671 -27.405 1.00 32.82 56 GLN C CA 1
ATOM 5342 C C . GLN C 1 57 ? 28.678 51.551 -26.474 1.00 36.31 56 GLN C C 1
ATOM 5343 O O . GLN C 1 57 ? 28.436 51.194 -25.316 1.00 30.12 56 GLN C O 1
ATOM 5349 N N . VAL C 1 58 ? 28.224 52.691 -26.995 1.00 35.76 57 VAL C N 1
ATOM 5350 C CA . VAL C 1 58 ? 27.220 53.506 -26.318 1.00 29.09 57 VAL C CA 1
ATOM 5351 C C . VAL C 1 58 ? 25.884 53.159 -26.941 1.00 31.74 57 VAL C C 1
ATOM 5352 O O . VAL C 1 58 ? 25.622 53.476 -28.098 1.00 35.78 57 VAL C O 1
ATOM 5356 N N . ILE C 1 59 ? 25.040 52.493 -26.170 1.00 30.04 58 ILE C N 1
ATOM 5357 C CA . ILE C 1 59 ? 23.812 51.940 -26.723 1.00 30.50 58 ILE C CA 1
ATOM 5358 C C . ILE C 1 59 ? 22.602 52.846 -26.583 1.00 30.46 58 ILE C C 1
ATOM 5359 O O . ILE C 1 59 ? 22.337 53.394 -25.511 1.00 31.10 58 ILE C O 1
ATOM 5364 N N . SER C 1 60 ? 21.873 53.002 -27.683 1.00 30.62 59 SER C N 1
ATOM 5365 C CA . SER C 1 60 ? 20.589 53.692 -27.661 1.00 33.96 59 SER C CA 1
ATOM 5366 C C . SER C 1 60 ? 19.506 52.759 -28.188 1.00 36.20 59 SER C C 1
ATOM 5367 O O . SER C 1 60 ? 19.804 51.707 -28.759 1.00 38.43 59 SER C O 1
ATOM 5370 N N . LEU C 1 61 ? 18.246 53.132 -27.993 1.00 36.00 60 LEU C N 1
ATOM 5371 C CA . LEU C 1 61 ? 17.149 52.364 -28.571 1.00 35.86 60 LEU C CA 1
ATOM 5372 C C . LEU C 1 61 ? 16.997 52.665 -30.061 1.00 37.30 60 LEU C C 1
ATOM 5373 O O . LEU C 1 61 ? 17.214 53.799 -30.494 1.00 40.72 60 LEU C O 1
ATOM 5378 N N . ALA C 1 62 ? 16.609 51.655 -30.841 1.00 37.57 61 ALA C N 1
ATOM 5379 C CA . ALA C 1 62 ? 16.103 51.895 -32.197 1.00 45.11 61 ALA C CA 1
ATOM 5380 C C . ALA C 1 62 ? 14.711 52.531 -32.101 1.00 49.93 61 ALA C C 1
ATOM 5381 O O . ALA C 1 62 ? 14.062 52.430 -31.050 1.00 51.05 61 ALA C O 1
ATOM 5383 N N . ASN C 1 63 ? 14.251 53.178 -33.177 1.00 50.55 62 ASN C N 1
ATOM 5384 C CA A ASN C 1 63 ? 12.990 53.934 -33.131 0.50 56.11 62 ASN C CA 1
ATOM 5385 C CA B ASN C 1 63 ? 12.995 53.931 -33.151 0.50 54.27 62 ASN C CA 1
ATOM 5386 C C . ASN C 1 63 ? 11.727 53.079 -33.020 1.00 58.98 62 ASN C C 1
ATOM 5387 O O . ASN C 1 63 ? 10.980 52.888 -33.987 1.00 64.00 62 ASN C O 1
ATOM 5396 N N . ILE C 1 64 ? 11.514 52.559 -31.817 1.00 59.79 63 ILE C N 1
ATOM 5397 C CA . ILE C 1 64 ? 10.285 51.902 -31.418 1.00 60.54 63 ILE C CA 1
ATOM 5398 C C . ILE C 1 64 ? 10.004 52.590 -30.093 1.00 60.03 63 ILE C C 1
ATOM 5399 O O . ILE C 1 64 ? 10.614 52.272 -29.069 1.00 60.18 63 ILE C O 1
ATOM 5404 N N . SER C 1 65 ? 9.116 53.573 -30.140 1.00 54.64 64 SER C N 1
ATOM 5405 C CA . SER C 1 65 ? 8.906 54.476 -29.023 1.00 60.51 64 SER C CA 1
ATOM 5406 C C . SER C 1 65 ? 7.456 54.445 -28.550 1.00 65.82 64 SER C C 1
ATOM 5407 O O . SER C 1 65 ? 6.532 54.491 -29.373 1.00 64.72 64 SER C O 1
ATOM 5410 N N . PRO C 1 66 ? 7.251 54.383 -27.217 1.00 68.87 65 PRO C N 1
ATOM 5411 C CA . PRO C 1 66 ? 5.925 54.314 -26.592 1.00 69.79 65 PRO C CA 1
ATOM 5412 C C . PRO C 1 66 ? 5.065 55.567 -26.792 1.00 69.14 65 PRO C C 1
ATOM 5413 O O . PRO C 1 66 ? 3.893 55.576 -26.403 1.00 73.24 65 PRO C O 1
ATOM 5417 N N . GLU C 1 67 ? 5.641 56.611 -27.384 1.00 67.60 66 GLU C N 1
ATOM 5418 C CA . GLU C 1 67 ? 4.882 57.807 -27.749 1.00 66.05 66 GLU C CA 1
ATOM 5419 C C . GLU C 1 67 ? 4.072 57.584 -29.027 1.00 67.12 66 GLU C C 1
ATOM 5420 O O . GLU C 1 67 ? 3.061 58.252 -29.254 1.00 64.11 66 GLU C O 1
ATOM 5426 N N . ASP C 1 68 ? 4.511 56.625 -29.842 1.00 64.55 67 ASP C N 1
ATOM 5427 C CA . ASP C 1 68 ? 3.839 56.301 -31.098 1.00 67.75 67 ASP C CA 1
ATOM 5428 C C . ASP C 1 68 ? 2.799 55.187 -30.922 1.00 70.27 67 ASP C C 1
ATOM 5429 O O . ASP C 1 68 ? 2.197 54.734 -31.904 1.00 65.27 67 ASP C O 1
ATOM 5434 N N . PHE C 1 69 ? 2.597 54.748 -29.676 1.00 74.05 68 PHE C N 1
ATOM 5435 C CA . PHE C 1 69 ? 1.771 53.571 -29.371 1.00 74.56 68 PHE C CA 1
ATOM 5436 C C . PHE C 1 69 ? 0.816 53.726 -28.178 1.00 77.54 68 PHE C C 1
ATOM 5437 O O . PHE C 1 69 ? -0.204 53.036 -28.113 1.00 80.76 68 PHE C O 1
ATOM 5445 N N . THR C 1 70 ? 1.146 54.620 -27.244 1.00 77.33 69 THR C N 1
ATOM 5446 C CA . THR C 1 70 ? 0.333 54.838 -26.036 1.00 74.13 69 THR C CA 1
ATOM 5447 C C . THR C 1 70 ? 0.215 56.314 -25.632 1.00 76.62 69 THR C C 1
ATOM 5448 O O . THR C 1 70 ? 0.832 57.191 -26.245 1.00 76.63 69 THR C O 1
ATOM 5452 N N . ASP C 1 71 ? -0.581 56.571 -24.594 1.00 74.96 70 ASP C N 1
ATOM 5453 C CA . ASP C 1 71 ? -0.811 57.923 -24.059 1.00 73.80 70 ASP C CA 1
ATOM 5454 C C . ASP C 1 71 ? 0.362 58.433 -23.217 1.00 69.67 70 ASP C C 1
ATOM 5455 O O . ASP C 1 71 ? 1.271 57.672 -22.896 1.00 70.23 70 ASP C O 1
ATOM 5460 N N . SER C 1 72 ? 0.319 59.711 -22.841 1.00 68.25 71 SER C N 1
ATOM 5461 C CA . SER C 1 72 ? 1.469 60.389 -22.226 1.00 75.00 71 SER C CA 1
ATOM 5462 C C . SER C 1 72 ? 1.934 59.838 -20.868 1.00 78.43 71 SER C C 1
ATOM 5463 O O . SER C 1 72 ? 3.109 59.977 -20.512 1.00 78.64 71 SER C O 1
ATOM 5466 N N . LYS C 1 73 ? 1.022 59.205 -20.130 1.00 78.71 72 LYS C N 1
ATOM 5467 C CA . LYS C 1 73 ? 1.335 58.659 -18.808 1.00 76.22 72 LYS C CA 1
ATOM 5468 C C . LYS C 1 73 ? 1.915 57.241 -18.876 1.00 74.89 72 LYS C C 1
ATOM 5469 O O . LYS C 1 73 ? 2.871 56.929 -18.159 1.00 72.77 72 LYS C O 1
ATOM 5475 N N . THR C 1 74 ? 1.323 56.398 -19.728 1.00 71.96 73 THR C N 1
ATOM 5476 C CA . THR C 1 74 ? 1.806 55.032 -19.996 1.00 72.60 73 THR C CA 1
ATOM 5477 C C . THR C 1 74 ? 3.195 55.042 -20.644 1.00 73.77 73 THR C C 1
ATOM 5478 O O . THR C 1 74 ? 4.076 54.266 -20.257 1.00 71.84 73 THR C O 1
ATOM 5482 N N . SER C 1 75 ? 3.368 55.932 -21.624 1.00 71.15 74 SER C N 1
ATOM 5483 C CA . SER C 1 75 ? 4.642 56.145 -22.311 1.00 69.75 74 SER C CA 1
ATOM 5484 C C . SER C 1 75 ? 5.757 56.573 -21.359 1.00 65.48 74 SER C C 1
ATOM 5485 O O . SER C 1 75 ? 6.888 56.118 -21.502 1.00 64.19 74 SER C O 1
ATOM 5488 N N . ALA C 1 76 ? 5.425 57.432 -20.392 1.00 63.97 75 ALA C N 1
ATOM 5489 C CA . ALA C 1 76 ? 6.380 57.909 -19.384 1.00 64.08 75 ALA C CA 1
ATOM 5490 C C . ALA C 1 76 ? 6.900 56.766 -18.517 1.00 62.74 75 ALA C C 1
ATOM 5491 O O . ALA C 1 76 ? 8.089 56.710 -18.195 1.00 53.50 75 ALA C O 1
ATOM 5493 N N . GLU C 1 77 ? 5.998 55.852 -18.168 1.00 65.78 76 GLU C N 1
ATOM 5494 C CA . GLU C 1 77 ? 6.331 54.679 -17.368 1.00 70.42 76 GLU C CA 1
ATOM 5495 C C . GLU C 1 77 ? 7.080 53.635 -18.191 1.00 65.89 76 GLU C C 1
ATOM 5496 O O . GLU C 1 77 ? 7.921 52.913 -17.659 1.00 61.20 76 GLU C O 1
ATOM 5502 N N . LEU C 1 78 ? 6.762 53.559 -19.483 1.00 65.06 77 LEU C N 1
ATOM 5503 C CA . LEU C 1 78 ? 7.444 52.641 -20.402 1.00 62.94 77 LEU C CA 1
ATOM 5504 C C . LEU C 1 78 ? 8.845 53.133 -20.780 1.00 60.71 77 LEU C C 1
ATOM 5505 O O . LEU C 1 78 ? 9.738 52.327 -21.038 1.00 58.35 77 LEU C O 1
ATOM 5510 N N . CYS C 1 79 ? 9.023 54.454 -20.807 1.00 63.04 78 CYS C N 1
ATOM 5511 C CA . CYS C 1 79 ? 10.327 55.075 -21.048 1.00 63.18 78 CYS C CA 1
ATOM 5512 C C . CYS C 1 79 ? 11.230 54.961 -19.824 1.00 64.94 78 CYS C C 1
ATOM 5513 O O . CYS C 1 79 ? 12.423 54.674 -19.957 1.00 60.89 78 CYS C O 1
ATOM 5516 N N . GLN C 1 80 ? 10.650 55.195 -18.645 1.00 61.62 79 GLN C N 1
ATOM 5517 C CA . GLN C 1 80 ? 11.339 55.053 -17.355 1.00 60.14 79 GLN C CA 1
ATOM 5518 C C . GLN C 1 80 ? 11.885 53.630 -17.170 1.00 53.24 79 GLN C C 1
ATOM 5519 O O . GLN C 1 80 ? 13.042 53.445 -16.775 1.00 44.68 79 GLN C O 1
ATOM 5525 N N . SER C 1 81 ? 11.046 52.645 -17.490 1.00 42.09 80 SER C N 1
ATOM 5526 C CA . SER C 1 81 ? 11.391 51.230 -17.399 1.00 46.65 80 SER C CA 1
ATOM 5527 C C . SER C 1 81 ? 12.400 50.787 -18.463 1.00 52.18 80 SER C C 1
ATOM 5528 O O . SER C 1 81 ? 13.170 49.847 -18.231 1.00 49.63 80 SER C O 1
ATOM 5531 N N . ALA C 1 82 ? 12.384 51.447 -19.625 1.00 48.50 81 ALA C N 1
ATOM 5532 C CA . ALA C 1 82 ? 13.363 51.176 -20.680 1.00 42.98 81 ALA C CA 1
ATOM 5533 C C . ALA C 1 82 ? 14.742 51.678 -20.277 1.00 42.93 81 ALA C C 1
ATOM 5534 O O . ALA C 1 82 ? 15.749 51.006 -20.504 1.00 43.35 81 ALA C O 1
ATOM 5536 N N . ASN C 1 83 ? 14.771 52.859 -19.665 1.00 44.05 82 ASN C N 1
ATOM 5537 C CA . ASN C 1 83 ? 16.011 53.471 -19.202 1.00 40.84 82 ASN C CA 1
ATOM 5538 C C . ASN C 1 83 ? 16.637 52.713 -18.033 1.00 46.52 82 ASN C C 1
ATOM 5539 O O . ASN C 1 83 ? 17.862 52.612 -17.941 1.00 42.97 82 ASN C O 1
ATOM 5544 N N . GLU C 1 84 ? 15.780 52.161 -17.173 1.00 49.29 83 GLU C N 1
ATOM 5545 C CA . GLU C 1 84 ? 16.175 51.241 -16.104 1.00 49.29 83 GLU C CA 1
ATOM 5546 C C . GLU C 1 84 ? 16.905 50.035 -16.680 1.00 46.68 83 GLU C C 1
ATOM 5547 O O . GLU C 1 84 ? 17.983 49.665 -16.201 1.00 45.62 83 GLU C O 1
ATOM 5553 N N . GLU C 1 85 ? 16.315 49.443 -17.717 1.00 37.26 84 GLU C N 1
ATOM 5554 C CA . GLU C 1 85 ? 16.888 48.282 -18.387 1.00 43.45 84 GLU C CA 1
ATOM 5555 C C . GLU C 1 85 ? 18.220 48.626 -19.063 1.00 44.04 84 GLU C C 1
ATOM 5556 O O . GLU C 1 85 ? 19.180 47.851 -18.981 1.00 34.47 84 GLU C O 1
ATOM 5562 N N . LEU C 1 86 ? 18.262 49.797 -19.705 1.00 41.82 85 LEU C N 1
ATOM 5563 C CA . LEU C 1 86 ? 19.461 50.302 -20.375 1.00 37.02 85 LEU C CA 1
ATOM 5564 C C . LEU C 1 86 ? 20.613 50.532 -19.391 1.00 34.95 85 LEU C C 1
ATOM 5565 O O . LEU C 1 86 ? 21.733 50.076 -19.622 1.00 29.35 85 LEU C O 1
ATOM 5570 N N . SER C 1 87 ? 20.313 51.218 -18.288 1.00 35.19 86 SER C N 1
ATOM 5571 C CA . SER C 1 87 ? 21.254 51.406 -17.183 1.00 42.50 86 SER C CA 1
ATOM 5572 C C . SER C 1 87 ? 21.773 50.068 -16.657 1.00 34.44 86 SER C C 1
ATOM 5573 O O . SER C 1 87 ? 22.968 49.924 -16.392 1.00 38.05 86 SER C O 1
ATOM 5576 N N . ASN C 1 88 ? 20.869 49.096 -16.534 1.00 37.92 87 ASN C N 1
ATOM 5577 C CA . ASN C 1 88 ? 21.219 47.756 -16.065 1.00 41.09 87 ASN C CA 1
ATOM 5578 C C . ASN C 1 88 ? 22.194 47.007 -16.972 1.00 40.90 87 ASN C C 1
ATOM 5579 O O . ASN C 1 88 ? 23.132 46.391 -16.474 1.00 41.66 87 ASN C O 1
ATOM 5584 N N . LEU C 1 89 ? 21.985 47.076 -18.291 1.00 36.29 88 LEU C N 1
ATOM 5585 C CA . LEU C 1 89 ? 22.905 46.445 -19.265 1.00 28.20 88 LEU C CA 1
ATOM 5586 C C . LEU C 1 89 ? 24.323 47.008 -19.189 1.00 30.17 88 LEU C C 1
ATOM 5587 O O . LEU C 1 89 ? 25.300 46.287 -19.412 1.00 28.93 88 LEU C O 1
ATOM 5592 N N . VAL C 1 90 ? 24.431 48.296 -18.875 1.00 39.65 89 VAL C N 1
ATOM 5593 C CA . VAL C 1 90 ? 25.728 48.952 -18.712 1.00 35.34 89 VAL C CA 1
ATOM 5594 C C . VAL C 1 90 ? 26.357 48.509 -17.396 1.00 40.16 89 VAL C C 1
ATOM 5595 O O . VAL C 1 90 ? 27.552 48.180 -17.354 1.00 45.44 89 VAL C O 1
ATOM 5599 N N . ASP C 1 91 ? 25.547 48.475 -16.335 1.00 35.58 90 ASP C N 1
ATOM 5600 C CA . ASP C 1 91 ? 25.990 47.964 -15.031 1.00 33.93 90 ASP C CA 1
ATOM 5601 C C . ASP C 1 91 ? 26.480 46.513 -15.104 1.00 36.64 90 ASP C C 1
ATOM 5602 O O . ASP C 1 91 ? 27.527 46.189 -14.545 1.00 41.18 90 ASP C O 1
ATOM 5607 N N . GLN C 1 92 ? 25.737 45.665 -15.814 1.00 35.94 91 GLN C N 1
ATOM 5608 C CA . GLN C 1 92 ? 26.042 44.226 -15.910 1.00 37.79 91 GLN C CA 1
ATOM 5609 C C . GLN C 1 92 ? 27.112 43.862 -16.933 1.00 39.70 91 GLN C C 1
ATOM 5610 O O . GLN C 1 92 ? 27.744 42.813 -16.822 1.00 37.48 91 GLN C O 1
ATOM 5616 N N . HIS C 1 93 ? 27.312 44.717 -17.935 1.00 47.83 92 HIS C N 1
ATOM 5617 C CA . HIS C 1 93 ? 28.317 44.451 -18.970 1.00 47.03 92 HIS C CA 1
ATOM 5618 C C . HIS C 1 93 ? 29.249 45.658 -19.194 1.00 46.85 92 HIS C C 1
ATOM 5619 O O . HIS C 1 93 ? 29.271 46.242 -20.285 1.00 38.73 92 HIS C O 1
ATOM 5626 N N . PRO C 1 94 ? 30.053 46.015 -18.166 1.00 40.75 93 PRO C N 1
ATOM 5627 C CA . PRO C 1 94 ? 30.772 47.278 -18.257 1.00 45.56 93 PRO C CA 1
ATOM 5628 C C . PRO C 1 94 ? 32.046 47.195 -19.107 1.00 48.58 93 PRO C C 1
ATOM 5629 O O . PRO C 1 94 ? 32.693 48.216 -19.339 1.00 52.05 93 PRO C O 1
ATOM 5633 N N . GLY C 1 95 ? 32.392 45.994 -19.564 1.00 42.47 94 GLY C N 1
ATOM 5634 C CA . GLY C 1 95 ? 33.527 45.807 -20.462 1.00 43.85 94 GLY C CA 1
ATOM 5635 C C . GLY C 1 95 ? 33.106 45.942 -21.914 1.00 44.41 94 GLY C C 1
ATOM 5636 O O . GLY C 1 95 ? 33.952 46.069 -22.802 1.00 47.49 94 GLY C O 1
ATOM 5637 N N . LYS C 1 96 ? 31.793 45.915 -22.149 1.00 37.33 95 LYS C N 1
ATOM 5638 C CA . LYS C 1 96 ? 31.231 45.991 -23.503 1.00 39.68 95 LYS C CA 1
ATOM 5639 C C . LYS C 1 96 ? 30.488 47.307 -23.754 1.00 42.50 95 LYS C C 1
ATOM 5640 O O . LYS C 1 96 ? 30.619 47.906 -24.827 1.00 36.29 95 LYS C O 1
ATOM 5646 N N . PHE C 1 97 ? 29.702 47.749 -22.773 1.00 37.61 96 PHE C N 1
ATOM 5647 C CA . PHE C 1 97 ? 28.956 48.994 -22.910 1.00 32.44 96 PHE C CA 1
ATOM 5648 C C . PHE C 1 97 ? 29.579 50.085 -22.072 1.00 42.37 96 PHE C C 1
ATOM 5649 O O . PHE C 1 97 ? 29.659 49.963 -20.846 1.00 50.34 96 PHE C O 1
ATOM 5657 N N . ALA C 1 98 ? 30.009 51.155 -22.737 1.00 43.81 97 ALA C N 1
ATOM 5658 C CA . ALA C 1 98 ? 30.609 52.309 -22.060 1.00 41.35 97 ALA C CA 1
ATOM 5659 C C . ALA C 1 98 ? 29.537 53.226 -21.478 1.00 39.79 97 ALA C C 1
ATOM 5660 O O . ALA C 1 98 ? 29.827 54.100 -20.660 1.00 40.41 97 ALA C O 1
ATOM 5662 N N . GLY C 1 99 ? 28.292 53.011 -21.894 1.00 35.18 98 GLY C N 1
ATOM 5663 C CA . GLY C 1 99 ? 27.174 53.776 -21.382 1.00 26.89 98 GLY C CA 1
ATOM 5664 C C . GLY C 1 99 ? 25.935 53.581 -22.223 1.00 25.71 98 GLY C C 1
ATOM 5665 O O . GLY C 1 99 ? 25.964 52.872 -23.239 1.00 34.99 98 GLY C O 1
ATOM 5666 N N . ALA C 1 100 ? 24.838 54.197 -21.792 1.00 35.25 99 ALA C N 1
ATOM 5667 C CA . ALA C 1 100 ? 23.583 54.132 -22.539 1.00 32.35 99 ALA C CA 1
ATOM 5668 C C . ALA C 1 100 ? 22.960 55.503 -22.752 1.00 29.62 99 ALA C C 1
ATOM 5669 O O . ALA C 1 100 ? 23.142 56.416 -21.950 1.00 37.62 99 ALA C O 1
ATOM 5671 N N . VAL C 1 101 ? 22.229 55.631 -23.853 1.00 33.87 100 VAL C N 1
ATOM 5672 C CA . VAL C 1 101 ? 21.536 56.859 -24.202 1.00 33.91 100 VAL C CA 1
ATOM 5673 C C . VAL C 1 101 ? 20.062 56.598 -23.958 1.00 30.12 100 VAL C C 1
ATOM 5674 O O . VAL C 1 101 ? 19.533 55.580 -24.398 1.00 39.22 100 VAL C O 1
ATOM 5678 N N . ALA C 1 102 ? 19.409 57.506 -23.237 1.00 34.78 101 ALA C N 1
ATOM 5679 C CA . ALA C 1 102 ? 18.060 57.262 -22.727 1.00 36.54 101 ALA C CA 1
ATOM 5680 C C . ALA C 1 102 ? 16.948 57.671 -23.696 1.00 34.87 101 ALA C C 1
ATOM 5681 O O . ALA C 1 102 ? 17.106 58.607 -24.474 1.00 40.05 101 ALA C O 1
ATOM 5683 N N . ILE C 1 103 ? 15.828 56.957 -23.646 1.00 38.54 102 ILE C N 1
ATOM 5684 C CA . ILE C 1 103 ? 14.631 57.356 -24.394 1.00 44.95 102 ILE C CA 1
ATOM 5685 C C . ILE C 1 103 ? 13.865 58.463 -23.659 1.00 47.70 102 ILE C C 1
ATOM 5686 O O . ILE C 1 103 ? 13.702 58.415 -22.436 1.00 49.22 102 ILE C O 1
ATOM 5691 N N . LEU C 1 104 ? 13.433 59.470 -24.416 1.00 48.00 103 LEU C N 1
ATOM 5692 C CA . LEU C 1 104 ? 12.597 60.550 -23.908 1.00 46.24 103 LEU C CA 1
ATOM 5693 C C . LEU C 1 104 ? 11.131 60.310 -24.283 1.00 48.37 103 LEU C C 1
ATOM 5694 O O . LEU C 1 104 ? 10.850 59.918 -25.421 1.00 48.23 103 LEU C O 1
ATOM 5699 N N . PRO C 1 105 ? 10.193 60.541 -23.333 1.00 48.48 104 PRO C N 1
ATOM 5700 C CA . PRO C 1 105 ? 8.759 60.501 -23.646 1.00 47.49 104 PRO C CA 1
ATOM 5701 C C . PRO C 1 105 ? 8.272 61.878 -24.103 1.00 47.32 104 PRO C C 1
ATOM 5702 O O . PRO C 1 105 ? 7.924 62.721 -23.274 1.00 51.62 104 PRO C O 1
ATOM 5706 N N . MET C 1 106 ? 8.247 62.110 -25.412 1.00 51.27 105 MET C N 1
ATOM 5707 C CA . MET C 1 106 ? 8.032 63.475 -25.922 1.00 59.40 105 MET C CA 1
ATOM 5708 C C . MET C 1 106 ? 6.561 63.915 -26.037 1.00 60.37 105 MET C C 1
ATOM 5709 O O . MET C 1 106 ? 6.273 65.053 -26.416 1.00 63.36 105 MET C O 1
ATOM 5714 N N . ASN C 1 107 ? 5.646 63.013 -25.685 1.00 64.61 106 ASN C N 1
ATOM 5715 C CA . ASN C 1 107 ? 4.248 63.369 -25.405 1.00 65.06 106 ASN C CA 1
ATOM 5716 C C . ASN C 1 107 ? 4.053 63.926 -23.984 1.00 64.33 106 ASN C C 1
ATOM 5717 O O . ASN C 1 107 ? 2.973 64.406 -23.631 1.00 69.34 106 ASN C O 1
ATOM 5722 N N . ASN C 1 108 ? 5.114 63.860 -23.185 1.00 60.46 107 ASN C N 1
ATOM 5723 C CA . ASN C 1 108 ? 5.093 64.293 -21.802 1.00 51.25 107 ASN C CA 1
ATOM 5724 C C . ASN C 1 108 ? 6.311 65.159 -21.488 1.00 55.92 107 ASN C C 1
ATOM 5725 O O . ASN C 1 108 ? 7.358 64.650 -21.083 1.00 54.94 107 ASN C O 1
ATOM 5730 N N . ILE C 1 109 ? 6.153 66.469 -21.669 1.00 60.94 108 ILE C N 1
ATOM 5731 C CA . ILE C 1 109 ? 7.253 67.439 -21.545 1.00 65.83 108 ILE C CA 1
ATOM 5732 C C . ILE C 1 109 ? 7.845 67.517 -20.130 1.00 70.50 108 ILE C C 1
ATOM 5733 O O . ILE C 1 109 ? 9.073 67.567 -19.970 1.00 65.87 108 ILE C O 1
ATOM 5738 N N . GLU C 1 110 ? 6.975 67.504 -19.118 1.00 73.48 109 GLU C N 1
ATOM 5739 C CA . GLU C 1 110 ? 7.412 67.533 -17.720 1.00 73.44 109 GLU C CA 1
ATOM 5740 C C . GLU C 1 110 ? 8.197 66.271 -17.358 1.00 67.84 109 GLU C C 1
ATOM 5741 O O . GLU C 1 110 ? 9.254 66.361 -16.731 1.00 66.02 109 GLU C O 1
ATOM 5747 N N . SER C 1 111 ? 7.679 65.112 -17.770 1.00 60.96 110 SER C N 1
ATOM 5748 C CA . SER C 1 111 ? 8.357 63.828 -17.576 1.00 60.98 110 SER C CA 1
ATOM 5749 C C . SER C 1 111 ? 9.650 63.705 -18.392 1.00 63.90 110 SER C C 1
ATOM 5750 O O . SER C 1 111 ? 10.600 63.063 -17.942 1.00 64.03 110 SER C O 1
ATOM 5753 N N . ALA C 1 112 ? 9.679 64.315 -19.581 1.00 56.95 111 ALA C N 1
ATOM 5754 C CA . ALA C 1 112 ? 10.881 64.322 -20.418 1.00 49.47 111 ALA C CA 1
ATOM 5755 C C . ALA C 1 112 ? 11.991 65.117 -19.750 1.00 50.01 111 ALA C C 1
ATOM 5756 O O . ALA C 1 112 ? 13.162 64.732 -19.827 1.00 38.27 111 ALA C O 1
ATOM 5758 N N . CYS C 1 113 ? 11.606 66.207 -19.081 1.00 51.77 112 CYS C N 1
ATOM 5759 C CA . CYS C 1 113 ? 12.519 66.992 -18.239 1.00 55.81 112 CYS C CA 1
ATOM 5760 C C . CYS C 1 113 ? 13.055 66.203 -17.044 1.00 51.02 112 CYS C C 1
ATOM 5761 O O . CYS C 1 113 ? 14.214 66.395 -16.651 1.00 52.24 112 CYS C O 1
ATOM 5764 N N . LYS C 1 114 ? 12.217 65.325 -16.481 1.00 50.83 113 LYS C N 1
ATOM 5765 C CA . LYS C 1 114 ? 12.610 64.447 -15.364 1.00 57.23 113 LYS C CA 1
ATOM 5766 C C . LYS C 1 114 ? 13.685 63.461 -15.816 1.00 55.27 113 LYS C C 1
ATOM 5767 O O . LYS C 1 114 ? 14.661 63.219 -15.093 1.00 49.65 113 LYS C O 1
ATOM 5773 N N . VAL C 1 115 ? 13.494 62.909 -17.017 1.00 55.36 114 VAL C N 1
ATOM 5774 C CA . VAL C 1 115 ? 14.468 62.006 -17.635 1.00 51.59 114 VAL C CA 1
ATOM 5775 C C . VAL C 1 115 ? 15.807 62.732 -17.823 1.00 49.11 114 VAL C C 1
ATOM 5776 O O . VAL C 1 115 ? 16.842 62.198 -17.438 1.00 51.56 114 VAL C O 1
ATOM 5780 N N . ILE C 1 116 ? 15.772 63.960 -18.346 1.00 52.63 115 ILE C N 1
ATOM 5781 C CA . ILE C 1 116 ? 16.984 64.796 -18.480 1.00 50.81 115 ILE C CA 1
ATOM 5782 C C . ILE C 1 116 ? 17.673 65.057 -17.128 1.00 53.98 115 ILE C C 1
ATOM 5783 O O . ILE C 1 116 ? 18.916 65.044 -17.035 1.00 43.66 115 ILE C O 1
ATOM 5788 N N . SER C 1 117 ? 16.861 65.269 -16.091 1.00 54.84 116 SER C N 1
ATOM 5789 C CA . SER C 1 117 ? 17.357 65.467 -14.722 1.00 56.44 116 SER C CA 1
ATOM 5790 C C . SER C 1 117 ? 18.033 64.215 -14.163 1.00 51.97 116 SER C C 1
ATOM 5791 O O . SER C 1 117 ? 19.081 64.301 -13.523 1.00 55.61 116 SER C O 1
ATOM 5794 N N . SER C 1 118 ? 17.444 63.055 -14.444 1.00 49.33 117 SER C N 1
ATOM 5795 C CA . SER C 1 118 ? 17.897 61.782 -13.889 1.00 44.90 117 SER C CA 1
ATOM 5796 C C . SER C 1 118 ? 19.167 61.199 -14.533 1.00 48.31 117 SER C C 1
ATOM 5797 O O . SER C 1 118 ? 19.650 60.150 -14.096 1.00 50.38 117 SER C O 1
ATOM 5800 N N . ILE C 1 119 ? 19.699 61.883 -15.549 1.00 45.41 118 ILE C N 1
ATOM 5801 C CA A ILE C 1 119 ? 20.889 61.414 -16.256 0.50 42.70 118 ILE C CA 1
ATOM 5802 C CA B ILE C 1 119 ? 20.904 61.450 -16.277 0.50 43.52 118 ILE C CA 1
ATOM 5803 C C . ILE C 1 119 ? 22.181 61.672 -15.455 1.00 43.87 118 ILE C C 1
ATOM 5804 O O . ILE C 1 119 ? 23.099 60.835 -15.462 1.00 41.79 118 ILE C O 1
ATOM 5813 N N . LYS C 1 120 ? 22.245 62.789 -14.730 1.00 49.73 119 LYS C N 1
ATOM 5814 C CA A LYS C 1 120 ? 23.400 63.081 -13.863 0.50 51.34 119 LYS C CA 1
ATOM 5815 C CA B LYS C 1 120 ? 23.404 63.078 -13.881 0.50 53.35 119 LYS C CA 1
ATOM 5816 C C . LYS C 1 120 ? 23.411 62.255 -12.585 1.00 52.87 119 LYS C C 1
ATOM 5817 O O . LYS C 1 120 ? 24.450 62.111 -11.938 1.00 51.59 119 LYS C O 1
ATOM 5828 N N . ASP C 1 121 ? 22.256 61.715 -12.216 1.00 46.39 120 ASP C N 1
ATOM 5829 C CA . ASP C 1 121 ? 22.164 60.847 -11.042 1.00 52.98 120 ASP C CA 1
ATOM 5830 C C . ASP C 1 121 ? 22.407 59.370 -11.375 1.00 50.49 120 ASP C C 1
ATOM 5831 O O . ASP C 1 121 ? 22.620 58.555 -10.480 1.00 44.77 120 ASP C O 1
ATOM 5836 N N . ASP C 1 122 ? 22.369 59.040 -12.664 1.00 45.74 121 ASP C N 1
ATOM 5837 C CA . ASP C 1 122 ? 22.615 57.690 -13.135 1.00 42.35 121 ASP C CA 1
ATOM 5838 C C . ASP C 1 122 ? 23.897 57.678 -13.964 1.00 46.78 121 ASP C C 1
ATOM 5839 O O . ASP C 1 122 ? 23.912 58.110 -15.124 1.00 46.76 121 ASP C O 1
ATOM 5844 N N . GLU C 1 123 ? 24.967 57.162 -13.366 1.00 48.60 122 GLU C N 1
ATOM 5845 C CA . GLU C 1 123 ? 26.299 57.161 -13.974 1.00 48.90 122 GLU C CA 1
ATOM 5846 C C . GLU C 1 123 ? 26.361 56.350 -15.279 1.00 49.38 122 GLU C C 1
ATOM 5847 O O . GLU C 1 123 ? 27.257 56.549 -16.103 1.00 43.82 122 GLU C O 1
ATOM 5853 N N . ASN C 1 124 ? 25.395 55.452 -15.457 1.00 42.56 123 ASN C N 1
ATOM 5854 C CA . ASN C 1 124 ? 25.322 54.580 -16.626 1.00 43.97 123 ASN C CA 1
ATOM 5855 C C . ASN C 1 124 ? 24.601 55.217 -17.799 1.00 45.16 123 ASN C C 1
ATOM 5856 O O . ASN C 1 124 ? 24.745 54.765 -18.939 1.00 36.67 123 ASN C O 1
ATOM 5861 N N . LEU C 1 125 ? 23.793 56.233 -17.501 1.00 47.75 124 LEU C N 1
ATOM 5862 C CA . LEU C 1 125 ? 23.069 56.986 -18.518 1.00 42.46 124 LEU C CA 1
ATOM 5863 C C . LEU C 1 125 ? 23.885 58.216 -18.874 1.00 43.50 124 LEU C C 1
ATOM 5864 O O . LEU C 1 125 ? 24.263 59.003 -18.004 1.00 41.54 124 LEU C O 1
ATOM 5869 N N . VAL C 1 126 ? 24.168 58.364 -20.162 1.00 38.34 125 VAL C N 1
ATOM 5870 C CA . VAL C 1 126 ? 25.178 59.300 -20.620 1.00 32.30 125 VAL C CA 1
ATOM 5871 C C . VAL C 1 126 ? 24.556 60.400 -21.499 1.00 36.94 125 VAL C C 1
ATOM 5872 O O . VAL C 1 126 ? 25.155 61.449 -21.756 1.00 30.86 125 VAL C O 1
ATOM 5876 N N . GLY C 1 127 ? 23.320 60.174 -21.921 1.00 30.29 126 GLY C N 1
ATOM 5877 C CA . GLY C 1 127 ? 22.632 61.154 -22.733 1.00 23.65 126 GLY C CA 1
ATOM 5878 C C . GLY C 1 127 ? 21.204 60.738 -22.938 1.00 25.74 126 GLY C C 1
ATOM 5879 O O . GLY C 1 127 ? 20.726 59.793 -22.304 1.00 31.12 126 GLY C O 1
ATOM 5880 N N . ALA C 1 128 ? 20.539 61.443 -23.842 1.00 26.99 127 ALA C N 1
ATOM 5881 C CA . ALA C 1 128 ? 19.152 61.192 -24.182 1.00 33.23 127 ALA C CA 1
ATOM 5882 C C . ALA C 1 128 ? 18.987 61.312 -25.688 1.00 29.20 127 ALA C C 1
ATOM 5883 O O . ALA C 1 128 ? 19.667 62.110 -26.336 1.00 29.33 127 ALA C O 1
ATOM 5885 N N . GLN C 1 129 ? 18.089 60.509 -26.244 1.00 33.83 128 GLN C N 1
ATOM 5886 C CA . GLN C 1 129 ? 17.948 60.461 -27.685 1.00 33.69 128 GLN C CA 1
ATOM 5887 C C . GLN C 1 129 ? 16.784 61.304 -28.160 1.00 38.55 128 GLN C C 1
ATOM 5888 O O . GLN C 1 129 ? 15.632 61.088 -27.755 1.00 33.49 128 GLN C O 1
ATOM 5894 N N . ILE C 1 130 ? 17.106 62.263 -29.021 1.00 32.37 129 ILE C N 1
ATOM 5895 C CA . ILE C 1 130 ? 16.101 63.005 -29.763 1.00 36.89 129 ILE C CA 1
ATOM 5896 C C . ILE C 1 130 ? 16.029 62.469 -31.191 1.00 39.10 129 ILE C C 1
ATOM 5897 O O . ILE C 1 130 ? 17.024 62.026 -31.752 1.00 36.11 129 ILE C O 1
ATOM 5902 N N . PHE C 1 131 ? 14.832 62.476 -31.755 1.00 40.44 130 PHE C N 1
ATOM 5903 C CA . PHE C 1 131 ? 14.638 62.116 -33.150 1.00 41.76 130 PHE C CA 1
ATOM 5904 C C . PHE C 1 131 ? 14.421 63.386 -33.965 1.00 42.80 130 PHE C C 1
ATOM 5905 O O . PHE C 1 131 ? 14.205 64.462 -33.392 1.00 33.78 130 PHE C O 1
ATOM 5913 N N . THR C 1 132 ? 14.517 63.265 -35.292 1.00 37.87 131 THR C N 1
ATOM 5914 C CA . THR C 1 132 ? 14.363 64.406 -36.192 1.00 35.20 131 THR C CA 1
ATOM 5915 C C . THR C 1 132 ? 12.921 64.908 -36.171 1.00 43.06 131 THR C C 1
ATOM 5916 O O . THR C 1 132 ? 12.670 66.111 -36.295 1.00 37.91 131 THR C O 1
ATOM 5920 N N . ARG C 1 133 ? 11.988 63.972 -35.996 1.00 37.18 132 ARG C N 1
ATOM 5921 C CA . ARG C 1 133 ? 10.586 64.300 -35.774 1.00 41.27 132 ARG C CA 1
ATOM 5922 C C . ARG C 1 133 ? 10.006 63.531 -34.591 1.00 38.08 132 ARG C C 1
ATOM 5923 O O . ARG C 1 133 ? 10.389 62.393 -34.331 1.00 46.12 132 ARG C O 1
ATOM 5931 N N . HIS C 1 134 ? 9.100 64.179 -33.866 1.00 37.23 133 HIS C N 1
ATOM 5932 C CA . HIS C 1 134 ? 8.325 63.534 -32.809 1.00 45.55 133 HIS C CA 1
ATOM 5933 C C . HIS C 1 134 ? 6.843 63.862 -32.996 1.00 47.48 133 HIS C C 1
ATOM 5934 O O . HIS C 1 134 ? 6.478 65.034 -33.146 1.00 49.80 133 HIS C O 1
ATOM 5941 N N . LEU C 1 135 ? 6.012 62.818 -33.002 1.00 53.18 134 LEU C N 1
ATOM 5942 C CA . LEU C 1 135 ? 4.544 62.926 -33.127 1.00 59.76 134 LEU C CA 1
ATOM 5943 C C . LEU C 1 135 ? 4.071 63.761 -34.329 1.00 64.96 134 LEU C C 1
ATOM 5944 O O . LEU C 1 135 ? 3.139 64.569 -34.218 1.00 70.10 134 LEU C O 1
ATOM 5949 N N . GLY C 1 136 ? 4.737 63.565 -35.469 1.00 63.17 135 GLY C N 1
ATOM 5950 C CA . GLY C 1 136 ? 4.439 64.288 -36.704 1.00 52.94 135 GLY C CA 1
ATOM 5951 C C . GLY C 1 136 ? 4.827 65.754 -36.678 1.00 56.24 135 GLY C C 1
ATOM 5952 O O . GLY C 1 136 ? 4.368 66.536 -37.513 1.00 60.95 135 GLY C O 1
ATOM 5953 N N . LYS C 1 137 ? 5.663 66.129 -35.712 1.00 53.52 136 LYS C N 1
ATOM 5954 C CA . LYS C 1 137 ? 6.152 67.497 -35.582 1.00 54.22 136 LYS C CA 1
ATOM 5955 C C . LYS C 1 137 ? 7.672 67.493 -35.579 1.00 50.28 136 LYS C C 1
ATOM 5956 O O . LYS C 1 137 ? 8.286 66.520 -35.167 1.00 54.02 136 LYS C O 1
ATOM 5962 N N . SER C 1 138 ? 8.273 68.585 -36.033 1.00 51.28 137 SER C N 1
ATOM 5963 C CA . SER C 1 138 ? 9.723 68.733 -35.993 1.00 50.57 137 SER C CA 1
ATOM 5964 C C . SER C 1 138 ? 10.237 68.832 -34.556 1.00 52.61 137 SER C C 1
ATOM 5965 O O . SER C 1 138 ? 9.545 69.344 -33.675 1.00 49.87 137 SER C O 1
ATOM 5968 N N . ILE C 1 139 ? 11.459 68.347 -34.343 1.00 51.59 138 ILE C N 1
ATOM 5969 C CA . ILE C 1 139 ? 12.177 68.501 -33.073 1.00 47.23 138 ILE C CA 1
ATOM 5970 C C . ILE C 1 139 ? 12.365 69.977 -32.712 1.00 45.89 138 ILE C C 1
ATOM 5971 O O . ILE C 1 139 ? 12.530 70.328 -31.539 1.00 51.45 138 ILE C O 1
ATOM 5976 N N . ALA C 1 140 ? 12.289 70.832 -33.733 1.00 47.03 139 ALA C N 1
ATOM 5977 C CA . ALA C 1 140 ? 12.475 72.272 -33.600 1.00 44.05 139 ALA C CA 1
ATOM 5978 C C . ALA C 1 140 ? 11.230 73.016 -33.145 1.00 45.62 139 ALA C C 1
ATOM 5979 O O . ALA C 1 140 ? 11.291 74.224 -32.908 1.00 49.36 139 ALA C O 1
ATOM 5981 N N . ASP C 1 141 ? 10.109 72.308 -33.042 1.00 39.78 140 ASP C N 1
ATOM 5982 C CA . ASP C 1 141 ? 8.874 72.912 -32.571 1.00 53.63 140 ASP C CA 1
ATOM 5983 C C . ASP C 1 141 ? 9.015 73.374 -31.117 1.00 60.24 140 ASP C C 1
ATOM 5984 O O . ASP C 1 141 ? 9.628 72.683 -30.296 1.00 59.21 140 ASP C O 1
ATOM 5989 N N . LYS C 1 142 ? 8.443 74.546 -30.829 1.00 64.66 141 LYS C N 1
ATOM 5990 C CA . LYS C 1 142 ? 8.458 75.182 -29.499 1.00 65.14 141 LYS C CA 1
ATOM 5991 C C . LYS C 1 142 ? 7.933 74.296 -28.356 1.00 59.27 141 LYS C C 1
ATOM 5992 O O . LYS C 1 142 ? 8.271 74.514 -27.190 1.00 63.19 141 LYS C O 1
ATOM 5998 N N . GLU C 1 143 ? 7.107 73.312 -28.708 1.00 55.23 142 GLU C N 1
ATOM 5999 C CA . GLU C 1 143 ? 6.585 72.311 -27.783 1.00 54.90 142 GLU C CA 1
ATOM 6000 C C . GLU C 1 143 ? 7.699 71.467 -27.156 1.00 56.59 142 GLU C C 1
ATOM 6001 O O . GLU C 1 143 ? 7.657 71.165 -25.961 1.00 58.09 142 GLU C O 1
ATOM 6007 N N . PHE C 1 144 ? 8.692 71.105 -27.965 1.00 55.23 143 PHE C N 1
ATOM 6008 C CA . PHE C 1 144 ? 9.808 70.261 -27.518 1.00 53.79 143 PHE C CA 1
ATOM 6009 C C . PHE C 1 144 ? 10.984 71.082 -26.993 1.00 54.07 143 PHE C C 1
ATOM 6010 O O . PHE C 1 144 ? 11.946 70.530 -26.456 1.00 62.73 143 PHE C O 1
ATOM 6018 N N . ARG C 1 145 ? 10.889 72.400 -27.149 1.00 50.53 144 ARG C N 1
ATOM 6019 C CA . ARG C 1 145 ? 11.923 73.345 -26.721 1.00 47.09 144 ARG C CA 1
ATOM 6020 C C . ARG C 1 145 ? 12.290 73.369 -25.209 1.00 52.23 144 ARG C C 1
ATOM 6021 O O . ARG C 1 145 ? 13.465 73.600 -24.894 1.00 47.52 144 ARG C O 1
ATOM 6029 N N . PRO C 1 146 ? 11.314 73.155 -24.277 1.00 52.93 145 PRO C N 1
ATOM 6030 C CA . PRO C 1 146 ? 11.715 73.056 -22.852 1.00 54.85 145 PRO C CA 1
ATOM 6031 C C . PRO C 1 146 ? 12.681 71.904 -22.541 1.00 51.29 145 PRO C C 1
ATOM 6032 O O . PRO C 1 146 ? 13.633 72.091 -21.773 1.00 53.20 145 PRO C O 1
ATOM 6036 N N . VAL C 1 147 ? 12.431 70.742 -23.147 1.00 47.46 146 VAL C N 1
ATOM 6037 C CA . VAL C 1 147 ? 13.299 69.557 -23.045 1.00 43.46 146 VAL C CA 1
ATOM 6038 C C . VAL C 1 147 ? 14.744 69.851 -23.468 1.00 44.60 146 VAL C C 1
ATOM 6039 O O . VAL C 1 147 ? 15.698 69.442 -22.792 1.00 48.31 146 VAL C O 1
ATOM 6043 N N . LEU C 1 148 ? 14.892 70.568 -24.582 1.00 42.89 147 LEU C N 1
ATOM 6044 C CA . LEU C 1 148 ? 16.203 70.936 -25.113 1.00 34.66 147 LEU C CA 1
ATOM 6045 C C . LEU C 1 148 ? 16.878 71.986 -24.246 1.00 35.46 147 LEU C C 1
ATOM 6046 O O . LEU C 1 148 ? 18.103 71.994 -24.115 1.00 42.00 147 LEU C O 1
ATOM 6051 N N . ALA C 1 149 ? 16.076 72.871 -23.651 1.00 43.01 148 ALA C N 1
ATOM 6052 C CA . ALA C 1 149 ? 16.574 73.868 -22.693 1.00 44.56 148 ALA C CA 1
ATOM 6053 C C . ALA C 1 149 ? 17.098 73.204 -21.418 1.00 36.00 148 ALA C C 1
ATOM 6054 O O . ALA C 1 149 ? 18.146 73.590 -20.891 1.00 40.62 148 ALA C O 1
ATOM 6056 N N . GLN C 1 150 ? 16.366 72.197 -20.952 1.00 36.72 149 GLN C N 1
ATOM 6057 C CA . GLN C 1 150 ? 16.750 71.402 -19.786 1.00 44.97 149 GLN C CA 1
ATOM 6058 C C . GLN C 1 150 ? 18.096 70.713 -20.010 1.00 50.08 149 GLN C C 1
ATOM 6059 O O . GLN C 1 150 ? 18.961 70.702 -19.123 1.00 48.80 149 GLN C O 1
ATOM 6065 N N . ALA C 1 151 ? 18.269 70.159 -21.209 1.00 46.34 150 ALA C N 1
ATOM 6066 C CA . ALA C 1 151 ? 19.522 69.532 -21.595 1.00 39.21 150 ALA C CA 1
ATOM 6067 C C . ALA C 1 151 ? 20.661 70.536 -21.616 1.00 27.85 150 ALA C C 1
ATOM 6068 O O . ALA C 1 151 ? 21.756 70.232 -21.146 1.00 35.89 150 ALA C O 1
ATOM 6070 N N . ALA C 1 152 ? 20.399 71.733 -22.143 1.00 36.10 151 ALA C N 1
ATOM 6071 C CA . ALA C 1 152 ? 21.417 72.790 -22.216 1.00 44.98 151 ALA C CA 1
ATOM 6072 C C . ALA C 1 152 ? 21.802 73.304 -20.835 1.00 45.99 151 ALA C C 1
ATOM 6073 O O . ALA C 1 152 ? 22.987 73.510 -20.549 1.00 45.64 151 ALA C O 1
ATOM 6075 N N . LYS C 1 153 ? 20.790 73.493 -19.989 1.00 45.88 152 LYS C N 1
ATOM 6076 C CA . LYS C 1 153 ? 20.980 73.991 -18.624 1.00 51.79 152 LYS C CA 1
ATOM 6077 C C . LYS C 1 153 ? 21.817 73.024 -17.797 1.00 49.41 152 LYS C C 1
ATOM 6078 O O . LYS C 1 153 ? 22.800 73.421 -17.170 1.00 51.55 152 LYS C O 1
ATOM 6084 N N . LEU C 1 154 ? 21.442 71.750 -17.842 1.00 49.00 153 LEU C N 1
ATOM 6085 C CA . LEU C 1 154 ? 22.076 70.720 -17.027 1.00 44.29 153 LEU C CA 1
ATOM 6086 C C . LEU C 1 154 ? 23.312 70.083 -17.664 1.00 43.83 153 LEU C C 1
ATOM 6087 O O . LEU C 1 154 ? 23.906 69.168 -17.080 1.00 49.32 153 LEU C O 1
ATOM 6092 N N . HIS C 1 155 ? 23.689 70.577 -18.846 1.00 37.11 154 HIS C N 1
ATOM 6093 C CA . HIS C 1 155 ? 24.825 70.075 -19.627 1.00 36.45 154 HIS C CA 1
ATOM 6094 C C . HIS C 1 155 ? 24.722 68.572 -19.976 1.00 42.39 154 HIS C C 1
ATOM 6095 O O . HIS C 1 155 ? 25.700 67.828 -19.877 1.00 39.26 154 HIS C O 1
ATOM 6102 N N . VAL C 1 156 ? 23.527 68.147 -20.389 1.00 41.55 155 VAL C N 1
ATOM 6103 C CA . VAL C 1 156 ? 23.290 66.781 -20.859 1.00 44.43 155 VAL C CA 1
ATOM 6104 C C . VAL C 1 156 ? 23.350 66.743 -22.385 1.00 44.60 155 VAL C C 1
ATOM 6105 O O . VAL C 1 156 ? 22.514 67.366 -23.047 1.00 38.03 155 VAL C O 1
ATOM 6109 N N . PRO C 1 157 ? 24.342 66.018 -22.942 1.00 42.37 156 PRO C N 1
ATOM 6110 C CA . PRO C 1 157 ? 24.459 65.816 -24.394 1.00 41.25 156 PRO C CA 1
ATOM 6111 C C . PRO C 1 157 ? 23.295 65.023 -24.976 1.00 37.48 156 PRO C C 1
ATOM 6112 O O . PRO C 1 157 ? 22.745 64.148 -24.309 1.00 35.70 156 PRO C O 1
ATOM 6116 N N . LEU C 1 158 ? 22.915 65.364 -26.206 1.00 36.83 157 LEU C N 1
ATOM 6117 C CA . LEU C 1 158 ? 21.800 64.725 -26.888 1.00 35.51 157 LEU C CA 1
ATOM 6118 C C . LEU C 1 158 ? 22.243 64.029 -28.175 1.00 40.39 157 LEU C C 1
ATOM 6119 O O . LEU C 1 158 ? 23.133 64.510 -28.882 1.00 31.61 157 LEU C O 1
ATOM 6124 N N . TRP C 1 159 ? 21.610 62.894 -28.454 1.00 36.83 158 TRP C N 1
ATOM 6125 C CA . TRP C 1 159 ? 21.886 62.076 -29.628 1.00 31.53 158 TRP C CA 1
ATOM 6126 C C . TRP C 1 159 ? 20.701 62.251 -30.570 1.00 35.16 158 TRP C C 1
ATOM 6127 O O . TRP C 1 159 ? 19.566 61.996 -30.171 1.00 28.51 158 TRP C O 1
ATOM 6138 N N . MET C 1 160 ? 20.946 62.708 -31.800 1.00 29.15 159 MET C N 1
ATOM 6139 C CA . MET C 1 160 ? 19.851 62.919 -32.757 1.00 31.81 159 MET C CA 1
ATOM 6140 C C . MET C 1 160 ? 19.820 61.862 -33.871 1.00 35.62 159 MET C C 1
ATOM 6141 O O . MET C 1 160 ? 20.805 61.672 -34.588 1.00 30.56 159 MET C O 1
ATOM 6146 N N . HIS C 1 161 ? 18.671 61.197 -34.002 1.00 27.66 160 HIS C N 1
ATOM 6147 C CA . HIS C 1 161 ? 18.499 60.077 -34.922 1.00 31.10 160 HIS C CA 1
ATOM 6148 C C . HIS C 1 161 ? 17.371 60.289 -35.914 1.00 33.77 160 HIS C C 1
ATOM 6149 O O . HIS C 1 161 ? 16.287 60.704 -35.526 1.00 41.73 160 HIS C O 1
ATOM 6156 N N . PRO C 1 162 ? 17.610 59.965 -37.200 1.00 35.01 161 PRO C N 1
ATOM 6157 C CA . PRO C 1 162 ? 16.553 60.130 -38.188 1.00 26.64 161 PRO C CA 1
ATOM 6158 C C . PRO C 1 162 ? 15.348 59.216 -38.005 1.00 34.57 161 PRO C C 1
ATOM 6159 O O . PRO C 1 162 ? 15.433 58.174 -37.359 1.00 37.56 161 PRO C O 1
ATOM 6163 N N . VAL C 1 163 ? 14.239 59.638 -38.598 1.00 34.79 162 VAL C N 1
ATOM 6164 C CA . VAL C 1 163 ? 13.012 58.858 -38.692 1.00 42.25 162 VAL C CA 1
ATOM 6165 C C . VAL C 1 163 ? 12.344 59.316 -39.996 1.00 42.87 162 VAL C C 1
ATOM 6166 O O . VAL C 1 163 ? 12.546 60.459 -40.418 1.00 48.56 162 VAL C O 1
ATOM 6170 N N . PHE C 1 164 ? 11.597 58.431 -40.657 1.00 46.32 163 PHE C N 1
ATOM 6171 C CA . PHE C 1 164 ? 10.864 58.814 -41.862 1.00 42.82 163 PHE C CA 1
ATOM 6172 C C . PHE C 1 164 ? 9.761 59.829 -41.557 1.00 48.63 163 PHE C C 1
ATOM 6173 O O . PHE C 1 164 ? 9.080 59.731 -40.535 1.00 43.75 163 PHE C O 1
ATOM 6181 N N . ASP C 1 165 ? 9.631 60.825 -42.430 1.00 52.94 164 ASP C N 1
ATOM 6182 C CA . ASP C 1 165 ? 8.476 61.711 -42.435 1.00 55.42 164 ASP C CA 1
ATOM 6183 C C . ASP C 1 165 ? 7.468 61.056 -43.379 1.00 60.05 164 ASP C C 1
ATOM 6184 O O . ASP C 1 165 ? 7.706 60.950 -44.589 1.00 60.79 164 ASP C O 1
ATOM 6189 N N . ALA C 1 166 ? 6.354 60.603 -42.808 1.00 55.33 165 ALA C N 1
ATOM 6190 C CA . ALA C 1 166 ? 5.316 59.890 -43.551 1.00 55.91 165 ALA C CA 1
ATOM 6191 C C . ALA C 1 166 ? 4.562 60.791 -44.533 1.00 55.78 165 ALA C C 1
ATOM 6192 O O . ALA C 1 166 ? 3.909 60.305 -45.460 1.00 55.74 165 ALA C O 1
ATOM 6194 N N . ARG C 1 167 ? 4.667 62.101 -44.322 1.00 52.18 166 ARG C N 1
ATOM 6195 C CA . ARG C 1 167 ? 4.101 63.097 -45.222 1.00 55.22 166 ARG C CA 1
ATOM 6196 C C . ARG C 1 167 ? 4.891 63.240 -46.532 1.00 59.04 166 ARG C C 1
ATOM 6197 O O . ARG C 1 167 ? 4.352 63.712 -47.535 1.00 59.75 166 ARG C O 1
ATOM 6205 N N . LYS C 1 168 ? 6.166 62.851 -46.509 1.00 54.87 167 LYS C N 1
ATOM 6206 C CA . LYS C 1 168 ? 7.016 62.892 -47.698 1.00 49.15 167 LYS C CA 1
ATOM 6207 C C . LYS C 1 168 ? 6.932 61.572 -48.460 1.00 49.76 167 LYS C C 1
ATOM 6208 O O . LYS C 1 168 ? 7.311 60.530 -47.930 1.00 54.94 167 LYS C O 1
ATOM 6214 N N . PRO C 1 169 ? 6.421 61.607 -49.709 1.00 53.83 168 PRO C N 1
ATOM 6215 C CA . PRO C 1 169 ? 6.407 60.421 -50.576 1.00 48.83 168 PRO C CA 1
ATOM 6216 C C . PRO C 1 169 ? 7.811 59.990 -51.004 1.00 48.60 168 PRO C C 1
ATOM 6217 O O . PRO C 1 169 ? 8.742 60.796 -50.947 1.00 51.20 168 PRO C O 1
ATOM 6221 N N . ASP C 1 170 ? 7.937 58.728 -51.421 1.00 48.40 169 ASP C N 1
ATOM 6222 C CA . ASP C 1 170 ? 9.192 58.116 -51.912 1.00 50.75 169 ASP C CA 1
ATOM 6223 C C . ASP C 1 170 ? 10.300 58.036 -50.873 1.00 51.42 169 ASP C C 1
ATOM 6224 O O . ASP C 1 170 ? 11.474 58.260 -51.192 1.00 57.35 169 ASP C O 1
ATOM 6229 N N . ASN C 1 171 ? 9.924 57.711 -49.639 1.00 50.72 170 ASN C N 1
ATOM 6230 C CA . ASN C 1 171 ? 10.898 57.463 -48.584 1.00 47.04 170 ASN C CA 1
ATOM 6231 C C . ASN C 1 171 ? 11.651 56.159 -48.812 1.00 45.30 170 ASN C C 1
ATOM 6232 O O . ASN C 1 171 ? 11.049 55.123 -49.104 1.00 38.92 170 ASN C O 1
ATOM 6237 N N . ASN C 1 172 ? 12.974 56.227 -48.688 1.00 43.88 171 ASN C N 1
ATOM 6238 C CA . ASN C 1 172 ? 13.826 55.063 -48.867 1.00 35.26 171 ASN C CA 1
ATOM 6239 C C . ASN C 1 172 ? 14.994 55.008 -47.881 1.00 40.78 171 ASN C C 1
ATOM 6240 O O . ASN C 1 172 ? 15.279 55.976 -47.177 1.00 44.02 171 ASN C O 1
ATOM 6245 N N . LEU C 1 173 ? 15.679 53.873 -47.852 1.00 43.64 172 LEU C N 1
ATOM 6246 C CA . LEU C 1 173 ? 16.794 53.672 -46.933 1.00 48.14 172 LEU C CA 1
ATOM 6247 C C . LEU C 1 173 ? 18.084 54.366 -47.367 1.00 40.02 172 LEU C C 1
ATOM 6248 O O . LEU C 1 173 ? 18.980 54.559 -46.553 1.00 50.59 172 LEU C O 1
ATOM 6253 N N . VAL C 1 174 ? 18.158 54.764 -48.636 1.00 42.42 173 VAL C N 1
ATOM 6254 C CA . VAL C 1 174 ? 19.372 55.374 -49.197 1.00 38.06 173 VAL C CA 1
ATOM 6255 C C . VAL C 1 174 ? 19.575 56.843 -48.788 1.00 32.69 173 VAL C C 1
ATOM 6256 O O . VAL C 1 174 ? 20.620 57.190 -48.238 1.00 38.30 173 VAL C O 1
ATOM 6260 N N . PHE C 1 175 ? 18.586 57.696 -49.071 1.00 29.94 174 PHE C N 1
ATOM 6261 C CA . PHE C 1 175 ? 18.748 59.146 -48.942 1.00 34.09 174 PHE C CA 1
ATOM 6262 C C . PHE C 1 175 ? 17.832 59.808 -47.928 1.00 34.23 174 PHE C C 1
ATOM 6263 O O . PHE C 1 175 ? 18.210 60.819 -47.339 1.00 35.80 174 PHE C O 1
ATOM 6271 N N . SER C 1 176 ? 16.636 59.251 -47.747 1.00 33.49 175 SER C N 1
ATOM 6272 C CA . SER C 1 176 ? 15.553 59.926 -47.024 1.00 34.98 175 SER C CA 1
ATOM 6273 C C . SER C 1 176 ? 15.844 60.264 -45.561 1.00 37.81 175 SER C C 1
ATOM 6274 O O . SER C 1 176 ? 15.410 61.306 -45.080 1.00 41.30 175 SER C O 1
ATOM 6277 N N . TRP C 1 177 ? 16.574 59.396 -44.869 1.00 34.99 176 TRP C N 1
ATOM 6278 C CA . TRP C 1 177 ? 16.930 59.637 -43.465 1.00 40.46 176 TRP C CA 1
ATOM 6279 C C . TRP C 1 177 ? 17.933 60.772 -43.328 1.00 36.39 176 TRP C C 1
ATOM 6280 O O . TRP C 1 177 ? 17.939 61.519 -42.353 1.00 36.29 176 TRP C O 1
ATOM 6291 N N . GLU C 1 178 ? 18.786 60.896 -44.328 1.00 38.06 177 GLU C N 1
ATOM 6292 C CA . GLU C 1 178 ? 19.841 61.881 -44.300 1.00 36.98 177 GLU C CA 1
ATOM 6293 C C . GLU C 1 178 ? 19.293 63.258 -44.670 1.00 37.50 177 GLU C C 1
ATOM 6294 O O . GLU C 1 178 ? 19.815 64.282 -44.225 1.00 30.81 177 GLU C O 1
ATOM 6300 N N . TYR C 1 179 ? 18.217 63.273 -45.455 1.00 32.40 178 TYR C N 1
ATOM 6301 C CA . TYR C 1 179 ? 17.464 64.503 -45.699 1.00 29.43 178 TYR C CA 1
ATOM 6302 C C . TYR C 1 179 ? 16.752 64.991 -44.428 1.00 27.25 178 TYR C C 1
ATOM 6303 O O . TYR C 1 179 ? 16.746 66.177 -44.149 1.00 32.88 178 TYR C O 1
ATOM 6312 N N . GLU C 1 180 ? 16.170 64.069 -43.665 1.00 32.60 179 GLU C N 1
ATOM 6313 C CA . GLU C 1 180 ? 15.472 64.413 -42.431 1.00 32.27 179 GLU C CA 1
ATOM 6314 C C . GLU C 1 180 ? 16.389 65.034 -41.384 1.00 35.00 179 GLU C C 1
ATOM 6315 O O . GLU C 1 180 ? 16.003 65.987 -40.714 1.00 37.10 179 GLU C O 1
ATOM 6321 N N . LEU C 1 181 ? 17.603 64.502 -41.269 1.00 31.84 180 LEU C N 1
ATOM 6322 C CA . LEU C 1 181 ? 18.623 65.065 -40.387 1.00 35.57 180 LEU C CA 1
ATOM 6323 C C . LEU C 1 181 ? 19.011 66.481 -40.783 1.00 35.33 180 LEU C C 1
ATOM 6324 O O . LEU C 1 181 ? 19.207 67.336 -39.919 1.00 34.08 180 LEU C O 1
ATOM 6329 N N . SER C 1 182 ? 19.119 66.724 -42.089 1.00 26.92 181 SER C N 1
ATOM 6330 C CA . SER C 1 182 ? 19.483 68.039 -42.592 1.00 21.75 181 SER C CA 1
ATOM 6331 C C . SER C 1 182 ? 18.339 69.015 -42.341 1.00 27.37 181 SER C C 1
ATOM 6332 O O . SER C 1 182 ? 18.571 70.141 -41.886 1.00 33.08 181 SER C O 1
ATOM 6335 N N . GLN C 1 183 ? 17.112 68.559 -42.604 1.00 28.37 182 GLN C N 1
ATOM 6336 C CA . GLN C 1 183 ? 15.904 69.339 -42.349 1.00 32.45 182 GLN C CA 1
ATOM 6337 C C . GLN C 1 183 ? 15.806 69.740 -40.873 1.00 39.72 182 GLN C C 1
ATOM 6338 O O . GLN C 1 183 ? 15.598 70.912 -40.565 1.00 44.98 182 GLN C O 1
ATOM 6344 N N . ALA C 1 184 ? 15.995 68.768 -39.978 1.00 39.35 183 ALA C N 1
ATOM 6345 C CA . ALA C 1 184 ? 15.926 69.005 -38.535 1.00 37.20 183 ALA C CA 1
ATOM 6346 C C . ALA C 1 184 ? 16.998 69.978 -38.069 1.00 34.26 183 ALA C C 1
ATOM 6347 O O . ALA C 1 184 ? 16.687 70.901 -37.325 1.00 38.82 183 ALA C O 1
ATOM 6349 N N . MET C 1 185 ? 18.243 69.786 -38.519 1.00 30.70 184 MET C N 1
ATOM 6350 C CA . MET C 1 185 ? 19.323 70.721 -38.214 1.00 27.09 184 MET C CA 1
ATOM 6351 C C . MET C 1 185 ? 18.978 72.133 -38.699 1.00 36.75 184 MET C C 1
ATOM 6352 O O . MET C 1 185 ? 19.168 73.100 -37.964 1.00 38.39 184 MET C O 1
ATOM 6357 N N . LEU C 1 186 ? 18.427 72.243 -39.909 1.00 39.05 185 LEU C N 1
ATOM 6358 C CA . LEU C 1 186 ? 18.017 73.538 -40.454 1.00 37.00 185 LEU C CA 1
ATOM 6359 C C . LEU C 1 186 ? 16.904 74.201 -39.639 1.00 32.76 185 LEU C C 1
ATOM 6360 O O . LEU C 1 186 ? 17.024 75.355 -39.264 1.00 32.88 185 LEU C O 1
ATOM 6365 N N . GLN C 1 187 ? 15.842 73.448 -39.378 1.00 38.49 186 GLN C N 1
ATOM 6366 C CA . GLN C 1 187 ? 14.702 73.911 -38.596 1.00 44.21 186 GLN C CA 1
ATOM 6367 C C . GLN C 1 187 ? 15.107 74.334 -37.184 1.00 46.66 186 GLN C C 1
ATOM 6368 O O . GLN C 1 187 ? 14.585 75.315 -36.660 1.00 43.37 186 GLN C O 1
ATOM 6374 N N . LEU C 1 188 ? 16.025 73.585 -36.576 1.00 49.38 187 LEU C N 1
ATOM 6375 C CA . LEU C 1 188 ? 16.554 73.911 -35.250 1.00 41.81 187 LEU C CA 1
ATOM 6376 C C . LEU C 1 188 ? 17.398 75.179 -35.262 1.00 39.31 187 LEU C C 1
ATOM 6377 O O . LEU C 1 188 ? 17.259 76.024 -34.376 1.00 36.53 187 LEU C O 1
ATOM 6382 N N . VAL C 1 189 ? 18.274 75.302 -36.257 1.00 39.86 188 VAL C N 1
ATOM 6383 C CA . VAL C 1 189 ? 19.138 76.469 -36.392 1.00 35.29 188 VAL C CA 1
ATOM 6384 C C . VAL C 1 189 ? 18.325 77.754 -36.642 1.00 46.47 188 VAL C C 1
ATOM 6385 O O . VAL C 1 189 ? 18.558 78.775 -35.990 1.00 46.18 188 VAL C O 1
ATOM 6389 N N . GLN C 1 190 ? 17.343 77.681 -37.539 1.00 45.41 189 GLN C N 1
ATOM 6390 C CA . GLN C 1 190 ? 16.543 78.855 -37.890 1.00 48.24 189 GLN C CA 1
ATOM 6391 C C . GLN C 1 190 ? 15.475 79.195 -36.836 1.00 48.09 189 GLN C C 1
ATOM 6392 O O . GLN C 1 190 ? 14.840 80.246 -36.910 1.00 60.16 189 GLN C O 1
ATOM 6398 N N . SER C 1 191 ? 15.293 78.314 -35.855 1.00 51.04 190 SER C N 1
ATOM 6399 C CA . SER C 1 191 ? 14.466 78.622 -34.686 1.00 51.53 190 SER C CA 1
ATOM 6400 C C . SER C 1 191 ? 15.329 79.066 -33.494 1.00 49.85 190 SER C C 1
ATOM 6401 O O . SER C 1 191 ? 14.918 78.953 -32.339 1.00 56.20 190 SER C O 1
ATOM 6404 N N . ASP C 1 192 ? 16.525 79.567 -33.811 1.00 49.68 191 ASP C N 1
ATOM 6405 C CA . ASP C 1 192 ? 17.463 80.203 -32.869 1.00 56.81 191 ASP C CA 1
ATOM 6406 C C . ASP C 1 192 ? 17.983 79.349 -31.706 1.00 58.71 191 ASP C C 1
ATOM 6407 O O . ASP C 1 192 ? 18.359 79.890 -30.660 1.00 59.32 191 ASP C O 1
ATOM 6412 N N . LEU C 1 193 ? 18.035 78.030 -31.905 1.00 53.81 192 LEU C N 1
ATOM 6413 C CA . LEU C 1 193 ? 18.445 77.098 -30.852 1.00 43.25 192 LEU C CA 1
ATOM 6414 C C . LEU C 1 193 ? 19.848 77.370 -30.315 1.00 43.46 192 LEU C C 1
ATOM 6415 O O . LEU C 1 193 ? 20.019 77.478 -29.107 1.00 41.44 192 LEU C O 1
ATOM 6420 N N . PHE C 1 194 ? 20.836 77.502 -31.201 1.00 38.78 193 PHE C N 1
ATOM 6421 C CA . PHE C 1 194 ? 22.206 77.847 -30.779 1.00 43.49 193 PHE C CA 1
ATOM 6422 C C . PHE C 1 194 ? 22.438 79.354 -30.557 1.00 43.62 193 PHE C C 1
ATOM 6423 O O . PHE C 1 194 ? 23.548 79.782 -30.211 1.00 42.86 193 PHE C O 1
ATOM 6431 N N . GLN C 1 195 ? 21.398 80.151 -30.787 1.00 44.97 194 GLN C N 1
ATOM 6432 C CA . GLN C 1 195 ? 21.423 81.578 -30.468 1.00 49.16 194 GLN C CA 1
ATOM 6433 C C . GLN C 1 195 ? 20.998 81.788 -29.007 1.00 47.84 194 GLN C C 1
ATOM 6434 O O . GLN C 1 195 ? 21.618 82.572 -28.275 1.00 44.35 194 GLN C O 1
ATOM 6440 N N . ASP C 1 196 ? 19.962 81.060 -28.593 1.00 47.98 195 ASP C N 1
ATOM 6441 C CA . ASP C 1 196 ? 19.521 81.019 -27.198 1.00 46.90 195 ASP C CA 1
ATOM 6442 C C . ASP C 1 196 ? 20.375 80.092 -26.330 1.00 48.19 195 ASP C C 1
ATOM 6443 O O . ASP C 1 196 ? 20.659 80.405 -25.174 1.00 45.66 195 ASP C O 1
ATOM 6448 N N . TYR C 1 197 ? 20.766 78.944 -26.883 1.00 45.12 196 TYR C N 1
ATOM 6449 C CA . TYR C 1 197 ? 21.532 77.949 -26.139 1.00 37.22 196 TYR C CA 1
ATOM 6450 C C . TYR C 1 197 ? 22.814 77.521 -26.866 1.00 39.09 196 TYR C C 1
ATOM 6451 O O . TYR C 1 197 ? 22.909 76.373 -27.300 1.00 45.12 196 TYR C O 1
ATOM 6460 N N . PRO C 1 198 ? 23.801 78.433 -27.010 1.00 41.01 197 PRO C N 1
ATOM 6461 C CA . PRO C 1 198 ? 25.048 78.074 -27.713 1.00 40.20 197 PRO C CA 1
ATOM 6462 C C . PRO C 1 198 ? 25.918 76.948 -27.136 1.00 43.70 197 PRO C C 1
ATOM 6463 O O . PRO C 1 198 ? 26.846 76.503 -27.824 1.00 38.05 197 PRO C O 1
ATOM 6467 N N . ASN C 1 199 ? 25.635 76.497 -25.910 1.00 41.51 198 ASN C N 1
ATOM 6468 C CA . ASN C 1 199 ? 26.441 75.453 -25.259 1.00 33.81 198 ASN C CA 1
ATOM 6469 C C . ASN C 1 199 ? 25.838 74.042 -25.281 1.00 31.75 198 ASN C C 1
ATOM 6470 O O . ASN C 1 199 ? 26.454 73.088 -24.794 1.00 38.15 198 ASN C O 1
ATOM 6475 N N . LEU C 1 200 ? 24.615 73.936 -25.791 1.00 30.81 199 LEU C N 1
ATOM 6476 C CA . LEU C 1 200 ? 23.923 72.657 -25.911 1.00 42.80 199 LEU C CA 1
ATOM 6477 C C . LEU C 1 200 ? 24.668 71.708 -26.853 1.00 40.69 199 LEU C C 1
ATOM 6478 O O . LEU C 1 200 ? 25.081 72.102 -27.947 1.00 44.09 199 LEU C O 1
ATOM 6483 N N . LYS C 1 201 ? 24.855 70.474 -26.390 1.00 41.67 200 LYS C N 1
ATOM 6484 C CA A LYS C 1 201 ? 25.533 69.441 -27.160 0.50 40.25 200 LYS C CA 1
ATOM 6485 C CA B LYS C 1 201 ? 25.529 69.440 -27.170 0.50 40.74 200 LYS C CA 1
ATOM 6486 C C . LYS C 1 201 ? 24.512 68.510 -27.815 1.00 43.27 200 LYS C C 1
ATOM 6487 O O . LYS C 1 201 ? 23.662 67.922 -27.132 1.00 34.76 200 LYS C O 1
ATOM 6498 N N . ILE C 1 202 ? 24.579 68.418 -29.143 1.00 41.37 201 ILE C N 1
ATOM 6499 C CA . ILE C 1 202 ? 23.770 67.475 -29.912 1.00 35.92 201 ILE C CA 1
ATOM 6500 C C . ILE C 1 202 ? 24.710 66.673 -30.803 1.00 43.89 201 ILE C C 1
ATOM 6501 O O . ILE C 1 202 ? 25.418 67.237 -31.647 1.00 42.99 201 ILE C O 1
ATOM 6506 N N . LEU C 1 203 ? 24.738 65.360 -30.581 1.00 36.84 202 LEU C N 1
ATOM 6507 C CA . LEU C 1 203 ? 25.470 64.450 -31.445 1.00 32.66 202 LEU C CA 1
ATOM 6508 C C . LEU C 1 203 ? 24.564 64.002 -32.579 1.00 35.21 202 LEU C C 1
ATOM 6509 O O . LEU C 1 203 ? 23.525 63.373 -32.348 1.00 37.95 202 LEU C O 1
ATOM 6514 N N . VAL C 1 204 ? 24.959 64.342 -33.803 1.00 32.90 203 VAL C N 1
ATOM 6515 C CA . VAL C 1 204 ? 24.169 64.027 -34.989 1.00 27.43 203 VAL C CA 1
ATOM 6516 C C . VAL C 1 204 ? 24.718 62.783 -35.678 1.00 31.07 203 VAL C C 1
ATOM 6517 O O . VAL C 1 204 ? 25.927 62.648 -35.884 1.00 30.80 203 VAL C O 1
ATOM 6521 N N . HIS C 1 205 ? 23.808 61.867 -35.990 1.00 24.89 204 HIS C N 1
ATOM 6522 C CA . HIS C 1 205 ? 24.117 60.628 -36.685 1.00 31.60 204 HIS C CA 1
ATOM 65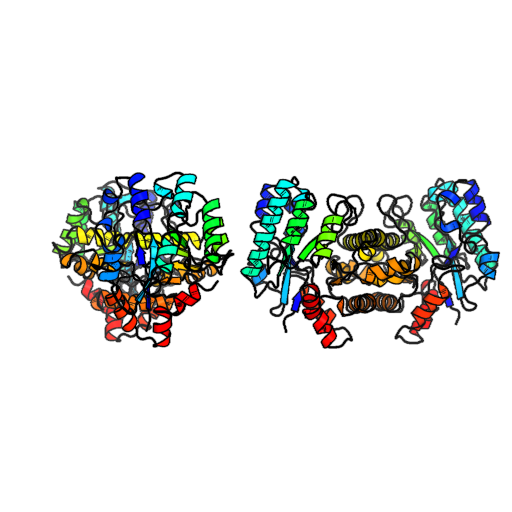23 C C . HIS C 1 205 ? 24.492 60.904 -38.147 1.00 25.98 204 HIS C C 1
ATOM 6524 O O . HIS C 1 205 ? 24.014 61.870 -38.731 1.00 29.19 204 HIS C O 1
ATOM 6531 N N . HIS C 1 206 ? 25.355 60.063 -38.713 1.00 30.87 205 HIS C N 1
ATOM 6532 C CA . HIS C 1 206 ? 25.704 60.077 -40.144 1.00 30.83 205 HIS C CA 1
ATOM 6533 C C . HIS C 1 206 ? 26.570 61.248 -40.580 1.00 30.74 205 HIS C C 1
ATOM 6534 O O . HIS C 1 206 ? 26.335 61.831 -41.642 1.00 32.46 205 HIS C O 1
ATOM 6541 N N . ALA C 1 207 ? 27.577 61.578 -39.773 1.00 35.97 206 ALA C N 1
ATOM 6542 C CA . ALA C 1 207 ? 28.553 62.623 -40.105 1.00 30.93 206 ALA C CA 1
ATOM 6543 C C . ALA C 1 207 ? 27.979 63.991 -40.498 1.00 33.09 206 ALA C C 1
ATOM 6544 O O . ALA C 1 207 ? 28.575 64.712 -41.303 1.00 33.78 206 ALA C O 1
ATOM 6546 N N . GLY C 1 208 ? 26.828 64.337 -39.918 1.00 30.16 207 GLY C N 1
ATOM 6547 C CA . GLY C 1 208 ? 26.189 65.636 -40.157 1.00 31.46 207 GLY C CA 1
ATOM 6548 C C . GLY C 1 208 ? 25.387 65.744 -41.434 1.00 31.47 207 GLY C C 1
ATOM 6549 O O . GLY C 1 208 ? 25.025 66.848 -41.861 1.00 33.17 207 GLY C O 1
ATOM 6550 N N . ALA C 1 209 ? 25.116 64.588 -42.033 1.00 26.10 208 ALA C N 1
ATOM 6551 C CA . ALA C 1 209 ? 24.283 64.460 -43.223 1.00 24.39 208 ALA C CA 1
ATOM 6552 C C . ALA C 1 209 ? 24.730 65.356 -44.388 1.00 26.83 208 ALA C C 1
ATOM 6553 O O . ALA C 1 209 ? 25.886 65.282 -44.798 1.00 23.65 208 ALA C O 1
ATOM 6555 N N . MET C 1 210 ? 23.842 66.223 -44.883 1.00 30.88 209 MET C N 1
ATOM 6556 C CA . MET C 1 210 ? 24.119 67.032 -46.088 1.00 35.07 209 MET C CA 1
ATOM 6557 C C . MET C 1 210 ? 24.949 68.284 -45.831 1.00 31.92 209 MET C C 1
ATOM 6558 O O . MET C 1 210 ? 25.436 68.907 -46.771 1.00 33.21 209 MET C O 1
ATOM 6563 N N . VAL C 1 211 ? 25.114 68.638 -44.558 1.00 30.32 210 VAL C N 1
ATOM 6564 C CA . VAL C 1 211 ? 25.743 69.904 -44.166 1.00 28.71 210 VAL C CA 1
ATOM 6565 C C . VAL C 1 211 ? 27.178 70.137 -44.696 1.00 34.42 210 VAL C C 1
ATOM 6566 O O . VAL C 1 211 ? 27.405 71.152 -45.367 1.00 33.35 210 VAL C O 1
ATOM 6570 N N . PRO C 1 212 ? 28.131 69.198 -44.448 1.00 26.37 211 PRO C N 1
ATOM 6571 C CA . PRO C 1 212 ? 29.502 69.484 -44.914 1.00 32.31 211 PRO C CA 1
ATOM 6572 C C . PRO C 1 212 ? 29.708 69.658 -46.441 1.00 37.50 211 PRO C C 1
ATOM 6573 O O . PRO C 1 212 ? 30.584 70.427 -46.855 1.00 34.23 211 PRO C O 1
ATOM 6577 N N . PHE C 1 213 ? 28.919 68.958 -47.256 1.00 32.01 212 PHE C N 1
ATOM 6578 C CA . PHE C 1 213 ? 29.040 69.037 -48.719 1.00 30.95 212 PHE C CA 1
ATOM 6579 C C . PHE C 1 213 ? 28.333 70.287 -49.241 1.00 30.65 212 PHE C C 1
ATOM 6580 O O . PHE C 1 213 ? 28.781 70.907 -50.207 1.00 36.92 212 PHE C O 1
ATOM 6588 N N . PHE C 1 214 ? 27.233 70.655 -48.587 1.00 29.64 213 PHE C N 1
ATOM 6589 C CA . PHE C 1 214 ? 26.434 71.797 -48.998 1.00 27.08 213 PHE C CA 1
ATOM 6590 C C . PHE C 1 214 ? 26.562 73.024 -48.099 1.00 34.11 213 PHE C C 1
ATOM 6591 O O . PHE C 1 214 ? 25.606 73.790 -47.945 1.00 39.40 213 PHE C O 1
ATOM 6599 N N . SER C 1 215 ? 27.755 73.222 -47.540 1.00 36.57 214 SER C N 1
ATOM 6600 C CA . SER C 1 215 ? 28.027 74.363 -46.666 1.00 37.27 214 SER C CA 1
ATOM 6601 C C . SER C 1 215 ? 28.068 75.679 -47.438 1.00 38.81 214 SER C C 1
ATOM 6602 O O . SER C 1 215 ? 27.734 76.727 -46.892 1.00 36.68 214 SER C O 1
ATOM 6605 N N . GLY C 1 216 ? 28.452 75.613 -48.713 1.00 38.99 215 GLY C N 1
ATOM 6606 C CA . GLY C 1 216 ? 28.433 76.777 -49.599 1.00 30.98 215 GLY C CA 1
ATOM 6607 C C . GLY C 1 216 ? 27.041 77.333 -49.773 1.00 35.92 215 GLY C C 1
ATOM 6608 O O . GLY C 1 216 ? 26.852 78.543 -49.801 1.00 40.43 215 GLY C O 1
ATOM 6609 N N . ARG C 1 217 ? 26.065 76.433 -49.870 1.00 40.24 216 ARG C N 1
ATOM 6610 C CA . ARG C 1 217 ? 24.652 76.790 -49.918 1.00 37.21 216 ARG C CA 1
ATOM 6611 C C . ARG C 1 217 ? 24.187 77.439 -48.621 1.00 37.40 216 ARG C C 1
ATOM 6612 O O . ARG C 1 217 ? 23.629 78.526 -48.658 1.00 39.34 216 ARG C O 1
ATOM 6620 N N . ILE C 1 218 ? 24.425 76.768 -47.490 1.00 34.67 217 ILE C N 1
ATOM 6621 C CA . ILE C 1 218 ? 24.125 77.305 -46.152 1.00 39.60 217 ILE C CA 1
ATOM 6622 C C . ILE C 1 218 ? 24.604 78.753 -45.978 1.00 34.98 217 ILE C C 1
ATOM 6623 O O . ILE C 1 218 ? 23.806 79.631 -45.649 1.00 46.03 217 ILE C O 1
ATOM 6628 N N . ASP C 1 219 ? 25.891 78.986 -46.245 1.00 41.79 218 ASP C N 1
ATOM 6629 C CA . ASP C 1 219 ? 26.541 80.295 -46.101 1.00 39.43 218 ASP C CA 1
ATOM 6630 C C . ASP C 1 219 ? 25.949 81.403 -46.984 1.00 47.62 218 ASP C C 1
ATOM 6631 O O . ASP C 1 219 ? 25.897 82.563 -46.573 1.00 45.38 218 ASP C O 1
ATOM 6636 N N . HIS C 1 220 ? 25.510 81.043 -48.189 1.00 42.54 219 HIS C N 1
ATOM 6637 C CA . HIS C 1 220 ? 24.943 82.013 -49.132 1.00 48.84 219 HIS C CA 1
ATOM 6638 C C . HIS C 1 220 ? 23.426 82.185 -49.043 1.00 49.70 219 HIS C C 1
ATOM 6639 O O . HIS C 1 220 ? 22.879 83.104 -49.660 1.00 59.86 219 HIS C O 1
ATOM 6646 N N . ILE C 1 221 ? 22.745 81.316 -48.295 1.00 48.04 220 ILE C N 1
ATOM 6647 C CA . ILE C 1 221 ? 21.282 81.434 -48.128 1.00 50.54 220 ILE C CA 1
ATOM 6648 C C . ILE C 1 221 ? 20.895 81.991 -46.745 1.00 52.28 220 ILE C C 1
ATOM 6649 O O . ILE C 1 221 ? 19.952 82.781 -46.621 1.00 50.05 220 ILE C O 1
ATOM 6654 N N . LEU C 1 222 ? 21.635 81.580 -45.718 1.00 53.45 221 LEU C N 1
ATOM 6655 C CA . LEU C 1 222 ? 21.396 82.022 -44.343 1.00 54.40 221 LEU C CA 1
ATOM 6656 C C . LEU C 1 222 ? 22.360 83.144 -43.964 1.00 54.38 221 LEU C C 1
ATOM 6657 O O . LEU C 1 222 ? 23.451 83.246 -44.533 1.00 46.06 221 LEU C O 1
ATOM 6662 N N . ASP C 1 223 ? 21.970 83.974 -42.994 1.00 54.36 222 ASP C N 1
ATOM 6663 C CA . ASP C 1 223 ? 22.842 85.059 -42.515 1.00 54.91 222 ASP C CA 1
ATOM 6664 C C . ASP C 1 223 ? 24.065 84.529 -41.742 1.00 52.23 222 ASP C C 1
ATOM 6665 O O . ASP C 1 223 ? 24.146 83.330 -41.447 1.00 46.01 222 ASP C O 1
ATOM 6670 N N . GLU C 1 224 ? 25.010 85.421 -41.441 1.00 46.23 223 GLU C N 1
ATOM 6671 C CA . GLU C 1 224 ? 26.279 85.065 -40.794 1.00 50.54 223 GLU C CA 1
ATOM 6672 C C . GLU C 1 224 ? 26.110 84.292 -39.475 1.00 58.20 223 GLU C C 1
ATOM 6673 O O . GLU C 1 224 ? 26.791 83.280 -39.258 1.00 57.97 223 GLU C O 1
ATOM 6679 N N . LYS C 1 225 ? 25.194 84.759 -38.623 1.00 56.71 224 LYS C N 1
ATOM 6680 C CA . LYS C 1 225 ? 24.947 84.144 -37.312 1.00 55.69 224 LYS C CA 1
ATOM 6681 C C . LYS C 1 225 ? 24.470 82.701 -37.440 1.00 52.68 224 LYS C C 1
ATOM 6682 O O . LYS C 1 225 ? 24.992 81.806 -36.771 1.00 42.66 224 LYS C O 1
ATOM 6688 N N . HIS C 1 226 ? 23.495 82.484 -38.319 1.00 50.97 225 HIS C N 1
ATOM 6689 C CA . HIS C 1 226 ? 22.849 81.186 -38.438 1.00 49.90 225 HIS C CA 1
ATOM 6690 C C . HIS C 1 226 ? 23.653 80.159 -39.239 1.00 47.52 225 HIS C C 1
ATOM 6691 O O . HIS C 1 226 ? 23.509 78.962 -39.010 1.00 46.47 225 HIS C O 1
ATOM 6698 N N . ALA C 1 227 ? 24.505 80.619 -40.156 1.00 53.72 226 ALA C N 1
ATOM 6699 C CA . ALA C 1 227 ? 25.358 79.711 -40.936 1.00 49.39 226 ALA C CA 1
ATOM 6700 C C . ALA C 1 227 ? 26.475 79.099 -40.102 1.00 48.63 226 ALA C C 1
ATOM 6701 O O . ALA C 1 227 ? 26.878 77.961 -40.340 1.00 47.63 226 ALA C O 1
ATOM 6703 N N . GLN C 1 228 ? 26.982 79.853 -39.131 1.00 46.62 227 GLN C N 1
ATOM 6704 C CA . GLN C 1 228 ? 28.036 79.340 -38.253 1.00 44.60 227 GLN C CA 1
ATOM 6705 C C . GLN C 1 228 ? 27.454 78.494 -37.118 1.00 36.09 227 GLN C C 1
ATOM 6706 O O . GLN C 1 228 ? 28.181 77.733 -36.488 1.00 38.93 227 GLN C O 1
ATOM 6712 N N . ASP C 1 229 ? 26.144 78.621 -36.883 1.00 34.25 228 ASP C N 1
ATOM 6713 C CA . ASP C 1 229 ? 25.424 77.788 -35.915 1.00 36.47 228 ASP C CA 1
ATOM 6714 C C . ASP C 1 229 ? 25.428 76.297 -36.266 1.00 42.54 228 ASP C C 1
ATOM 6715 O O . ASP C 1 229 ? 25.407 75.448 -35.373 1.00 39.99 228 ASP C O 1
ATOM 6720 N N . PHE C 1 230 ? 25.476 75.989 -37.562 1.00 37.37 229 PHE C N 1
ATOM 6721 C CA . PHE C 1 230 ? 25.567 74.610 -38.041 1.00 33.80 229 PHE C CA 1
ATOM 6722 C C . PHE C 1 230 ? 26.850 73.910 -37.595 1.00 35.66 229 PHE C C 1
ATOM 6723 O O . PHE C 1 230 ? 26.884 72.685 -37.494 1.00 30.73 229 PHE C O 1
ATOM 6731 N N . LYS C 1 231 ? 27.894 74.695 -37.323 1.00 34.77 230 LYS C N 1
ATOM 6732 C CA . LYS C 1 231 ? 29.174 74.178 -36.837 1.00 32.26 230 LYS C CA 1
ATOM 6733 C C . LYS C 1 231 ? 29.155 73.811 -35.344 1.00 35.59 230 LYS C C 1
ATOM 6734 O O . LYS C 1 231 ? 30.131 73.270 -34.820 1.00 31.57 230 LYS C O 1
ATOM 6740 N N . LYS C 1 232 ? 28.058 74.117 -34.660 1.00 34.65 231 LYS C N 1
ATOM 6741 C CA . LYS C 1 232 ? 27.939 73.825 -33.227 1.00 38.49 231 LYS C CA 1
ATOM 6742 C C . LYS C 1 232 ? 27.619 72.352 -32.954 1.00 41.68 231 LYS C C 1
ATOM 6743 O O . LYS C 1 232 ? 27.895 71.845 -31.869 1.00 37.66 231 LYS C O 1
ATOM 6749 N N . PHE C 1 233 ? 27.009 71.690 -33.934 1.00 35.15 232 PHE C N 1
ATOM 6750 C CA . PHE C 1 233 ? 26.644 70.280 -33.838 1.00 32.62 232 PHE C CA 1
ATOM 6751 C C . PHE C 1 233 ? 27.883 69.397 -33.760 1.00 36.26 232 PHE C C 1
ATOM 6752 O O . PHE C 1 233 ? 28.916 69.713 -34.350 1.00 28.04 232 PHE C O 1
ATOM 6760 N N . TYR C 1 234 ? 27.773 68.305 -33.011 1.00 35.14 233 TYR C N 1
ATOM 6761 C CA . TYR C 1 234 ? 28.770 67.239 -33.013 1.00 28.05 233 TYR C CA 1
ATOM 6762 C C . TYR C 1 234 ? 28.277 66.178 -33.975 1.00 26.42 233 TYR C C 1
ATOM 6763 O O . TYR C 1 234 ? 27.078 66.070 -34.198 1.00 27.44 233 TYR C O 1
ATOM 6772 N N . VAL C 1 235 ? 29.188 65.405 -34.564 1.00 28.58 234 VAL C N 1
ATOM 6773 C CA . VAL C 1 235 ? 28.783 64.368 -35.524 1.00 34.81 234 VAL C CA 1
ATOM 6774 C C . VAL C 1 235 ? 29.512 63.044 -35.317 1.00 35.48 234 VAL C C 1
ATOM 6775 O O . VAL C 1 235 ? 30.655 63.030 -34.871 1.00 35.48 234 VAL C O 1
ATOM 6779 N N . ASP C 1 236 ? 28.847 61.933 -35.627 1.00 32.08 235 ASP C N 1
ATOM 6780 C CA . ASP C 1 236 ? 29.534 60.644 -35.602 1.00 34.14 235 ASP C CA 1
ATOM 6781 C C . ASP C 1 236 ? 30.095 60.261 -36.976 1.00 37.08 235 ASP C C 1
ATOM 6782 O O . ASP C 1 236 ? 29.916 60.996 -37.943 1.00 35.08 235 ASP C O 1
ATOM 6787 N N . THR C 1 237 ? 30.776 59.122 -37.055 1.00 36.94 236 THR C N 1
ATOM 6788 C CA . THR C 1 237 ? 31.387 58.675 -38.310 1.00 40.34 236 THR C CA 1
ATOM 6789 C C . THR C 1 237 ? 30.571 57.596 -39.029 1.00 43.39 236 THR C C 1
ATOM 6790 O O . THR C 1 237 ? 31.106 56.864 -39.866 1.00 45.52 236 THR C O 1
ATOM 6794 N N . ALA C 1 238 ? 29.279 57.502 -38.718 1.00 34.72 237 ALA C N 1
ATOM 6795 C CA . ALA C 1 238 ? 28.450 56.409 -39.216 1.00 30.86 237 ALA C CA 1
ATOM 6796 C C . ALA C 1 238 ? 27.972 56.634 -40.648 1.00 31.05 237 ALA C C 1
ATOM 6797 O O . ALA C 1 238 ? 26.770 56.743 -40.904 1.00 31.67 237 ALA C O 1
ATOM 6799 N N . ILE C 1 239 ? 28.924 56.697 -41.578 1.00 32.98 238 ILE C N 1
ATOM 6800 C CA . ILE C 1 239 ? 28.610 56.776 -43.002 1.00 33.49 238 ILE C CA 1
ATOM 6801 C C . ILE C 1 239 ? 29.184 55.602 -43.812 1.00 36.37 238 ILE C C 1
ATOM 6802 O O . ILE C 1 239 ? 29.408 55.729 -45.031 1.00 33.41 238 ILE C O 1
ATOM 6807 N N . LEU C 1 240 ? 29.394 54.470 -43.132 1.00 34.63 239 LEU C N 1
ATOM 6808 C CA . LEU C 1 240 ? 29.837 53.202 -43.750 1.00 34.02 239 LEU C CA 1
ATOM 6809 C C . LEU C 1 240 ? 31.144 53.313 -44.530 1.00 37.38 239 LEU C C 1
ATOM 6810 O O . LEU C 1 240 ? 31.204 52.961 -45.706 1.00 41.99 239 LEU C O 1
ATOM 6815 N N . GLY C 1 241 ? 32.185 53.810 -43.876 1.00 39.37 240 GLY C N 1
ATOM 6816 C CA . GLY C 1 241 ? 33.466 53.999 -44.539 1.00 42.08 240 GLY C CA 1
ATOM 6817 C C . GLY C 1 241 ? 33.644 55.422 -45.031 1.00 46.64 240 GLY C C 1
ATOM 6818 O O . GLY C 1 241 ? 33.377 56.375 -44.295 1.00 36.62 240 GLY C O 1
ATOM 6819 N N . ASN C 1 242 ? 34.118 55.545 -46.273 1.00 43.15 241 ASN C N 1
ATOM 6820 C CA . ASN C 1 242 ? 34.246 56.818 -46.983 1.00 37.91 241 ASN C CA 1
ATOM 6821 C C . ASN C 1 242 ? 35.229 57.805 -46.337 1.00 39.63 241 ASN C C 1
ATOM 6822 O O . ASN C 1 242 ? 34.815 58.786 -45.716 1.00 39.19 241 ASN C O 1
ATOM 6827 N N . THR C 1 243 ? 36.525 57.528 -46.497 1.00 39.50 242 THR C N 1
ATOM 6828 C CA . THR C 1 243 ? 37.604 58.349 -45.926 1.00 41.36 242 THR C CA 1
ATOM 6829 C C . THR C 1 243 ? 37.575 59.832 -46.345 1.00 43.55 242 THR C C 1
ATOM 6830 O O . THR C 1 243 ? 37.583 60.700 -45.465 1.00 46.84 242 THR C O 1
ATOM 6834 N N . PRO C 1 244 ? 37.529 60.136 -47.668 1.00 42.36 243 PRO C N 1
ATOM 6835 C CA . PRO C 1 244 ? 37.482 61.561 -48.016 1.00 38.70 243 PRO C CA 1
ATOM 6836 C C . PRO C 1 244 ? 36.219 62.304 -47.547 1.00 36.65 243 PRO C C 1
ATOM 6837 O O . PRO C 1 244 ? 36.277 63.521 -47.336 1.00 37.76 243 PRO C O 1
ATOM 6841 N N . ALA C 1 245 ? 35.107 61.580 -47.374 1.00 32.04 244 ALA C N 1
ATOM 6842 C CA . ALA C 1 245 ? 33.887 62.160 -46.794 1.00 33.47 244 ALA C CA 1
ATOM 6843 C C . ALA C 1 245 ? 34.039 62.400 -45.295 1.00 36.76 244 ALA C C 1
ATOM 6844 O O . ALA C 1 245 ? 33.456 63.344 -44.747 1.00 38.32 244 ALA C O 1
ATOM 6846 N N . LEU C 1 246 ? 34.825 61.552 -44.633 1.00 29.06 245 LEU C N 1
ATOM 6847 C CA . LEU C 1 246 ? 35.166 61.785 -43.233 1.00 29.25 245 LEU C CA 1
ATOM 6848 C C . LEU C 1 246 ? 36.114 62.975 -43.102 1.00 33.41 245 LEU C C 1
ATOM 6849 O O . LEU C 1 246 ? 36.072 63.693 -42.104 1.00 35.32 245 LEU C O 1
ATOM 6854 N N . GLN C 1 247 ? 36.962 63.183 -44.110 1.00 33.14 246 GLN C N 1
ATOM 6855 C CA . GLN C 1 247 ? 37.843 64.349 -44.125 1.00 29.52 246 GLN C CA 1
ATOM 6856 C C . GLN C 1 247 ? 37.044 65.637 -44.317 1.00 30.63 246 GLN C C 1
ATOM 6857 O O . GLN C 1 247 ? 37.270 66.616 -43.611 1.00 35.97 246 GLN C O 1
ATOM 6863 N N . LEU C 1 248 ? 36.106 65.619 -45.266 1.00 34.75 247 LEU C N 1
ATOM 6864 C CA . LEU C 1 248 ? 35.199 66.740 -45.490 1.00 33.12 247 LEU C CA 1
ATOM 6865 C C . LEU C 1 248 ? 34.462 67.146 -44.213 1.00 33.23 247 LEU C C 1
ATOM 6866 O O . LEU C 1 248 ? 34.346 68.338 -43.907 1.00 43.41 247 LEU C O 1
ATOM 6871 N N . ALA C 1 249 ? 33.974 66.150 -43.483 1.00 27.18 248 ALA C N 1
ATOM 6872 C CA . ALA C 1 249 ? 33.386 66.354 -42.161 1.00 31.35 248 ALA C CA 1
ATOM 6873 C C . ALA C 1 249 ? 34.352 67.007 -41.167 1.00 30.48 248 ALA C C 1
ATOM 6874 O O . ALA C 1 249 ? 33.954 67.904 -40.424 1.00 29.58 248 ALA C O 1
ATOM 6876 N N . ILE C 1 250 ? 35.614 66.572 -41.171 1.00 34.53 249 ILE C N 1
ATOM 6877 C CA . ILE C 1 250 ? 36.633 67.122 -40.267 1.00 38.28 249 ILE C CA 1
ATOM 6878 C C . ILE C 1 250 ? 36.970 68.577 -40.636 1.00 47.04 249 ILE C C 1
ATOM 6879 O O . ILE C 1 250 ? 37.035 69.454 -39.761 1.00 45.44 249 ILE C O 1
ATOM 6884 N N . ASP C 1 251 ? 37.146 68.816 -41.937 1.00 37.47 250 ASP C N 1
ATOM 6885 C CA . ASP C 1 251 ? 37.334 70.159 -42.503 1.00 38.06 250 ASP C CA 1
ATOM 6886 C C . ASP C 1 251 ? 36.234 71.140 -42.120 1.00 41.19 250 ASP C C 1
ATOM 6887 O O . ASP C 1 251 ? 36.506 72.317 -41.886 1.00 40.96 250 ASP C O 1
ATOM 6892 N N . TYR C 1 252 ? 34.994 70.658 -42.069 1.00 35.99 251 TYR C N 1
ATOM 6893 C CA . TYR C 1 252 ? 33.875 71.514 -41.722 1.00 35.16 251 TYR C CA 1
ATOM 6894 C C . TYR C 1 252 ? 33.696 71.713 -40.216 1.00 40.27 251 TYR C C 1
ATOM 6895 O O . TYR C 1 252 ? 33.590 72.853 -39.750 1.00 44.71 251 TYR C O 1
ATOM 6904 N N . TYR C 1 253 ? 33.630 70.609 -39.471 1.00 37.78 252 TYR C N 1
ATOM 6905 C CA . TYR C 1 253 ? 33.228 70.642 -38.061 1.00 37.19 252 TYR C CA 1
ATOM 6906 C C . TYR C 1 253 ? 34.383 70.865 -37.100 1.00 39.51 252 TYR C C 1
ATOM 6907 O O . TYR C 1 253 ? 34.172 71.219 -35.938 1.00 40.07 252 TYR C O 1
ATOM 6916 N N . GLY C 1 254 ? 35.602 70.640 -37.576 1.00 37.59 253 GLY C N 1
ATOM 6917 C CA . GLY C 1 254 ? 36.750 70.599 -36.685 1.00 39.92 253 GLY C CA 1
ATOM 6918 C C . GLY C 1 254 ? 36.928 69.193 -36.148 1.00 41.44 253 GLY C C 1
ATOM 6919 O O . GLY C 1 254 ? 35.947 68.471 -35.907 1.00 34.61 253 GLY C O 1
ATOM 6920 N N . ILE C 1 255 ? 38.189 68.812 -35.957 1.00 39.08 254 ILE C N 1
ATOM 6921 C CA . ILE C 1 255 ? 38.567 67.517 -35.394 1.00 40.67 254 ILE C CA 1
ATOM 6922 C C . ILE C 1 255 ? 37.914 67.187 -34.034 1.00 47.18 254 ILE C C 1
ATOM 6923 O O . ILE C 1 255 ? 37.642 66.019 -33.742 1.00 47.50 254 ILE C O 1
ATOM 6928 N N . ASP C 1 256 ? 37.627 68.214 -33.235 1.00 47.79 255 ASP C N 1
ATOM 6929 C CA . ASP C 1 256 ? 37.079 68.022 -31.891 1.00 48.41 255 ASP C CA 1
ATOM 6930 C C . ASP C 1 256 ? 35.579 67.733 -31.903 1.00 45.96 255 ASP C C 1
ATOM 6931 O O . ASP C 1 256 ? 34.985 67.451 -30.859 1.00 41.08 255 ASP C O 1
ATOM 6936 N N . HIS C 1 257 ? 34.976 67.782 -33.088 1.00 39.21 256 HIS C N 1
ATOM 6937 C CA . HIS C 1 257 ? 33.536 67.574 -33.226 1.00 36.29 256 HIS C CA 1
ATOM 6938 C C . HIS C 1 257 ? 33.173 66.267 -33.920 1.00 31.76 256 HIS C C 1
ATOM 6939 O O . HIS C 1 257 ? 31.994 65.980 -34.119 1.00 37.44 256 HIS C O 1
ATOM 6946 N N . VAL C 1 258 ? 34.186 65.478 -34.280 1.00 34.00 257 VAL C N 1
ATOM 6947 C CA . VAL C 1 258 ? 33.982 64.223 -35.006 1.00 37.24 257 VAL C CA 1
ATOM 6948 C C . VAL C 1 258 ? 34.207 62.983 -34.125 1.00 39.35 257 VAL C C 1
ATOM 6949 O O . VAL C 1 258 ? 35.334 62.669 -33.742 1.00 40.72 257 VAL C O 1
ATOM 6953 N N . LEU C 1 259 ? 33.121 62.275 -33.827 1.00 35.40 258 LEU C N 1
ATOM 6954 C CA . LEU C 1 259 ? 33.165 61.111 -32.944 1.00 39.25 258 LEU C CA 1
ATOM 6955 C C . LEU C 1 259 ? 32.993 59.789 -33.699 1.00 35.22 258 LEU C C 1
ATOM 6956 O O . LEU C 1 259 ? 32.180 59.702 -34.605 1.00 41.15 258 LEU C O 1
ATOM 6961 N N . PHE C 1 260 ? 33.757 58.767 -33.313 1.00 32.09 259 PHE C N 1
ATOM 6962 C CA . PHE C 1 260 ? 33.576 57.404 -33.824 1.00 30.01 259 PHE C CA 1
ATOM 6963 C C . PHE C 1 260 ? 32.201 56.871 -33.429 1.00 26.09 259 PHE C C 1
ATOM 6964 O O . PHE C 1 260 ? 31.831 56.898 -32.262 1.00 32.02 259 PHE C O 1
ATOM 6972 N N . GLY C 1 261 ? 31.450 56.429 -34.427 1.00 26.10 260 GLY C N 1
ATOM 6973 C CA . GLY C 1 261 ? 30.108 55.868 -34.248 1.00 30.51 260 GLY C CA 1
ATOM 6974 C C . GLY C 1 261 ? 29.861 54.978 -35.444 1.00 34.19 260 GLY C C 1
ATOM 6975 O O . GLY C 1 261 ? 30.410 55.230 -36.527 1.00 34.33 260 GLY C O 1
ATOM 6976 N N . THR C 1 262 ? 29.054 53.932 -35.276 1.00 31.93 261 THR C N 1
ATOM 6977 C CA . THR C 1 262 ? 28.935 52.931 -36.344 1.00 32.83 261 THR C CA 1
ATOM 6978 C C . THR C 1 262 ? 27.558 52.703 -36.954 1.00 37.70 261 THR C C 1
ATOM 6979 O O . THR C 1 262 ? 27.483 52.266 -38.102 1.00 31.71 261 THR C O 1
ATOM 6983 N N . ASP C 1 263 ? 26.492 52.958 -36.191 1.00 29.20 262 ASP C N 1
ATOM 6984 C CA . ASP C 1 263 ? 25.133 52.513 -36.561 1.00 37.68 262 ASP C CA 1
ATOM 6985 C C . ASP C 1 263 ? 24.969 50.982 -36.390 1.00 42.35 262 ASP C C 1
ATOM 6986 O O . ASP C 1 263 ? 24.061 50.375 -36.969 1.00 44.62 262 ASP C O 1
ATOM 6991 N N . ALA C 1 264 ? 25.843 50.370 -35.585 1.00 34.53 263 ALA C N 1
ATOM 6992 C CA . ALA C 1 264 ? 25.716 48.957 -35.201 1.00 42.93 263 ALA C CA 1
ATOM 6993 C C . ALA C 1 264 ? 24.344 48.685 -34.580 1.00 46.84 263 ALA C C 1
ATOM 6994 O O . ALA C 1 264 ? 23.844 49.509 -33.808 1.00 36.08 263 ALA C O 1
ATOM 6996 N N . PRO C 1 265 ? 23.728 47.534 -34.919 1.00 49.35 264 PRO C N 1
ATOM 6997 C CA . PRO C 1 265 ? 24.266 46.482 -35.787 1.00 51.40 264 PRO C CA 1
ATOM 6998 C C . PRO C 1 265 ? 23.819 46.540 -37.254 1.00 44.93 264 PRO C C 1
ATOM 6999 O O . PRO C 1 265 ? 24.009 45.567 -37.989 1.00 52.73 264 PRO C O 1
ATOM 7003 N N . PHE C 1 266 ? 23.261 47.672 -37.674 1.00 37.81 265 PHE C N 1
ATOM 7004 C CA . PHE C 1 266 ? 22.655 47.817 -38.997 1.00 43.46 265 PHE C CA 1
ATOM 7005 C C . PHE C 1 266 ? 23.676 47.798 -40.150 1.00 50.92 265 PHE C C 1
ATOM 7006 O O . PHE C 1 266 ? 24.890 47.882 -39.918 1.00 45.38 265 PHE C O 1
ATOM 7014 N N . ALA C 1 267 ? 23.161 47.660 -41.378 1.00 56.60 266 ALA C N 1
ATOM 7015 C CA . ALA C 1 267 ? 23.920 47.739 -42.655 1.00 59.56 266 ALA C CA 1
ATOM 7016 C C . ALA C 1 267 ? 24.957 46.642 -42.966 1.00 58.86 266 ALA C C 1
ATOM 7017 O O . ALA C 1 267 ? 24.978 46.115 -44.081 1.00 61.33 266 ALA C O 1
ATOM 7019 N N . VAL C 1 268 ? 25.822 46.324 -42.006 1.00 56.54 267 VAL C N 1
ATOM 7020 C CA . VAL C 1 268 ? 26.845 45.290 -42.183 1.00 56.16 267 VAL C CA 1
ATOM 7021 C C . VAL C 1 268 ? 26.571 44.101 -41.253 1.00 63.82 267 VAL C C 1
ATOM 7022 O O . VAL C 1 268 ? 26.413 44.271 -40.040 1.00 66.24 267 VAL C O 1
ATOM 7026 N N . MET C 1 269 ? 26.504 42.905 -41.838 1.00 64.72 268 MET C N 1
ATOM 7027 C CA . MET C 1 269 ? 26.225 41.677 -41.090 1.00 64.71 268 MET C CA 1
ATOM 7028 C C . MET C 1 269 ? 27.501 40.968 -40.623 1.00 61.96 268 MET C C 1
ATOM 7029 O O . MET C 1 269 ? 28.470 40.884 -41.378 1.00 60.34 268 MET C O 1
ATOM 7034 N N . PRO C 1 270 ? 27.505 40.443 -39.379 1.00 62.95 269 PRO C N 1
ATOM 7035 C CA . PRO C 1 270 ? 26.384 40.367 -38.431 1.00 63.44 269 PRO C CA 1
ATOM 7036 C C . PRO C 1 270 ? 26.173 41.563 -37.488 1.00 64.42 269 PRO C C 1
ATOM 7037 O O . PRO C 1 270 ? 25.026 41.896 -37.189 1.00 62.66 269 PRO C O 1
ATOM 7041 N N . SER C 1 271 ? 27.253 42.214 -37.057 1.00 59.11 270 SER C N 1
ATOM 7042 C CA . SER C 1 271 ? 27.213 43.096 -35.888 1.00 59.49 270 SER C CA 1
ATOM 7043 C C . SER C 1 271 ? 27.445 44.592 -36.133 1.00 58.24 270 SER C C 1
ATOM 7044 O O . SER C 1 271 ? 27.676 45.349 -35.184 1.00 49.48 270 SER C O 1
ATOM 7047 N N . GLY C 1 272 ? 27.373 45.021 -37.392 1.00 56.72 271 GLY C N 1
ATOM 7048 C CA . GLY C 1 272 ? 27.584 46.428 -37.728 1.00 48.27 271 GLY C CA 1
ATOM 7049 C C . GLY C 1 272 ? 28.908 46.674 -38.422 1.00 48.64 271 GLY C C 1
ATOM 7050 O O . GLY C 1 272 ? 29.660 45.737 -38.690 1.00 46.44 271 GLY C O 1
ATOM 7051 N N . ALA C 1 273 ? 29.202 47.945 -38.687 1.00 50.54 272 ALA C N 1
ATOM 7052 C CA . ALA C 1 273 ? 30.282 48.320 -39.596 1.00 41.50 272 ALA C CA 1
ATOM 7053 C C . ALA C 1 273 ? 31.578 48.766 -38.929 1.00 45.48 272 ALA C C 1
ATOM 7054 O O . ALA C 1 273 ? 32.325 49.552 -39.517 1.00 40.68 272 ALA C O 1
ATOM 7056 N N . ASP C 1 274 ? 31.849 48.250 -37.729 1.00 43.38 273 ASP C N 1
ATOM 7057 C CA . ASP C 1 274 ? 33.035 48.626 -36.948 1.00 45.23 273 ASP C CA 1
ATOM 7058 C C . ASP C 1 274 ? 34.330 48.608 -37.750 1.00 46.01 273 ASP C C 1
ATOM 7059 O O . ASP C 1 274 ? 35.062 49.591 -37.728 1.00 51.84 273 ASP C O 1
ATOM 7064 N N . GLN C 1 275 ? 34.605 47.507 -38.454 1.00 48.63 274 GLN C N 1
ATOM 7065 C CA . GLN C 1 275 ? 35.878 47.357 -39.172 1.00 49.96 274 GLN C CA 1
ATOM 7066 C C . GLN C 1 275 ? 36.011 48.301 -40.368 1.00 47.18 274 GLN C C 1
ATOM 7067 O O . GLN C 1 275 ? 37.048 48.949 -40.526 1.00 52.00 274 GLN C O 1
ATOM 7073 N N . ILE C 1 276 ? 34.966 48.364 -41.195 1.00 46.00 275 ILE C N 1
ATOM 7074 C CA . ILE C 1 276 ? 34.927 49.257 -42.358 1.00 54.04 275 ILE C CA 1
ATOM 7075 C C . ILE C 1 276 ? 35.143 50.721 -41.933 1.00 57.24 275 ILE C C 1
ATOM 7076 O O . ILE C 1 276 ? 35.990 51.426 -42.500 1.00 51.76 275 ILE C O 1
ATOM 7081 N N . ILE C 1 277 ? 34.415 51.144 -40.899 1.00 48.91 276 ILE C N 1
ATOM 7082 C CA . ILE C 1 277 ? 34.495 52.516 -40.393 1.00 43.48 276 ILE C CA 1
ATOM 7083 C C . ILE C 1 277 ? 35.841 52.809 -39.706 1.00 42.98 276 ILE C C 1
ATOM 7084 O O . ILE C 1 277 ? 36.422 53.877 -39.931 1.00 45.17 276 ILE C O 1
ATOM 7089 N N . THR C 1 278 ? 36.337 51.857 -38.907 1.00 39.94 277 THR C N 1
ATOM 7090 C CA . THR C 1 278 ? 37.642 51.990 -38.229 1.00 45.45 277 THR C CA 1
ATOM 7091 C C . THR C 1 278 ? 38.788 52.132 -39.230 1.00 45.71 277 THR C C 1
ATOM 7092 O O . THR C 1 278 ? 39.677 52.969 -39.049 1.00 45.27 277 THR C O 1
ATOM 7096 N N . GLN C 1 279 ? 38.752 51.320 -40.284 1.00 50.53 278 GLN C N 1
ATOM 7097 C CA . GLN C 1 279 ? 39.740 51.409 -41.359 1.00 52.56 278 GLN C CA 1
ATOM 7098 C C . GLN C 1 279 ? 39.680 52.769 -42.073 1.00 47.62 278 GLN C C 1
ATOM 7099 O O . GLN C 1 279 ? 40.721 53.372 -42.343 1.00 52.29 278 GLN C O 1
ATOM 7105 N N . ALA C 1 280 ? 38.465 53.260 -42.327 1.00 44.61 279 ALA C N 1
ATOM 7106 C CA . ALA C 1 280 ? 38.263 54.562 -42.975 1.00 43.60 279 ALA C CA 1
ATOM 7107 C C . ALA C 1 280 ? 38.869 55.733 -42.203 1.00 41.53 279 ALA C C 1
ATOM 7108 O O . ALA C 1 280 ? 39.444 56.645 -42.812 1.00 40.51 279 ALA C O 1
ATOM 7110 N N . ILE C 1 281 ? 38.729 55.698 -40.874 1.00 36.25 280 ILE C N 1
ATOM 7111 C CA . ILE C 1 281 ? 39.366 56.662 -39.968 1.00 35.08 280 ILE C CA 1
ATOM 7112 C C . ILE C 1 281 ? 40.896 56.522 -39.989 1.00 45.34 280 ILE C C 1
ATOM 7113 O O . ILE C 1 281 ? 41.619 57.521 -40.071 1.00 47.49 280 ILE C O 1
ATOM 7118 N N . ASN C 1 282 ? 41.379 55.283 -39.927 1.00 44.86 281 ASN C N 1
ATOM 7119 C CA . ASN C 1 282 ? 42.816 55.001 -40.015 1.00 49.70 281 ASN C CA 1
ATOM 7120 C C . ASN C 1 282 ? 43.452 55.451 -41.340 1.00 46.20 281 ASN C C 1
ATOM 7121 O O . ASN C 1 282 ? 44.626 55.817 -41.371 1.00 53.49 281 ASN C O 1
ATOM 7126 N N . ASP C 1 283 ? 42.662 55.444 -42.415 1.00 53.49 282 ASP C N 1
ATOM 7127 C CA . ASP C 1 283 ? 43.113 55.850 -43.756 1.00 51.33 282 ASP C CA 1
ATOM 7128 C C . ASP C 1 283 ? 43.195 57.366 -43.985 1.00 53.94 282 ASP C C 1
ATOM 7129 O O . ASP C 1 283 ? 43.629 57.807 -45.055 1.00 51.62 282 ASP C O 1
ATOM 7134 N N . LEU C 1 284 ? 42.762 58.155 -43.002 1.00 55.72 283 LEU C N 1
ATOM 7135 C CA . LEU C 1 284 ? 42.847 59.616 -43.078 1.00 57.61 283 LEU C CA 1
ATOM 7136 C C . LEU C 1 284 ? 44.287 60.103 -42.936 1.00 61.23 283 LEU C C 1
ATOM 7137 O O . LEU C 1 284 ? 45.084 59.491 -42.219 1.00 61.14 283 LEU C O 1
ATOM 7142 N N . THR C 1 285 ? 44.602 61.207 -43.617 1.00 61.84 284 THR C N 1
ATOM 7143 C CA . THR C 1 285 ? 45.928 61.840 -43.553 1.00 63.09 284 THR C CA 1
ATOM 7144 C C . THR C 1 285 ? 45.969 62.903 -42.444 1.00 64.52 284 THR C C 1
ATOM 7145 O O . THR C 1 285 ? 46.155 64.101 -42.705 1.00 61.78 284 THR C O 1
ATOM 7149 N N . ILE C 1 286 ? 45.771 62.446 -41.209 1.00 63.51 285 ILE C N 1
ATOM 7150 C CA . ILE C 1 286 ? 45.792 63.300 -40.019 1.00 62.01 285 ILE C CA 1
ATOM 7151 C C . ILE C 1 286 ? 46.724 62.678 -38.982 1.00 62.48 285 ILE C C 1
ATOM 7152 O O . ILE C 1 286 ? 47.180 61.543 -39.155 1.00 67.43 285 ILE C O 1
ATOM 7157 N N . SER C 1 287 ? 47.004 63.418 -37.909 1.00 62.27 286 SER C N 1
ATOM 7158 C CA . SER C 1 287 ? 47.896 62.936 -36.852 1.00 64.46 286 SER C CA 1
ATOM 7159 C C . SER C 1 287 ? 47.267 61.803 -36.036 1.00 66.82 286 SER C C 1
ATOM 7160 O O . SER C 1 287 ? 46.041 61.627 -36.037 1.00 69.40 286 SER C O 1
ATOM 7163 N N . ASP C 1 288 ? 48.120 61.038 -35.352 1.00 65.69 287 ASP C N 1
ATOM 7164 C CA . ASP C 1 288 ? 47.688 59.934 -34.493 1.00 62.90 287 ASP C CA 1
ATOM 7165 C C . ASP C 1 288 ? 46.876 60.437 -33.307 1.00 56.89 287 ASP C C 1
ATOM 7166 O O . ASP C 1 288 ? 45.957 59.758 -32.847 1.00 55.46 287 ASP C O 1
ATOM 7171 N N . LYS C 1 289 ? 47.232 61.629 -32.832 1.00 50.60 288 LYS C N 1
ATOM 7172 C CA . LYS C 1 289 ? 46.493 62.346 -31.798 1.00 50.61 288 LYS C CA 1
ATOM 7173 C C . LYS C 1 289 ? 45.061 62.638 -32.259 1.00 51.66 288 LYS C C 1
ATOM 7174 O O . LYS C 1 289 ? 44.110 62.513 -31.484 1.00 46.58 288 LYS C O 1
ATOM 7180 N N . ASP C 1 290 ? 44.922 63.012 -33.529 1.00 52.73 289 ASP C N 1
ATOM 7181 C CA . ASP C 1 290 ? 43.628 63.378 -34.096 1.00 50.56 289 ASP C CA 1
ATOM 7182 C C . ASP C 1 290 ? 42.707 62.172 -34.296 1.00 47.51 289 ASP C C 1
ATOM 7183 O O . ASP C 1 290 ? 41.489 62.288 -34.150 1.00 49.52 289 ASP C O 1
ATOM 7188 N N . LYS C 1 291 ? 43.295 61.020 -34.615 1.00 40.64 290 LYS C N 1
ATOM 7189 C CA . LYS C 1 291 ? 42.555 59.759 -34.693 1.00 43.70 290 LYS C CA 1
ATOM 7190 C C . LYS C 1 291 ? 42.119 59.287 -33.310 1.00 48.23 290 LYS C C 1
ATOM 7191 O O . LYS C 1 291 ? 41.027 58.740 -33.149 1.00 47.73 290 LYS C O 1
ATOM 7197 N N . GLN C 1 292 ? 42.975 59.528 -32.320 1.00 51.45 291 GLN C N 1
ATOM 7198 C CA . GLN C 1 292 ? 42.708 59.177 -30.927 1.00 58.32 291 GLN C CA 1
ATOM 7199 C C . GLN C 1 292 ? 41.596 60.044 -30.344 1.00 53.17 291 GLN C C 1
ATOM 7200 O O . GLN C 1 292 ? 40.869 59.610 -29.447 1.00 54.58 291 GLN C O 1
ATOM 7206 N N . LYS C 1 293 ? 41.475 61.268 -30.861 1.00 55.44 292 LYS C N 1
ATOM 7207 C CA . LYS C 1 293 ? 40.336 62.137 -30.569 1.00 48.88 292 LYS C CA 1
ATOM 7208 C C . LYS C 1 293 ? 39.042 61.522 -31.105 1.00 47.63 292 LYS C C 1
ATOM 7209 O O . LYS C 1 293 ? 38.058 61.418 -30.378 1.00 52.55 292 LYS C O 1
ATOM 7215 N N . ILE C 1 294 ? 39.075 61.094 -32.365 1.00 38.88 293 ILE C N 1
ATOM 7216 C CA . ILE C 1 294 ? 37.927 60.489 -33.035 1.00 41.50 293 ILE C CA 1
ATOM 7217 C C . ILE C 1 294 ? 37.476 59.202 -32.343 1.00 38.51 293 ILE C C 1
ATOM 7218 O O . ILE C 1 294 ? 36.297 59.059 -32.027 1.00 39.98 293 ILE C O 1
ATOM 7223 N N . PHE C 1 295 ? 38.417 58.294 -32.084 1.00 42.09 294 PHE C N 1
ATOM 7224 C CA . PHE C 1 295 ? 38.109 56.994 -31.475 1.00 44.49 294 PHE C CA 1
ATOM 7225 C C . PHE C 1 295 ? 37.679 57.068 -30.007 1.00 47.74 294 PHE C C 1
ATOM 7226 O O . PHE C 1 295 ? 36.772 56.339 -29.582 1.00 45.94 294 PHE C O 1
ATOM 7234 N N . HIS C 1 296 ? 38.274 57.982 -29.255 1.00 45.95 295 HIS C N 1
ATOM 7235 C CA . HIS C 1 296 ? 38.209 57.966 -27.796 1.00 50.36 295 HIS C CA 1
ATOM 7236 C C . HIS C 1 296 ? 37.882 59.340 -27.200 1.00 50.96 295 HIS C C 1
ATOM 7237 O O . HIS C 1 296 ? 36.872 59.535 -26.568 1.00 51.61 295 HIS C O 1
ATOM 7244 N N . ASP C 1 297 ? 38.762 60.289 -27.407 1.00 46.17 296 ASP C N 1
ATOM 7245 C CA . ASP C 1 297 ? 38.803 61.506 -26.587 1.00 47.77 296 ASP C CA 1
ATOM 7246 C C . ASP C 1 297 ? 37.623 62.446 -26.755 1.00 46.28 296 ASP C C 1
ATOM 7247 O O . ASP C 1 297 ? 37.144 63.017 -25.767 1.00 41.74 296 ASP C O 1
ATOM 7252 N N . ASN C 1 298 ? 37.154 62.592 -27.995 1.00 39.90 297 ASN C N 1
ATOM 7253 C CA . ASN C 1 298 ? 36.012 63.457 -28.294 1.00 41.86 297 ASN C CA 1
ATOM 7254 C C . ASN C 1 298 ? 34.749 63.014 -27.574 1.00 45.52 297 ASN C C 1
ATOM 7255 O O . ASN C 1 298 ? 33.929 63.855 -27.203 1.00 42.81 297 ASN C O 1
ATOM 7260 N N . TYR C 1 299 ? 34.599 61.699 -27.388 1.00 39.09 298 TYR C N 1
ATOM 7261 C CA . TYR C 1 299 ? 33.475 61.146 -26.638 1.00 39.16 298 TYR C CA 1
ATOM 7262 C C . TYR C 1 299 ? 33.500 61.588 -25.172 1.00 36.96 298 TYR C C 1
ATOM 7263 O O . TYR C 1 299 ? 32.473 61.993 -24.619 1.00 33.49 298 TYR C O 1
ATOM 7272 N N . TYR C 1 300 ? 34.672 61.501 -24.549 1.00 42.67 299 TYR C N 1
ATOM 7273 C CA . TYR C 1 300 ? 34.803 61.848 -23.135 1.00 46.66 299 TYR C CA 1
ATOM 7274 C C . TYR C 1 300 ? 34.703 63.344 -22.878 1.00 47.07 299 TYR C C 1
ATOM 7275 O O . TYR C 1 300 ? 34.210 63.762 -21.832 1.00 51.88 299 TYR C O 1
ATOM 7284 N N . SER C 1 301 ? 35.139 64.139 -23.854 1.00 48.20 300 SER C N 1
ATOM 7285 C CA . SER C 1 301 ? 34.941 65.587 -23.836 1.00 49.55 300 SER C CA 1
ATOM 7286 C C . SER C 1 301 ? 33.461 65.938 -23.957 1.00 47.96 300 SER C C 1
ATOM 7287 O O . SER C 1 301 ? 33.001 66.902 -23.352 1.00 52.11 300 SER C O 1
ATOM 7290 N N . LEU C 1 302 ? 32.724 65.141 -24.729 1.00 46.39 301 LEU C N 1
ATOM 7291 C CA . LEU C 1 302 ? 31.305 65.380 -24.957 1.00 43.67 301 LEU C CA 1
ATOM 7292 C C . LEU C 1 302 ? 30.472 65.147 -23.700 1.00 45.91 301 LEU C C 1
ATOM 7293 O O . LEU C 1 302 ? 29.489 65.853 -23.447 1.00 49.10 301 LEU C O 1
ATOM 7298 N N . ILE C 1 303 ? 30.880 64.163 -22.910 1.00 44.39 302 ILE C N 1
ATOM 7299 C CA . ILE C 1 303 ? 30.078 63.718 -21.775 1.00 43.77 302 ILE C CA 1
ATOM 7300 C C . ILE C 1 303 ? 30.495 64.357 -20.440 1.00 43.40 302 ILE C C 1
ATOM 7301 O O . ILE C 1 303 ? 29.766 64.260 -19.453 1.00 50.40 302 ILE C O 1
ATOM 7306 N N . LYS C 1 304 ? 31.656 65.014 -20.425 1.00 48.21 303 LYS C N 1
ATOM 7307 C CA . LYS C 1 304 ? 32.121 65.773 -19.259 1.00 54.30 303 LYS C CA 1
ATOM 7308 C C . LYS C 1 304 ? 31.481 67.154 -19.213 1.00 52.99 303 LYS C C 1
ATOM 7309 O O . LYS C 1 304 ? 30.322 67.299 -18.826 1.00 59.92 303 LYS C O 1
ATOM 7315 N N . LEU D 1 3 ? 43.229 78.047 -71.517 1.00 75.53 2 LEU D N 1
ATOM 7316 C CA . LEU D 1 3 ? 42.093 78.025 -72.413 1.00 77.97 2 LEU D CA 1
ATOM 7317 C C . LEU D 1 3 ? 40.901 78.808 -71.931 1.00 75.68 2 LEU D C 1
ATOM 7318 O O . LEU D 1 3 ? 40.985 79.477 -70.921 1.00 76.64 2 LEU D O 1
ATOM 7323 N N . THR D 1 4 ? 39.810 78.750 -72.677 1.00 66.84 3 THR D N 1
ATOM 7324 C CA . THR D 1 4 ? 38.565 79.326 -72.219 1.00 63.42 3 THR D CA 1
ATOM 7325 C C . THR D 1 4 ? 38.102 78.532 -71.051 1.00 58.20 3 THR D C 1
ATOM 7326 O O . THR D 1 4 ? 38.433 77.398 -70.935 1.00 58.29 3 THR D O 1
ATOM 7330 N N . LYS D 1 5 ? 37.333 79.138 -70.182 1.00 51.77 4 LYS D N 1
ATOM 7331 C CA . LYS D 1 5 ? 36.583 78.377 -69.222 1.00 52.67 4 LYS D CA 1
ATOM 7332 C C . LYS D 1 5 ? 35.201 78.133 -69.769 1.00 51.46 4 LYS D C 1
ATOM 7333 O O . LYS D 1 5 ? 34.554 79.046 -70.238 1.00 53.18 4 LYS D O 1
ATOM 7339 N N . ILE D 1 6 ? 34.740 76.899 -69.679 1.00 47.42 5 ILE D N 1
ATOM 7340 C CA . ILE D 1 6 ? 33.369 76.568 -70.073 1.00 42.14 5 ILE D CA 1
ATOM 7341 C C . ILE D 1 6 ? 32.446 76.330 -68.868 1.00 43.35 5 ILE D C 1
ATOM 7342 O O . ILE D 1 6 ? 32.543 75.309 -68.170 1.00 38.22 5 ILE D O 1
ATOM 7347 N N . ASP D 1 7 ? 31.555 77.295 -68.650 1.00 40.85 6 ASP D N 1
ATOM 7348 C CA . ASP D 1 7 ? 30.544 77.226 -67.607 1.00 41.25 6 ASP D CA 1
ATOM 7349 C C . ASP D 1 7 ? 29.382 76.388 -68.136 1.00 40.04 6 ASP D C 1
ATOM 7350 O O . ASP D 1 7 ? 28.486 76.908 -68.811 1.00 33.86 6 ASP D O 1
ATOM 7355 N N . ALA D 1 8 ? 29.390 75.101 -67.794 1.00 31.98 7 ALA D N 1
ATOM 7356 C CA . ALA D 1 8 ? 28.466 74.139 -68.393 1.00 31.26 7 ALA D CA 1
ATOM 7357 C C . ALA D 1 8 ? 27.018 74.249 -67.916 1.00 35.73 7 ALA D C 1
ATOM 7358 O O . ALA D 1 8 ? 26.127 73.647 -68.514 1.00 40.16 7 ALA D O 1
ATOM 7360 N N . TYR D 1 9 ? 26.770 75.002 -66.850 1.00 35.94 8 TYR D N 1
ATOM 7361 C CA . TYR D 1 9 ? 25.410 75.085 -66.326 1.00 39.29 8 TYR D CA 1
ATOM 7362 C C . TYR D 1 9 ? 25.052 76.485 -65.845 1.00 42.56 8 TYR D C 1
ATOM 7363 O O . TYR D 1 9 ? 24.978 76.734 -64.639 1.00 44.04 8 TYR D O 1
ATOM 7372 N N . ALA D 1 10 ? 24.839 77.391 -66.802 1.00 40.19 9 ALA D N 1
ATOM 7373 C CA . ALA D 1 10 ? 24.290 78.716 -66.512 1.00 43.42 9 ALA D CA 1
ATOM 7374 C C . ALA D 1 10 ? 22.835 78.782 -66.968 1.00 43.87 9 ALA D C 1
ATOM 7375 O O . ALA D 1 10 ? 22.403 77.987 -67.806 1.00 49.43 9 ALA D O 1
ATOM 7377 N N . HIS D 1 11 ? 22.085 79.718 -66.431 1.00 43.21 10 HIS D N 1
ATOM 7378 C CA . HIS D 1 11 ? 20.691 79.875 -66.771 1.00 47.71 10 HIS D CA 1
ATOM 7379 C C . HIS D 1 11 ? 20.353 81.221 -67.394 1.00 48.26 10 HIS D C 1
ATOM 7380 O O . HIS D 1 11 ? 21.004 82.206 -67.162 1.00 49.43 10 HIS D O 1
ATOM 7387 N N . ILE D 1 12 ? 19.318 81.233 -68.205 1.00 46.95 11 ILE D N 1
ATOM 7388 C CA . ILE D 1 12 ? 18.866 82.441 -68.883 1.00 49.30 11 ILE D CA 1
ATOM 7389 C C . ILE D 1 12 ? 17.332 82.407 -68.983 1.00 48.93 11 ILE D C 1
ATOM 7390 O O . ILE D 1 12 ? 16.709 81.362 -68.766 1.00 49.89 11 ILE D O 1
ATOM 7395 N N . LEU D 1 13 ? 16.730 83.553 -69.274 1.00 52.24 12 LEU D N 1
ATOM 7396 C CA . LEU D 1 13 ? 15.303 83.628 -69.535 1.00 55.53 12 LEU D CA 1
ATOM 7397 C C . LEU D 1 13 ? 15.104 84.650 -70.651 1.00 61.21 12 LEU D C 1
ATOM 7398 O O . LEU D 1 13 ? 14.990 85.848 -70.385 1.00 67.82 12 LEU D O 1
ATOM 7403 N N . PRO D 1 14 ? 15.094 84.175 -71.913 1.00 63.93 13 PRO D N 1
ATOM 7404 C CA . PRO D 1 14 ? 15.112 84.994 -73.121 1.00 65.12 13 PRO D CA 1
ATOM 7405 C C . PRO D 1 14 ? 13.881 85.889 -73.266 1.00 64.49 13 PRO D C 1
ATOM 7406 O O . PRO D 1 14 ? 12.755 85.456 -72.985 1.00 64.01 13 PRO D O 1
ATOM 7410 N N . ALA D 1 15 ? 14.129 87.122 -73.707 1.00 63.89 14 ALA D N 1
ATOM 7411 C CA . ALA D 1 15 ? 13.144 88.205 -73.734 1.00 64.34 14 ALA D CA 1
ATOM 7412 C C . ALA D 1 15 ? 11.832 87.858 -74.433 1.00 64.10 14 ALA D C 1
ATOM 7413 O O . ALA D 1 15 ? 10.761 88.044 -73.855 1.00 64.60 14 ALA D O 1
ATOM 7415 N N . LYS D 1 16 ? 11.924 87.333 -75.654 1.00 63.47 15 LYS D N 1
ATOM 7416 C CA . LYS D 1 16 ? 10.741 87.024 -76.467 1.00 67.16 15 LYS D CA 1
ATOM 7417 C C . LYS D 1 16 ? 9.949 85.851 -75.900 1.00 67.38 15 LYS D C 1
ATOM 7418 O O . LYS D 1 16 ? 8.716 85.846 -75.957 1.00 62.81 15 LYS D O 1
ATOM 7424 N N . TYR D 1 17 ? 10.667 84.872 -75.346 1.00 68.11 16 TYR D N 1
ATOM 7425 C CA . TYR D 1 17 ? 10.052 83.693 -74.735 1.00 68.48 16 TYR D CA 1
ATOM 7426 C C . TYR D 1 17 ? 9.305 84.029 -73.445 1.00 69.69 16 TYR D C 1
ATOM 7427 O O . TYR D 1 17 ? 8.171 83.576 -73.246 1.00 67.88 16 TYR D O 1
ATOM 7436 N N . TYR D 1 18 ? 9.954 84.808 -72.578 1.00 69.37 17 TYR D N 1
ATOM 7437 C CA . TYR D 1 18 ? 9.378 85.222 -71.298 1.00 76.34 17 TYR D CA 1
ATOM 7438 C C . TYR D 1 18 ? 8.087 86.016 -71.487 1.00 79.43 17 TYR D C 1
ATOM 7439 O O . TYR D 1 18 ? 7.077 85.736 -70.832 1.00 77.38 17 TYR D O 1
ATOM 7448 N N . GLN D 1 19 ? 8.133 86.984 -72.405 1.00 83.19 18 GLN D N 1
ATOM 7449 C CA . GLN D 1 19 ? 6.983 87.824 -72.751 1.00 85.42 18 GLN D CA 1
ATOM 7450 C C . GLN D 1 19 ? 5.829 87.006 -73.328 1.00 84.49 18 GLN D C 1
ATOM 7451 O O . GLN D 1 19 ? 4.660 87.327 -73.102 1.00 85.57 18 GLN D O 1
ATOM 7457 N N . LYS D 1 20 ? 6.167 85.947 -74.061 1.00 83.44 19 LYS D N 1
ATOM 7458 C CA . LYS D 1 20 ? 5.166 85.026 -74.588 1.00 84.42 19 LYS D CA 1
ATOM 7459 C C . LYS D 1 20 ? 4.645 84.049 -73.528 1.00 85.09 19 LYS D C 1
ATOM 7460 O O . LYS D 1 20 ? 3.558 83.482 -73.682 1.00 86.09 19 LYS D O 1
ATOM 7466 N N . MET D 1 21 ? 5.411 83.865 -72.453 1.00 84.93 20 MET D N 1
ATOM 7467 C CA . MET D 1 21 ? 4.947 83.074 -71.311 1.00 83.13 20 MET D CA 1
ATOM 7468 C C . MET D 1 21 ? 4.050 83.892 -70.387 1.00 82.36 20 MET D C 1
ATOM 7469 O O . MET D 1 21 ? 3.148 83.342 -69.755 1.00 81.57 20 MET D O 1
ATOM 7474 N N . LEU D 1 22 ? 4.298 85.203 -70.326 1.00 81.19 21 LEU D N 1
ATOM 7475 C CA . LEU D 1 22 ? 3.445 86.145 -69.588 1.00 82.14 21 LEU D CA 1
ATOM 7476 C C . LEU D 1 22 ? 2.035 86.222 -70.169 1.00 83.77 21 LEU D C 1
ATOM 7477 O O . LEU D 1 22 ? 1.071 86.466 -69.441 1.00 85.82 21 LEU D O 1
ATOM 7482 N N . SER D 1 23 ? 1.930 86.017 -71.481 1.00 85.63 22 SER D N 1
ATOM 7483 C CA . SER D 1 23 ? 0.647 85.968 -72.174 1.00 87.68 22 SER D CA 1
ATOM 7484 C C . SER D 1 23 ? -0.132 84.681 -71.885 1.00 90.69 22 SER D C 1
ATOM 7485 O O . SER D 1 23 ? -1.363 84.670 -71.964 1.00 94.37 22 SER D O 1
ATOM 7488 N N . VAL D 1 24 ? 0.585 83.605 -71.557 1.00 91.02 23 VAL D N 1
ATOM 7489 C CA . VAL D 1 24 ? -0.037 82.328 -71.180 1.00 94.74 23 VAL D CA 1
ATOM 7490 C C . VAL D 1 24 ? -0.692 82.438 -69.799 1.00 95.01 23 VAL D C 1
ATOM 7491 O O . VAL D 1 24 ? -1.885 82.162 -69.644 1.00 96.61 23 VAL D O 1
ATOM 7495 N N . GLU D 1 25 ? 0.098 82.839 -68.806 1.00 95.32 24 GLU D N 1
ATOM 7496 C CA . GLU D 1 25 ? -0.424 83.182 -67.490 1.00 97.31 24 GLU D CA 1
ATOM 7497 C C . GLU D 1 25 ? 0.213 84.482 -67.004 1.00 98.42 24 GLU D C 1
ATOM 7498 O O . GLU D 1 25 ? 1.442 84.581 -66.929 1.00 98.36 24 GLU D O 1
ATOM 7504 N N . PRO D 1 26 ? -0.626 85.487 -66.688 1.00 100.42 25 PRO D N 1
ATOM 7505 C CA . PRO D 1 26 ? -0.162 86.784 -66.183 1.00 101.85 25 PRO D CA 1
ATOM 7506 C C . PRO D 1 26 ? 0.491 86.717 -64.797 1.00 99.99 25 PRO D C 1
ATOM 7507 O O . PRO D 1 26 ? 1.364 87.534 -64.495 1.00 99.57 25 PRO D O 1
ATOM 7511 N N . ASN D 1 27 ? 0.093 85.736 -63.983 1.00 97.04 26 ASN D N 1
ATOM 7512 C CA . ASN D 1 27 ? 0.569 85.604 -62.598 1.00 97.06 26 ASN D CA 1
ATOM 7513 C C . ASN D 1 27 ? 1.966 84.964 -62.463 1.00 96.07 26 ASN D C 1
ATOM 7514 O O . ASN D 1 27 ? 2.280 84.329 -61.450 1.00 95.76 26 ASN D O 1
ATOM 7519 N N . ILE D 1 28 ? 2.801 85.145 -63.484 1.00 94.73 27 ILE D N 1
ATOM 7520 C CA . ILE D 1 28 ? 4.161 84.591 -63.508 1.00 92.86 27 ILE D CA 1
ATOM 7521 C C . ILE D 1 28 ? 5.166 85.225 -62.513 1.00 91.78 27 ILE D C 1
ATOM 7522 O O . ILE D 1 28 ? 5.884 84.480 -61.837 1.00 90.40 27 ILE D O 1
ATOM 7527 N N . PRO D 1 29 ? 5.212 86.579 -62.398 1.00 93.05 28 PRO D N 1
ATOM 7528 C CA . PRO D 1 29 ? 6.144 87.153 -61.408 1.00 95.16 28 PRO D CA 1
ATOM 7529 C C . PRO D 1 29 ? 5.787 86.880 -59.939 1.00 96.21 28 PRO D C 1
ATOM 7530 O O . PRO D 1 29 ? 6.658 86.978 -59.073 1.00 96.00 28 PRO D O 1
ATOM 7534 N N . ASN D 1 30 ? 4.528 86.530 -59.676 1.00 97.91 29 ASN D N 1
ATOM 7535 C CA . ASN D 1 30 ? 4.050 86.256 -58.317 1.00 98.20 29 ASN D CA 1
ATOM 7536 C C . ASN D 1 30 ? 4.245 84.810 -57.848 1.00 97.79 29 ASN D C 1
ATOM 7537 O O . ASN D 1 30 ? 4.253 84.542 -56.644 1.00 95.82 29 ASN D O 1
ATOM 7542 N N . MET D 1 31 ? 4.397 83.889 -58.798 1.00 100.85 30 MET D N 1
ATOM 7543 C CA . MET D 1 31 ? 4.596 82.469 -58.489 1.00 101.65 30 MET D CA 1
ATOM 7544 C C . MET D 1 31 ? 6.070 82.083 -58.397 1.00 102.76 30 MET D C 1
ATOM 7545 O O . MET D 1 31 ? 6.407 81.033 -57.844 1.00 105.23 30 MET D O 1
ATOM 7550 N N . PHE D 1 32 ? 6.938 82.924 -58.956 1.00 101.25 31 PHE D N 1
ATOM 7551 C CA . PHE D 1 32 ? 8.374 82.652 -58.984 1.00 100.11 31 PHE D CA 1
ATOM 7552 C C . PHE D 1 32 ? 9.177 83.873 -58.515 1.00 99.12 31 PHE D C 1
ATOM 7553 O O . PHE D 1 32 ? 9.090 84.945 -59.121 1.00 96.52 31 PHE D O 1
ATOM 7561 N N . PRO D 1 33 ? 9.952 83.712 -57.423 1.00 98.92 32 PRO D N 1
ATOM 7562 C CA . PRO D 1 33 ? 10.706 84.810 -56.812 1.00 99.45 32 PRO D CA 1
ATOM 7563 C C . PRO D 1 33 ? 12.109 85.065 -57.391 1.00 100.67 32 PRO D C 1
ATOM 7564 O O . PRO D 1 33 ? 12.780 86.013 -56.966 1.00 103.53 32 PRO D O 1
ATOM 7568 N N . PHE D 1 34 ? 12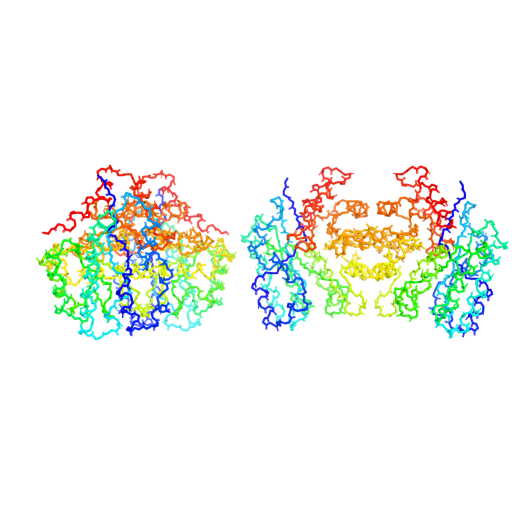.543 84.245 -58.349 1.00 99.43 33 PHE D N 1
ATOM 7569 C CA . PHE D 1 34 ? 13.882 84.389 -58.944 1.00 95.61 33 PHE D CA 1
ATOM 7570 C C . PHE D 1 34 ? 13.942 85.350 -60.147 1.00 95.06 33 PHE D C 1
ATOM 7571 O O . PHE D 1 34 ? 15.019 85.601 -60.699 1.00 92.39 33 PHE D O 1
ATOM 7579 N N . ILE D 1 35 ? 12.777 85.879 -60.531 1.00 95.21 34 ILE D N 1
ATOM 7580 C CA . ILE D 1 35 ? 12.636 86.896 -61.584 1.00 94.64 34 ILE D CA 1
ATOM 7581 C C . ILE D 1 35 ? 13.392 88.191 -61.240 1.00 95.21 34 ILE D C 1
ATOM 7582 O O . ILE D 1 35 ? 13.930 88.858 -62.132 1.00 97.50 34 ILE D O 1
ATOM 7587 N N . LYS D 1 36 ? 13.452 88.497 -59.939 1.00 93.97 35 LYS D N 1
ATOM 7588 C CA . LYS D 1 36 ? 14.155 89.657 -59.363 1.00 91.68 35 LYS D CA 1
ATOM 7589 C C . LYS D 1 36 ? 15.508 89.985 -60.011 1.00 87.83 35 LYS D C 1
ATOM 7590 O O . LYS D 1 36 ? 15.788 91.151 -60.305 1.00 91.95 35 LYS D O 1
ATOM 7596 N N . ILE D 1 37 ? 16.320 88.951 -60.242 1.00 81.03 36 ILE D N 1
ATOM 7597 C CA . ILE D 1 37 ? 17.648 89.087 -60.851 1.00 75.54 36 ILE D CA 1
ATOM 7598 C C . ILE D 1 37 ? 17.543 89.607 -62.287 1.00 74.52 36 ILE D C 1
ATOM 7599 O O . ILE D 1 37 ? 16.794 89.063 -63.103 1.00 72.45 36 ILE D O 1
ATOM 7604 N N . LYS D 1 38 ? 18.286 90.673 -62.576 1.00 76.97 37 LYS D N 1
ATOM 7605 C CA . LYS D 1 38 ? 18.200 91.352 -63.873 1.00 78.17 37 LYS D CA 1
ATOM 7606 C C . LYS D 1 38 ? 19.133 90.774 -64.941 1.00 75.86 37 LYS D C 1
ATOM 7607 O O . LYS D 1 38 ? 18.908 90.971 -66.134 1.00 77.19 37 LYS D O 1
ATOM 7613 N N . THR D 1 39 ? 20.168 90.057 -64.517 1.00 71.06 38 THR D N 1
ATOM 7614 C CA . THR D 1 39 ? 21.066 89.378 -65.458 1.00 68.41 38 THR D CA 1
ATOM 7615 C C . THR D 1 39 ? 20.440 88.096 -66.025 1.00 66.74 38 THR D C 1
ATOM 7616 O O . THR D 1 39 ? 20.889 87.574 -67.046 1.00 63.35 38 THR D O 1
ATOM 7620 N N . LEU D 1 40 ? 19.407 87.590 -65.354 1.00 67.19 39 LEU D N 1
ATOM 7621 C CA . LEU D 1 40 ? 18.646 86.446 -65.846 1.00 64.90 39 LEU D CA 1
ATOM 7622 C C . LEU D 1 40 ? 17.709 86.862 -66.984 1.00 68.77 39 LEU D C 1
ATOM 7623 O O . LEU D 1 40 ? 17.735 86.271 -68.066 1.00 70.20 39 LEU D O 1
ATOM 7628 N N . MET D 1 41 ? 16.894 87.886 -66.725 1.00 70.08 40 MET D N 1
ATOM 7629 C CA . MET D 1 41 ? 15.860 88.339 -67.653 1.00 71.36 40 MET D CA 1
ATOM 7630 C C . MET D 1 41 ? 16.372 89.255 -68.763 1.00 69.79 40 MET D C 1
ATOM 7631 O O . MET D 1 41 ? 16.043 89.060 -69.936 1.00 70.64 40 MET D O 1
ATOM 7636 N N . ASP D 1 42 ? 17.160 90.258 -68.382 1.00 68.45 41 ASP D N 1
ATOM 7637 C CA . ASP D 1 42 ? 17.645 91.272 -69.311 1.00 65.67 41 ASP D CA 1
ATOM 7638 C C . ASP D 1 42 ? 19.025 90.885 -69.826 1.00 59.44 41 ASP D C 1
ATOM 7639 O O . ASP D 1 42 ? 19.991 90.826 -69.058 1.00 51.69 41 ASP D O 1
ATOM 7644 N N . LEU D 1 43 ? 19.095 90.618 -71.133 1.00 58.86 42 LEU D N 1
ATOM 7645 C CA . LEU D 1 43 ? 20.311 90.130 -71.795 1.00 60.98 42 LEU D CA 1
ATOM 7646 C C . LEU D 1 43 ? 21.440 91.160 -71.830 1.00 61.59 42 LEU D C 1
ATOM 7647 O O . LEU D 1 43 ? 22.607 90.816 -71.601 1.00 53.00 42 LEU D O 1
ATOM 7652 N N . ASP D 1 44 ? 21.089 92.413 -72.120 1.00 64.01 43 ASP D N 1
ATOM 7653 C CA . ASP D 1 44 ? 22.061 93.509 -72.128 1.00 70.42 43 ASP D CA 1
ATOM 7654 C C . ASP D 1 44 ? 22.665 93.737 -70.740 1.00 66.47 43 ASP D C 1
ATOM 7655 O O . ASP D 1 44 ? 23.845 94.072 -70.622 1.00 61.41 43 ASP D O 1
ATOM 7660 N N . GLU D 1 45 ? 21.854 93.520 -69.704 1.00 60.92 44 GLU D N 1
ATOM 7661 C CA . GLU D 1 45 ? 22.331 93.502 -68.320 1.00 60.95 44 GLU D CA 1
ATOM 7662 C C . GLU D 1 45 ? 23.293 92.331 -68.061 1.00 56.00 44 GLU D C 1
ATOM 7663 O O . GLU D 1 45 ? 24.300 92.495 -67.365 1.00 58.25 44 GLU D O 1
ATOM 7669 N N . ARG D 1 46 ? 22.986 91.167 -68.639 1.00 53.27 45 ARG D N 1
ATOM 7670 C CA . ARG D 1 46 ? 23.822 89.970 -68.493 1.00 52.40 45 ARG D CA 1
ATOM 7671 C C . ARG D 1 46 ? 25.213 90.153 -69.089 1.00 48.80 45 ARG D C 1
ATOM 7672 O O . ARG D 1 46 ? 26.215 89.788 -68.472 1.00 47.29 45 ARG D O 1
ATOM 7680 N N . LEU D 1 47 ? 25.261 90.736 -70.283 1.00 54.06 46 LEU D N 1
ATOM 7681 C CA . LEU D 1 47 ? 26.516 90.918 -71.005 1.00 57.12 46 LEU D CA 1
ATOM 7682 C C . LEU D 1 47 ? 27.377 92.057 -70.442 1.00 58.83 46 LEU D C 1
ATOM 7683 O O . LEU D 1 47 ? 28.610 91.969 -70.460 1.00 58.62 46 LEU D O 1
ATOM 7688 N N . THR D 1 48 ? 26.726 93.115 -69.950 1.00 66.04 47 THR D N 1
ATOM 7689 C CA . THR D 1 48 ? 27.427 94.249 -69.328 1.00 70.43 47 THR D CA 1
ATOM 7690 C C . THR D 1 48 ? 28.135 93.806 -68.050 1.00 69.66 47 THR D C 1
ATOM 7691 O O . THR D 1 48 ? 29.331 94.056 -67.881 1.00 71.71 47 THR D O 1
ATOM 7695 N N . LYS D 1 49 ? 27.401 93.122 -67.174 1.00 66.81 48 LYS D N 1
ATOM 7696 C CA . LYS D 1 49 ? 27.954 92.655 -65.902 1.00 71.42 48 LYS D CA 1
ATOM 7697 C C . LYS D 1 49 ? 28.483 91.216 -65.962 1.00 69.00 48 LYS D C 1
ATOM 7698 O O . LYS D 1 49 ? 28.399 90.477 -64.978 1.00 63.28 48 LYS D O 1
ATOM 7704 N N . TRP D 1 50 ? 29.041 90.840 -67.113 1.00 64.95 49 TRP D N 1
ATOM 7705 C CA . TRP D 1 50 ? 29.590 89.499 -67.352 1.00 62.99 49 TRP D CA 1
ATOM 7706 C C . TRP D 1 50 ? 30.734 89.162 -66.374 1.00 66.21 49 TRP D C 1
ATOM 7707 O O . TRP D 1 50 ? 31.699 89.929 -66.269 1.00 64.40 49 TRP D O 1
ATOM 7718 N N . PRO D 1 51 ? 30.619 88.015 -65.658 1.00 67.13 50 PRO D N 1
ATOM 7719 C CA . PRO D 1 51 ? 31.456 87.671 -64.491 1.00 65.21 50 PRO D CA 1
ATOM 7720 C C . PRO D 1 51 ? 32.952 87.448 -64.747 1.00 62.12 50 PRO D C 1
ATOM 7721 O O . PRO D 1 51 ? 33.761 87.735 -63.864 1.00 63.88 50 PRO D O 1
ATOM 7725 N N . ASP D 1 52 ? 33.307 86.941 -65.927 1.00 60.18 51 ASP D N 1
ATOM 7726 C CA . ASP D 1 52 ? 34.707 86.672 -66.282 1.00 60.82 51 ASP D CA 1
ATOM 7727 C C . ASP D 1 52 ? 34.894 86.709 -67.797 1.00 63.53 51 ASP D C 1
ATOM 7728 O O . ASP D 1 52 ? 34.042 86.235 -68.550 1.00 62.69 51 ASP D O 1
ATOM 7733 N N . GLN D 1 53 ? 36.037 87.244 -68.222 1.00 69.10 52 GLN D N 1
ATOM 7734 C CA A GLN D 1 53 ? 36.362 87.409 -69.641 0.50 68.59 52 GLN D CA 1
ATOM 7735 C CA B GLN D 1 53 ? 36.337 87.403 -69.646 0.50 68.31 52 GLN D CA 1
ATOM 7736 C C . GLN D 1 53 ? 36.798 86.097 -70.299 1.00 66.89 52 GLN D C 1
ATOM 7737 O O . GLN D 1 53 ? 36.725 85.951 -71.524 1.00 66.82 52 GLN D O 1
ATOM 7748 N N . ASN D 1 54 ? 37.260 85.153 -69.476 1.00 63.79 53 ASN D N 1
ATOM 7749 C CA . ASN D 1 54 ? 37.678 83.827 -69.939 1.00 65.13 53 ASN D CA 1
ATOM 7750 C C . ASN D 1 54 ? 36.545 82.800 -69.930 1.00 60.87 53 ASN D C 1
ATOM 7751 O O . ASN D 1 54 ? 36.741 81.657 -70.336 1.00 67.06 53 ASN D O 1
ATOM 7756 N N . THR D 1 55 ? 35.365 83.208 -69.468 1.00 57.50 54 THR D N 1
ATOM 7757 C CA . THR D 1 55 ? 34.231 82.292 -69.324 1.00 58.27 54 THR D CA 1
ATOM 7758 C C . THR D 1 55 ? 33.199 82.408 -70.455 1.00 54.49 54 THR D C 1
ATOM 7759 O O . THR D 1 55 ? 32.688 83.502 -70.734 1.00 56.47 54 THR D O 1
ATOM 7763 N N . LYS D 1 56 ? 32.907 81.277 -71.103 1.00 39.40 55 LYS D N 1
ATOM 7764 C CA . LYS D 1 56 ? 31.733 81.174 -71.968 1.00 43.22 55 LYS D CA 1
ATOM 7765 C C . LYS D 1 56 ? 30.677 80.306 -71.289 1.00 40.26 55 LYS D C 1
ATOM 7766 O O . LYS D 1 56 ? 30.995 79.278 -70.686 1.00 36.94 55 LYS D O 1
ATOM 7772 N N . GLN D 1 57 ? 29.422 80.727 -71.372 1.00 43.48 56 GLN D N 1
ATOM 7773 C CA . GLN D 1 57 ? 28.354 80.026 -70.672 1.00 42.27 56 GLN D CA 1
ATOM 7774 C C . GLN D 1 57 ? 27.554 79.108 -71.585 1.00 46.87 56 GLN D C 1
ATOM 7775 O O . GLN D 1 57 ? 27.211 79.469 -72.711 1.00 40.48 56 GLN D O 1
ATOM 7781 N N . VAL D 1 58 ? 27.275 77.910 -71.084 1.00 40.79 57 VAL D N 1
ATOM 7782 C CA . VAL D 1 58 ? 26.338 77.011 -71.724 1.00 34.34 57 VAL D CA 1
ATOM 7783 C C . VAL D 1 58 ? 24.998 77.296 -71.061 1.00 37.91 57 VAL D C 1
ATOM 7784 O O . VAL D 1 58 ? 24.827 77.077 -69.853 1.00 38.58 57 VAL D O 1
ATOM 7788 N N . ILE D 1 59 ? 24.060 77.816 -71.845 1.00 31.72 58 ILE D N 1
ATOM 7789 C CA . ILE D 1 59 ? 22.833 78.378 -71.268 1.00 38.13 58 ILE D CA 1
ATOM 7790 C C . ILE D 1 59 ? 21.614 77.486 -71.388 1.00 41.46 58 ILE D C 1
ATOM 7791 O O . ILE D 1 59 ? 21.343 76.925 -72.449 1.00 38.54 58 ILE D O 1
ATOM 7796 N N . SER D 1 60 ? 20.882 77.364 -70.284 1.00 33.34 59 SER D N 1
ATOM 7797 C CA . SER D 1 60 ? 19.634 76.617 -70.271 1.00 36.09 59 SER D CA 1
ATOM 7798 C C . SER D 1 60 ? 18.528 77.511 -69.726 1.00 34.80 59 SER D C 1
ATOM 7799 O O . SER D 1 60 ? 18.807 78.557 -69.158 1.00 43.68 59 SER D O 1
ATOM 7802 N N . LEU D 1 61 ? 17.277 77.111 -69.912 1.00 41.72 60 LEU D N 1
ATOM 7803 C CA . LEU D 1 61 ? 16.160 77.873 -69.369 1.00 44.43 60 LEU D CA 1
ATOM 7804 C C . LEU D 1 61 ? 15.970 77.576 -67.885 1.00 42.73 60 LEU D C 1
ATOM 7805 O O . LEU D 1 61 ? 16.122 76.437 -67.448 1.00 47.31 60 LEU D O 1
ATOM 7810 N N . ALA D 1 62 ? 15.635 78.612 -67.122 1.00 48.43 61 ALA D N 1
ATOM 7811 C CA . ALA D 1 62 ? 15.160 78.453 -65.752 1.00 53.49 61 ALA D CA 1
ATOM 7812 C C . ALA D 1 62 ? 13.801 77.749 -65.767 1.00 56.83 61 ALA D C 1
ATOM 7813 O O . ALA D 1 62 ? 13.169 77.635 -66.826 1.00 52.77 61 ALA D O 1
ATOM 7815 N N . ASN D 1 63 ? 13.344 77.274 -64.610 1.00 56.51 62 ASN D N 1
ATOM 7816 C CA . ASN D 1 63 ? 12.134 76.447 -64.584 1.00 61.21 62 ASN D CA 1
ATOM 7817 C C . ASN D 1 63 ? 10.811 77.218 -64.669 1.00 64.50 62 ASN D C 1
ATOM 7818 O O . ASN D 1 63 ? 10.028 77.270 -63.715 1.00 69.16 62 ASN D O 1
ATOM 7823 N N . ILE D 1 64 ? 10.597 77.844 -65.820 1.00 67.74 63 ILE D N 1
ATOM 7824 C CA . ILE D 1 64 ? 9.278 78.285 -66.238 1.00 68.10 63 ILE D CA 1
ATOM 7825 C C . ILE D 1 64 ? 9.030 77.533 -67.542 1.00 69.08 63 ILE D C 1
ATOM 7826 O O . ILE D 1 64 ? 9.499 77.930 -68.614 1.00 65.72 63 ILE D O 1
ATOM 7831 N N . SER D 1 65 ? 8.320 76.416 -67.422 1.00 68.72 64 SER D N 1
ATOM 7832 C CA . SER D 1 65 ? 8.164 75.465 -68.514 1.00 68.20 64 SER D CA 1
ATOM 7833 C C . SER D 1 65 ? 6.707 75.384 -68.981 1.00 69.46 64 SER D C 1
ATOM 7834 O O . SER D 1 65 ? 5.794 75.274 -68.149 1.00 65.73 64 SER D O 1
ATOM 7837 N N . PRO D 1 66 ? 6.489 75.423 -70.317 1.00 69.92 65 PRO D N 1
ATOM 7838 C CA . PRO D 1 66 ? 5.164 75.456 -70.944 1.00 68.07 65 PRO D CA 1
ATOM 7839 C C . PRO D 1 66 ? 4.250 74.297 -70.550 1.00 69.14 65 PRO D C 1
ATOM 7840 O O . PRO D 1 66 ? 3.032 74.481 -70.494 1.00 68.91 65 PRO D O 1
ATOM 7844 N N . GLU D 1 67 ? 4.842 73.135 -70.263 1.00 66.65 66 GLU D N 1
ATOM 7845 C CA . GLU D 1 67 ? 4.103 71.911 -69.928 1.00 65.21 66 GLU D CA 1
ATOM 7846 C C . GLU D 1 67 ? 3.255 72.020 -68.655 1.00 65.84 66 GLU D C 1
ATOM 7847 O O . GLU D 1 67 ? 2.266 71.302 -68.502 1.00 70.23 66 GLU D O 1
ATOM 7853 N N . ASP D 1 68 ? 3.634 72.931 -67.761 1.00 61.32 67 ASP D N 1
ATOM 7854 C CA . ASP D 1 68 ? 2.901 73.135 -66.519 1.00 62.08 67 ASP D CA 1
ATOM 7855 C C . ASP D 1 68 ? 1.757 74.137 -66.686 1.00 66.48 67 ASP D C 1
ATOM 7856 O O . ASP D 1 68 ? 0.941 74.302 -65.777 1.00 73.90 67 ASP D O 1
ATOM 7861 N N . PHE D 1 69 ? 1.690 74.788 -67.849 1.00 66.74 68 PHE D N 1
ATOM 7862 C CA . PHE D 1 69 ? 0.697 75.842 -68.096 1.00 70.88 68 PHE D CA 1
ATOM 7863 C C . PHE D 1 69 ? -0.176 75.644 -69.348 1.00 74.65 68 PHE D C 1
ATOM 7864 O O . PHE D 1 69 ? -1.219 76.290 -69.480 1.00 76.47 68 PHE D O 1
ATOM 7872 N N . THR D 1 70 ? 0.246 74.764 -70.258 1.00 74.99 69 THR D N 1
ATOM 7873 C CA . THR D 1 70 ? -0.492 74.499 -71.505 1.00 72.05 69 THR D CA 1
ATOM 7874 C C . THR D 1 70 ? -0.622 73.002 -71.814 1.00 74.27 69 THR D C 1
ATOM 7875 O O . THR D 1 70 ? 0.022 72.166 -71.170 1.00 72.55 69 THR D O 1
ATOM 7879 N N . ASP D 1 71 ? -1.455 72.673 -72.804 1.00 74.82 70 ASP D N 1
ATOM 7880 C CA . ASP D 1 71 ? -1.618 71.288 -73.254 1.00 74.27 70 ASP D CA 1
ATOM 7881 C C . ASP D 1 71 ? -0.507 70.890 -74.225 1.00 71.01 70 ASP D C 1
ATOM 7882 O O . ASP D 1 71 ? 0.266 71.740 -74.670 1.00 70.72 70 ASP D O 1
ATOM 7887 N N . SER D 1 72 ? -0.463 69.598 -74.551 1.00 73.57 71 SER D N 1
ATOM 7888 C CA . SER D 1 72 ? 0.616 68.971 -75.325 1.00 80.66 71 SER D CA 1
ATOM 7889 C C . SER D 1 72 ? 0.996 69.680 -76.626 1.00 81.25 71 SER D C 1
ATOM 7890 O O . SER D 1 72 ? 2.183 69.876 -76.905 1.00 84.01 71 SER D O 1
ATOM 7893 N N . LYS D 1 73 ? -0.011 70.065 -77.406 1.00 78.68 72 LYS D N 1
ATOM 7894 C CA . LYS D 1 73 ? 0.208 70.705 -78.701 1.00 76.72 72 LYS D CA 1
ATOM 7895 C C . LYS D 1 73 ? 0.668 72.163 -78.571 1.00 72.33 72 LYS D C 1
ATOM 7896 O O . LYS D 1 73 ? 1.526 72.613 -79.332 1.00 73.45 72 LYS D O 1
ATOM 7902 N N . THR D 1 74 ? 0.099 72.884 -77.605 1.00 66.93 73 THR D N 1
ATOM 7903 C CA . THR D 1 74 ? 0.418 74.296 -77.378 1.00 65.50 73 THR D CA 1
ATOM 7904 C C . THR D 1 74 ? 1.803 74.461 -76.744 1.00 67.70 73 THR D C 1
ATOM 7905 O O . THR D 1 74 ? 2.513 75.430 -77.032 1.00 61.47 73 THR D O 1
ATOM 7909 N N . SER D 1 75 ? 2.168 73.508 -75.885 1.00 66.54 74 SER D N 1
ATOM 7910 C CA . SER D 1 75 ? 3.474 73.481 -75.224 1.00 68.21 74 SER D CA 1
ATOM 7911 C C . SER D 1 75 ? 4.599 73.204 -76.221 1.00 68.32 74 SER D C 1
ATOM 7912 O O . SER D 1 75 ? 5.670 73.818 -76.145 1.00 68.26 74 SER D O 1
ATOM 7915 N N . ALA D 1 76 ? 4.330 72.286 -77.153 1.00 69.28 75 ALA D N 1
ATOM 7916 C CA . ALA D 1 76 ? 5.266 71.897 -78.209 1.00 65.75 75 ALA D CA 1
ATOM 7917 C C . ALA D 1 76 ? 5.684 73.076 -79.077 1.00 65.67 75 ALA D C 1
ATOM 7918 O O . ALA D 1 76 ? 6.855 73.189 -79.449 1.00 67.10 75 ALA D O 1
ATOM 7920 N N . GLU D 1 77 ? 4.721 73.949 -79.379 1.00 65.23 76 GLU D N 1
ATOM 7921 C CA . GLU D 1 77 ? 4.961 75.167 -80.153 1.00 64.93 76 GLU D CA 1
ATOM 7922 C C . GLU D 1 77 ? 5.818 76.160 -79.378 1.00 61.56 76 GLU D C 1
ATOM 7923 O O . GLU D 1 77 ? 6.683 76.824 -79.954 1.00 60.15 76 GLU D O 1
ATOM 7929 N N . LEU D 1 78 ? 5.569 76.250 -78.073 1.00 59.93 77 LEU D N 1
ATOM 7930 C CA . LEU D 1 78 ? 6.296 77.163 -77.191 1.00 59.95 77 LEU D CA 1
ATOM 7931 C C . LEU D 1 78 ? 7.750 76.741 -76.957 1.00 50.71 77 LEU D C 1
ATOM 7932 O O . LEU D 1 78 ? 8.638 77.589 -76.880 1.00 51.31 77 LEU D O 1
ATOM 7937 N N . CYS D 1 79 ? 7.974 75.431 -76.849 1.00 54.79 78 CYS D N 1
ATOM 7938 C CA . CYS D 1 79 ? 9.314 74.859 -76.662 1.00 59.24 78 CYS D CA 1
ATOM 7939 C C . CYS D 1 79 ? 10.203 75.005 -77.894 1.00 60.29 78 CYS D C 1
ATOM 7940 O O . CYS D 1 79 ? 11.354 75.429 -77.785 1.00 60.71 78 CYS D O 1
ATOM 7943 N N . GLN D 1 80 ? 9.653 74.649 -79.056 1.00 63.95 79 GLN D N 1
ATOM 7944 C CA . GLN D 1 80 ? 10.317 74.800 -80.352 1.00 61.63 79 GLN D CA 1
ATOM 7945 C C . GLN D 1 80 ? 10.654 76.272 -80.637 1.00 58.10 79 GLN D C 1
ATOM 7946 O O . GLN D 1 80 ? 11.683 76.572 -81.248 1.00 57.88 79 GLN D O 1
ATOM 7952 N N . SER D 1 81 ? 9.788 77.176 -80.176 1.00 56.07 80 SER D N 1
ATOM 7953 C CA . SER D 1 81 ? 10.026 78.617 -80.268 1.00 58.81 80 SER D CA 1
ATOM 7954 C C . SER D 1 81 ? 11.122 79.084 -79.306 1.00 54.84 80 SER D C 1
ATOM 7955 O O . SER D 1 81 ? 11.907 79.976 -79.643 1.00 54.39 80 SER D O 1
ATOM 7958 N N . ALA D 1 82 ? 11.162 78.485 -78.115 1.00 55.32 81 ALA D N 1
ATOM 7959 C CA . ALA D 1 82 ? 12.195 78.782 -77.118 1.00 50.33 81 ALA D CA 1
ATOM 7960 C C . ALA D 1 82 ? 13.560 78.274 -77.568 1.00 41.64 81 ALA D C 1
ATOM 7961 O O . ALA D 1 82 ? 14.567 78.967 -77.417 1.00 41.70 81 ALA D O 1
ATOM 7963 N N . ASN D 1 83 ? 13.580 77.069 -78.130 1.00 43.13 82 ASN D N 1
ATOM 7964 C CA . ASN D 1 83 ? 14.809 76.462 -78.644 1.00 41.20 82 ASN D CA 1
ATOM 7965 C C . ASN D 1 83 ? 15.381 77.202 -79.840 1.00 48.59 82 ASN D C 1
ATOM 7966 O O . ASN D 1 83 ? 16.600 77.229 -80.032 1.00 51.53 82 ASN D O 1
ATOM 7971 N N . GLU D 1 84 ? 14.493 77.808 -80.629 1.00 53.16 83 GLU D N 1
ATOM 7972 C CA . GLU D 1 84 ? 14.890 78.661 -81.748 1.00 56.80 83 GLU D CA 1
ATOM 7973 C C . GLU D 1 84 ? 15.531 79.951 -81.249 1.00 52.15 83 GLU D C 1
ATOM 7974 O O . GLU D 1 84 ? 16.554 80.380 -81.784 1.00 50.04 83 GLU D O 1
ATOM 7980 N N . GLU D 1 85 ? 14.940 80.555 -80.217 1.00 51.30 84 GLU D N 1
ATOM 7981 C CA . GLU D 1 85 ? 15.502 81.772 -79.622 1.00 55.05 84 GLU D CA 1
ATOM 7982 C C . GLU D 1 85 ? 16.812 81.500 -78.879 1.00 50.78 84 GLU D C 1
ATOM 7983 O O . GLU D 1 85 ? 17.718 82.344 -78.877 1.00 55.86 84 GLU D O 1
ATOM 7989 N N . LEU D 1 86 ? 16.902 80.326 -78.254 1.00 49.57 85 LEU D N 1
ATOM 7990 C CA . LEU D 1 86 ? 18.139 79.888 -77.605 1.00 49.65 85 LEU D CA 1
ATOM 7991 C C . LEU D 1 86 ? 19.247 79.671 -78.628 1.00 41.50 85 LEU D C 1
ATOM 7992 O O . LEU D 1 86 ? 20.376 80.124 -78.424 1.00 38.21 85 LEU D O 1
ATOM 7997 N N . SER D 1 87 ? 18.913 78.994 -79.730 1.00 43.62 86 SER D N 1
ATOM 7998 C CA . SER D 1 87 ? 19.855 78.808 -80.839 1.00 45.97 86 SER D CA 1
ATOM 7999 C C . SER D 1 87 ? 20.297 80.155 -81.409 1.00 44.82 86 SER D C 1
ATOM 8000 O O . SER D 1 87 ? 21.490 80.360 -81.653 1.00 44.57 86 SER D O 1
ATOM 8003 N N . ASN D 1 88 ? 19.333 81.067 -81.584 1.00 40.73 87 ASN D N 1
ATOM 8004 C CA . ASN D 1 88 ? 19.596 82.443 -82.014 1.00 44.90 87 ASN D CA 1
ATOM 8005 C C . ASN D 1 88 ? 20.577 83.180 -81.099 1.00 46.22 87 ASN D C 1
ATOM 8006 O O . ASN D 1 88 ? 21.492 83.834 -81.591 1.00 40.36 87 ASN D O 1
ATOM 8011 N N . LEU D 1 89 ? 20.393 83.040 -79.780 1.00 41.58 88 LEU D N 1
ATOM 8012 C CA . LEU D 1 89 ? 21.277 83.636 -78.762 1.00 35.01 88 LEU D CA 1
ATOM 8013 C C . LEU D 1 89 ? 22.745 83.217 -78.853 1.00 30.36 88 LEU D C 1
ATOM 8014 O O . LEU D 1 89 ? 23.641 84.042 -78.673 1.00 41.90 88 LEU D O 1
ATOM 8019 N N . VAL D 1 90 ? 22.979 81.934 -79.112 1.00 36.27 89 VAL D N 1
ATOM 8020 C CA . VAL D 1 90 ? 24.331 81.394 -79.297 1.00 43.19 89 VAL D CA 1
ATOM 8021 C C . VAL D 1 90 ? 24.907 81.858 -80.642 1.00 42.54 89 VAL D C 1
ATOM 8022 O O . VAL D 1 90 ? 26.102 82.163 -80.756 1.00 39.46 89 VAL D O 1
ATOM 8026 N N . ASP D 1 91 ? 24.038 81.914 -81.648 1.00 44.69 90 ASP D N 1
ATOM 8027 C CA . ASP D 1 91 ? 24.394 82.425 -82.966 1.00 48.59 90 ASP D CA 1
ATOM 8028 C C . ASP D 1 91 ? 24.727 83.926 -82.937 1.00 45.94 90 ASP D C 1
ATOM 8029 O O . ASP D 1 91 ? 25.743 84.352 -83.492 1.00 46.48 90 ASP D O 1
ATOM 8034 N N . GLN D 1 92 ? 23.883 84.719 -82.275 1.00 44.57 91 GLN D N 1
ATOM 8035 C CA . GLN D 1 92 ? 24.091 86.167 -82.208 1.00 41.16 91 GLN D CA 1
ATOM 8036 C C . GLN D 1 92 ? 25.214 86.560 -81.257 1.00 41.83 91 GLN D C 1
ATOM 8037 O O . GLN D 1 92 ? 25.868 87.579 -81.467 1.00 42.28 91 GLN D O 1
ATOM 8043 N N . HIS D 1 93 ? 25.452 85.748 -80.224 1.00 49.89 92 HIS D N 1
ATOM 8044 C CA . HIS D 1 93 ? 26.496 86.061 -79.233 1.00 54.55 92 HIS D CA 1
ATOM 8045 C C . HIS D 1 93 ? 27.519 84.927 -79.022 1.00 57.99 92 HIS D C 1
ATOM 8046 O O . HIS D 1 93 ? 27.558 84.321 -77.946 1.00 51.99 92 HIS D O 1
ATOM 8053 N N . PRO D 1 94 ? 28.377 84.668 -80.037 1.00 60.06 93 PRO D N 1
ATOM 8054 C CA . PRO D 1 94 ? 29.244 83.481 -80.026 1.00 59.24 93 PRO D CA 1
ATOM 8055 C C . PRO D 1 94 ? 30.455 83.567 -79.094 1.00 54.95 93 PRO D C 1
ATOM 8056 O O . PRO D 1 94 ? 31.087 82.551 -78.824 1.00 56.03 93 PRO D O 1
ATOM 8060 N N . GLY D 1 95 ? 30.784 84.762 -78.620 1.00 53.23 94 GLY D N 1
ATOM 8061 C CA . GLY D 1 95 ? 31.914 84.932 -77.714 1.00 53.40 94 GLY D CA 1
ATOM 8062 C C . GLY D 1 95 ? 31.523 84.775 -76.255 1.00 49.41 94 GLY D C 1
ATOM 8063 O O . GLY D 1 95 ? 32.378 84.727 -75.375 1.00 46.50 94 GLY D O 1
ATOM 8064 N N . LYS D 1 96 ? 30.222 84.697 -76.003 1.00 49.60 95 LYS D N 1
ATOM 8065 C CA . LYS D 1 96 ? 29.701 84.630 -74.646 1.00 45.04 95 LYS D CA 1
ATOM 8066 C C . LYS D 1 96 ? 29.012 83.304 -74.392 1.00 45.85 95 LYS D C 1
ATOM 8067 O O . LYS D 1 96 ? 28.991 82.812 -73.266 1.00 46.84 95 LYS D O 1
ATOM 8073 N N . PHE D 1 97 ? 28.441 82.731 -75.445 1.00 39.06 96 PHE D N 1
ATOM 8074 C CA . PHE D 1 97 ? 27.672 81.507 -75.306 1.00 43.77 96 PHE D CA 1
ATOM 8075 C C . PHE D 1 97 ? 28.274 80.366 -76.109 1.00 46.39 96 PHE D C 1
ATOM 8076 O O . PHE D 1 97 ? 28.305 80.420 -77.347 1.00 43.62 96 PHE D O 1
ATOM 8084 N N . ALA D 1 98 ? 28.750 79.342 -75.391 1.00 44.18 97 ALA D N 1
ATOM 8085 C CA . ALA D 1 98 ? 29.384 78.160 -75.999 1.00 41.22 97 ALA D CA 1
ATOM 8086 C C . ALA D 1 98 ? 28.356 77.233 -76.638 1.00 35.00 97 ALA D C 1
ATOM 8087 O O . ALA D 1 98 ? 28.644 76.539 -77.608 1.00 36.09 97 ALA D O 1
ATOM 8089 N N . GLY D 1 99 ? 27.151 77.233 -76.082 1.00 38.57 98 GLY D N 1
ATOM 8090 C CA . GLY D 1 99 ? 26.037 76.493 -76.646 1.00 33.27 98 GLY D CA 1
ATOM 8091 C C . GLY D 1 99 ? 24.815 76.684 -75.782 1.00 35.65 98 GLY D C 1
ATOM 8092 O O . GLY D 1 99 ? 24.886 77.290 -74.722 1.00 37.18 98 GLY D O 1
ATOM 8093 N N . ALA D 1 100 ? 23.686 76.168 -76.242 1.00 37.62 99 ALA D N 1
ATOM 8094 C CA . ALA D 1 100 ? 22.460 76.217 -75.467 1.00 38.82 99 ALA D CA 1
ATOM 8095 C C . ALA D 1 100 ? 21.875 74.830 -75.290 1.00 41.55 99 ALA D C 1
ATOM 8096 O O . ALA D 1 100 ? 22.044 73.940 -76.134 1.00 37.41 99 ALA D O 1
ATOM 8098 N N . VAL D 1 101 ? 21.178 74.670 -74.175 1.00 42.83 100 VAL D N 1
ATOM 8099 C CA . VAL D 1 101 ? 20.540 73.428 -73.812 1.00 38.71 100 VAL D CA 1
ATOM 8100 C C . VAL D 1 101 ? 19.032 73.596 -74.012 1.00 41.31 100 VAL D C 1
ATOM 8101 O O . VAL D 1 101 ? 18.410 74.476 -73.414 1.00 37.10 100 VAL D O 1
ATOM 8105 N N . ALA D 1 102 ? 18.462 72.743 -74.857 1.00 39.60 101 ALA D N 1
ATOM 8106 C CA . ALA D 1 102 ? 17.083 72.889 -75.310 1.00 44.41 101 ALA D CA 1
ATOM 8107 C C . ALA D 1 102 ? 16.050 72.512 -74.247 1.00 41.93 101 ALA D C 1
ATOM 8108 O O . ALA D 1 102 ? 16.324 71.691 -73.375 1.00 41.26 101 ALA D O 1
ATOM 8110 N N . ILE D 1 103 ? 14.867 73.120 -74.329 1.00 44.95 102 ILE D N 1
ATOM 8111 C CA . ILE D 1 103 ? 13.732 72.742 -73.478 1.00 45.26 102 ILE D CA 1
ATOM 8112 C C . ILE D 1 103 ? 12.871 71.648 -74.136 1.00 48.64 102 ILE D C 1
ATOM 8113 O O . ILE D 1 103 ? 12.531 71.722 -75.327 1.00 50.23 102 ILE D O 1
ATOM 8118 N N . LEU D 1 104 ? 12.547 70.625 -73.353 1.00 38.40 103 LEU D N 1
ATOM 8119 C CA . LEU D 1 104 ? 11.693 69.535 -73.805 1.00 46.92 103 LEU D CA 1
ATOM 8120 C C . LEU D 1 104 ? 10.244 69.735 -73.340 1.00 53.38 103 LEU D C 1
ATOM 8121 O O . LEU D 1 104 ? 10.016 70.105 -72.185 1.00 52.08 103 LEU D O 1
ATOM 8126 N N . PRO D 1 105 ? 9.262 69.497 -74.240 1.00 56.22 104 PRO D N 1
ATOM 8127 C CA . PRO D 1 105 ? 7.850 69.459 -73.845 1.00 55.58 104 PRO D CA 1
ATOM 8128 C C . PRO D 1 105 ? 7.466 68.059 -73.385 1.00 55.91 104 PRO D C 1
ATOM 8129 O O . PRO D 1 105 ? 7.167 67.196 -74.211 1.00 57.04 104 PRO D O 1
ATOM 8133 N N . MET D 1 106 ? 7.476 67.834 -72.073 1.00 51.22 105 MET D N 1
ATOM 8134 C CA . MET D 1 106 ? 7.253 66.491 -71.539 1.00 49.47 105 MET D CA 1
ATOM 8135 C C . MET D 1 106 ? 5.776 66.086 -71.417 1.00 48.72 105 MET D C 1
ATOM 8136 O O . MET D 1 106 ? 5.472 64.968 -71.013 1.00 46.50 105 MET D O 1
ATOM 8141 N N . ASN D 1 107 ? 4.867 66.990 -71.768 1.00 54.54 106 ASN D N 1
ATOM 8142 C CA . ASN D 1 107 ? 3.462 66.620 -71.948 1.00 61.24 106 ASN D CA 1
ATOM 8143 C C . ASN D 1 107 ? 3.185 66.106 -73.371 1.00 65.90 106 ASN D C 1
ATOM 8144 O O . ASN D 1 107 ? 2.136 65.510 -73.635 1.00 68.81 106 ASN D O 1
ATOM 8149 N N . ASN D 1 108 ? 4.152 66.325 -74.264 1.00 67.11 107 ASN D N 1
ATOM 8150 C CA . ASN D 1 108 ? 4.106 65.851 -75.647 1.00 63.93 107 ASN D CA 1
ATOM 8151 C C . ASN D 1 108 ? 5.347 65.013 -75.966 1.00 63.58 107 ASN D C 1
ATOM 8152 O O . ASN D 1 108 ? 6.345 65.534 -76.472 1.00 59.82 107 ASN D O 1
ATOM 8157 N N . ILE D 1 109 ? 5.254 63.712 -75.685 1.00 65.26 108 ILE D N 1
ATOM 8158 C CA . ILE D 1 109 ? 6.368 62.757 -75.807 1.00 64.59 108 ILE D CA 1
ATOM 8159 C C . ILE D 1 109 ? 6.871 62.619 -77.247 1.00 68.73 108 ILE D C 1
ATOM 8160 O O . ILE D 1 109 ? 8.077 62.484 -77.482 1.00 72.03 108 ILE D O 1
ATOM 8165 N N . GLU D 1 110 ? 5.937 62.683 -78.195 1.00 66.42 109 GLU D N 1
ATOM 8166 C CA . GLU D 1 110 ? 6.235 62.660 -79.626 1.00 69.46 109 GLU D CA 1
ATOM 8167 C C . GLU D 1 110 ? 7.099 63.858 -80.036 1.00 68.05 109 GLU D C 1
ATOM 8168 O O . GLU D 1 110 ? 8.101 63.700 -80.740 1.00 69.13 109 GLU D O 1
ATOM 8174 N N . SER D 1 111 ? 6.712 65.044 -79.569 1.00 63.02 110 SER D N 1
ATOM 8175 C CA . SER D 1 111 ? 7.422 66.288 -79.869 1.00 62.43 110 SER D CA 1
ATOM 8176 C C . SER D 1 111 ? 8.788 66.389 -79.183 1.00 64.85 110 SER D C 1
ATOM 8177 O O . SER D 1 111 ? 9.691 67.065 -79.690 1.00 60.56 110 SER D O 1
ATOM 8180 N N . ALA D 1 112 ? 8.923 65.726 -78.034 1.00 61.40 111 ALA D N 1
ATOM 8181 C CA . ALA D 1 112 ? 10.174 65.699 -77.277 1.00 56.79 111 ALA D CA 1
ATOM 8182 C C . ALA D 1 112 ? 11.259 64.907 -78.000 1.00 55.27 111 ALA D C 1
ATOM 8183 O O . ALA D 1 112 ? 12.427 65.296 -77.974 1.00 58.13 111 ALA D O 1
ATOM 8185 N N . CYS D 1 113 ? 10.866 63.809 -78.649 1.00 59.67 112 CYS D N 1
ATOM 8186 C CA . CYS D 1 113 ? 11.769 63.024 -79.504 1.00 56.94 112 CYS D CA 1
ATOM 8187 C C . CYS D 1 113 ? 12.272 63.841 -80.686 1.00 47.89 112 CYS D C 1
ATOM 8188 O O . CYS D 1 113 ? 13.443 63.743 -81.054 1.00 51.87 112 CYS D O 1
ATOM 8191 N N . LYS D 1 114 ? 11.392 64.630 -81.257 1.00 48.85 113 LYS D N 1
ATOM 8192 C CA . LYS D 1 114 ? 11.747 65.543 -82.319 1.00 52.49 113 LYS D CA 1
ATOM 8193 C C . LYS D 1 114 ? 12.794 66.553 -81.890 1.00 53.03 113 LYS D C 1
ATOM 8194 O O . LYS D 1 114 ? 13.702 66.839 -82.627 1.00 50.77 113 LYS D O 1
ATOM 8200 N N . VAL D 1 115 ? 12.634 67.111 -80.699 1.00 48.32 114 VAL D N 1
ATOM 8201 C CA . VAL D 1 115 ? 13.620 68.025 -80.105 1.00 42.28 114 VAL D CA 1
ATOM 8202 C C . VAL D 1 115 ? 14.982 67.340 -79.995 1.00 35.48 114 VAL D C 1
ATOM 8203 O O . VAL D 1 115 ? 15.990 67.886 -80.453 1.00 46.72 114 VAL D O 1
ATOM 8207 N N . ILE D 1 116 ? 15.004 66.144 -79.408 1.00 38.06 115 ILE D N 1
ATOM 8208 C CA . ILE D 1 116 ? 16.243 65.364 -79.269 1.00 37.91 115 ILE D CA 1
ATOM 8209 C C . ILE D 1 116 ? 16.930 65.121 -80.623 1.00 41.51 115 ILE D C 1
ATOM 8210 O O . ILE D 1 116 ? 18.150 65.280 -80.744 1.00 36.73 115 ILE D O 1
ATOM 8215 N N . SER D 1 117 ? 16.129 64.784 -81.634 1.00 46.72 116 SER D N 1
ATOM 8216 C CA . SER D 1 117 ? 16.605 64.608 -83.010 1.00 52.08 116 SER D CA 1
ATOM 8217 C C . SER D 1 117 ? 17.109 65.893 -83.662 1.00 51.41 116 SER D C 1
ATOM 8218 O O . SER D 1 117 ? 18.045 65.849 -84.463 1.00 55.88 116 SER D O 1
ATOM 8221 N N . SER D 1 118 ? 16.497 67.027 -83.312 1.00 45.56 117 SER D N 1
ATOM 8222 C CA . SER D 1 118 ? 16.893 68.331 -83.857 1.00 47.63 117 SER D CA 1
ATOM 8223 C C . SER D 1 118 ? 18.242 68.837 -83.336 1.00 49.27 117 SER D C 1
ATOM 8224 O O . SER D 1 118 ? 18.857 69.698 -83.964 1.00 49.99 117 SER D O 1
ATOM 8227 N N . ILE D 1 119 ? 18.692 68.295 -82.201 1.00 49.65 118 ILE D N 1
ATOM 8228 C CA . ILE D 1 119 ? 19.989 68.650 -81.595 1.00 45.57 118 ILE D CA 1
ATOM 8229 C C . ILE D 1 119 ? 21.201 68.202 -82.443 1.00 48.89 118 ILE D C 1
ATOM 8230 O O . ILE D 1 119 ? 22.260 68.844 -82.392 1.00 45.45 118 ILE D O 1
ATOM 8235 N N . LYS D 1 120 ? 21.045 67.132 -83.227 1.00 49.28 119 LYS D N 1
ATOM 8236 C CA . LYS D 1 120 ? 22.043 66.750 -84.244 1.00 57.69 119 LYS D CA 1
ATOM 8237 C C . LYS D 1 120 ? 22.167 67.810 -85.332 1.00 57.57 119 LYS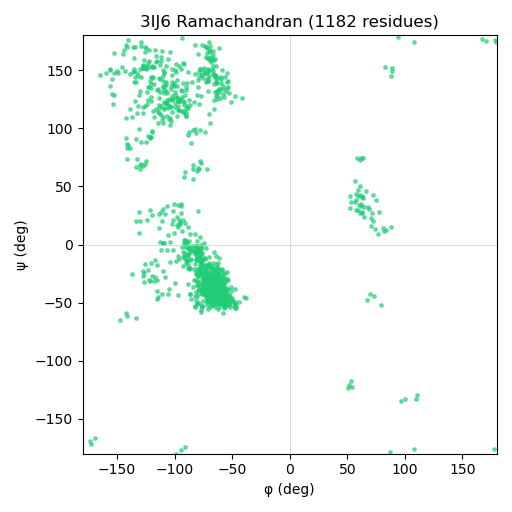 D C 1
ATOM 8238 O O . LYS D 1 120 ? 23.270 68.138 -85.768 1.00 56.83 119 LYS D O 1
ATOM 8244 N N . ASP D 1 121 ? 21.020 68.340 -85.755 1.00 57.67 120 ASP D N 1
ATOM 8245 C CA . ASP D 1 121 ? 20.932 69.270 -86.883 1.00 58.97 120 ASP D CA 1
ATOM 8246 C C . ASP D 1 121 ? 21.353 70.696 -86.537 1.00 59.27 120 ASP D C 1
ATOM 8247 O O . ASP D 1 121 ? 21.667 71.483 -87.433 1.00 59.83 120 ASP D O 1
ATOM 8252 N N . ASP D 1 122 ? 21.349 71.032 -85.248 1.00 57.67 121 ASP D N 1
ATOM 8253 C CA . ASP D 1 122 ? 21.677 72.388 -84.806 1.00 54.90 121 ASP D CA 1
ATOM 8254 C C . ASP D 1 122 ? 23.038 72.426 -84.118 1.00 57.28 121 ASP D C 1
ATOM 8255 O O . ASP D 1 122 ? 23.267 71.730 -83.118 1.00 59.53 121 ASP D O 1
ATOM 8260 N N . GLU D 1 123 ? 23.930 73.247 -84.666 1.00 51.37 122 GLU D N 1
ATOM 8261 C CA . GLU D 1 123 ? 25.270 73.457 -84.128 1.00 52.56 122 GLU D CA 1
ATOM 8262 C C . GLU D 1 123 ? 25.221 74.121 -82.756 1.00 51.89 122 GLU D C 1
ATOM 8263 O O . GLU D 1 123 ? 26.051 73.839 -81.883 1.00 49.12 122 GLU D O 1
ATOM 8269 N N . ASN D 1 124 ? 24.235 74.996 -82.582 1.00 44.42 123 ASN D N 1
ATOM 8270 C CA . ASN D 1 124 ? 24.100 75.813 -81.383 1.00 42.88 123 ASN D CA 1
ATOM 8271 C C . ASN D 1 124 ? 23.460 75.089 -80.200 1.00 41.31 123 ASN D C 1
ATOM 8272 O O . ASN D 1 124 ? 23.684 75.457 -79.044 1.00 38.81 123 ASN D O 1
ATOM 8277 N N . LEU D 1 125 ? 22.653 74.076 -80.491 1.00 41.95 124 LEU D N 1
ATOM 8278 C CA . LEU D 1 125 ? 22.043 73.269 -79.440 1.00 40.04 124 LEU D CA 1
ATOM 8279 C C . LEU D 1 125 ? 22.944 72.081 -79.117 1.00 40.67 124 LEU D C 1
ATOM 8280 O O . LEU D 1 125 ? 23.361 71.338 -80.007 1.00 38.26 124 LEU D O 1
ATOM 8285 N N . VAL D 1 126 ? 23.236 71.911 -77.833 1.00 33.78 125 VAL D N 1
ATOM 8286 C CA . VAL D 1 126 ? 24.333 71.067 -77.381 1.00 33.53 125 VAL D CA 1
ATOM 8287 C C . VAL D 1 126 ? 23.831 69.920 -76.471 1.00 38.05 125 VAL D C 1
ATOM 8288 O O . VAL D 1 126 ? 24.512 68.910 -76.246 1.00 30.76 125 VAL D O 1
ATOM 8292 N N . GLY D 1 127 ? 22.605 70.075 -75.984 1.00 34.99 126 GLY D N 1
ATOM 8293 C CA . GLY D 1 127 ? 21.930 69.020 -75.251 1.00 28.00 126 GLY D CA 1
ATOM 8294 C C . GLY D 1 127 ? 20.505 69.433 -74.987 1.00 31.04 126 GLY D C 1
ATOM 8295 O O . GLY D 1 127 ? 20.037 70.436 -75.537 1.00 32.32 126 GLY D O 1
ATOM 8296 N N . ALA D 1 128 ? 19.809 68.647 -74.169 1.00 33.00 127 ALA D N 1
ATOM 8297 C CA . ALA D 1 128 ? 18.465 68.995 -73.720 1.00 29.51 127 ALA D CA 1
ATOM 8298 C C . ALA D 1 128 ? 18.381 68.938 -72.193 1.00 36.04 127 ALA D C 1
ATOM 8299 O O . ALA D 1 128 ? 19.146 68.219 -71.547 1.00 27.88 127 ALA D O 1
ATOM 8301 N N . GLN D 1 129 ? 17.465 69.718 -71.624 1.00 36.18 128 GLN D N 1
ATOM 8302 C CA . GLN D 1 129 ? 17.296 69.751 -70.176 1.00 36.51 128 GLN D CA 1
ATOM 8303 C C . GLN D 1 129 ? 16.149 68.860 -69.703 1.00 43.57 128 GLN D C 1
ATOM 8304 O O . GLN D 1 129 ? 15.018 68.956 -70.188 1.00 45.69 128 GLN D O 1
ATOM 8310 N N . ILE D 1 130 ? 16.471 67.972 -68.770 1.00 40.20 129 ILE D N 1
ATOM 8311 C CA . ILE D 1 130 ? 15.471 67.216 -68.040 1.00 42.36 129 ILE D CA 1
ATOM 8312 C C . ILE D 1 130 ? 15.412 67.763 -66.612 1.00 43.33 129 ILE D C 1
ATOM 8313 O O . ILE D 1 130 ? 16.378 68.343 -66.119 1.00 37.51 129 ILE D O 1
ATOM 8318 N N . PHE D 1 131 ? 14.269 67.609 -65.962 1.00 43.09 130 PHE D N 1
ATOM 8319 C CA . PHE D 1 131 ? 14.128 68.017 -64.574 1.00 42.55 130 PHE D CA 1
ATOM 8320 C C . PHE D 1 131 ? 13.979 66.773 -63.724 1.00 41.82 130 PHE D C 1
ATOM 8321 O O . PHE D 1 131 ? 13.776 65.689 -64.264 1.00 38.29 130 PHE D O 1
ATOM 8329 N N . THR D 1 132 ? 14.110 66.912 -62.405 1.00 41.25 131 THR D N 1
ATOM 8330 C CA . THR D 1 132 ? 13.981 65.766 -61.505 1.00 34.72 131 THR D CA 1
ATOM 8331 C C . THR D 1 132 ? 12.541 65.260 -61.491 1.00 40.84 131 THR D C 1
ATOM 8332 O O . THR D 1 132 ? 12.293 64.063 -61.304 1.00 39.37 131 THR D O 1
ATOM 8336 N N . ARG D 1 133 ? 11.602 66.185 -61.691 1.00 44.17 132 ARG D N 1
ATOM 8337 C CA . ARG D 1 133 ? 10.199 65.846 -61.901 1.00 46.03 132 ARG D CA 1
ATOM 8338 C C . ARG D 1 133 ? 9.577 66.631 -63.059 1.00 42.24 132 ARG D C 1
ATOM 8339 O O . ARG D 1 133 ? 9.855 67.817 -63.241 1.00 44.17 132 ARG D O 1
ATOM 8347 N N . HIS D 1 134 ? 8.747 65.946 -63.840 1.00 50.97 133 HIS D N 1
ATOM 8348 C CA . HIS D 1 134 ? 7.898 66.581 -64.850 1.00 52.68 133 HIS D CA 1
ATOM 8349 C C . HIS D 1 134 ? 6.446 66.211 -64.588 1.00 53.42 133 HIS D C 1
ATOM 8350 O O . HIS D 1 134 ? 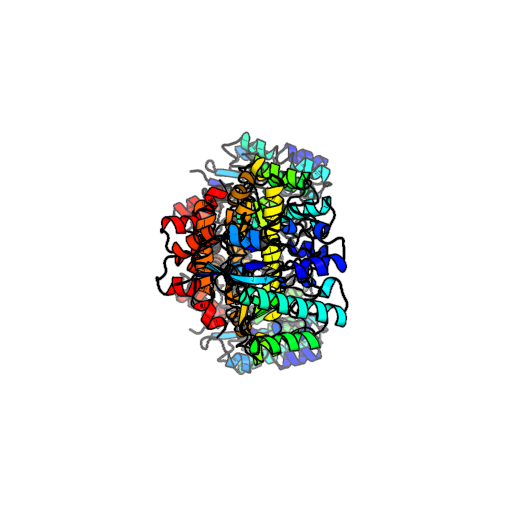6.129 65.030 -64.392 1.00 55.16 133 HIS D O 1
ATOM 8357 N N . LEU D 1 135 ? 5.580 67.227 -64.580 1.00 56.67 134 LEU D N 1
ATOM 8358 C CA . LEU D 1 135 ? 4.124 67.069 -64.417 1.00 62.10 134 LEU D CA 1
ATOM 8359 C C . LEU D 1 135 ? 3.721 66.265 -63.174 1.00 64.40 134 LEU D C 1
ATOM 8360 O O . LEU D 1 135 ? 2.762 65.489 -63.205 1.00 65.05 134 LEU D O 1
ATOM 8365 N N . GLY D 1 136 ? 4.477 66.449 -62.092 1.00 63.34 135 GLY D N 1
ATOM 8366 C CA . GLY D 1 136 ? 4.240 65.744 -60.836 1.00 58.00 135 GLY D CA 1
ATOM 8367 C C . GLY D 1 136 ? 4.648 64.283 -60.855 1.00 58.53 135 GLY D C 1
ATOM 8368 O O . GLY D 1 136 ? 4.280 63.518 -59.961 1.00 56.84 135 GLY D O 1
ATOM 8369 N N . LYS D 1 137 ? 5.406 63.894 -61.878 1.00 57.42 136 LYS D N 1
ATOM 8370 C CA . LYS D 1 137 ? 5.914 62.530 -62.005 1.00 54.88 136 LYS D CA 1
ATOM 8371 C C . LYS D 1 137 ? 7.438 62.550 -62.022 1.00 48.65 136 LYS D C 1
ATOM 8372 O O . LYS D 1 137 ? 8.043 63.535 -62.429 1.00 49.39 136 LYS D O 1
ATOM 8378 N N . SER D 1 138 ? 8.048 61.450 -61.594 1.00 49.23 137 SER D N 1
ATOM 8379 C CA . SER D 1 138 ? 9.497 61.295 -61.633 1.00 47.15 137 SER D CA 1
ATOM 8380 C C . SER D 1 138 ? 9.996 61.312 -63.072 1.00 52.07 137 SER D C 1
ATOM 8381 O O . SER D 1 138 ? 9.254 60.966 -63.991 1.00 52.05 137 SER D O 1
ATOM 8384 N N . ILE D 1 139 ? 11.251 61.713 -63.260 1.00 49.00 138 ILE D N 1
ATOM 8385 C CA . ILE D 1 139 ? 11.915 61.621 -64.565 1.00 46.96 138 ILE D CA 1
ATOM 8386 C C . ILE D 1 139 ? 12.079 60.148 -64.965 1.00 47.16 138 ILE D C 1
ATOM 8387 O O . ILE D 1 139 ? 12.101 59.812 -66.151 1.00 51.40 138 ILE D O 1
ATOM 8392 N N . ALA D 1 140 ? 12.127 59.278 -63.957 1.00 47.21 139 ALA D N 1
ATOM 8393 C CA . ALA D 1 140 ? 12.287 57.839 -64.137 1.00 46.87 139 ALA D CA 1
ATOM 8394 C C . ALA D 1 140 ? 11.022 57.107 -64.609 1.00 48.02 139 ALA D C 1
ATOM 8395 O O . ALA D 1 140 ? 11.073 55.915 -64.918 1.00 43.44 139 ALA D O 1
ATOM 8397 N N . ASP D 1 141 ? 9.901 57.819 -64.664 1.00 51.28 140 ASP D N 1
ATOM 8398 C CA . ASP D 1 141 ? 8.638 57.238 -65.104 1.00 60.74 140 ASP D CA 1
ATOM 8399 C C . ASP D 1 141 ? 8.720 56.802 -66.570 1.00 62.34 140 ASP D C 1
ATOM 8400 O O . ASP D 1 141 ? 9.308 57.502 -67.402 1.00 58.37 140 ASP D O 1
ATOM 8405 N N . LYS D 1 142 ? 8.128 55.646 -66.868 1.00 64.36 141 LYS D N 1
ATOM 8406 C CA . LYS D 1 142 ? 8.177 55.038 -68.208 1.00 66.96 141 LYS D CA 1
ATOM 8407 C C . LYS D 1 142 ? 7.533 55.886 -69.321 1.00 63.02 141 LYS D C 1
ATOM 8408 O O . LYS D 1 142 ? 7.775 55.644 -70.505 1.00 65.90 141 LYS D O 1
ATOM 8414 N N . GLU D 1 143 ? 6.735 56.878 -68.926 1.00 58.03 142 GLU D N 1
ATOM 8415 C CA . GLU D 1 143 ? 6.172 57.873 -69.838 1.00 61.51 142 GLU D CA 1
ATOM 8416 C C . GLU D 1 143 ? 7.255 58.733 -70.505 1.00 63.13 142 GLU D C 1
ATOM 8417 O O . GLU D 1 143 ? 7.120 59.127 -71.668 1.00 66.06 142 GLU D O 1
ATOM 8423 N N . PHE D 1 144 ? 8.327 59.006 -69.766 1.00 58.82 143 PHE D N 1
ATOM 8424 C CA . PHE D 1 144 ? 9.414 59.859 -70.247 1.00 53.53 143 PHE D CA 1
ATOM 8425 C C . PHE D 1 144 ? 10.594 59.053 -70.785 1.00 48.03 143 PHE D C 1
ATOM 8426 O O . PHE D 1 144 ? 11.467 59.597 -71.465 1.00 52.12 143 PHE D O 1
ATOM 8434 N N . ARG D 1 145 ? 10.595 57.757 -70.482 1.00 40.78 144 ARG D N 1
ATOM 8435 C CA . ARG D 1 145 ? 11.646 56.826 -70.908 1.00 48.46 144 ARG D CA 1
ATOM 8436 C C . ARG D 1 145 ? 12.015 56.808 -72.415 1.00 55.80 144 ARG D C 1
ATOM 8437 O O . ARG D 1 145 ? 13.207 56.692 -72.727 1.00 54.05 144 ARG D O 1
ATOM 8445 N N . PRO D 1 146 ? 11.020 56.898 -73.344 1.00 59.00 145 PRO D N 1
ATOM 8446 C CA . PRO D 1 146 ? 11.389 57.020 -74.771 1.00 57.13 145 PRO D CA 1
ATOM 8447 C C . PRO D 1 146 ? 12.289 58.205 -75.132 1.00 51.71 145 PRO D C 1
ATOM 8448 O O . PRO D 1 146 ? 13.131 58.074 -76.022 1.00 48.56 145 PRO D O 1
ATOM 8452 N N . VAL D 1 147 ? 12.110 59.337 -74.450 1.00 46.71 146 VAL D N 1
ATOM 8453 C CA . VAL D 1 147 ? 12.954 60.524 -74.653 1.00 45.11 146 VAL D CA 1
ATOM 8454 C C . VAL D 1 147 ? 14.419 60.240 -74.277 1.00 44.75 146 VAL D C 1
ATOM 8455 O O . VAL D 1 147 ? 15.341 60.523 -75.059 1.00 40.39 146 VAL D O 1
ATOM 8459 N N . LEU D 1 148 ? 14.603 59.653 -73.092 1.00 40.32 147 LEU D N 1
ATOM 8460 C CA . LEU D 1 148 ? 15.916 59.269 -72.577 1.00 44.07 147 LEU D CA 1
ATOM 8461 C C . LEU D 1 148 ? 16.566 58.194 -73.443 1.00 43.85 147 LEU D C 1
ATOM 8462 O O . LEU D 1 148 ? 17.782 58.188 -73.619 1.00 45.11 147 LEU D O 1
ATOM 8467 N N . ALA D 1 149 ? 15.743 57.289 -73.970 1.00 47.57 148 ALA D N 1
ATOM 8468 C CA . ALA D 1 149 ? 16.179 56.278 -74.936 1.00 48.47 148 ALA D CA 1
ATOM 8469 C C . ALA D 1 149 ? 16.698 56.921 -76.225 1.00 44.35 148 ALA D C 1
ATOM 8470 O O . ALA D 1 149 ? 17.763 56.548 -76.735 1.00 43.82 148 ALA D O 1
ATOM 8472 N N . GLN D 1 150 ? 15.932 57.892 -76.722 1.00 40.20 149 GLN D N 1
ATOM 8473 C CA . GLN D 1 150 ? 16.229 58.619 -77.956 1.00 45.52 149 GLN D CA 1
ATOM 8474 C C . GLN D 1 150 ? 17.519 59.428 -77.824 1.00 45.40 149 GLN D C 1
ATOM 8475 O O . GLN D 1 150 ? 18.307 59.489 -78.769 1.00 40.59 149 GLN D O 1
ATOM 8481 N N . ALA D 1 151 ? 17.733 60.022 -76.646 1.00 41.26 150 ALA D N 1
ATOM 8482 C CA . ALA D 1 151 ? 18.974 60.746 -76.346 1.00 38.24 150 ALA D CA 1
ATOM 8483 C C . ALA D 1 151 ? 20.175 59.821 -76.298 1.00 31.93 150 ALA D C 1
ATOM 8484 O O . ALA D 1 151 ? 21.252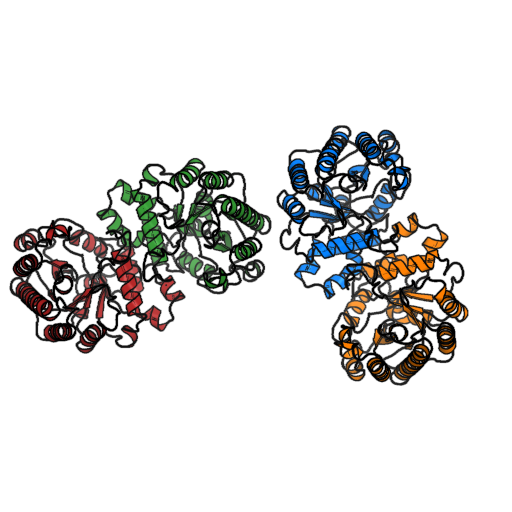 60.185 -76.767 1.00 36.33 150 ALA D O 1
ATOM 8486 N N . ALA D 1 152 ? 19.982 58.631 -75.727 1.00 33.00 151 ALA D N 1
ATOM 8487 C CA . ALA D 1 152 ? 21.038 57.623 -75.652 1.00 33.11 151 ALA D CA 1
ATOM 8488 C C . ALA D 1 152 ? 21.423 57.065 -77.037 1.00 31.02 151 ALA D C 1
ATOM 8489 O O . ALA D 1 152 ? 22.614 56.947 -77.358 1.00 30.36 151 ALA D O 1
ATOM 8491 N N . LYS D 1 153 ? 20.417 56.746 -77.850 1.00 35.88 152 LYS D N 1
ATOM 8492 C CA . LYS D 1 153 ? 20.637 56.265 -79.220 1.00 47.61 152 LYS D CA 1
ATOM 8493 C C . LYS D 1 153 ? 21.345 57.320 -80.074 1.00 45.05 152 LYS D C 1
ATOM 8494 O O . LYS D 1 153 ? 22.348 57.023 -80.722 1.00 47.43 152 LYS D O 1
ATOM 8500 N N . LEU D 1 154 ? 20.838 58.553 -80.035 1.00 38.48 153 LEU D N 1
ATOM 8501 C CA . LEU D 1 154 ? 21.396 59.659 -80.819 1.00 37.83 153 LEU D CA 1
ATOM 8502 C C . LEU D 1 154 ? 22.640 60.315 -80.215 1.00 38.02 153 LEU D C 1
ATOM 8503 O O . LEU D 1 154 ? 23.197 61.240 -80.809 1.00 44.21 153 LEU D O 1
ATOM 8508 N N . HIS D 1 155 ? 23.059 59.826 -79.045 1.00 39.08 154 HIS D N 1
ATOM 8509 C CA . HIS D 1 155 ? 24.230 60.321 -78.304 1.00 39.90 154 HIS D CA 1
ATOM 8510 C C . HIS D 1 155 ? 24.138 61.808 -77.920 1.00 39.54 154 HIS D C 1
ATOM 8511 O O . HIS D 1 155 ? 25.118 62.550 -78.022 1.00 37.40 154 HIS D O 1
ATOM 8518 N N . VAL D 1 156 ? 22.947 62.220 -77.479 1.00 37.03 155 VAL D N 1
ATOM 8519 C CA . VAL D 1 156 ? 22.691 63.582 -76.987 1.00 40.57 155 VAL D CA 1
ATOM 8520 C C . VAL D 1 156 ? 22.779 63.622 -75.448 1.00 37.95 155 VAL D C 1
ATOM 8521 O O . VAL D 1 156 ? 22.011 62.922 -74.771 1.00 41.69 155 VAL D O 1
ATOM 8525 N N . PRO D 1 157 ? 23.714 64.428 -74.892 1.00 38.69 156 PRO D N 1
ATOM 8526 C CA . PRO D 1 157 ? 23.816 64.532 -73.433 1.00 38.30 156 PRO D CA 1
ATOM 8527 C C . PRO D 1 157 ? 22.676 65.338 -72.828 1.00 37.45 156 PRO D C 1
ATOM 8528 O O . PRO D 1 157 ? 22.154 66.253 -73.462 1.00 38.50 156 PRO D O 1
ATOM 8532 N N . LEU D 1 158 ? 22.291 64.970 -71.611 1.00 40.69 157 LEU D N 1
ATOM 8533 C CA . LEU D 1 158 ? 21.175 65.602 -70.930 1.00 35.91 157 LEU D CA 1
ATOM 8534 C C . LEU D 1 158 ? 21.650 66.362 -69.709 1.00 30.11 157 LEU D C 1
ATOM 8535 O O . LEU D 1 158 ? 22.571 65.938 -69.023 1.00 35.49 157 LEU D O 1
ATOM 8540 N N . TRP D 1 159 ? 21.013 67.501 -69.464 1.00 27.47 158 TRP D N 1
ATOM 8541 C CA . TRP D 1 159 ? 21.279 68.345 -68.298 1.00 23.27 158 TRP D CA 1
ATOM 8542 C C . TRP D 1 159 ? 20.143 68.093 -67.308 1.00 34.55 158 TRP D C 1
ATOM 8543 O O . TRP D 1 159 ? 18.980 68.337 -67.643 1.00 34.36 158 TRP D O 1
ATOM 8554 N N . MET D 1 160 ? 20.452 67.589 -66.110 1.00 33.07 159 MET D N 1
ATOM 8555 C CA . MET D 1 160 ? 19.390 67.331 -65.122 1.00 34.88 159 MET D CA 1
ATOM 8556 C C . MET D 1 160 ? 19.361 68.390 -64.021 1.00 39.71 159 MET D C 1
ATOM 8557 O O . MET D 1 160 ? 20.338 68.575 -63.293 1.00 35.09 159 MET D O 1
ATOM 8562 N N . HIS D 1 161 ? 18.223 69.077 -63.927 1.00 40.38 160 HIS D N 1
ATOM 8563 C CA . HIS D 1 161 ? 18.027 70.166 -62.982 1.00 41.29 160 HIS D CA 1
ATOM 8564 C C . HIS D 1 161 ? 17.002 69.786 -61.916 1.00 37.04 160 HIS D C 1
ATOM 8565 O O . HIS D 1 161 ? 16.037 69.082 -62.205 1.00 39.22 160 HIS D O 1
ATOM 8572 N N . PRO D 1 162 ? 17.224 70.216 -60.664 1.00 31.64 161 PRO D N 1
ATOM 8573 C CA . PRO D 1 162 ? 16.197 69.986 -59.652 1.00 33.84 161 PRO D CA 1
ATOM 8574 C C . PRO D 1 162 ? 14.927 70.833 -59.801 1.00 33.93 161 PRO D C 1
ATOM 8575 O O . PRO D 1 162 ? 14.971 71.936 -60.333 1.00 43.97 161 PRO D O 1
ATOM 8579 N N . VAL D 1 163 ? 13.803 70.278 -59.360 1.00 45.61 162 VAL D N 1
ATOM 8580 C CA . VAL D 1 163 ? 12.578 71.044 -59.104 1.00 45.18 162 VAL D CA 1
ATOM 8581 C C . VAL D 1 163 ? 12.008 70.570 -57.759 1.00 44.38 162 VAL D C 1
ATOM 8582 O O . VAL D 1 163 ? 12.209 69.423 -57.378 1.00 45.05 162 VAL D O 1
ATOM 8586 N N . PHE D 1 164 ? 11.340 71.459 -57.027 1.00 52.56 163 PHE D N 1
ATOM 8587 C CA . PHE D 1 164 ? 10.650 71.070 -55.801 1.00 52.52 163 PHE D CA 1
ATOM 8588 C C . PHE D 1 164 ? 9.575 70.034 -56.082 1.00 56.80 163 PHE D C 1
ATOM 8589 O O . PHE D 1 164 ? 8.825 70.153 -57.047 1.00 63.48 163 PHE D O 1
ATOM 8597 N N . ASP D 1 165 ? 9.536 68.993 -55.261 1.00 54.85 164 ASP D N 1
ATOM 8598 C CA . ASP D 1 165 ? 8.396 68.110 -55.259 1.00 55.08 164 ASP D CA 1
ATOM 8599 C C . ASP D 1 165 ? 7.333 68.846 -54.450 1.00 62.47 164 ASP D C 1
ATOM 8600 O O . ASP D 1 165 ? 7.552 69.182 -53.282 1.00 61.04 164 ASP D O 1
ATOM 8605 N N . ALA D 1 166 ? 6.196 69.108 -55.093 1.00 62.76 165 ALA D N 1
ATOM 8606 C CA . ALA D 1 166 ? 5.087 69.839 -54.478 1.00 60.73 165 ALA D CA 1
ATOM 8607 C C . ALA D 1 166 ? 4.376 69.024 -53.397 1.00 57.92 165 ALA D C 1
ATOM 8608 O O . ALA D 1 166 ? 3.761 69.591 -52.491 1.00 66.34 165 ALA D O 1
ATOM 8610 N N . ARG D 1 167 ? 4.471 67.700 -53.503 1.00 53.19 166 ARG D N 1
ATOM 8611 C CA . ARG D 1 167 ? 3.896 66.779 -52.529 1.00 51.62 166 ARG D CA 1
ATOM 8612 C C . ARG D 1 167 ? 4.626 66.826 -51.181 1.00 57.19 166 ARG D C 1
ATOM 8613 O O . ARG D 1 167 ? 4.004 66.698 -50.124 1.00 58.28 166 ARG D O 1
ATOM 8621 N N . LYS D 1 168 ? 5.943 67.014 -51.232 1.00 59.07 167 LYS D N 1
ATOM 8622 C CA . LYS D 1 168 ? 6.783 67.054 -50.036 1.00 54.43 167 LYS D CA 1
ATOM 8623 C C . LYS D 1 168 ? 6.673 68.397 -49.296 1.00 54.15 167 LYS D C 1
ATOM 8624 O O . LYS D 1 168 ? 6.827 69.459 -49.907 1.00 53.61 167 LYS D O 1
ATOM 8630 N N . PRO D 1 169 ? 6.384 68.350 -47.979 1.00 54.02 168 PRO D N 1
ATOM 8631 C CA . PRO D 1 169 ? 6.349 69.553 -47.138 1.00 50.92 168 PRO D CA 1
ATOM 8632 C C . PRO D 1 169 ? 7.737 70.025 -46.696 1.00 53.85 168 PRO D C 1
ATOM 8633 O O . PRO D 1 169 ? 8.705 69.264 -46.780 1.00 58.92 168 PRO D O 1
ATOM 8637 N N . ASP D 1 170 ? 7.807 71.274 -46.230 1.00 46.71 169 ASP D N 1
ATOM 8638 C CA . ASP D 1 170 ? 9.033 71.932 -45.750 1.00 43.54 169 ASP D CA 1
ATOM 8639 C C . ASP D 1 170 ? 10.117 72.086 -46.815 1.00 40.27 169 ASP D C 1
ATOM 8640 O O . ASP D 1 170 ? 11.306 72.036 -46.503 1.00 44.77 169 ASP D O 1
ATOM 8645 N N . ASN D 1 171 ? 9.696 72.284 -48.064 1.00 47.67 170 ASN D N 1
ATOM 8646 C CA . ASN D 1 171 ? 10.609 72.603 -49.160 1.00 46.24 170 ASN D CA 1
ATOM 8647 C C . ASN D 1 171 ? 11.325 73.927 -48.942 1.00 45.98 170 ASN D C 1
ATOM 8648 O O . ASN D 1 171 ? 10.701 74.944 -48.656 1.00 47.00 170 ASN D O 1
ATOM 8653 N N . ASN D 1 172 ? 12.644 73.902 -49.070 1.00 41.36 171 ASN D N 1
ATOM 8654 C CA . ASN D 1 172 ? 13.461 75.090 -48.881 1.00 39.29 171 ASN D CA 1
ATOM 8655 C C . ASN D 1 172 ? 14.638 75.122 -49.849 1.00 39.83 171 ASN D C 1
ATOM 8656 O O . ASN D 1 172 ? 14.966 74.117 -50.481 1.00 51.06 171 ASN D O 1
ATOM 8661 N N . LEU D 1 173 ? 15.285 76.277 -49.941 1.00 44.40 172 LEU D N 1
ATOM 8662 C CA . LEU D 1 173 ? 16.368 76.478 -50.890 1.00 44.25 172 LEU D CA 1
ATOM 8663 C C . LEU D 1 173 ? 17.683 75.847 -50.447 1.00 45.62 172 LEU D C 1
ATOM 8664 O O . LEU D 1 173 ? 18.610 75.706 -51.251 1.00 43.19 172 LEU D O 1
ATOM 8669 N N . VAL D 1 174 ? 17.758 75.457 -49.177 1.00 45.11 173 VAL D N 1
ATOM 8670 C CA . VAL D 1 174 ? 18.991 74.909 -48.614 1.00 39.98 173 VAL D CA 1
ATOM 8671 C C . VAL D 1 174 ? 19.245 73.461 -49.041 1.00 36.29 173 VAL D C 1
ATOM 8672 O O . VAL D 1 174 ? 20.312 73.162 -49.585 1.00 36.11 173 VAL D O 1
ATOM 8676 N N . PHE D 1 175 ? 18.266 72.580 -48.819 1.00 30.26 174 PHE D N 1
ATOM 8677 C CA . PHE D 1 175 ? 18.478 71.134 -48.951 1.00 31.09 174 PHE D CA 1
ATOM 8678 C C . PHE D 1 175 ? 17.597 70.404 -49.961 1.00 38.42 174 PHE D C 1
ATOM 8679 O O . PHE D 1 175 ? 18.034 69.409 -50.547 1.00 33.07 174 PHE D O 1
ATOM 8687 N N . SER D 1 176 ? 16.368 70.891 -50.142 1.00 32.76 175 SER D N 1
ATOM 8688 C CA . SER D 1 176 ? 15.306 70.154 -50.842 1.00 33.43 175 SER D CA 1
ATOM 8689 C C . SER D 1 176 ? 15.609 69.721 -52.287 1.00 36.49 175 SER D C 1
ATOM 8690 O O . SER D 1 176 ? 15.354 68.576 -52.665 1.00 37.62 175 SER D O 1
ATOM 8693 N N . TRP D 1 177 ? 16.163 70.640 -53.070 1.00 37.41 176 TRP D N 1
ATOM 8694 C CA . TRP D 1 177 ? 16.581 70.371 -54.447 1.00 42.23 176 TRP D CA 1
ATOM 8695 C C . TRP D 1 177 ? 17.616 69.262 -54.578 1.00 42.28 176 TRP D C 1
ATOM 8696 O O . TRP D 1 177 ? 17.623 68.507 -55.550 1.00 40.86 176 TRP D O 1
ATOM 8707 N N . GLU D 1 178 ? 18.492 69.183 -53.588 1.00 38.37 177 GLU D N 1
ATOM 8708 C CA . GLU D 1 178 ? 19.609 68.265 -53.622 1.00 43.21 177 GLU D CA 1
ATOM 8709 C C . GLU D 1 178 ? 19.159 66.864 -53.233 1.00 37.34 177 GLU D C 1
ATOM 8710 O O . GLU D 1 178 ? 19.682 65.875 -53.730 1.00 31.88 177 GLU D O 1
ATOM 8716 N N . TYR D 1 179 ? 18.154 66.797 -52.367 1.00 31.50 178 TYR D N 1
ATOM 8717 C CA . TYR D 1 179 ? 17.442 65.570 -52.116 1.00 31.00 178 TYR D CA 1
ATOM 8718 C C . TYR D 1 179 ? 16.731 65.105 -53.390 1.00 25.25 178 TYR D C 1
ATOM 8719 O O . TYR D 1 179 ? 16.778 63.924 -53.708 1.00 32.68 178 TYR D O 1
ATOM 8728 N N . GLU D 1 180 ? 16.078 66.034 -54.095 1.00 38.49 179 GLU D N 1
ATOM 8729 C CA . GLU D 1 180 ? 15.349 65.729 -55.342 1.00 37.32 179 GLU D CA 1
ATOM 8730 C C . GLU D 1 180 ? 16.250 65.154 -56.424 1.00 38.21 179 GLU D C 1
ATOM 8731 O O . GLU D 1 180 ? 15.872 64.202 -57.093 1.00 36.03 179 GLU D O 1
ATOM 8737 N N . LEU D 1 181 ? 17.443 65.730 -56.564 1.00 33.94 180 LEU D N 1
ATOM 8738 C CA . LEU D 1 181 ? 18.464 65.213 -57.466 1.00 31.62 180 LEU D CA 1
ATOM 8739 C C . LEU D 1 181 ? 18.885 63.805 -57.077 1.00 36.51 180 LEU D C 1
ATOM 8740 O O . LEU D 1 181 ? 19.106 62.967 -57.947 1.00 38.85 180 LEU D O 1
ATOM 8745 N N . SER D 1 182 ? 18.964 63.549 -55.770 1.00 30.63 181 SER D N 1
ATOM 8746 C CA . SER D 1 182 ? 19.361 62.250 -55.246 1.00 30.54 181 SER D CA 1
ATOM 8747 C C . SER D 1 182 ? 18.267 61.223 -55.483 1.00 36.29 181 SER D C 1
ATOM 8748 O O . SER D 1 182 ? 18.548 60.103 -55.920 1.00 34.39 181 SER D O 1
ATOM 8751 N N . GLN D 1 183 ? 17.023 61.626 -55.213 1.00 29.66 182 GLN D N 1
ATOM 8752 C CA . GLN D 1 183 ? 15.845 60.812 -55.490 1.00 33.99 182 GLN D CA 1
ATOM 8753 C C . GLN D 1 183 ? 15.794 60.396 -56.962 1.00 35.13 182 GLN D C 1
ATOM 8754 O O . GLN D 1 183 ? 15.666 59.215 -57.269 1.00 44.38 182 GLN D O 1
ATOM 8760 N N . ALA D 1 184 ? 15.911 61.378 -57.850 1.00 36.35 183 ALA D N 1
ATOM 8761 C CA . ALA D 1 184 ? 15.853 61.157 -59.294 1.00 37.80 183 ALA D CA 1
ATOM 8762 C C . ALA D 1 184 ? 16.966 60.237 -59.777 1.00 35.38 183 ALA D C 1
ATOM 8763 O O . ALA D 1 184 ? 16.707 59.315 -60.536 1.00 36.36 183 ALA D O 1
ATOM 8765 N N . MET D 1 185 ? 18.192 60.471 -59.314 1.00 38.94 184 MET D N 1
ATOM 8766 C CA . MET D 1 185 ? 19.316 59.597 -59.649 1.00 36.48 184 MET D CA 1
ATOM 8767 C C . MET D 1 185 ? 19.080 58.160 -59.190 1.00 44.13 184 MET D C 1
ATOM 8768 O O . MET D 1 185 ? 19.397 57.217 -59.923 1.00 43.75 184 MET D O 1
ATOM 8773 N N . LEU D 1 186 ? 18.516 58.004 -57.990 1.00 41.75 185 LEU D N 1
ATOM 8774 C CA . LEU D 1 186 ? 18.222 56.686 -57.436 1.00 30.71 185 LEU D CA 1
ATOM 8775 C C . LEU D 1 186 ? 17.128 55.982 -58.214 1.00 36.27 185 LEU D C 1
ATOM 8776 O O . LEU D 1 186 ? 17.261 54.801 -58.523 1.00 29.17 185 LEU D O 1
ATOM 8781 N N . GLN D 1 187 ? 16.059 56.716 -58.516 1.00 35.52 186 GLN D N 1
ATOM 8782 C CA . GLN D 1 187 ? 14.917 56.170 -59.233 1.00 43.12 186 GLN D CA 1
ATOM 8783 C C . GLN D 1 187 ? 15.299 55.785 -60.666 1.00 48.43 186 GLN D C 1
ATOM 8784 O O . GLN D 1 187 ? 14.834 54.762 -61.173 1.00 49.39 186 GLN D O 1
ATOM 8790 N N . LEU D 1 188 ? 16.153 56.590 -61.302 1.00 39.41 187 LEU D N 1
ATOM 8791 C CA . LEU D 1 188 ? 16.688 56.257 -62.629 1.00 38.35 187 LEU D CA 1
ATOM 8792 C C . LEU D 1 188 ? 17.520 54.973 -62.635 1.00 37.38 187 LEU D C 1
ATOM 8793 O O . LEU D 1 188 ? 17.330 54.116 -63.498 1.00 44.40 187 LEU D O 1
ATOM 8798 N N . VAL D 1 189 ? 18.417 54.838 -61.661 1.00 38.20 188 VAL D N 1
ATOM 8799 C CA . VAL D 1 189 ? 19.271 53.661 -61.539 1.00 40.01 188 VAL D CA 1
ATOM 8800 C C . VAL D 1 189 ? 18.443 52.401 -61.260 1.00 47.90 188 VAL D C 1
ATOM 8801 O O . VAL D 1 189 ? 18.615 51.389 -61.944 1.00 48.48 188 VAL D O 1
ATOM 8805 N N . GLN D 1 190 ? 17.521 52.494 -60.297 1.00 47.37 189 GLN D N 1
ATOM 8806 C CA A GLN D 1 190 ? 16.715 51.342 -59.899 0.30 47.75 189 GLN D CA 1
ATOM 8807 C CA B GLN D 1 190 ? 16.676 51.370 -59.887 0.70 47.14 189 GLN D CA 1
ATOM 8808 C C . GLN D 1 190 ? 15.712 50.921 -60.976 1.00 49.75 189 GLN D C 1
ATOM 8809 O O . GLN D 1 190 ? 15.278 49.767 -60.995 1.00 56.03 189 GLN D O 1
ATOM 8820 N N . SER D 1 191 ? 15.362 51.841 -61.877 1.00 54.17 190 SER D N 1
ATOM 8821 C CA . SER D 1 191 ? 14.509 51.505 -63.021 1.00 50.94 190 SER D CA 1
ATOM 8822 C C . SER D 1 191 ? 15.332 51.085 -64.250 1.00 51.67 190 SER D C 1
ATOM 8823 O O . SER D 1 191 ? 14.835 51.110 -65.378 1.00 60.08 190 SER D O 1
ATOM 8826 N N . ASP D 1 192 ? 16.590 50.717 -64.004 1.00 56.19 191 ASP D N 1
ATOM 8827 C CA . ASP D 1 192 ? 17.502 50.119 -64.990 1.00 56.92 191 ASP D CA 1
ATOM 8828 C C . ASP D 1 192 ? 17.870 50.988 -66.205 1.00 55.99 191 ASP D C 1
ATOM 8829 O O . ASP D 1 192 ? 18.211 50.443 -67.262 1.00 52.42 191 ASP D O 1
ATOM 8834 N N . LEU D 1 193 ? 17.826 52.316 -66.046 1.00 49.19 192 LEU D N 1
ATOM 8835 C CA . LEU D 1 193 ? 18.198 53.248 -67.126 1.00 39.72 192 LEU D CA 1
ATOM 8836 C C . LEU D 1 193 ? 19.602 52.975 -67.663 1.00 42.11 192 LEU D C 1
ATOM 8837 O O . LEU D 1 193 ? 19.797 52.913 -68.880 1.00 38.43 192 LEU D O 1
ATOM 8842 N N . PHE D 1 194 ? 20.560 52.786 -66.758 1.00 30.26 193 PHE D N 1
ATOM 8843 C CA . PHE D 1 194 ? 21.948 52.546 -67.157 1.00 43.98 193 PHE D CA 1
ATOM 8844 C C . PHE D 1 194 ? 22.271 51.070 -67.379 1.00 45.20 193 PHE D C 1
ATOM 8845 O O . PHE D 1 194 ? 23.394 50.717 -67.755 1.00 45.54 193 PHE D O 1
ATOM 8853 N N . GLN D 1 195 ? 21.289 50.210 -67.130 1.00 49.72 194 GLN D N 1
ATOM 8854 C CA . GLN D 1 195 ? 21.394 48.809 -67.517 1.00 49.29 194 GLN D CA 1
ATOM 8855 C C . GLN D 1 195 ? 21.021 48.671 -68.989 1.00 44.63 194 GLN D C 1
ATOM 8856 O O . GLN D 1 195 ? 21.699 47.977 -69.747 1.00 44.95 194 GLN D O 1
ATOM 8862 N N . ASP D 1 196 ? 19.944 49.351 -69.378 1.00 42.15 195 ASP D N 1
ATOM 8863 C CA . ASP D 1 196 ? 19.509 49.422 -70.764 1.00 45.88 195 ASP D CA 1
ATOM 8864 C C . ASP D 1 196 ? 20.445 50.287 -71.600 1.00 48.51 195 ASP D C 1
ATOM 8865 O O . ASP D 1 196 ? 20.869 49.878 -72.687 1.00 44.39 195 ASP D O 1
ATOM 8870 N N . TYR D 1 197 ? 20.775 51.473 -71.082 1.00 43.94 196 TYR D N 1
ATOM 8871 C CA . TYR D 1 197 ? 21.604 52.436 -71.812 1.00 39.70 196 TYR D CA 1
ATOM 8872 C C . TYR D 1 197 ? 22.849 52.892 -71.037 1.00 33.94 196 TYR D C 1
ATOM 8873 O O . TYR D 1 197 ? 22.895 54.033 -70.586 1.00 35.42 196 TYR D O 1
ATOM 8882 N N . PRO D 1 198 ? 23.865 52.014 -70.885 1.00 33.03 197 PRO D N 1
ATOM 8883 C CA . PRO D 1 198 ? 25.058 52.401 -70.126 1.00 36.03 197 PRO D CA 1
ATOM 8884 C C . PRO D 1 198 ? 25.898 53.551 -70.698 1.00 44.80 197 PRO D C 1
ATOM 8885 O O . PRO D 1 198 ? 26.807 54.037 -70.008 1.00 43.03 197 PRO D O 1
ATOM 8889 N N . ASN D 1 199 ? 25.610 53.979 -71.928 1.00 41.50 198 ASN D N 1
ATOM 8890 C CA . ASN D 1 199 ? 26.367 55.069 -72.540 1.00 39.68 198 ASN D CA 1
ATOM 8891 C C . ASN D 1 199 ? 25.642 56.419 -72.565 1.00 36.32 198 ASN D C 1
ATOM 8892 O O . ASN D 1 199 ? 26.164 57.393 -73.112 1.00 40.02 198 ASN D O 1
ATOM 8897 N N . LEU D 1 200 ? 24.436 56.459 -71.999 1.00 30.86 199 LEU D N 1
ATOM 8898 C CA . LEU D 1 200 ? 23.678 57.707 -71.875 1.00 33.84 199 LEU D CA 1
ATOM 8899 C C . LEU D 1 200 ? 24.439 58.675 -70.979 1.00 33.13 199 LEU D C 1
ATOM 8900 O O . LEU D 1 200 ? 24.910 58.293 -69.909 1.00 36.07 199 LEU D O 1
ATOM 8905 N N . LYS D 1 201 ? 24.566 59.911 -71.459 1.00 32.54 200 LYS D N 1
ATOM 8906 C CA . LYS D 1 201 ? 25.274 60.987 -70.777 1.00 33.03 200 LYS D CA 1
ATOM 8907 C C . LYS D 1 201 ? 24.289 61.935 -70.113 1.00 33.50 200 LYS D C 1
ATOM 8908 O O . LYS D 1 201 ? 23.498 62.600 -70.786 1.00 31.83 200 LYS D O 1
ATOM 8914 N N . ILE D 1 202 ? 24.329 61.967 -68.784 1.00 32.43 201 ILE D N 1
ATOM 8915 C CA . ILE D 1 202 ? 23.523 62.893 -68.007 1.00 33.93 201 ILE D CA 1
ATOM 8916 C C . ILE D 1 202 ? 24.447 63.707 -67.111 1.00 32.60 201 ILE D C 1
ATOM 8917 O O . ILE D 1 202 ? 25.208 63.154 -66.315 1.00 33.13 201 ILE D O 1
ATOM 8922 N N . LEU D 1 203 ? 24.390 65.022 -67.300 1.00 33.08 202 LEU D N 1
ATOM 8923 C CA . LEU D 1 203 ? 25.078 65.983 -66.460 1.00 32.82 202 LEU D CA 1
ATOM 8924 C C . LEU D 1 203 ? 24.170 66.435 -65.328 1.00 25.29 202 LEU D C 1
ATOM 8925 O O . LEU D 1 203 ? 23.161 67.124 -65.555 1.00 33.36 202 LEU D O 1
ATOM 8930 N N . VAL D 1 204 ? 24.555 66.052 -64.114 1.00 26.90 203 VAL D N 1
ATOM 8931 C CA . VAL D 1 204 ? 23.792 66.339 -62.898 1.00 24.14 203 VAL D CA 1
ATOM 8932 C C . VAL D 1 204 ? 24.264 67.626 -62.213 1.00 30.86 203 VAL D C 1
ATOM 8933 O O . VAL D 1 204 ? 25.455 67.810 -61.922 1.00 23.79 203 VAL D O 1
ATOM 8937 N N . HIS D 1 205 ? 23.310 68.515 -61.967 1.00 28.96 204 HIS D N 1
ATOM 8938 C CA . HIS D 1 205 ? 23.542 69.746 -61.221 1.00 34.03 204 HIS D CA 1
ATOM 8939 C C . HIS D 1 205 ? 23.953 69.459 -59.766 1.00 33.20 204 HIS D C 1
ATOM 8940 O O . HIS D 1 205 ? 23.504 68.479 -59.163 1.00 31.10 204 HIS D O 1
ATOM 8947 N N . HIS D 1 206 ? 24.833 70.311 -59.241 1.00 36.15 205 HIS D N 1
ATOM 8948 C CA . HIS D 1 206 ? 25.228 70.330 -57.818 1.00 36.31 205 HIS D CA 1
ATOM 8949 C C . HIS D 1 206 ? 26.161 69.220 -57.344 1.00 27.34 205 HIS D C 1
ATOM 8950 O O . HIS D 1 206 ? 26.018 68.723 -56.227 1.00 26.09 205 HIS D O 1
ATOM 8957 N N . ALA D 1 207 ? 27.115 68.850 -58.200 1.00 35.04 206 ALA D N 1
ATOM 8958 C CA . ALA D 1 207 ? 28.222 67.945 -57.858 1.00 34.07 206 ALA D CA 1
ATOM 8959 C C . ALA D 1 207 ? 27.812 66.506 -57.493 1.00 32.19 206 ALA D C 1
ATOM 8960 O O . ALA D 1 207 ? 28.535 65.789 -56.803 1.00 27.60 206 ALA D O 1
ATOM 8962 N N . GLY D 1 208 ? 26.643 66.098 -57.973 1.00 30.98 207 GLY D N 1
ATOM 8963 C CA . GLY D 1 208 ? 26.142 64.754 -57.727 1.00 34.73 207 GLY D CA 1
ATOM 8964 C C . GLY D 1 208 ? 25.348 64.666 -56.452 1.00 32.07 207 GLY D C 1
ATOM 8965 O O . GLY D 1 208 ? 25.094 63.574 -55.955 1.00 31.20 207 GLY D O 1
ATOM 8966 N N . ALA D 1 209 ? 24.968 65.833 -55.939 1.00 33.06 208 ALA D N 1
ATOM 8967 C CA . ALA D 1 209 ? 24.119 65.966 -54.766 1.00 33.09 208 ALA D CA 1
ATOM 8968 C C . ALA D 1 209 ? 24.624 65.145 -53.566 1.00 31.61 208 ALA D C 1
ATOM 8969 O O . ALA D 1 209 ? 25.764 65.322 -53.145 1.00 33.59 208 ALA D O 1
ATOM 8971 N N . MET D 1 210 ? 23.802 64.226 -53.059 1.00 32.88 209 MET D N 1
ATOM 8972 C CA . MET D 1 210 ? 24.118 63.483 -51.836 1.00 34.27 209 MET D CA 1
ATOM 8973 C C . MET D 1 210 ? 24.954 62.224 -52.081 1.00 34.60 209 MET D C 1
ATOM 8974 O O . MET D 1 210 ? 25.293 61.526 -51.132 1.00 31.29 209 MET D O 1
ATOM 8979 N N . VAL D 1 211 ? 25.278 61.933 -53.344 1.00 33.82 210 VAL D N 1
ATOM 8980 C CA . VAL D 1 211 ? 25.913 60.654 -53.704 1.00 26.39 210 VAL D CA 1
ATOM 8981 C C . VAL D 1 211 ? 27.367 60.457 -53.212 1.00 29.23 210 VAL D C 1
ATOM 8982 O O . VAL D 1 211 ? 27.636 59.453 -52.557 1.00 29.80 210 VAL D O 1
ATOM 8986 N N . PRO D 1 212 ? 28.296 61.403 -53.509 1.00 24.56 211 PRO D N 1
ATOM 8987 C CA . PRO D 1 212 ? 29.694 61.206 -53.065 1.00 28.55 211 PRO D CA 1
ATOM 8988 C C . PRO D 1 212 ? 29.918 61.083 -51.547 1.00 29.22 211 PRO D C 1
ATOM 8989 O O . PRO D 1 212 ? 30.861 60.416 -51.117 1.00 38.57 211 PRO D O 1
ATOM 8993 N N . PHE D 1 213 ? 29.081 61.740 -50.751 1.00 25.25 212 PHE D N 1
ATOM 8994 C CA . PHE D 1 213 ? 29.183 61.653 -49.296 1.00 24.73 212 PHE D CA 1
ATOM 8995 C C . PHE D 1 213 ? 28.569 60.349 -48.808 1.00 27.79 212 PHE D C 1
ATOM 8996 O O . PHE D 1 213 ? 29.042 59.755 -47.833 1.00 38.97 212 PHE D O 1
ATOM 9004 N N . PHE D 1 214 ? 27.518 59.909 -49.497 1.00 26.53 213 PHE D N 1
ATOM 9005 C CA . PHE D 1 214 ? 26.743 58.750 -49.067 1.00 29.38 213 PHE D CA 1
ATOM 9006 C C . PHE D 1 214 ? 26.857 57.514 -49.957 1.00 35.87 213 PHE D C 1
ATOM 9007 O O . PHE D 1 214 ? 25.941 56.681 -50.004 1.00 34.50 213 PHE D O 1
ATOM 9015 N N . SER D 1 215 ? 27.996 57.386 -50.634 1.00 35.27 214 SER D N 1
ATOM 9016 C CA . SER D 1 215 ? 28.271 56.228 -51.480 1.00 35.68 214 SER D CA 1
ATOM 9017 C C . SER D 1 215 ? 28.348 54.932 -50.666 1.00 43.22 214 SER D C 1
ATOM 9018 O O . SER D 1 215 ? 27.931 53.878 -51.148 1.00 40.36 214 SER D O 1
ATOM 9021 N N . GLY D 1 216 ? 28.846 55.029 -49.432 1.00 41.19 215 GLY D N 1
ATOM 9022 C CA . GLY D 1 216 ? 28.823 53.922 -48.467 1.00 39.61 215 GLY D CA 1
ATOM 9023 C C . GLY D 1 216 ? 27.446 53.313 -48.252 1.00 42.87 215 GLY D C 1
ATOM 9024 O O . GLY D 1 216 ? 27.310 52.087 -48.224 1.00 42.72 215 GLY D O 1
ATOM 9025 N N . ARG D 1 217 ? 26.428 54.170 -48.122 1.00 39.89 216 ARG D N 1
ATOM 9026 C CA . ARG D 1 217 ? 25.025 53.735 -48.047 1.00 37.77 216 ARG D CA 1
ATOM 9027 C C . ARG D 1 217 ? 24.570 53.012 -49.312 1.00 39.81 216 ARG D C 1
ATOM 9028 O O . ARG D 1 217 ? 24.008 51.924 -49.217 1.00 28.44 216 ARG D O 1
ATOM 9036 N N . ILE D 1 218 ? 24.821 53.621 -50.478 1.00 30.62 217 ILE D N 1
ATOM 9037 C CA . ILE D 1 218 ? 24.486 53.029 -51.780 1.00 36.98 217 ILE D CA 1
ATOM 9038 C C . ILE D 1 218 ? 25.152 51.652 -51.962 1.00 36.53 217 ILE D C 1
ATOM 9039 O O . ILE D 1 218 ? 24.503 50.685 -52.381 1.00 36.67 217 ILE D O 1
ATOM 9044 N N . ASP D 1 219 ? 26.431 51.566 -51.600 1.00 32.40 218 ASP D N 1
ATOM 9045 C CA . ASP D 1 219 ? 27.209 50.342 -51.762 1.00 40.26 218 ASP D CA 1
ATOM 9046 C C . ASP D 1 219 ? 26.800 49.216 -50.802 1.00 48.87 218 ASP D C 1
ATOM 9047 O O . ASP D 1 219 ? 27.111 48.050 -51.054 1.00 51.43 218 ASP D O 1
ATOM 9052 N N . HIS D 1 220 ? 26.107 49.558 -49.714 1.00 41.89 219 HIS D N 1
ATOM 9053 C CA . HIS D 1 220 ? 25.681 48.564 -48.726 1.00 39.37 219 HIS D CA 1
ATOM 9054 C C . HIS D 1 220 ? 24.165 48.338 -48.718 1.00 44.56 219 HIS D C 1
ATOM 9055 O O . HIS D 1 220 ? 23.658 47.554 -47.917 1.00 53.85 219 HIS D O 1
ATOM 9062 N N . ILE D 1 221 ? 23.443 49.025 -49.599 1.00 37.92 220 ILE D N 1
ATOM 9063 C CA . ILE D 1 221 ? 21.991 48.835 -49.706 1.00 43.37 220 ILE D CA 1
ATOM 9064 C C . ILE D 1 221 ? 21.621 48.223 -51.059 1.00 50.12 220 ILE D C 1
ATOM 9065 O O . ILE D 1 221 ? 20.827 47.281 -51.128 1.00 56.57 220 ILE D O 1
ATOM 9070 N N . LEU D 1 222 ? 22.219 48.751 -52.124 1.00 51.51 221 LEU D N 1
ATOM 9071 C CA . LEU D 1 222 ? 21.948 48.295 -53.484 1.00 47.11 221 LEU D CA 1
ATOM 9072 C C . LEU D 1 222 ? 22.941 47.208 -53.895 1.00 51.05 221 LEU D C 1
ATOM 9073 O O . LEU D 1 222 ? 24.045 47.135 -53.345 1.00 50.49 221 LEU D O 1
ATOM 9078 N N . ASP D 1 223 ? 22.556 46.372 -54.862 1.00 48.06 222 ASP D N 1
ATOM 9079 C CA . ASP D 1 223 ? 23.472 45.359 -55.399 1.00 52.66 222 ASP D CA 1
ATOM 9080 C C . ASP D 1 223 ? 24.617 45.970 -56.224 1.00 52.54 222 ASP D C 1
ATOM 9081 O O . ASP D 1 223 ? 24.558 47.144 -56.609 1.00 52.29 222 ASP D O 1
ATOM 9086 N N . GLU D 1 224 ? 25.642 45.155 -56.480 1.00 51.06 223 GLU D N 1
ATOM 9087 C CA . GLU D 1 224 ? 26.871 45.555 -57.180 1.00 53.13 223 GLU D CA 1
ATOM 9088 C C . GLU D 1 224 ? 26.621 46.342 -58.468 1.00 51.65 223 GLU D C 1
ATOM 9089 O O . GLU D 1 224 ? 27.202 47.405 -58.663 1.00 53.13 223 GLU D O 1
ATOM 9095 N N . LYS D 1 225 ? 25.745 45.820 -59.322 1.00 50.21 224 LYS D N 1
ATOM 9096 C CA . LYS D 1 225 ? 25.443 46.436 -60.616 1.00 55.59 224 LYS D CA 1
ATOM 9097 C C . LYS D 1 225 ? 24.791 47.807 -60.466 1.00 53.31 224 LYS D C 1
ATOM 9098 O O . LYS D 1 225 ? 25.150 48.751 -61.175 1.00 53.92 224 LYS D O 1
ATOM 9104 N N . HIS D 1 226 ? 23.848 47.912 -59.535 1.00 45.86 225 HIS D N 1
ATOM 9105 C CA . HIS D 1 226 ? 23.097 49.142 -59.350 1.00 46.34 225 HIS D CA 1
ATOM 9106 C C . HIS D 1 226 ? 23.884 50.224 -58.613 1.00 45.47 225 HIS D C 1
ATOM 9107 O O . HIS D 1 226 ? 23.798 51.400 -58.972 1.00 46.65 225 HIS D O 1
ATOM 9114 N N . ALA D 1 227 ? 24.655 49.819 -57.605 1.00 38.31 226 ALA D N 1
ATOM 9115 C CA . ALA D 1 227 ? 25.572 50.723 -56.910 1.00 45.78 226 ALA D CA 1
ATOM 9116 C C . ALA D 1 227 ? 26.547 51.398 -57.876 1.00 44.71 226 ALA D C 1
ATOM 9117 O O . ALA D 1 227 ? 26.793 52.599 -57.774 1.00 40.44 226 ALA D O 1
ATOM 9119 N N . GLN D 1 228 ? 27.074 50.629 -58.826 1.00 45.59 227 GLN D N 1
ATOM 9120 C CA . GLN D 1 228 ? 28.090 51.147 -59.737 1.00 44.06 227 GLN D CA 1
ATOM 9121 C C . GLN D 1 228 ? 27.511 52.015 -60.854 1.00 36.53 227 GLN D C 1
ATOM 9122 O O . GLN D 1 228 ? 28.246 52.779 -61.471 1.00 34.54 227 GLN D O 1
ATOM 9128 N N . ASP D 1 229 ? 26.200 51.904 -61.090 1.00 30.81 228 ASP D N 1
ATOM 9129 C CA . ASP D 1 229 ? 25.487 52.733 -62.073 1.00 32.53 228 ASP D CA 1
ATOM 9130 C C . ASP D 1 229 ? 25.494 54.230 -61.711 1.00 38.91 228 ASP D C 1
ATOM 9131 O O . ASP D 1 229 ? 25.412 55.085 -62.595 1.00 34.58 228 ASP D O 1
ATOM 9136 N N . PHE D 1 230 ? 25.589 54.537 -60.415 1.00 33.18 229 PHE D N 1
ATOM 9137 C CA . PHE D 1 230 ? 25.674 55.922 -59.930 1.00 32.38 229 PHE D CA 1
ATOM 9138 C C . PHE D 1 230 ? 26.912 56.662 -60.427 1.00 34.19 229 PHE D C 1
ATOM 9139 O O . PHE D 1 230 ? 26.885 57.884 -60.578 1.00 35.71 229 PHE D O 1
ATOM 9147 N N . LYS D 1 231 ? 27.971 55.898 -60.700 1.00 34.54 230 LYS D N 1
ATOM 9148 C CA A LYS D 1 231 ? 29.247 56.435 -61.175 0.50 34.27 230 LYS D CA 1
ATOM 9149 C CA B LYS D 1 231 ? 29.248 56.434 -61.175 0.50 34.37 230 LYS D CA 1
ATOM 9150 C C . LYS D 1 231 ? 29.222 56.832 -62.653 1.00 35.58 230 LYS D C 1
ATOM 9151 O O . LYS D 1 231 ? 30.185 57.406 -63.166 1.00 29.84 230 LYS D O 1
ATOM 9162 N N . LYS D 1 232 ? 28.128 56.515 -63.337 1.00 32.98 231 LYS D N 1
ATOM 9163 C CA . LYS D 1 232 ? 27.982 56.798 -64.769 1.00 37.67 231 LYS D CA 1
ATOM 9164 C C . LYS D 1 232 ? 27.518 58.228 -65.035 1.00 33.35 231 LYS D C 1
ATOM 9165 O O . LYS D 1 232 ? 27.671 58.748 -66.150 1.00 34.72 231 LYS D O 1
ATOM 9171 N N . PHE D 1 233 ? 26.917 58.843 -64.019 1.00 31.17 232 PHE D N 1
ATOM 9172 C CA . PHE D 1 233 ? 26.466 60.222 -64.109 1.00 28.84 232 PHE D CA 1
ATOM 9173 C C . PHE D 1 233 ? 27.671 61.141 -64.227 1.00 36.13 232 PHE D C 1
ATOM 9174 O O . PHE D 1 233 ? 28.748 60.847 -63.697 1.00 29.00 232 PHE D O 1
ATOM 9182 N N . TYR D 1 234 ? 27.479 62.228 -64.964 1.00 38.71 233 TYR D N 1
ATOM 9183 C CA . TYR D 1 234 ? 28.425 63.321 -65.026 1.00 35.01 233 TYR D CA 1
ATOM 9184 C C . TYR D 1 234 ? 27.875 64.378 -64.083 1.00 36.28 233 TYR D C 1
ATOM 9185 O O . TYR D 1 234 ? 26.647 64.444 -63.873 1.00 30.27 233 TYR D O 1
ATOM 9194 N N . VAL D 1 235 ? 28.771 65.169 -63.481 1.00 27.54 234 VAL D N 1
ATOM 9195 C CA . VAL D 1 235 ? 28.381 66.217 -62.519 1.00 31.33 234 VAL D CA 1
ATOM 9196 C C . VAL D 1 235 ? 29.099 67.563 -62.730 1.00 38.61 234 VAL D C 1
ATOM 9197 O O . VAL D 1 235 ? 30.232 67.619 -63.231 1.00 35.93 234 VAL D O 1
ATOM 9201 N N . ASP D 1 236 ? 28.431 68.649 -62.349 1.00 31.60 235 ASP D N 1
ATOM 9202 C CA . ASP D 1 236 ? 29.064 69.970 -62.403 1.00 36.44 235 ASP D CA 1
ATOM 9203 C C . ASP D 1 236 ? 29.608 70.420 -61.040 1.00 34.58 235 ASP D C 1
ATOM 9204 O O . ASP D 1 236 ? 29.484 69.701 -60.053 1.00 33.49 235 ASP D O 1
ATOM 9209 N N . THR D 1 237 ? 30.199 71.613 -60.990 1.00 38.08 236 THR D N 1
ATOM 9210 C CA . THR D 1 237 ? 30.838 72.101 -59.770 1.00 36.64 236 THR D CA 1
ATOM 9211 C C . THR D 1 237 ? 29.978 73.122 -59.029 1.00 30.22 236 THR D C 1
ATOM 9212 O O . THR D 1 237 ? 30.473 73.856 -58.182 1.00 35.35 236 THR D O 1
ATOM 9216 N N . ALA D 1 238 ? 28.687 73.157 -59.343 1.00 30.12 237 ALA D N 1
ATOM 9217 C CA . ALA D 1 238 ? 27.794 74.187 -58.837 1.00 22.34 237 ALA D CA 1
ATOM 9218 C C . ALA D 1 238 ? 27.331 73.960 -57.398 1.00 26.49 237 ALA D C 1
ATOM 9219 O O . ALA D 1 238 ? 26.137 73.747 -57.144 1.00 30.35 237 ALA D O 1
ATOM 9221 N N . ILE D 1 239 ? 28.272 74.012 -56.462 1.00 27.79 238 ILE D N 1
ATOM 9222 C CA . ILE D 1 239 ? 27.949 73.914 -55.036 1.00 32.09 238 ILE D CA 1
ATOM 9223 C C . ILE D 1 239 ? 28.456 75.108 -54.217 1.00 38.23 238 ILE D C 1
ATOM 9224 O O . ILE D 1 239 ? 28.601 75.006 -52.990 1.00 43.30 238 ILE D O 1
ATOM 9229 N N . LEU D 1 240 ? 28.703 76.222 -54.912 1.00 38.61 239 LEU D N 1
ATOM 9230 C CA . LEU D 1 240 ? 29.129 77.504 -54.327 1.00 40.70 239 LEU D CA 1
ATOM 9231 C C . LEU D 1 240 ? 30.467 77.416 -53.593 1.00 38.62 239 LEU D C 1
ATOM 9232 O O . LEU D 1 240 ? 30.584 77.842 -52.445 1.00 38.11 239 LEU D O 1
ATOM 9237 N N . GLY D 1 241 ? 31.466 76.851 -54.261 1.00 35.08 240 GLY D N 1
ATOM 9238 C CA . GLY D 1 241 ? 32.804 76.734 -53.687 1.00 39.86 240 GLY D CA 1
ATOM 9239 C C . GLY D 1 241 ? 33.074 75.346 -53.139 1.00 45.11 240 GLY D C 1
ATOM 9240 O O . GLY D 1 241 ? 32.804 74.346 -53.811 1.00 39.31 240 GLY D O 1
ATOM 9241 N N . ASN D 1 242 ? 33.610 75.304 -51.914 1.00 43.96 241 ASN D N 1
ATOM 9242 C CA . ASN D 1 242 ? 33.856 74.074 -51.143 1.00 37.64 241 ASN D CA 1
ATOM 9243 C C . ASN D 1 242 ? 34.835 73.092 -51.798 1.00 40.11 241 ASN D C 1
ATOM 9244 O O . ASN D 1 242 ? 34.431 72.045 -52.319 1.00 33.26 241 ASN D O 1
ATOM 9249 N N . THR D 1 243 ? 36.120 73.444 -51.745 1.00 35.52 242 THR D N 1
ATOM 9250 C CA . THR D 1 243 ? 37.211 72.628 -52.291 1.00 34.55 242 THR D CA 1
ATOM 9251 C C . THR D 1 243 ? 37.215 71.127 -51.912 1.00 33.43 242 THR D C 1
ATOM 9252 O O . THR D 1 243 ? 37.262 70.291 -52.816 1.00 38.99 242 THR D O 1
ATOM 9256 N N . PRO D 1 244 ? 37.156 70.773 -50.600 1.00 35.86 243 PRO D N 1
ATOM 9257 C CA . PRO D 1 244 ? 37.167 69.325 -50.297 1.00 33.96 243 PRO D CA 1
ATOM 9258 C C . PRO D 1 244 ? 35.882 68.555 -50.659 1.00 30.69 243 PRO D C 1
ATOM 9259 O O . PRO D 1 244 ? 35.909 67.328 -50.753 1.00 39.09 243 PRO D O 1
ATOM 9263 N N . ALA D 1 245 ? 34.778 69.265 -50.862 1.00 37.17 244 ALA D N 1
ATOM 9264 C CA . ALA D 1 245 ? 33.574 68.644 -51.399 1.00 28.39 244 ALA D CA 1
ATOM 9265 C C . ALA D 1 245 ? 33.776 68.347 -52.887 1.00 36.30 244 ALA D C 1
ATOM 9266 O O . ALA D 1 245 ? 33.369 67.297 -53.386 1.00 33.45 244 ALA D O 1
ATOM 9268 N N . LEU D 1 246 ? 34.416 69.270 -53.594 1.00 30.30 245 LEU D N 1
ATOM 9269 C CA . LEU D 1 246 ? 34.736 69.036 -55.001 1.00 34.74 245 LEU D CA 1
ATOM 9270 C C . LEU D 1 246 ? 35.726 67.891 -55.136 1.00 28.33 245 LEU D C 1
ATOM 9271 O O . LEU D 1 246 ? 35.600 67.077 -56.045 1.00 38.76 245 LEU D O 1
ATOM 9276 N N . GLN D 1 247 ? 36.699 67.833 -54.226 1.00 35.91 246 GLN D N 1
ATOM 9277 C CA . GLN D 1 247 ? 37.647 66.719 -54.173 1.00 36.34 246 GLN D CA 1
ATOM 9278 C C . GLN D 1 247 ? 36.938 65.377 -54.010 1.00 39.17 246 GLN D C 1
ATOM 9279 O O . GLN D 1 247 ? 37.236 64.432 -54.736 1.00 45.15 246 GLN D O 1
ATOM 9285 N N . LEU D 1 248 ? 35.990 65.313 -53.074 1.00 35.52 247 LEU D N 1
ATOM 9286 C CA . LEU D 1 248 ? 35.178 64.117 -52.835 1.00 37.52 247 LEU D CA 1
ATOM 9287 C C . LEU D 1 248 ? 34.390 63.695 -54.085 1.00 28.03 247 LEU D C 1
ATOM 9288 O O . LEU D 1 248 ? 34.248 62.505 -54.348 1.00 32.05 247 LEU D O 1
ATOM 9293 N N . ALA D 1 249 ? 33.905 64.676 -54.851 1.00 29.36 248 ALA D N 1
ATOM 9294 C CA . ALA D 1 249 ? 33.204 64.403 -56.113 1.00 31.08 248 ALA D CA 1
ATOM 9295 C C . ALA D 1 249 ? 34.141 63.765 -57.131 1.00 34.09 248 ALA D C 1
ATOM 9296 O O . ALA D 1 249 ? 33.757 62.813 -57.810 1.00 34.52 248 ALA D O 1
ATOM 9298 N N . ILE D 1 250 ? 35.370 64.284 -57.207 1.00 31.01 249 ILE D N 1
ATOM 9299 C CA . ILE D 1 250 ? 36.437 63.710 -58.044 1.00 38.22 249 ILE D CA 1
ATOM 9300 C C . ILE D 1 250 ? 36.794 62.275 -57.620 1.00 39.76 249 ILE D C 1
ATOM 9301 O O . ILE D 1 250 ? 36.981 61.399 -58.467 1.00 45.16 249 ILE D O 1
ATOM 9306 N N . ASP D 1 251 ? 36.857 62.037 -56.312 1.00 39.54 250 ASP D N 1
ATOM 9307 C CA . ASP D 1 251 ? 37.190 60.718 -55.773 1.00 35.62 250 ASP D CA 1
ATOM 9308 C C . ASP D 1 251 ? 36.174 59.654 -56.157 1.00 36.32 250 ASP D C 1
ATOM 9309 O O . ASP D 1 251 ? 36.540 58.530 -56.502 1.00 38.73 250 ASP D O 1
ATOM 9314 N N . TYR D 1 252 ? 34.901 60.027 -56.123 1.00 30.72 251 TYR D N 1
ATOM 9315 C CA . TYR D 1 252 ? 33.836 59.121 -56.497 1.00 33.87 251 TYR D CA 1
ATOM 9316 C C . TYR D 1 252 ? 33.697 58.954 -58.013 1.00 31.39 251 TYR D C 1
ATOM 9317 O O . TYR D 1 252 ? 33.776 57.840 -58.522 1.00 44.13 251 TYR D O 1
ATOM 9326 N N . TYR D 1 253 ? 33.476 60.057 -58.723 1.00 37.21 252 TYR D N 1
ATOM 9327 C CA . TYR D 1 253 ? 33.150 60.006 -60.150 1.00 39.31 252 TYR D CA 1
ATOM 9328 C C . TYR D 1 253 ? 34.342 59.832 -61.089 1.00 40.49 252 TYR D C 1
ATOM 9329 O O . TYR D 1 253 ? 34.172 59.430 -62.239 1.00 42.57 252 TYR D O 1
ATOM 9338 N N . GLY D 1 254 ? 35.536 60.161 -60.613 1.00 41.36 253 GLY D N 1
ATOM 9339 C CA . GLY D 1 254 ? 36.690 60.272 -61.498 1.00 37.75 253 GLY D CA 1
ATOM 9340 C C . GLY D 1 254 ? 36.797 61.681 -62.052 1.00 39.74 253 GLY D C 1
ATOM 9341 O O . GLY D 1 254 ? 35.789 62.366 -62.257 1.00 35.03 253 GLY D O 1
ATOM 9342 N N . ILE D 1 255 ? 38.030 62.110 -62.309 1.00 41.54 254 ILE D N 1
ATOM 9343 C CA . ILE D 1 255 ? 38.313 63.445 -62.842 1.00 41.36 254 ILE D CA 1
ATOM 9344 C C . ILE D 1 255 ? 37.614 63.738 -64.187 1.00 45.57 254 ILE D C 1
ATOM 9345 O O . ILE D 1 255 ? 37.347 64.898 -64.519 1.00 51.45 254 ILE D O 1
ATOM 9350 N N . ASP D 1 256 ? 37.286 62.683 -64.932 1.00 42.48 255 ASP D N 1
ATOM 9351 C CA . ASP D 1 256 ? 36.697 62.824 -66.261 1.00 42.63 255 ASP D CA 1
ATOM 9352 C C . ASP D 1 256 ? 35.205 63.169 -66.235 1.00 43.18 255 ASP D C 1
ATOM 9353 O O . ASP D 1 256 ? 34.653 63.590 -67.253 1.00 38.74 255 ASP D O 1
ATOM 9358 N N . HIS D 1 257 ? 34.568 62.997 -65.076 1.00 40.59 256 HIS D N 1
ATOM 9359 C CA . HIS D 1 257 ? 33.119 63.206 -64.930 1.00 40.47 256 HIS D CA 1
ATOM 9360 C C . HIS D 1 257 ? 32.747 64.493 -64.184 1.00 30.42 256 HIS D C 1
ATOM 9361 O O . HIS D 1 257 ? 31.572 64.709 -63.865 1.00 39.90 256 HIS D O 1
ATOM 9368 N N . VAL D 1 258 ? 33.737 65.337 -63.905 1.00 34.79 257 VAL D N 1
ATOM 9369 C CA . VAL D 1 258 ? 33.524 66.593 -63.160 1.00 36.98 257 VAL D CA 1
ATOM 9370 C C . VAL D 1 258 ? 33.747 67.824 -64.048 1.00 37.30 257 VAL D C 1
ATOM 9371 O O . VAL D 1 258 ? 34.837 68.044 -64.567 1.00 35.95 257 VAL D O 1
ATOM 9375 N N . LEU D 1 259 ? 32.700 68.625 -64.203 1.00 32.41 258 LEU D N 1
ATOM 9376 C CA . LEU D 1 259 ? 32.702 69.732 -65.153 1.00 33.35 258 LEU D CA 1
ATOM 9377 C C . LEU D 1 259 ? 32.480 71.051 -64.448 1.00 32.98 258 LEU D C 1
ATOM 9378 O O . LEU D 1 259 ? 31.740 71.116 -63.474 1.00 40.49 258 LEU D O 1
ATOM 9383 N N . PHE D 1 260 ? 33.131 72.101 -64.937 1.00 34.37 259 PHE D N 1
ATOM 9384 C CA . PHE D 1 260 ? 32.923 73.447 -64.414 1.00 32.14 259 PHE D CA 1
ATOM 9385 C C . PHE D 1 260 ? 31.506 73.921 -64.711 1.00 35.80 259 PHE D C 1
ATOM 9386 O O . PHE D 1 260 ? 31.058 73.923 -65.857 1.00 34.69 259 PHE D O 1
ATOM 9394 N N . GLY D 1 261 ? 30.802 74.305 -63.656 1.00 25.23 260 GLY D N 1
ATOM 9395 C CA . GLY D 1 261 ? 29.453 74.838 -63.776 1.00 27.26 260 GLY D CA 1
ATOM 9396 C C . GLY D 1 261 ? 29.194 75.696 -62.565 1.00 37.28 260 GLY D C 1
ATOM 9397 O O . GLY D 1 261 ? 29.750 75.433 -61.496 1.00 36.88 260 GLY D O 1
ATOM 9398 N N . THR D 1 262 ? 28.351 76.716 -62.711 1.00 33.89 261 THR D N 1
ATOM 9399 C CA . THR D 1 262 ? 28.210 77.704 -61.646 1.00 37.51 261 THR D CA 1
ATOM 9400 C C . THR D 1 262 ? 26.813 77.886 -61.074 1.00 42.20 261 THR D C 1
ATOM 9401 O O . THR D 1 262 ? 26.684 78.221 -59.894 1.00 39.79 261 THR D O 1
ATOM 9405 N N . ASP D 1 263 ? 25.790 77.667 -61.901 1.00 37.75 262 ASP D N 1
ATOM 9406 C CA . ASP D 1 263 ? 24.396 77.994 -61.552 1.00 43.95 262 ASP D CA 1
ATOM 9407 C C . ASP D 1 263 ? 24.146 79.511 -61.698 1.00 48.77 262 ASP D C 1
ATOM 9408 O O . ASP D 1 263 ? 23.293 80.080 -61.012 1.00 51.33 262 ASP D O 1
ATOM 9413 N N . ALA D 1 264 ? 24.900 80.149 -62.599 1.00 44.34 263 ALA D N 1
ATOM 9414 C CA . ALA D 1 264 ? 24.753 81.574 -62.925 1.00 43.36 263 ALA D CA 1
ATOM 9415 C C . ALA D 1 264 ? 23.352 81.887 -63.453 1.00 48.37 263 ALA D C 1
ATOM 9416 O O . ALA D 1 264 ? 22.782 81.079 -64.187 1.00 52.56 263 ALA D O 1
ATOM 9418 N N . PRO D 1 265 ? 22.785 83.055 -63.083 1.00 51.63 264 PRO D N 1
ATOM 9419 C CA . PRO D 1 265 ? 23.343 84.077 -62.203 1.00 51.96 264 PRO D CA 1
ATOM 9420 C C . PRO D 1 265 ? 22.907 83.969 -60.729 1.00 51.20 264 PRO D C 1
ATOM 9421 O O . PRO D 1 265 ? 23.095 84.921 -59.965 1.00 48.01 264 PRO D O 1
ATOM 9425 N N . PHE D 1 266 ? 22.391 82.818 -60.332 1.00 51.88 265 PHE D N 1
ATOM 9426 C CA . PHE D 1 266 ? 21.793 82.616 -59.034 1.00 51.80 265 PHE D CA 1
ATOM 9427 C C . PHE D 1 266 ? 22.784 82.630 -57.905 1.00 53.08 265 PHE D C 1
ATOM 9428 O O . PHE D 1 266 ? 23.955 82.562 -58.110 1.00 46.04 265 PHE D O 1
ATOM 9436 N N . ALA D 1 267 ? 22.274 82.735 -56.694 1.00 59.88 266 ALA D N 1
ATOM 9437 C CA . ALA D 1 267 ? 23.090 82.625 -55.519 1.00 64.03 266 ALA D CA 1
ATOM 9438 C C . ALA D 1 267 ? 23.837 83.892 -55.244 1.00 65.84 266 ALA D C 1
ATOM 9439 O O . ALA D 1 267 ? 23.787 84.395 -54.155 1.00 74.47 266 ALA D O 1
ATOM 9441 N N . VAL D 1 268 ? 24.545 84.399 -56.232 1.00 63.04 267 VAL D N 1
ATOM 9442 C CA . VAL D 1 268 ? 25.503 85.468 -56.014 1.00 59.27 267 VAL D CA 1
ATOM 9443 C C . VAL D 1 268 ? 25.316 86.555 -57.042 1.00 65.28 267 VAL D C 1
ATOM 9444 O O . VAL D 1 268 ? 25.563 86.358 -58.214 1.00 60.66 267 VAL D O 1
ATOM 9448 N N . MET D 1 269 ? 24.883 87.715 -56.580 1.00 69.68 268 MET D N 1
ATOM 9449 C CA . MET D 1 269 ? 24.675 88.850 -57.450 1.00 69.84 268 MET D CA 1
ATOM 9450 C C . MET D 1 269 ? 25.975 89.513 -57.787 1.00 66.44 268 MET D C 1
ATOM 9451 O O . MET D 1 269 ? 26.916 89.454 -57.036 1.00 63.63 268 MET D O 1
ATOM 9456 N N . PRO D 1 270 ? 26.036 90.120 -58.954 1.00 66.27 269 PRO D N 1
ATOM 9457 C CA . PRO D 1 270 ? 24.941 90.138 -59.940 1.00 66.07 269 PRO D CA 1
ATOM 9458 C C . PRO D 1 270 ? 24.839 88.902 -60.854 1.00 65.07 269 PRO D C 1
ATOM 9459 O O . PRO D 1 270 ? 23.729 88.523 -61.248 1.00 61.59 269 PRO D O 1
ATOM 9463 N N . SER D 1 271 ? 25.972 88.266 -61.148 1.00 63.32 270 SER D N 1
ATOM 9464 C CA . SER D 1 271 ? 26.073 87.344 -62.280 1.00 64.97 270 SER D CA 1
ATOM 9465 C C . SER D 1 271 ? 26.492 85.910 -61.935 1.00 64.84 270 SER D C 1
ATOM 9466 O O . SER D 1 271 ? 27.103 85.219 -62.758 1.00 59.28 270 SER D O 1
ATOM 9469 N N . GLY D 1 272 ? 26.155 85.460 -60.731 1.00 60.32 271 GLY D N 1
ATOM 9470 C CA . GLY D 1 272 ? 26.500 84.109 -60.311 1.00 58.24 271 GLY D CA 1
ATOM 9471 C C . GLY D 1 272 ? 27.875 83.990 -59.694 1.00 52.37 271 GLY D C 1
ATOM 9472 O O . GLY D 1 272 ? 28.610 84.976 -59.571 1.00 51.77 271 GLY D O 1
ATOM 9473 N N . ALA D 1 273 ? 28.225 82.759 -59.333 1.00 52.89 272 ALA D N 1
ATOM 9474 C CA . ALA D 1 273 ? 29.372 82.495 -58.474 1.00 44.64 272 ALA D CA 1
ATOM 9475 C C . ALA D 1 273 ? 30.632 82.041 -59.200 1.00 40.74 272 ALA D C 1
ATOM 9476 O O . ALA D 1 273 ? 31.389 81.247 -58.658 1.00 37.69 272 ALA D O 1
ATOM 9478 N N . ASP D 1 274 ? 30.861 82.567 -60.404 1.00 46.56 273 ASP D N 1
ATOM 9479 C CA . ASP D 1 274 ? 32.037 82.225 -61.218 1.00 42.12 273 ASP D CA 1
ATOM 9480 C C . ASP D 1 274 ? 33.363 82.365 -60.478 1.00 43.98 273 ASP D C 1
ATOM 9481 O O . ASP D 1 274 ? 34.196 81.469 -60.555 1.00 38.40 273 ASP D O 1
ATOM 9486 N N . GLN D 1 275 ? 33.541 83.483 -59.770 1.00 50.76 274 GLN D N 1
ATOM 9487 C CA . GLN D 1 275 ? 34.796 83.803 -59.080 1.00 53.93 274 GLN D CA 1
ATOM 9488 C C . GLN D 1 275 ? 35.117 82.827 -57.950 1.00 51.23 274 GLN D C 1
ATOM 9489 O O . GLN D 1 275 ? 36.234 82.310 -57.878 1.00 53.78 274 GLN D O 1
ATOM 9495 N N . ILE D 1 276 ? 34.130 82.581 -57.088 1.00 52.01 275 ILE D N 1
ATOM 9496 C CA . ILE D 1 276 ? 34.272 81.672 -55.942 1.00 56.78 275 ILE D CA 1
ATOM 9497 C C . ILE D 1 276 ? 34.534 80.226 -56.389 1.00 56.71 275 ILE D C 1
ATOM 9498 O O . ILE D 1 276 ? 35.465 79.573 -55.893 1.00 53.63 275 ILE D O 1
ATOM 9503 N N . ILE D 1 277 ? 33.733 79.755 -57.347 1.00 53.65 276 ILE D N 1
ATOM 9504 C CA . ILE D 1 277 ? 33.841 78.387 -57.871 1.00 48.50 276 ILE D CA 1
ATOM 9505 C C . ILE D 1 277 ? 35.167 78.138 -58.599 1.00 49.49 276 ILE D C 1
ATOM 9506 O O . ILE D 1 277 ? 35.775 77.080 -58.425 1.00 51.91 276 ILE D O 1
ATOM 9511 N N . THR D 1 278 ? 35.621 79.130 -59.368 1.00 50.19 277 THR D N 1
ATOM 9512 C CA . THR D 1 278 ? 36.933 79.085 -60.036 1.00 51.92 277 THR D CA 1
ATOM 9513 C C . THR D 1 278 ? 38.077 79.060 -59.022 1.00 49.89 277 THR D C 1
ATOM 9514 O O . THR D 1 278 ? 39.053 78.321 -59.197 1.00 48.75 277 THR D O 1
ATOM 9518 N N . GLN D 1 279 ? 37.942 79.863 -57.967 1.00 44.89 278 GLN D N 1
ATOM 9519 C CA . GLN D 1 279 ? 38.902 79.865 -56.871 1.00 51.75 278 GLN D CA 1
ATOM 9520 C C . GLN D 1 279 ? 38.957 78.501 -56.181 1.00 53.22 278 GLN D C 1
ATOM 9521 O O . GLN D 1 279 ? 40.047 77.976 -55.927 1.00 52.33 278 GLN D O 1
ATOM 9527 N N . ALA D 1 280 ? 37.779 77.927 -55.924 1.00 49.22 279 ALA D N 1
ATOM 9528 C CA . ALA D 1 280 ? 37.647 76.595 -55.324 1.00 50.21 279 ALA D CA 1
ATOM 9529 C C . ALA D 1 280 ? 38.311 75.467 -56.123 1.00 45.26 279 ALA D C 1
ATOM 9530 O O . ALA D 1 280 ? 38.957 74.592 -55.537 1.00 43.30 279 ALA D O 1
ATOM 9532 N N . ILE D 1 281 ? 38.150 75.492 -57.446 1.00 44.78 280 ILE D N 1
ATOM 9533 C CA . ILE D 1 281 ? 38.758 74.487 -58.333 1.00 47.72 280 ILE D CA 1
ATOM 9534 C C . ILE D 1 281 ? 40.279 74.662 -58.375 1.00 49.67 280 ILE D C 1
ATOM 9535 O O . ILE D 1 281 ? 41.027 73.677 -58.357 1.00 47.45 280 ILE D O 1
ATOM 9540 N N . ASN D 1 282 ? 40.723 75.920 -58.397 1.00 50.04 281 ASN D N 1
ATOM 9541 C CA . ASN D 1 282 ? 42.153 76.249 -58.398 1.00 51.49 281 ASN D CA 1
ATOM 9542 C C . ASN D 1 282 ? 42.893 75.770 -57.144 1.00 54.28 281 ASN D C 1
ATOM 9543 O O . ASN D 1 282 ? 44.058 75.371 -57.230 1.00 55.51 281 ASN D O 1
ATOM 9548 N N . ASP D 1 283 ? 42.197 75.780 -56.001 1.00 52.10 282 ASP D N 1
ATOM 9549 C CA . ASP D 1 283 ? 42.752 75.346 -54.706 1.00 48.21 282 ASP D CA 1
ATOM 9550 C C . ASP D 1 283 ? 42.860 73.831 -54.486 1.00 48.57 282 ASP D C 1
ATOM 9551 O O . ASP D 1 283 ? 43.311 73.402 -53.421 1.00 53.99 282 ASP D O 1
ATOM 9556 N N . LEU D 1 284 ? 42.442 73.024 -55.462 1.00 47.55 283 LEU D N 1
ATOM 9557 C CA . LEU D 1 284 ? 42.493 71.556 -55.339 1.00 49.38 283 LEU D CA 1
ATOM 9558 C C . LEU D 1 284 ? 43.919 71.017 -55.498 1.00 55.02 283 LEU D C 1
ATOM 9559 O O . LEU D 1 284 ? 44.683 71.525 -56.320 1.00 57.39 283 LEU D O 1
ATOM 9564 N N . THR D 1 285 ? 44.263 69.982 -54.726 1.00 58.75 284 THR D N 1
ATOM 9565 C CA . THR D 1 285 ? 45.593 69.343 -54.790 1.00 56.77 284 THR D CA 1
ATOM 9566 C C . THR D 1 285 ? 45.631 68.303 -55.914 1.00 55.98 284 THR D C 1
ATOM 9567 O O . THR D 1 285 ? 45.753 67.099 -55.673 1.00 62.31 284 THR D O 1
ATOM 9571 N N . ILE D 1 286 ? 45.497 68.786 -57.146 1.00 54.63 285 ILE D N 1
ATOM 9572 C CA . ILE D 1 286 ? 45.505 67.944 -58.343 1.00 55.86 285 ILE D CA 1
ATOM 9573 C C . ILE D 1 286 ? 46.366 68.596 -59.427 1.00 57.47 285 ILE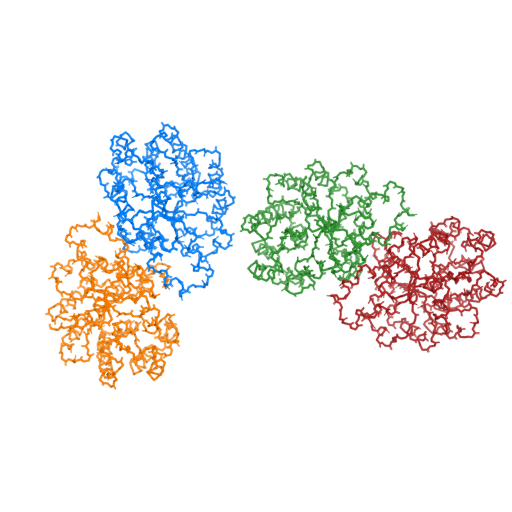 D C 1
ATOM 9574 O O . ILE D 1 286 ? 46.767 69.762 -59.299 1.00 57.76 285 ILE D O 1
ATOM 9579 N N . SER D 1 287 ? 46.637 67.850 -60.496 1.00 56.29 286 SER D N 1
ATOM 9580 C CA . SER D 1 287 ? 47.458 68.356 -61.592 1.00 58.03 286 SER D CA 1
ATOM 9581 C C . SER D 1 287 ? 46.766 69.475 -62.375 1.00 63.84 286 SER D C 1
ATOM 9582 O O . SER D 1 287 ? 45.542 69.651 -62.296 1.00 67.51 286 SER D O 1
ATOM 9585 N N . ASP D 1 288 ? 47.578 70.229 -63.114 1.00 61.36 287 ASP D N 1
ATOM 9586 C CA A ASP D 1 288 ? 47.135 71.315 -63.988 0.50 60.27 287 ASP D CA 1
ATOM 9587 C CA B ASP D 1 288 ? 47.062 71.315 -63.939 0.50 62.07 287 ASP D CA 1
ATOM 9588 C C . ASP D 1 288 ? 46.298 70.794 -65.154 1.00 59.83 287 ASP D C 1
ATOM 9589 O O . ASP D 1 288 ? 45.381 71.464 -65.633 1.00 62.81 287 ASP D O 1
ATOM 9598 N N . LYS D 1 289 ? 46.656 69.594 -65.615 1.00 59.02 288 LYS D N 1
ATOM 9599 C CA . LYS D 1 289 ? 45.948 68.878 -66.678 1.00 58.88 288 LYS D CA 1
ATOM 9600 C C . LYS D 1 289 ? 44.538 68.497 -66.206 1.00 55.81 288 LYS D C 1
ATOM 9601 O O . LYS D 1 289 ? 43.568 68.599 -66.961 1.00 57.19 288 LYS D O 1
ATOM 9607 N N . ASP D 1 290 ? 44.446 68.081 -64.944 1.00 56.80 289 ASP D N 1
ATOM 9608 C CA . ASP D 1 290 ? 43.182 67.722 -64.309 1.00 54.82 289 ASP D CA 1
ATOM 9609 C C . ASP D 1 290 ? 42.246 68.921 -64.132 1.00 52.49 289 ASP D C 1
ATOM 9610 O O . ASP D 1 290 ? 41.026 68.790 -64.258 1.00 52.03 289 ASP D O 1
ATOM 9615 N N . LYS D 1 291 ? 42.825 70.086 -63.852 1.00 50.30 290 LYS D N 1
ATOM 9616 C CA . LYS D 1 291 ? 42.065 71.322 -63.708 1.00 48.83 290 LYS D CA 1
ATOM 9617 C C . LYS D 1 291 ? 41.472 71.811 -65.036 1.00 50.38 290 LYS D C 1
ATOM 9618 O O . LYS D 1 291 ? 40.316 72.233 -65.086 1.00 50.35 290 LYS D O 1
ATOM 9624 N N . GLN D 1 292 ? 42.254 71.732 -66.111 1.00 55.22 291 GLN D N 1
ATOM 9625 C CA . GLN D 1 292 ? 41.784 72.169 -67.426 1.00 55.02 291 GLN D CA 1
ATOM 9626 C C . GLN D 1 292 ? 40.734 71.208 -67.989 1.00 50.32 291 GLN D C 1
ATOM 9627 O O . GLN D 1 292 ? 39.893 71.613 -68.790 1.00 49.85 291 GLN D O 1
ATOM 9633 N N . LYS D 1 293 ? 40.796 69.944 -67.568 1.00 47.31 292 LYS D N 1
ATOM 9634 C CA . LYS D 1 293 ? 39.713 68.986 -67.798 1.00 46.59 292 LYS D CA 1
ATOM 9635 C C . LYS D 1 293 ? 38.403 69.505 -67.201 1.00 46.44 292 LYS D C 1
ATOM 9636 O O . LYS D 1 293 ? 37.390 69.583 -67.898 1.00 47.48 292 LYS D O 1
ATOM 9642 N N . ILE D 1 294 ? 38.453 69.902 -65.929 1.00 46.64 293 ILE D N 1
ATOM 9643 C CA . ILE D 1 294 ? 37.309 70.481 -65.235 1.00 36.25 293 ILE D CA 1
ATOM 9644 C C . ILE D 1 294 ? 36.780 71.736 -65.941 1.00 41.15 293 ILE D C 1
ATOM 9645 O O . ILE D 1 294 ? 35.614 71.778 -66.320 1.00 39.69 293 ILE D O 1
ATOM 9650 N N . PHE D 1 295 ? 37.609 72.745 -66.105 1.00 42.56 294 PHE D N 1
ATOM 9651 C CA . PHE D 1 295 ? 37.220 74.012 -66.701 1.00 42.25 294 PHE D CA 1
ATOM 9652 C C . PHE D 1 295 ? 36.758 73.946 -68.145 1.00 38.68 294 PHE D C 1
ATOM 9653 O O . PHE D 1 295 ? 36.037 74.781 -68.580 1.00 38.29 294 PHE D O 1
ATOM 9661 N N . HIS D 1 296 ? 37.206 72.950 -68.877 1.00 41.32 295 HIS D N 1
ATOM 9662 C CA . HIS D 1 296 ? 37.267 73.044 -70.321 1.00 46.49 295 HIS D CA 1
ATOM 9663 C C . HIS D 1 296 ? 37.049 71.731 -71.045 1.00 42.70 295 HIS D C 1
ATOM 9664 O O . HIS D 1 296 ? 36.100 71.605 -71.760 1.00 38.65 295 HIS D O 1
ATOM 9671 N N . ASP D 1 297 ? 37.956 70.783 -70.854 1.00 35.90 296 ASP D N 1
ATOM 9672 C CA . ASP D 1 297 ? 38.050 69.584 -71.663 1.00 37.09 296 ASP D CA 1
ATOM 9673 C C . ASP D 1 297 ? 36.891 68.624 -71.463 1.00 37.31 296 ASP D C 1
ATOM 9674 O O . ASP D 1 297 ? 36.422 68.052 -72.397 1.00 38.06 296 ASP D O 1
ATOM 9679 N N . ASN D 1 298 ? 36.475 68.439 -70.221 1.00 33.85 297 ASN D N 1
ATOM 9680 C CA . ASN D 1 298 ? 35.422 67.513 -69.887 1.00 34.06 297 ASN D CA 1
ATOM 9681 C C . ASN D 1 298 ? 34.151 67.800 -70.663 1.00 27.82 297 ASN D C 1
ATOM 9682 O O . ASN D 1 298 ? 33.479 66.920 -71.089 1.00 38.56 297 ASN D O 1
ATOM 9687 N N . TYR D 1 299 ? 33.850 69.071 -70.822 1.00 37.27 298 TYR D N 1
ATOM 9688 C CA . TYR D 1 299 ? 32.732 69.589 -71.605 1.00 32.06 298 TYR D CA 1
ATOM 9689 C C . TYR D 1 299 ? 32.748 69.128 -73.066 1.00 34.40 298 TYR D C 1
ATOM 9690 O O . TYR D 1 299 ? 31.706 68.745 -73.610 1.00 37.01 298 TYR D O 1
ATOM 9699 N N . TYR D 1 300 ? 33.913 69.194 -73.704 1.00 35.57 299 TYR D N 1
ATOM 9700 C CA . TYR D 1 300 ? 34.015 68.835 -75.124 1.00 41.02 299 TYR D CA 1
ATOM 9701 C C . TYR D 1 300 ? 33.953 67.329 -75.349 1.00 43.50 299 TYR D C 1
ATOM 9702 O O . TYR D 1 300 ? 33.477 66.886 -76.387 1.00 52.83 299 TYR D O 1
ATOM 9711 N N . SER D 1 301 ? 34.400 66.555 -74.358 1.00 47.72 300 SER D N 1
ATOM 9712 C CA . SER D 1 301 ? 34.221 65.100 -74.352 1.00 51.60 300 SER D CA 1
ATOM 9713 C C . SER D 1 301 ? 32.760 64.703 -74.142 1.00 53.16 300 SER D C 1
ATOM 9714 O O . SER D 1 301 ? 32.311 63.677 -74.661 1.00 51.86 300 SER D O 1
ATOM 9717 N N . LEU D 1 302 ? 32.031 65.514 -73.376 1.00 44.94 301 LEU D N 1
ATOM 9718 C CA . LEU D 1 302 ? 30.620 65.257 -73.099 1.00 44.82 301 LEU D CA 1
ATOM 9719 C C . LEU D 1 302 ? 29.759 65.476 -74.344 1.00 43.92 301 LEU D C 1
ATOM 9720 O O . LEU D 1 302 ? 28.815 64.725 -74.590 1.00 42.31 301 LEU D O 1
ATOM 9725 N N . ILE D 1 303 ? 30.099 66.492 -75.130 1.00 48.94 302 ILE D N 1
ATOM 9726 C CA . ILE D 1 303 ? 29.315 66.839 -76.314 1.00 47.92 302 ILE D CA 1
ATOM 9727 C C . ILE D 1 303 ? 29.925 66.330 -77.639 1.00 50.36 302 ILE D C 1
ATOM 9728 O O . ILE D 1 303 ? 29.457 66.701 -78.717 1.00 55.77 302 ILE D O 1
ATOM 9733 N N . LYS D 1 304 ? 30.955 65.487 -77.554 1.00 52.28 303 LYS D N 1
ATOM 9734 C CA . LYS D 1 304 ? 31.576 64.886 -78.747 1.00 57.63 303 LYS D CA 1
ATOM 9735 C C . LYS D 1 304 ? 30.656 63.910 -79.476 1.00 60.60 303 LYS D C 1
ATOM 9736 O O . LYS D 1 304 ? 29.737 63.340 -78.884 1.00 60.62 303 LYS D O 1
#

Foldseek 3Di:
DAFEAEAAEADEQVLVVVLCVQPVCVCVVDVCPVQCLRYPPVVVVVPPDDQRYAYAYEHDPPACLVRHAQVVRLVSQVVVVVSQLVVCVVCVSHHVAYAGEANLNHQVSNLVVLVCQVVGPRHLAYEDECDGPLHGCLPPSNLVSLVSCLVSVGEYEYFYDANPVDPPDDPPARRLVSLQVNLLSCLVSCVCVVRVSHEYEYEPLLRCCLVCLVVLPVPDDPRSSCSSLSYAYEQANLADLVVLVSSCVRNNLLRYAHHWHWPPDDPNTTRNPRSLVSLVPHPDDPVSSCSHRPVSSVVSRDD/DFFEAEDEEADQAVLVVVVCVLPVCVCVVDVCVPFCLRHPVVVCVVVPPDLSYAYAYEYDPPQCLVGDAQVVRLVSQVVVQVSQLVVCVVCVSHHVAYAGEANLNHQVSRLVVLVCQVVGPRHQAYEDECDDPLHGCLDPSNLVSQVSCLVVVGEYEYFYDARPVDPPDDPPARRLVSLQVNLLSCLVSCVCVVRVSHEYEYEALLRCCLVCLVVLPVPDDDRSSCSSLSYAYENANQADQVSNVSSCVRNPLLRYAHHWHWPPDDPNTTRPPRSLVSLVPHPDDPVSSCSRRPVSSVVSRDD/DAFEQEAEEADEAVLNVVLVVLPVCVCVVDVVVPFCLRHPVVCVVVVPPDQSYAYAYEYDPPACLVRDAQVVRLVSQVVVVVRQLVCCVVCVSHHVAYAGEASLNHQVSSLVVLVCQVVRVRHQAYEDECDDPLHGCQDPSVVSSQVSCLVVVGAYEYFFDANPVDPPDDPPQRRLVSLQVNLLSNLVSCVCVVRVRHEYEYEDLSRCCLVCLVVLPVPDDPRSSCSSLSYAYEQANQADQVVVVSSCVRNNLLRYAHHWHWPPDDPRTTRVPRSLVSLVPHPDDPVSSCSHGPVSSVVSRD/DAFEAEEEEADEAVLVVVLCVLPVCVCVVDVVVPFCLRHPVVVVVVPPPDQSYAYAYEYDPPACLVRDAQVVRLVSQVVVVVVQLVCCVVCVSRHVAYAGEANLNHLVSLLVVLVCCVVRPRHQAYEDECDDPLHGCLDPSNLVSLVSCLVVVGEYEYFYDANPVDPPDDPPARRLVSLVVNLLSNLVSCVCVVRVRHEYEYEDLLRCCLVCLVVLPVPDDPSSSCSSLSYAYEQANLADQVSNVSSCVRNNLLRYAHHFHWPPPDPNTTRPPRSLVRLVPHPDDPVSSCSHRPVSSVVSRD

Nearest PDB structures (foldseek):
  3ij6-assembly2_D  TM=1.002E+00  e=1.008E-60  Lactobacillus acidophilus
  4ofc-assembly1_A  TM=8.234E-01  e=5.382E-20  Homo sapiens
  4lak-assembly1_A  TM=8.467E-01  e=3.719E-19  Cordyceps militaris CM01
  4ign-assembly2_B  TM=8.177E-01  e=3.719E-19  Homo sapiens
  2f6k-assembly1_A  TM=8.379E-01  e=8.292E-18  Lactiplantibacillus plantarum WCFS1

Secondary structure (DSSP, 8-state):
--EEEEEEEE--HHHHHHHHHH-TTHHHH-GGGG-HHHH-HHHHHHT-S-TTEEEEEEE-S--GGGTS-HHHHHHHHHHHHHHHHHHHHH-TTTEEEEEEE--TT-HHHHHHHHHHHHH-TTEEEEEEESEETTEETTSTTTHHHHHHHHHTT--EEEE----TTSSS--TTTHHHHHHHHHHHHHHHTTHHHH-TT--EEESGGGTTTTTSHHHHHHHS-HHHHHHGGG-EEE--SSS-HHHHHHHHHHH-GGGEE----BTSSSTTT-SHHHHHHHHHTSSS-HHHHHIIIIIHHHHHH--/--EEEEEEEE--HHHHHHHHHH-TTHHHH-GGGG-HHHH-HHHHHHT-S-TTEEEEEEE-S--GGGTS-HHHHHHHHHHHHHHHHHHHHH-TTTEEEEEEE--TT-HHHHHHHHHHTTT-TTEEEEEEESEETTEETTSGGGHHHHHHHHHTT--EEEE----TTSTT--TTTHHHHHHHHHHHHHHHTTHHHH-TT--EEESGGGTTTTTTHHHHHHHS-HHHHHHGGG-EEE--SSS-HHHHHHHHHHH-GGGEE----BTSSSTTT-SHHHHHHHHHTSSS-HHHHHIIIIIHHHHHH--/--EEEEEEEE--HHHHHHHHHH-TTHHHH-GGGG-HHHH-HHHHHHT-S-TTEEEEEEE-S--TTTTS-HHHHHHHHHHHHHHHHHHHHH-TTTEEEEEEEP-TT-HHHHHHHHHTTTT-TTEEEEEEESEETTEETTSTTTHHHHHHHHHTT--EEEE----TTSSS--TTTHHHHHHHHHHHHHHHTTHHHH-TT--EEESSTTTTTTTTHHHHHHHS-HHHHHHGGG-EEE--SSS-HHHHHHHHHHH-GGGEE----TTSSSTTT-SHHHHHHHHHTSSS-HHHHHIIIIIHHHHHH-/--EEEEEEEE--HHHHHHHHTT-TTHHHH-GGGG-HHHH-HHHHHHT-S-TTEEEEEEE-S--GGGTS-HHHHHHHHHHHHHHHHHHHHH-TTTEEEEEEEP-TT-HHHHHHHHHHHHH-SSEEEEEEESEETTEETTSTTTHHHHHHHHHTT--EEEE----SSSSS--TTTHHHHHHHHHHHHHHHTTHHHH-TT--EEESSTTTTTTTSHHHHHHHS-HHHHHHGGG-EEE--SSS-HHHHHHHHHHH-GGGEE----TTSSSTTT-SHHHHHHHHHTSSS-HHHHHIIIIIHHHHH--

Radius of gyration: 42.52 Å; Cα contacts (8 Å, |Δi|>4): 2385; chains: 4; bounding box: 50×115×116 Å